Protein AF-0000000086114058 (afdb_homodimer)

InterPro domains:
  IPR001375 Peptidase S9, prolyl oligopeptidase, catalytic domain [PF00326] (434-637)
  IPR002469 Dipeptidylpeptidase IV, N-terminal domain [PF00930] (2-351)
  IPR029058 Alpha/Beta hydrolase fold [G3DSA:3.40.50.1820] (382-638)
  IPR029058 Alpha/Beta hydrolase fold [SSF53474] (393-636)
  IPR050278 Serine protease S9B/DPPIV [PTHR11731] (2-636)

Secondary structure (DSSP, 8-state):
--SS---B--EEE-TTT--EEE---TT-SSPPBSEEEE-SSTT-EEEEETTEEEEESSTTSPPEES----BTTTEEESB--HHIIIIISSSSB-EEE-TTSSEEEEEEEE-TTSPEEEEEE-SSSSS-EEEEEE--BTTSPPPEEEEEEEE-SSS--EEEPPPP--GGGSSEEEEEEEESSSSEEEEEEEETTSSEEEEEEEETTT--EEEEEEEE-SS----TTPPPEEPTTSSEEEEEEEEE-GGG-EEEEEEEEEEETTEEEEEEEES--SSS-EEEEEEEETTTTEEEEEE-SS-TT-BEEEEEESSTT--EEESSTTTSTTEEEEEEEE-TTSSEEEEEEEEESSPEEEEEETTT--EEEEEE--HHHHHHHHTS-PPEEEEEEEEETTEEEEEEEEE-TT--TTS-EEEEEEE---TT----------SHHHHHHHHH--EEEEE--TT-SSSHHHHHGGGTT-TTHHHHHHHHHHHHHHHTSTTEEEEEEEEEEETHHHHHHHHHHTTTTTS---SEEEEES----GGGSBHHHHHHHH--TTT--HHHHHT-GGGTGGG--S-EEEEEEETT-SSS-THHHHHHHHHHHHTT---EEEEETT--TT---HHHHHHHHHHHHHHHHHHTS-----------------/--SS---B--EEE-TTT--EEE---TT-SSPPBSEEEE-SSTT-EEEEETTEEEEESSTTSPPEES----BTTTEEESB--HHIIIIISSSSB-EEE-TTSSEEEEEEEE-TTSPEEEEEE-SSSSS-EEEEEE--BTTSPPPEEEEEEEE-SSS--EEEPPPP--GGGSSEEEEEEEESSSSEEEEEEEETTS-EEEEEEEETTT--EEEEEEEE-SS----TTPPPEEPTTSSEEEEEEEEE-GGG-EEEEEEEEEEETTEEEEEEEES--SSS-EEEEEEEETTTTEEEEEE-SS-TT-BEEEEEESSTT--EEESSTTTSTTEEEEEEEE-TTSSEEEEEEEEESSPEEEEEETTT--EEEEEE--HHHHHHHHTS-PPEEEEEEEEETTEEEEEEEEE-TT--TTS-EEEEEEE---TT----------SHHHHHHHHH--EEEEE--TT-SSSHHHHHGGGTT-TTHHHHHHHHHHHHHHHTSTTEEEEEEEEEEETHHHHHHHHHHTTTTTS---SEEEEES----GGGSBHHHHHHHH--TTT--HHHHHT-GGGTGGG--S-EEEEEEETT-SSS-THHHHHHHHHHHHTT---EEEEETT--TT---HHHHHHHHHHHHHHHHHHTS-----------------

Radius of gyration: 38.3 Å; Cα contacts (8 Å, |Δi|>4): 3075; chains: 2; bounding box: 91×117×97 Å

Nearest PDB structures (foldseek):
  6y0f-assembly1_B  TM=9.351E-01  e=1.567E-66  Homo sapiens
  8ze6-assembly1_B  TM=9.420E-01  e=8.605E-66  Manis javanica
  2gbc-assembly1_A  TM=9.319E-01  e=1.567E-66  Rattus norvegicus
  1u8e-assembly1_B  TM=9.361E-01  e=1.575E-65  Homo sapiens
  1pfq-assembly1_B  TM=9.411E-01  e=4.494E-64  Homo sapiens

Foldseek 3Di:
DADAWDWAWDWDADPPVRDIDTDDAPVDPPDTWRDKDAALDDAWIWTHDLQWIWIDPHPPGHIDTQDDPHHHQFKHKQFDAPCCCVPFQVHRGFKDAFNVRFKIKGKIWGLPQADKDWFWFCDDDPHIDTDIHRFHFFQGDGTDMWMWMWGPPDDTDIDTADDDPDPQAPDWDWREWDHLHNFKIWIWIAHLLQFKIWIWIAGNPHNYTHTDDIGGDPAHDRCRNADWAADPVSQKIKDWDWDQDPPLATEIFIKMWGDDPVDPHIDIDTLDDDQWYFPFWAHADPVQQKTWTWIQVVHLQFIFIKIFHNDDPGDMDTLGPPLDPQQGHWDKHADPNRQKMWIWRQDPDPIWIFIAGRPPRDTDDGPGDPVVVNVVVVVAFFWDKDWDWDDDPPDTWIKIKTWTSPDDLPAEAFEEEEFEDDQAADDRHRGHDDDLVRVLRHPVGHMYMYIDAQRYHTRHVVSNLPCAQPQLPRVLVRSVSVVVVVVPRPRYDQQQYEYEYEACSLLNQLVNQLPQQVHGRHQEYEYELYQQFSSRAGNSRSCSRNNRCVVDVPSRVVSGSLVRLLSRDNHEYEYEYESREPHRHCVRVVVNVVSNVVSVHDYHYHYHRPAYSVRPDPVSRVVVSVVVSVVSSVSRDDDPPDPPPPPPPPPPPD/DADAWDWAWDWDADPVVRDIDTDDAPVDPPDTWRDKDAALDDAWIWTHDLQWIWIDPHPPGHIDTLDDPHHHQFKHKQFDAPCCCVPFQVHRGFKDAANVRFKIKIKIWGLPQADKDWFWFCDDDPHIDTDIHRFHFFQGDGTDMWMWMWGPPDDTDIATADDDPDPQAPDWDFREWDHLHNFKIWTWIAHLLQFKIWIWIAGNVHNYTHTDDIGGDPAHDRCRNADWAADPVSQKIKDWDWDQDPPLATEIFIKMWGDDPVDPHIDIDTLDDDQWYFPFWAHADPPQQKTWTWIQVVHLQFIFIKIFHNDDPGDMDTLGPPLDPQQGHWDKHADPNRQKMWIWRQDPDPIWIFMAGRPPRDTDDGPGDPVVVNVVVVVAFFWDKDWDWDDDPPDTWIKIKTWTSPDDLPAEAFEEEEFEDDQAADDRHRGHDDDLVRVLCHPVGHMYMYIDAQRYHTRHVVSNLPCAQPQLPRVLVRSVSVVVVVVPRNRYDQQQYEYEYEACSLLNQLVNQLPQQVHGRHQEYEYELYQQFSSRAGNSRSCSRNNRCVVDVPSRVVSGSLVRLLSRDNHEYEYEYESREPHRHCVRVVVNVVSNVVSVHDYHYHYHRPAYSVRPDPVSSVVVSVVVSVVSSVSRDDDPPDPPPPPPPPPPPD

Sequence (1308 aa):
VYRHSFTAYYVLCNLFTWEHRNLNPPEVRNAQLQYAGWGPKGQQLLFIFENNIYYQMNVESRAIRLVSTGREGVIFNGLSDWLYEEEILKTHIAHWWSPDGARLAYMTINDTRVPSMEIPLYTGSLYPTVKTLHYPKAGSENPVITLQVVNLNGPLHLVEMTPPDDQRMREYYITMVKWATSTKVAVNWLNREQNISILTLCDATTGICTKKHEDESEAWLHRQNEEPIFSKDGRKFFFVRAIPQGGRGKFHHIAMSSSLANNSNDNLQSITSGDWDVTKILAYDERNQKVYFLSTEDSPRRRHLYSANTNGTFNRRCISCDLIENCTYVSASFSHNLDFFVLKCEGPRVPIVTVHNTTDRRAIIELERNSHVKSAMNDRQMPLVEYKDVRIEDYKLQMQIIKPATFSEKAHYPLLFVVDGSPGSQSVSEKFEVNWVTTLVSSFSVIAMKFDGRGSGFQGTKLLHEVRRKLGFLEEKDHMQALSEMLMEKFIDNQRVGVFGQEYGGYLSTLMLTAGEENPLFACGGALSPITDFKLYASAFSERYLGLYTSDNRAYELTKLARRVRMLNKEKFMIIHATADEKVHFQHTADLITHLVSAERNYSLLVYPDENHYMRNDAVQQHLHKSIVSFFEECFRIQDKPPIIIIEEEEEEDVYRHSFTAYYVLCNLFTWEHRNLNPPEVRNAQLQYAGWGPKGQQLLFIFENNIYYQMNVESRAIRLVSTGREGVIFNGLSDWLYEEEILKTHIAHWWSPDGARLAYMTINDTRVPSMEIPLYTGSLYPTVKTLHYPKAGSENPVITLQVVNLNGPLHLVEMTPPDDQRMREYYITMVKWATSTKVAVNWLNREQNISILTLCDATTGICTKKHEDESEAWLHRQNEEPIFSKDGRKFFFVRAIPQGGRGKFHHIAMSSSLANNSNDNLQSITSGDWDVTKILAYDERNQKVYFLSTEDSPRRRHLYSANTNGTFNRRCISCDLIENCTYVSASFSHNLDFFVLKCEGPRVPIVTVHNTTDRRAIIELERNSHVKSAMNDRQMPLVEYKDVRIEDYKLQMQIIKPATFSEKAHYPLLFVVDGSPGSQSVSEKFEVNWVTTLVSSFSVIAMKFDGRGSGFQGTKLLHEVRRKLGFLEEKDHMQALSEMLMEKFIDNQRVGVFGQEYGGYLSTLMLTAGEENPLFACGGALSPITDFKLYASAFSERYLGLYTSDNRAYELTKLARRVRMLNKEKFMIIHATADEKVHFQHTADLITHLVSAERNYSLLVYPDENHYMRNDAVQQHLHKSIVSFFEECFRIQDKPPIIIIEEEEEED

Structure (mmCIF, N/CA/C/O backbone):
data_AF-0000000086114058-model_v1
#
loop_
_entity.id
_entity.type
_entity.pdbx_description
1 polymer 'A-type potassium channel modulatory protein DPP6'
#
loop_
_atom_site.group_PDB
_atom_site.id
_atom_site.type_symbol
_atom_site.label_atom_id
_atom_site.label_alt_id
_atom_site.label_comp_id
_atom_site.label_asym_id
_atom_site.label_entity_id
_atom_site.label_seq_id
_atom_site.pdbx_PDB_ins_code
_atom_site.Cartn_x
_atom_site.Cartn_y
_atom_site.Cartn_z
_atom_site.occupancy
_atom_site.B_iso_or_equiv
_atom_site.auth_seq_id
_atom_site.auth_comp_id
_atom_site.auth_asym_id
_atom_site.auth_atom_id
_atom_site.pdbx_PDB_model_num
ATOM 1 N N . VAL A 1 1 ? -12.656 -10.695 -14.141 1 75.62 1 VAL A N 1
ATOM 2 C CA . VAL A 1 1 ? -11.492 -11.094 -14.922 1 75.62 1 VAL A CA 1
ATOM 3 C C . VAL A 1 1 ? -10.305 -11.352 -13.992 1 75.62 1 VAL A C 1
ATOM 5 O O . VAL A 1 1 ? -9.984 -10.516 -13.141 1 75.62 1 VAL A O 1
ATOM 8 N N . TYR A 1 2 ? -9.734 -12.492 -14.203 1 77.75 2 TYR A N 1
ATOM 9 C CA . TYR A 1 2 ? -8.633 -12.961 -13.359 1 77.75 2 TYR A CA 1
ATOM 10 C C . TYR A 1 2 ? -7.398 -13.266 -14.203 1 77.75 2 TYR A C 1
ATOM 12 O O . TYR A 1 2 ? -6.977 -12.445 -15.016 1 77.75 2 TYR A O 1
ATOM 20 N N . ARG A 1 3 ? -6.719 -14.383 -13.977 1 80.94 3 ARG A N 1
ATOM 21 C CA . ARG A 1 3 ? -5.477 -14.758 -14.641 1 80.94 3 ARG A CA 1
ATOM 22 C C . ARG A 1 3 ? -5.727 -15.086 -16.109 1 80.94 3 ARG A C 1
ATOM 24 O O . ARG A 1 3 ? -5.023 -14.586 -17 1 80.94 3 ARG A O 1
ATOM 31 N N . HIS A 1 4 ? -6.777 -15.875 -16.359 1 76.69 4 HIS A N 1
ATOM 32 C CA . HIS A 1 4 ? -7.02 -16.422 -17.703 1 76.69 4 HIS A CA 1
ATOM 33 C C . HIS A 1 4 ? -8.258 -15.797 -18.328 1 76.69 4 HIS A C 1
ATOM 35 O O . HIS A 1 4 ? -8.438 -15.859 -19.547 1 76.69 4 HIS A O 1
ATOM 41 N N . SER A 1 5 ? -9.07 -15.25 -17.547 1 81.62 5 SER A N 1
ATOM 42 C CA . SER A 1 5 ? -10.359 -14.758 -18.016 1 81.62 5 SER A CA 1
ATOM 43 C C . SER A 1 5 ? -10.242 -13.352 -18.594 1 81.62 5 SER A C 1
ATOM 45 O O . SER A 1 5 ? -9.359 -12.586 -18.203 1 81.62 5 SER A O 1
ATOM 47 N N . PHE A 1 6 ? -11.078 -13.109 -19.625 1 82.94 6 PHE A N 1
ATOM 48 C CA . PHE A 1 6 ? -11.18 -11.797 -20.25 1 82.94 6 PHE A CA 1
ATOM 49 C C . PHE A 1 6 ? -12.562 -11.586 -20.859 1 82.94 6 PHE A C 1
ATOM 51 O O . PHE A 1 6 ? -13.352 -12.531 -20.938 1 82.94 6 PHE A O 1
ATOM 58 N N . THR A 1 7 ? -12.82 -10.406 -21.156 1 88.44 7 THR A N 1
ATOM 59 C CA . THR A 1 7 ? -13.977 -10.086 -21.969 1 88.44 7 THR A CA 1
ATOM 60 C C . THR A 1 7 ? -13.555 -9.516 -23.328 1 88.44 7 THR A C 1
ATOM 62 O O . THR A 1 7 ? -12.445 -8.984 -23.453 1 88.44 7 THR A O 1
ATOM 65 N N . ALA A 1 8 ? -14.367 -9.773 -24.297 1 93.5 8 ALA A N 1
ATOM 66 C CA . ALA A 1 8 ? -14.031 -9.281 -25.625 1 93.5 8 ALA A CA 1
ATOM 67 C C . ALA A 1 8 ? -15.281 -9.102 -26.484 1 93.5 8 ALA A C 1
ATOM 69 O O . ALA A 1 8 ? -16.344 -9.641 -26.172 1 93.5 8 ALA A O 1
ATOM 70 N N . TYR A 1 9 ? -15.078 -8.242 -27.484 1 94.88 9 TYR A N 1
ATOM 71 C CA . TYR A 1 9 ? -16.047 -8.203 -28.578 1 94.88 9 TYR A CA 1
ATOM 72 C C . TYR A 1 9 ? -15.719 -9.266 -29.625 1 94.88 9 TYR A C 1
ATOM 74 O O . TYR A 1 9 ? -14.562 -9.438 -30.016 1 94.88 9 TYR A O 1
ATOM 82 N N . TYR A 1 10 ? -16.719 -10.016 -29.969 1 95.31 10 TYR A N 1
ATOM 83 C CA . TYR A 1 10 ? -16.5 -11.078 -30.938 1 95.31 10 TYR A CA 1
ATOM 84 C C . TYR A 1 10 ? -17.234 -10.789 -32.25 1 95.31 10 TYR A C 1
ATOM 86 O O . TYR A 1 10 ? -18.406 -10.391 -32.219 1 95.31 10 TYR A O 1
ATOM 94 N N . VAL A 1 11 ? -16.484 -10.977 -33.344 1 94.69 11 VAL A N 1
ATOM 95 C CA . VAL A 1 11 ? -17.031 -10.773 -34.688 1 94.69 11 VAL A CA 1
ATOM 96 C C . VAL A 1 11 ? -16.906 -12.062 -35.5 1 94.69 11 VAL A C 1
ATOM 98 O O . VAL A 1 11 ? -15.852 -12.688 -35.531 1 94.69 11 VAL A O 1
ATOM 101 N N . LEU A 1 12 ? -18.047 -12.484 -36.062 1 93.88 12 LEU A N 1
ATOM 102 C CA . LEU A 1 12 ? -18.062 -13.641 -36.969 1 93.88 12 LEU A CA 1
ATOM 103 C C . LEU A 1 12 ? -17.797 -13.211 -38.406 1 93.88 12 LEU A C 1
ATOM 105 O O . LEU A 1 12 ? -18.359 -12.211 -38.875 1 93.88 12 LEU A O 1
ATOM 109 N N . CYS A 1 13 ? -16.984 -13.891 -39.062 1 94.56 13 CYS A N 1
ATOM 110 C CA . CYS A 1 13 ? -16.641 -13.578 -40.438 1 94.56 13 CYS A CA 1
ATOM 111 C C . CYS A 1 13 ? -16.906 -14.766 -41.344 1 94.56 13 CYS A C 1
ATOM 113 O O . CYS A 1 13 ? -16.422 -15.867 -41.094 1 94.56 13 CYS A O 1
ATOM 115 N N . ASN A 1 14 ? -17.703 -14.523 -42.344 1 92.62 14 ASN A N 1
ATOM 116 C CA . ASN A 1 14 ? -17.859 -15.5 -43.406 1 92.62 14 ASN A CA 1
ATOM 117 C C . ASN A 1 14 ? -16.656 -15.492 -44.344 1 92.62 14 ASN A C 1
ATOM 119 O O . ASN A 1 14 ? -16.422 -14.508 -45.062 1 92.62 14 ASN A O 1
ATOM 123 N N . LEU A 1 15 ? -16.078 -16.594 -44.469 1 91.94 15 LEU A N 1
ATOM 124 C CA . LEU A 1 15 ? -14.805 -16.641 -45.188 1 91.94 15 LEU A CA 1
ATOM 125 C C . LEU A 1 15 ? -15.039 -16.609 -46.688 1 91.94 15 LEU A C 1
ATOM 127 O O . LEU A 1 15 ? -14.125 -16.297 -47.438 1 91.94 15 LEU A O 1
ATOM 131 N N . PHE A 1 16 ? -16.25 -16.891 -47.125 1 91.69 16 PHE A N 1
ATOM 132 C CA . PHE A 1 16 ? -16.562 -16.875 -48.531 1 91.69 16 PHE A CA 1
ATOM 133 C C . PHE A 1 16 ? -17.031 -15.5 -49 1 91.69 16 PHE A C 1
ATOM 135 O O . PHE A 1 16 ? -16.578 -14.992 -50 1 91.69 16 PHE A O 1
ATOM 142 N N . THR A 1 17 ? -17.891 -14.969 -48.281 1 92.81 17 THR A N 1
ATOM 143 C CA . THR A 1 17 ? -18.484 -13.695 -48.656 1 92.81 17 THR A CA 1
ATOM 144 C C . THR A 1 17 ? -17.766 -12.539 -47.969 1 92.81 17 THR A C 1
ATOM 146 O O . THR A 1 17 ? -17.938 -11.383 -48.344 1 92.81 17 THR A O 1
ATOM 149 N N . TRP A 1 18 ? -17.094 -12.805 -46.875 1 92.75 18 TRP A N 1
ATOM 150 C CA . TRP A 1 18 ? -16.344 -11.836 -46.094 1 92.75 18 TRP A CA 1
ATOM 151 C C . TRP A 1 18 ? -17.297 -10.922 -45.312 1 92.75 18 TRP A C 1
ATOM 153 O O . TRP A 1 18 ? -16.922 -9.828 -44.906 1 92.75 18 TRP A O 1
ATOM 163 N N . GLU A 1 19 ? -18.453 -11.336 -45.219 1 92.75 19 GLU A N 1
ATOM 164 C CA . GLU A 1 19 ? -19.422 -10.617 -44.375 1 92.75 19 GLU A CA 1
ATOM 165 C C . GLU A 1 19 ? -19.109 -10.812 -42.906 1 92.75 19 GLU A C 1
ATOM 167 O O . GLU A 1 19 ? -18.719 -11.898 -42.469 1 92.75 19 GLU A O 1
ATOM 172 N N . HIS A 1 20 ? -19.172 -9.648 -42.156 1 93.19 20 HIS A N 1
ATOM 173 C CA . HIS A 1 20 ? -18.922 -9.664 -40.719 1 93.19 20 HIS A CA 1
ATOM 174 C C . HIS A 1 20 ? -20.203 -9.445 -39.938 1 93.19 20 HIS A C 1
ATOM 176 O O . HIS A 1 20 ? -21.062 -8.664 -40.344 1 93.19 20 HIS A O 1
ATOM 182 N N . ARG A 1 21 ? -20.297 -10.195 -38.875 1 90.31 21 ARG A N 1
ATOM 183 C CA . ARG A 1 21 ? -21.422 -10.039 -37.969 1 90.31 21 ARG A CA 1
ATOM 184 C C . ARG A 1 21 ? -20.953 -10.07 -36.5 1 90.31 21 ARG A C 1
ATOM 186 O O . ARG A 1 21 ? -20.188 -10.961 -36.125 1 90.31 21 ARG A O 1
ATOM 193 N N . ASN A 1 22 ? -21.5 -9.094 -35.75 1 92.88 22 ASN A N 1
ATOM 194 C CA . ASN A 1 22 ? -21.172 -9.094 -34.312 1 92.88 22 ASN A CA 1
ATOM 195 C C . ASN A 1 22 ? -21.938 -10.18 -33.562 1 92.88 22 ASN A C 1
ATOM 197 O O . ASN A 1 22 ? -23.109 -10.422 -33.844 1 92.88 22 ASN A O 1
ATOM 201 N N . LEU A 1 23 ? -21.234 -10.906 -32.781 1 94.12 23 LEU A N 1
ATOM 202 C CA . LEU A 1 23 ? -21.875 -11.898 -31.922 1 94.12 23 LEU A CA 1
ATOM 203 C C . LEU A 1 23 ? -22.406 -11.266 -30.641 1 94.12 23 LEU A C 1
ATOM 205 O O . LEU A 1 23 ? -21.625 -10.734 -29.844 1 94.12 23 LEU A O 1
ATOM 209 N N . ASN A 1 24 ? -23.719 -11.281 -30.484 1 93 24 ASN A N 1
ATOM 210 C CA . ASN A 1 24 ? -24.375 -10.688 -29.328 1 93 24 ASN A CA 1
ATOM 211 C C . ASN A 1 24 ? -25.5 -11.586 -28.797 1 93 24 ASN A C 1
ATOM 213 O O . ASN A 1 24 ? -26.094 -12.352 -29.547 1 93 24 ASN A O 1
ATOM 217 N N . PRO A 1 25 ? -25.656 -11.445 -27.484 1 92.81 25 PRO A N 1
ATOM 218 C CA . PRO A 1 25 ? -26.906 -12.031 -27 1 92.81 25 PRO A CA 1
ATOM 219 C C . PRO A 1 25 ? -28.141 -11.359 -27.594 1 92.81 25 PRO A C 1
ATOM 221 O O . PRO A 1 25 ? -28.062 -10.203 -28.016 1 92.81 25 PRO A O 1
ATOM 224 N N . PRO A 1 26 ? -29.188 -12.094 -27.609 1 90.94 26 PRO A N 1
ATOM 225 C CA . PRO A 1 26 ? -30.391 -11.539 -28.234 1 90.94 26 PRO A CA 1
ATOM 226 C C . PRO A 1 26 ? -30.875 -10.258 -27.547 1 90.94 26 PRO A C 1
ATOM 228 O O . PRO A 1 26 ? -31.453 -9.391 -28.203 1 90.94 26 PRO A O 1
ATOM 231 N N . GLU A 1 27 ? -30.562 -10.07 -26.344 1 89.62 27 GLU A N 1
ATOM 232 C CA . GLU A 1 27 ? -31.141 -8.992 -25.531 1 89.62 27 GLU A CA 1
ATOM 233 C C . GLU A 1 27 ? -30.266 -7.746 -25.578 1 89.62 27 GLU A C 1
ATOM 235 O O . GLU A 1 27 ? -30.703 -6.66 -25.203 1 89.62 27 GLU A O 1
ATOM 240 N N . VAL A 1 28 ? -29.062 -7.855 -25.922 1 91.38 28 VAL A N 1
ATOM 241 C CA . VAL A 1 28 ? -28.141 -6.742 -25.781 1 91.38 28 VAL A CA 1
ATOM 242 C C . VAL A 1 28 ? -27.312 -6.59 -27.062 1 91.38 28 VAL A C 1
ATOM 244 O O . VAL A 1 28 ? -26.828 -7.574 -27.625 1 91.38 28 VAL A O 1
ATOM 247 N N . ARG A 1 29 ? -27.125 -5.316 -27.484 1 89.62 29 ARG A N 1
ATOM 248 C CA . ARG A 1 29 ? -26.266 -5.023 -28.625 1 89.62 29 ARG A CA 1
ATOM 249 C C . ARG A 1 29 ? -24.891 -4.586 -28.188 1 89.62 29 ARG A C 1
ATOM 251 O O . ARG A 1 29 ? -24.734 -3.992 -27.109 1 89.62 29 ARG A O 1
ATOM 258 N N . ASN A 1 30 ? -23.953 -4.953 -29 1 90.88 30 ASN A N 1
ATOM 259 C CA . ASN A 1 30 ? -22.562 -4.566 -28.766 1 90.88 30 ASN A CA 1
ATOM 260 C C . ASN A 1 30 ? -22.094 -4.984 -27.391 1 90.88 30 ASN A C 1
ATOM 262 O O . ASN A 1 30 ? -21.562 -4.164 -26.625 1 90.88 30 ASN A O 1
ATOM 266 N N . ALA A 1 31 ? -22.375 -6.207 -27.078 1 93.06 31 ALA A N 1
ATOM 267 C CA . ALA A 1 31 ? -22.016 -6.742 -25.766 1 93.06 31 ALA A CA 1
ATOM 268 C C . ALA A 1 31 ? -20.609 -7.324 -25.766 1 93.06 31 ALA A C 1
ATOM 270 O O . ALA A 1 31 ? -20.188 -7.945 -26.75 1 93.06 31 ALA A O 1
ATOM 271 N N . GLN A 1 32 ? -19.859 -7.043 -24.719 1 94.44 32 GLN A N 1
ATOM 272 C CA . GLN A 1 32 ? -18.625 -7.777 -24.469 1 94.44 32 GLN A CA 1
ATOM 273 C C . GLN A 1 32 ? -18.906 -9.133 -23.828 1 94.44 32 GLN A C 1
ATOM 275 O O . GLN A 1 32 ? -19.531 -9.203 -22.766 1 94.44 32 GLN A O 1
ATOM 280 N N . LEU A 1 33 ? -18.422 -10.141 -24.484 1 96.56 33 LEU A N 1
ATOM 281 C CA . LEU A 1 33 ? -18.688 -11.5 -24.016 1 96.56 33 LEU A CA 1
ATOM 282 C C . LEU A 1 33 ? -17.547 -12.016 -23.156 1 96.56 33 LEU A C 1
ATOM 284 O O . LEU A 1 33 ? -16.406 -11.578 -23.312 1 96.56 33 LEU A O 1
ATOM 288 N N . GLN A 1 34 ? -17.922 -12.852 -22.219 1 97.19 34 GLN A N 1
ATOM 289 C CA . GLN A 1 34 ? -16.922 -13.469 -21.344 1 97.19 34 GLN A CA 1
ATOM 290 C C . GLN A 1 34 ? -16.266 -14.664 -22.031 1 97.19 34 GLN A C 1
ATOM 292 O O . GLN A 1 34 ? -15.18 -15.102 -21.609 1 97.19 34 GLN A O 1
ATOM 297 N N . TYR A 1 35 ? -16.906 -15.234 -23.047 1 97.25 35 TYR A N 1
ATOM 298 C CA . TYR A 1 35 ? -16.391 -16.375 -23.797 1 97.25 35 TYR A CA 1
ATOM 299 C C . TYR A 1 35 ? -17.156 -16.547 -25.109 1 97.25 35 TYR A C 1
ATOM 301 O O . TYR A 1 35 ? -18.359 -16.297 -25.172 1 97.25 35 TYR A O 1
ATOM 309 N N . ALA A 1 36 ? -16.5 -16.953 -26.094 1 97.25 36 ALA A N 1
ATOM 310 C CA . ALA A 1 36 ? -17.094 -17.453 -27.328 1 97.25 36 ALA A CA 1
ATOM 311 C C . ALA A 1 36 ? -16.234 -18.531 -27.969 1 97.25 36 ALA A C 1
ATOM 313 O O . ALA A 1 36 ? -15.008 -18.391 -28.031 1 97.25 36 ALA A O 1
ATOM 314 N N . GLY A 1 37 ? -16.891 -19.688 -28.359 1 96.12 37 GLY A N 1
ATOM 315 C CA . GLY A 1 37 ? -16.141 -20.766 -28.984 1 96.12 37 GLY A CA 1
ATOM 316 C C . GLY A 1 37 ? -17 -21.656 -29.875 1 96.12 37 GLY A C 1
ATOM 317 O O . GLY A 1 37 ? -18.203 -21.797 -29.641 1 96.12 37 GLY A O 1
ATOM 318 N N . TRP A 1 38 ? -16.406 -22.234 -30.906 1 96.25 38 TRP A N 1
ATOM 319 C CA . TRP A 1 38 ? -17.078 -23.141 -31.828 1 96.25 38 TRP A CA 1
ATOM 320 C C . TRP A 1 38 ? -17.297 -24.5 -31.172 1 96.25 38 TRP A C 1
ATOM 322 O O . TRP A 1 38 ? -16.5 -24.938 -30.328 1 96.25 38 TRP A O 1
ATOM 332 N N . GLY A 1 39 ? -18.391 -25.172 -31.531 1 95.06 39 GLY A N 1
ATOM 333 C CA . GLY A 1 39 ? -18.594 -26.562 -31.156 1 95.06 39 GLY A CA 1
ATOM 334 C C . GLY A 1 39 ? -17.875 -27.547 -32.062 1 95.06 39 GLY A C 1
ATOM 335 O O . GLY A 1 39 ? -17.172 -27.141 -33 1 95.06 39 GLY A O 1
ATOM 336 N N . PRO A 1 40 ? -18 -28.797 -31.734 1 94.5 40 PRO A N 1
ATOM 337 C CA . PRO A 1 40 ? -17.25 -29.797 -32.469 1 94.5 40 PRO A CA 1
ATOM 338 C C . PRO A 1 40 ? -17.875 -30.141 -33.812 1 94.5 40 PRO A C 1
ATOM 340 O O . PRO A 1 40 ? -17.219 -30.734 -34.688 1 94.5 40 PRO A O 1
ATOM 343 N N . LYS A 1 41 ? -19.125 -29.703 -34.031 1 92.94 41 LYS A N 1
ATOM 344 C CA . LYS A 1 41 ? -19.812 -30.078 -35.25 1 92.94 41 LYS A CA 1
ATOM 345 C C . LYS A 1 41 ? -20.359 -28.844 -35.969 1 92.94 41 LYS A C 1
ATOM 347 O O . LYS A 1 41 ? -21.016 -28.016 -35.344 1 92.94 41 LYS A O 1
ATOM 352 N N . GLY A 1 42 ? -20.031 -28.828 -37.219 1 91.94 42 GLY A N 1
ATOM 353 C CA . GLY A 1 42 ? -20.578 -27.75 -38.031 1 91.94 42 GLY A CA 1
ATOM 354 C C . GLY A 1 42 ? -20.203 -26.375 -37.531 1 91.94 42 GLY A C 1
ATOM 355 O O . GLY A 1 42 ? -19.031 -26.078 -37.281 1 91.94 42 GLY A O 1
ATOM 356 N N . GLN A 1 43 ? -21.344 -25.578 -37.438 1 93.62 43 GLN A N 1
ATOM 357 C CA . GLN A 1 43 ? -21.156 -24.188 -37.031 1 93.62 43 GLN A CA 1
ATOM 358 C C . GLN A 1 43 ? -21.734 -23.953 -35.656 1 93.62 43 GLN A C 1
ATOM 360 O O . GLN A 1 43 ? -22.234 -22.859 -35.375 1 93.62 43 GLN A O 1
ATOM 365 N N . GLN A 1 44 ? -21.75 -25.031 -34.906 1 94.5 44 GLN A N 1
ATOM 366 C CA . GLN A 1 44 ? -22.219 -24.859 -33.531 1 94.5 44 GLN A CA 1
ATOM 367 C C . GLN A 1 44 ? -21.391 -23.812 -32.781 1 94.5 44 GLN A C 1
ATOM 369 O O . GLN A 1 44 ? -20.172 -23.75 -32.938 1 94.5 44 GLN A O 1
ATOM 374 N N . LEU A 1 45 ? -22.125 -22.969 -32.125 1 95.5 45 LEU A N 1
ATOM 375 C CA . LEU A 1 45 ? -21.453 -21.875 -31.406 1 95.5 45 LEU A CA 1
ATOM 376 C C . LEU A 1 45 ? -21.984 -21.734 -29.984 1 95.5 45 LEU A C 1
ATOM 378 O O . LEU A 1 45 ? -23.188 -21.828 -29.766 1 95.5 45 LEU A O 1
ATOM 382 N N . LEU A 1 46 ? -21.062 -21.578 -29.078 1 96.5 46 LEU A N 1
ATOM 383 C CA . LEU A 1 46 ? -21.375 -21.297 -27.688 1 96.5 46 LEU A CA 1
ATOM 384 C C . LEU A 1 46 ? -20.766 -19.984 -27.234 1 96.5 46 LEU A C 1
ATOM 386 O O . LEU A 1 46 ? -19.625 -19.672 -27.578 1 96.5 46 LEU A O 1
ATOM 390 N N . PHE A 1 47 ? -21.516 -19.141 -26.609 1 97.12 47 PHE A N 1
ATOM 391 C CA . PHE A 1 47 ? -20.922 -17.984 -25.984 1 97.12 47 PHE A CA 1
ATOM 392 C C . PHE A 1 47 ? -21.547 -17.703 -24.609 1 97.12 47 PHE A C 1
ATOM 394 O O . PHE A 1 47 ? -22.609 -18.219 -24.312 1 97.12 47 PHE A O 1
ATOM 401 N N . ILE A 1 48 ? -20.844 -17.016 -23.766 1 97.69 48 ILE A N 1
ATOM 402 C CA . ILE A 1 48 ? -21.266 -16.766 -22.391 1 97.69 48 ILE A CA 1
ATOM 403 C C . ILE A 1 48 ? -21.297 -15.258 -22.125 1 97.69 48 ILE A C 1
ATOM 405 O O . ILE A 1 48 ? -20.344 -14.539 -22.438 1 97.69 48 ILE A O 1
ATOM 409 N N . PHE A 1 49 ? -22.406 -14.797 -21.609 1 96.88 49 PHE A N 1
ATOM 410 C CA . PHE A 1 49 ? -22.656 -13.398 -21.281 1 96.88 49 PHE A CA 1
ATOM 411 C C . PHE A 1 49 ? -23.328 -13.273 -19.906 1 96.88 49 PHE A C 1
ATOM 413 O O . PHE A 1 49 ? -24.328 -13.93 -19.641 1 96.88 49 PHE A O 1
ATOM 420 N N . GLU A 1 50 ? -22.703 -12.492 -19.047 1 96.44 50 GLU A N 1
ATOM 421 C CA . GLU A 1 50 ? -23.188 -12.289 -17.688 1 96.44 50 GLU A CA 1
ATOM 422 C C . GLU A 1 50 ? -23.375 -13.625 -16.969 1 96.44 50 GLU A C 1
ATOM 424 O O . GLU A 1 50 ? -24.375 -13.828 -16.281 1 96.44 50 GLU A O 1
ATOM 429 N N . ASN A 1 51 ? -22.547 -14.562 -17.25 1 97.25 51 ASN A N 1
ATOM 430 C CA . ASN A 1 51 ? -22.453 -15.883 -16.641 1 97.25 51 ASN A CA 1
ATOM 431 C C . ASN A 1 51 ? -23.609 -16.781 -17.078 1 97.25 51 ASN A C 1
ATOM 433 O O . ASN A 1 51 ? -23.938 -17.75 -16.391 1 97.25 51 ASN A O 1
ATOM 437 N N . ASN A 1 52 ? -24.203 -16.406 -18.172 1 97.81 52 ASN A N 1
ATOM 438 C CA . ASN A 1 52 ? -25.203 -17.25 -18.797 1 97.81 52 ASN A CA 1
ATOM 439 C C . ASN A 1 52 ? -24.688 -17.859 -20.094 1 97.81 52 ASN A C 1
ATOM 441 O O . ASN A 1 52 ? -23.953 -17.219 -20.844 1 97.81 52 ASN A O 1
ATOM 445 N N . ILE A 1 53 ? -25.141 -19.078 -20.359 1 97.88 53 ILE A N 1
ATOM 446 C CA . ILE A 1 53 ? -24.656 -19.797 -21.531 1 97.88 53 ILE A CA 1
ATOM 447 C C . ILE A 1 53 ? -25.672 -19.672 -22.672 1 97.88 53 ILE A C 1
ATOM 449 O O . ILE A 1 53 ? -26.859 -19.953 -22.484 1 97.88 53 ILE A O 1
ATOM 453 N N . TYR A 1 54 ? -25.188 -19.266 -23.797 1 96.81 54 TYR A N 1
ATOM 454 C CA . TYR A 1 54 ? -25.984 -19.188 -25.031 1 96.81 54 TYR A CA 1
ATOM 455 C C . TYR A 1 54 ? -25.453 -20.156 -26.078 1 96.81 54 TYR A C 1
ATOM 457 O O . TYR A 1 54 ? -24.25 -20.391 -26.156 1 96.81 54 TYR A O 1
ATOM 465 N N . TYR A 1 55 ? -26.422 -20.672 -26.859 1 96.5 55 TYR A N 1
ATOM 466 C CA . TYR A 1 55 ? -26.078 -21.656 -27.891 1 96.5 55 TYR A CA 1
ATOM 467 C C . TYR A 1 55 ? -26.719 -21.297 -29.219 1 96.5 55 TYR A C 1
ATOM 469 O O . TYR A 1 55 ? -27.875 -20.844 -29.266 1 96.5 55 TYR A O 1
ATOM 477 N N . GLN A 1 56 ? -25.922 -21.469 -30.219 1 95 56 GLN A N 1
ATOM 478 C CA . GLN A 1 56 ? -26.406 -21.344 -31.594 1 95 56 GLN A CA 1
ATOM 479 C C . GLN A 1 56 ? -26.047 -22.594 -32.406 1 95 56 GLN A C 1
ATOM 481 O O . GLN A 1 56 ? -24.875 -22.984 -32.469 1 95 56 GLN A O 1
ATOM 486 N N . MET A 1 57 ? -27.047 -23.109 -33.062 1 93.19 57 MET A N 1
ATOM 487 C CA . MET A 1 57 ? -26.812 -24.281 -33.906 1 93.19 57 MET A CA 1
ATOM 488 C C . MET A 1 57 ? -25.922 -23.938 -35.094 1 93.19 57 MET A C 1
ATOM 490 O O . MET A 1 57 ? -25.062 -24.734 -35.469 1 93.19 57 MET A O 1
ATOM 494 N N . ASN A 1 58 ? -26.203 -22.844 -35.688 1 91.75 58 ASN A N 1
ATOM 495 C CA . ASN A 1 58 ? -25.359 -22.281 -36.719 1 91.75 58 ASN A CA 1
ATOM 496 C C . ASN A 1 58 ? -25.344 -20.75 -36.656 1 91.75 58 ASN A C 1
ATOM 498 O O . ASN A 1 58 ? -26.078 -20.156 -35.875 1 91.75 58 ASN A O 1
ATOM 502 N N . VAL A 1 59 ? -24.562 -20.219 -37.469 1 88.81 59 VAL A N 1
ATOM 503 C CA . VAL A 1 59 ? -24.312 -18.781 -37.406 1 88.81 59 VAL A CA 1
ATOM 504 C C . VAL A 1 59 ? -25.609 -18.016 -37.688 1 88.81 59 VAL A C 1
ATOM 506 O O . VAL A 1 59 ? -25.812 -16.922 -37.156 1 88.81 59 VAL A O 1
ATOM 509 N N . GLU A 1 60 ? -26.453 -18.656 -38.375 1 87.25 60 GLU A N 1
ATOM 510 C CA . GLU A 1 60 ? -27.672 -17.969 -38.812 1 87.25 60 GLU A CA 1
ATOM 511 C C . GLU A 1 60 ? -28.812 -18.234 -37.812 1 87.25 60 GLU A C 1
ATOM 513 O O . GLU A 1 60 ? -29.828 -17.531 -37.844 1 87.25 60 GLU A O 1
ATOM 518 N N . SER A 1 61 ? -28.609 -19.172 -37 1 89.88 61 SER A N 1
ATOM 519 C CA . SER A 1 61 ? -29.656 -19.531 -36.031 1 89.88 61 SER A CA 1
ATOM 520 C C . SER A 1 61 ? -29.734 -18.531 -34.906 1 89.88 61 SER A C 1
ATOM 522 O O . SER A 1 61 ? -28.75 -17.875 -34.562 1 89.88 61 SER A O 1
ATOM 524 N N . ARG A 1 62 ? -30.906 -18.469 -34.406 1 90.94 62 ARG A N 1
ATOM 525 C CA . ARG A 1 62 ? -31.094 -17.641 -33.219 1 90.94 62 ARG A CA 1
ATOM 526 C C . ARG A 1 62 ? -30.391 -18.266 -32 1 90.94 62 ARG A C 1
ATOM 528 O O . ARG A 1 62 ? -30.406 -19.484 -31.844 1 90.94 62 ARG A O 1
ATOM 535 N N . ALA A 1 63 ? -29.875 -17.375 -31.188 1 93.31 63 ALA A N 1
ATOM 536 C CA . ALA A 1 63 ? -29.219 -17.844 -29.969 1 93.31 63 ALA A CA 1
ATOM 537 C C . ALA A 1 63 ? -30.234 -18.266 -28.906 1 93.31 63 ALA A C 1
ATOM 539 O O . ALA A 1 63 ? -31.203 -17.531 -28.641 1 93.31 63 ALA A O 1
ATOM 540 N N . ILE A 1 64 ? -30.047 -19.375 -28.391 1 92.94 64 ILE A N 1
ATOM 541 C CA . ILE A 1 64 ? -30.906 -19.891 -27.328 1 92.94 64 ILE A CA 1
ATOM 542 C C . ILE A 1 64 ? -30.156 -19.844 -26 1 92.94 64 ILE A C 1
ATOM 544 O O . ILE A 1 64 ? -29 -20.281 -25.906 1 92.94 64 ILE A O 1
ATOM 548 N N . ARG A 1 65 ? -30.828 -19.297 -24.984 1 94.69 65 ARG A N 1
ATOM 549 C CA . ARG A 1 65 ? -30.25 -19.297 -23.641 1 94.69 65 ARG A CA 1
ATOM 550 C C . ARG A 1 65 ? -30.422 -20.656 -22.969 1 94.69 65 ARG A C 1
ATOM 552 O O . ARG A 1 65 ? -31.547 -21.062 -22.656 1 94.69 65 ARG A O 1
ATOM 559 N N . LEU A 1 66 ? -29.328 -21.312 -22.703 1 95.31 66 LEU A N 1
ATOM 560 C CA . LEU A 1 66 ? -29.375 -22.641 -22.094 1 95.31 66 LEU A CA 1
ATOM 561 C C . LEU A 1 66 ? -29.547 -22.547 -20.594 1 95.31 66 LEU A C 1
ATOM 563 O O . LEU A 1 66 ? -30.172 -23.422 -19.969 1 95.31 66 LEU A O 1
ATOM 567 N N . VAL A 1 67 ? -28.922 -21.625 -20 1 94.94 67 VAL A N 1
ATOM 568 C CA . VAL A 1 67 ? -28.984 -21.406 -18.547 1 94.94 67 VAL A CA 1
ATOM 569 C C . VAL A 1 67 ? -29.109 -19.906 -18.25 1 94.94 67 VAL A C 1
ATOM 571 O O . VAL A 1 67 ? -28.484 -19.094 -18.922 1 94.94 67 VAL A O 1
ATOM 574 N N . SER A 1 68 ? -29.891 -19.5 -17.203 1 93.69 68 SER A N 1
ATOM 575 C CA . SER A 1 68 ? -30.156 -18.094 -16.938 1 93.69 68 SER A CA 1
ATOM 576 C C . SER A 1 68 ? -29.938 -17.766 -15.461 1 93.69 68 SER A C 1
ATOM 578 O O . SER A 1 68 ? -30.391 -16.734 -14.969 1 93.69 68 SER A O 1
ATOM 580 N N . THR A 1 69 ? -29.312 -18.625 -14.742 1 96.56 69 THR A N 1
ATOM 581 C CA . THR A 1 69 ? -29.141 -18.438 -13.305 1 96.56 69 THR A CA 1
ATOM 582 C C . THR A 1 69 ? -27.875 -17.641 -13.016 1 96.56 69 THR A C 1
ATOM 584 O O . THR A 1 69 ? -27.516 -17.438 -11.859 1 96.56 69 THR A O 1
ATOM 587 N N . GLY A 1 70 ? -27.172 -17.234 -14.023 1 97.62 70 GLY A N 1
ATOM 588 C CA . GLY A 1 70 ? -25.906 -16.531 -13.859 1 97.62 70 GLY A CA 1
ATOM 589 C C . GLY A 1 70 ? -26.047 -15.219 -13.125 1 97.62 70 GLY A C 1
ATOM 590 O O . GLY A 1 70 ? -27.031 -14.5 -13.312 1 97.62 70 GLY A O 1
ATOM 591 N N . ARG A 1 71 ? -25.172 -14.977 -12.219 1 96.75 71 ARG A N 1
ATOM 592 C CA . ARG A 1 71 ? -24.984 -13.688 -11.555 1 96.75 71 ARG A CA 1
ATOM 593 C C . ARG A 1 71 ? -23.516 -13.258 -11.609 1 96.75 71 ARG A C 1
ATOM 595 O O . ARG A 1 71 ? -22.641 -13.938 -11.086 1 96.75 71 ARG A O 1
ATOM 602 N N . GLU A 1 72 ? -23.281 -12.109 -12.211 1 92.38 72 GLU A N 1
ATOM 603 C CA . GLU A 1 72 ? -21.906 -11.664 -12.406 1 92.38 72 GLU A CA 1
ATOM 604 C C . GLU A 1 72 ? -21.141 -11.586 -11.086 1 92.38 72 GLU A C 1
ATOM 606 O O . GLU A 1 72 ? -21.641 -11.016 -10.109 1 92.38 72 GLU A O 1
ATOM 611 N N . GLY A 1 73 ? -20.047 -12.289 -11.078 1 93.38 73 GLY A N 1
ATOM 612 C CA . GLY A 1 73 ? -19.141 -12.25 -9.945 1 93.38 73 GLY A CA 1
ATOM 613 C C . GLY A 1 73 ? -19.562 -13.18 -8.812 1 93.38 73 GLY A C 1
ATOM 614 O O . GLY A 1 73 ? -18.859 -13.305 -7.812 1 93.38 73 GLY A O 1
ATOM 615 N N . VAL A 1 74 ? -20.688 -13.906 -8.961 1 96.88 74 VAL A N 1
ATOM 616 C CA . VAL A 1 74 ? -21.188 -14.672 -7.828 1 96.88 74 VAL A CA 1
ATOM 617 C C . VAL A 1 74 ? -21.516 -16.094 -8.266 1 96.88 74 VAL A C 1
ATOM 619 O O . VAL A 1 74 ? -21.047 -17.062 -7.66 1 96.88 74 VAL A O 1
ATOM 622 N N . ILE A 1 75 ? -22.328 -16.203 -9.312 1 98.44 75 ILE A N 1
ATOM 623 C CA . ILE A 1 75 ? -22.703 -17.516 -9.82 1 98.44 75 ILE A CA 1
ATOM 624 C C . ILE A 1 75 ? -22.188 -17.672 -11.25 1 98.44 75 ILE A C 1
ATOM 626 O O . ILE A 1 75 ? -22.641 -16.969 -12.164 1 98.44 75 ILE A O 1
ATOM 630 N N . PHE A 1 76 ? -21.375 -18.578 -11.453 1 98.19 76 PHE A N 1
ATOM 631 C CA . PHE A 1 76 ? -20.734 -18.812 -12.742 1 98.19 76 PHE A CA 1
ATOM 632 C C . PHE A 1 76 ? -21.266 -20.078 -13.398 1 98.19 76 PHE A C 1
ATOM 634 O O . PHE A 1 76 ? -21.297 -21.141 -12.773 1 98.19 76 PHE A O 1
ATOM 641 N N . ASN A 1 77 ? -21.672 -19.984 -14.625 1 98.44 77 ASN A N 1
ATOM 642 C CA . ASN A 1 77 ? -22.047 -21.141 -15.422 1 98.44 77 ASN A CA 1
ATOM 643 C C . ASN A 1 77 ? -21.109 -21.344 -16.609 1 98.44 77 ASN A C 1
ATOM 645 O O . ASN A 1 77 ? -21.078 -20.5 -17.516 1 98.44 77 ASN A O 1
ATOM 649 N N . GLY A 1 78 ? -20.422 -22.406 -16.562 1 98.31 78 GLY A N 1
ATOM 650 C CA . GLY A 1 78 ? -19.578 -22.75 -17.688 1 98.31 78 GLY A CA 1
ATOM 651 C C . GLY A 1 78 ? -18.234 -22.047 -17.656 1 98.31 78 GLY A C 1
ATOM 652 O O . GLY A 1 78 ? -17.391 -22.266 -18.531 1 98.31 78 GLY A O 1
ATOM 653 N N . LEU A 1 79 ? -18.047 -21.203 -16.719 1 98 79 LEU A N 1
ATOM 654 C CA . LEU A 1 79 ? -16.766 -20.547 -16.484 1 98 79 LEU A CA 1
ATOM 655 C C . LEU A 1 79 ? -16.328 -20.719 -15.031 1 98 79 LEU A C 1
ATOM 657 O O . LEU A 1 79 ? -17.172 -20.938 -14.148 1 98 79 LEU A O 1
ATOM 661 N N . SER A 1 80 ? -15.07 -20.562 -14.82 1 97.75 80 SER A N 1
ATOM 662 C CA . SER A 1 80 ? -14.516 -20.719 -13.477 1 97.75 80 SER A CA 1
ATOM 663 C C . SER A 1 80 ? -14.609 -19.422 -12.68 1 97.75 80 SER A C 1
ATOM 665 O O . SER A 1 80 ? -14.578 -18.328 -13.25 1 97.75 80 SER A O 1
ATOM 667 N N . ASP A 1 81 ? -14.859 -19.562 -11.383 1 97.25 81 ASP A N 1
ATOM 668 C CA . ASP A 1 81 ? -14.57 -18.453 -10.469 1 97.25 81 ASP A CA 1
ATOM 669 C C . ASP A 1 81 ? -13.07 -18.344 -10.211 1 97.25 81 ASP A C 1
ATOM 671 O O . ASP A 1 81 ? -12.258 -18.922 -10.93 1 97.25 81 ASP A O 1
ATOM 675 N N . TRP A 1 82 ? -12.719 -17.5 -9.273 1 96.69 82 TRP A N 1
ATOM 676 C CA . TRP A 1 82 ? -11.297 -17.297 -9.016 1 96.69 82 TRP A CA 1
ATOM 677 C C . TRP A 1 82 ? -10.641 -18.594 -8.531 1 96.69 82 TRP A C 1
ATOM 679 O O . TRP A 1 82 ? -9.586 -18.984 -9.031 1 96.69 82 TRP A O 1
ATOM 689 N N . LEU A 1 83 ? -11.211 -19.25 -7.508 1 97.81 83 LEU A N 1
ATOM 690 C CA . LEU A 1 83 ? -10.602 -20.422 -6.898 1 97.81 83 LEU A CA 1
ATOM 691 C C . LEU A 1 83 ? -10.367 -21.516 -7.938 1 97.81 83 LEU A C 1
ATOM 693 O O . LEU A 1 83 ? -9.273 -22.094 -8.008 1 97.81 83 LEU A O 1
ATOM 697 N N . TYR A 1 84 ? -11.367 -21.812 -8.719 1 97.69 84 TYR A N 1
ATOM 698 C CA . TYR A 1 84 ? -11.258 -22.891 -9.703 1 97.69 84 TYR A CA 1
ATOM 699 C C . TYR A 1 84 ? -10.273 -22.531 -10.805 1 97.69 84 TYR A C 1
ATOM 701 O O . TYR A 1 84 ? 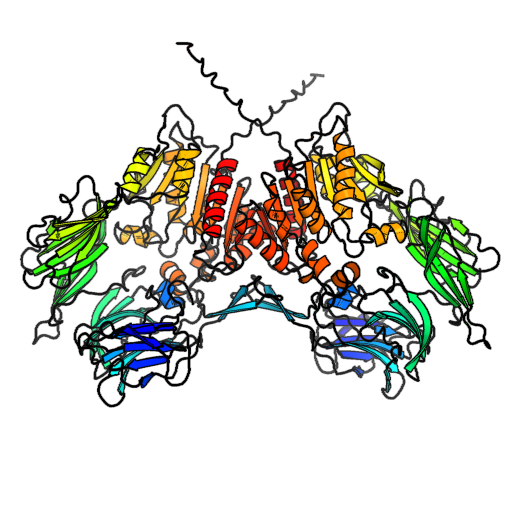-9.531 -23.375 -11.289 1 97.69 84 TYR A O 1
ATOM 709 N N . GLU A 1 85 ? -10.32 -21.312 -11.195 1 96.94 85 GLU A N 1
ATOM 710 C CA . GLU A 1 85 ? -9.406 -20.891 -12.242 1 96.94 85 GLU A CA 1
ATOM 711 C C . GLU A 1 85 ? -7.953 -20.969 -11.781 1 96.94 85 GLU A C 1
ATOM 713 O O . GLU A 1 85 ? -7.074 -21.391 -12.531 1 96.94 85 GLU A O 1
ATOM 718 N N . GLU A 1 86 ? -7.715 -20.594 -10.586 1 95.38 86 GLU A N 1
ATOM 719 C CA . GLU A 1 86 ? -6.344 -20.469 -10.102 1 95.38 86 GLU A CA 1
ATOM 720 C C . GLU A 1 86 ? -5.844 -21.766 -9.484 1 95.38 86 GLU A C 1
ATOM 722 O O . GLU A 1 86 ? -4.672 -22.125 -9.633 1 95.38 86 GLU A O 1
ATOM 727 N N . GLU A 1 87 ? -6.746 -22.547 -8.836 1 95.5 87 GLU A N 1
ATOM 728 C CA . GLU A 1 87 ? -6.242 -23.594 -7.961 1 95.5 87 GLU A CA 1
ATOM 729 C C . GLU A 1 87 ? -6.723 -24.969 -8.414 1 95.5 87 GLU A C 1
ATOM 731 O O . GLU A 1 87 ? -6.078 -25.984 -8.133 1 95.5 87 GLU A O 1
ATOM 736 N N . ILE A 1 88 ? -7.828 -25.016 -9.102 1 97.12 88 ILE A N 1
ATOM 737 C CA . ILE A 1 88 ? -8.43 -26.344 -9.273 1 97.12 88 ILE A CA 1
ATOM 738 C C . ILE A 1 88 ? -8.359 -26.766 -10.734 1 97.12 88 ILE A C 1
ATOM 740 O O . ILE A 1 88 ? -7.555 -27.625 -11.102 1 97.12 88 ILE A O 1
ATOM 744 N N . LEU A 1 89 ? -9.062 -25.953 -11.586 1 96.56 89 LEU A N 1
ATOM 745 C CA . LEU A 1 89 ? -9.102 -26.312 -12.992 1 96.56 89 LEU A CA 1
ATOM 746 C C . LEU A 1 89 ? -7.934 -25.688 -13.75 1 96.56 89 LEU A C 1
ATOM 748 O O . LEU A 1 89 ? -7.566 -26.156 -14.836 1 96.56 89 LEU A O 1
ATOM 752 N N . LYS A 1 90 ? -7.438 -24.578 -13.242 1 94.44 90 LYS A N 1
ATOM 753 C CA . LYS A 1 90 ? -6.32 -23.844 -13.836 1 94.44 90 LYS A CA 1
ATOM 754 C C . LYS A 1 90 ? -6.672 -23.344 -15.227 1 94.44 90 LYS A C 1
ATOM 756 O O . LYS A 1 90 ? -5.809 -23.281 -16.109 1 94.44 90 LYS A O 1
ATOM 761 N N . THR A 1 91 ? -7.898 -23.141 -15.5 1 95.56 91 THR A N 1
ATOM 762 C CA . THR A 1 91 ? -8.461 -22.531 -16.703 1 95.56 91 THR A CA 1
ATOM 763 C C . THR A 1 91 ? -9.773 -21.812 -16.391 1 95.56 91 THR A C 1
ATOM 765 O O . THR A 1 91 ? -10.406 -22.094 -15.367 1 95.56 91 THR A O 1
ATOM 768 N N . HIS A 1 92 ? -10.102 -20.875 -17.188 1 96.44 92 HIS A N 1
ATOM 769 C CA . HIS A 1 92 ? -11.359 -20.156 -16.969 1 96.44 92 HIS A CA 1
ATOM 770 C C . HIS A 1 92 ? -12.539 -20.938 -17.531 1 96.44 92 HIS A C 1
ATOM 772 O O . HIS A 1 92 ? -13.695 -20.609 -17.25 1 96.44 92 HIS A O 1
ATOM 778 N N . ILE A 1 93 ? -12.227 -21.922 -18.297 1 97.56 93 ILE A N 1
ATOM 779 C CA . ILE A 1 93 ? -13.266 -22.688 -18.969 1 97.56 93 ILE A CA 1
ATOM 780 C C . ILE A 1 93 ? -13.773 -23.797 -18.047 1 97.56 93 ILE A C 1
ATOM 782 O O . ILE A 1 93 ? -12.984 -24.594 -17.547 1 97.56 93 ILE A O 1
ATOM 786 N N . ALA A 1 94 ? -15.055 -23.844 -17.906 1 98.44 94 ALA A N 1
ATOM 787 C CA . ALA A 1 94 ? -15.68 -24.875 -17.094 1 98.44 94 ALA A CA 1
ATOM 788 C C . ALA A 1 94 ? -16.906 -25.469 -17.781 1 98.44 94 ALA A C 1
ATOM 790 O O . ALA A 1 94 ? -17.953 -25.609 -17.172 1 98.44 94 ALA A O 1
ATOM 791 N N . HIS A 1 95 ? -16.797 -25.641 -19.062 1 98.62 95 HIS A N 1
ATOM 792 C CA . HIS A 1 95 ? -17.766 -26.359 -19.891 1 98.62 95 HIS A CA 1
ATOM 793 C C . HIS A 1 95 ? -17.078 -27.297 -20.875 1 98.62 95 HIS A C 1
ATOM 795 O O . HIS A 1 95 ? -15.922 -27.062 -21.25 1 98.62 95 HIS A O 1
ATOM 801 N N . TRP A 1 96 ? -17.781 -28.391 -21.297 1 98.31 96 TRP A N 1
ATOM 802 C CA . TRP A 1 96 ? -17.172 -29.438 -22.125 1 98.31 96 TRP A CA 1
ATOM 803 C C . TRP A 1 96 ? -18.188 -29.984 -23.125 1 98.31 96 TRP A C 1
ATOM 805 O O . TRP A 1 96 ? -19.219 -30.516 -22.734 1 98.31 96 TRP A O 1
ATOM 815 N N . TRP A 1 97 ? -17.812 -29.938 -24.406 1 97.56 97 TRP A N 1
ATOM 816 C CA . TRP A 1 97 ? -18.656 -30.453 -25.484 1 97.56 97 TRP A CA 1
ATOM 817 C C . TRP A 1 97 ? -18.562 -31.984 -25.547 1 97.56 97 TRP A C 1
ATOM 819 O O . TRP A 1 97 ? -17.484 -32.562 -25.391 1 97.56 97 TRP A O 1
ATOM 829 N N . SER A 1 98 ? -19.75 -32.625 -25.703 1 96.56 98 SER A N 1
ATOM 830 C CA . SER A 1 98 ? -19.688 -34.031 -26.078 1 96.56 98 SER A CA 1
ATOM 831 C C . SER A 1 98 ? -19.062 -34.188 -27.453 1 96.56 98 SER A C 1
ATOM 833 O O . SER A 1 98 ? -19.156 -33.281 -28.297 1 96.56 98 SER A O 1
ATOM 835 N N . PRO A 1 99 ? -18.438 -35.344 -27.703 1 93.94 99 PRO A N 1
ATOM 836 C CA . PRO A 1 99 ? -17.719 -35.5 -28.969 1 93.94 99 PRO A CA 1
ATOM 837 C C . PRO A 1 99 ? -18.625 -35.312 -30.188 1 93.94 99 PRO A C 1
ATOM 839 O O . PRO A 1 99 ? -18.172 -34.875 -31.234 1 93.94 99 PRO A O 1
ATOM 842 N N . ASP A 1 100 ? -19.906 -35.594 -30.109 1 94 100 ASP A N 1
ATOM 843 C CA . ASP A 1 100 ? -20.812 -35.5 -31.25 1 94 100 ASP A CA 1
ATOM 844 C C . ASP A 1 100 ? -21.516 -34.156 -31.281 1 94 100 ASP A C 1
ATOM 846 O O . ASP A 1 100 ? -22.359 -33.906 -32.156 1 94 100 ASP A O 1
ATOM 850 N N . GLY A 1 101 ? -21.328 -33.344 -30.281 1 95.31 101 GLY A N 1
ATOM 851 C CA . GLY A 1 101 ? -21.891 -32 -30.25 1 95.31 101 GLY A CA 1
ATOM 852 C C . GLY A 1 101 ? -23.344 -31.984 -29.812 1 95.31 101 GLY A C 1
ATOM 853 O O . GLY A 1 101 ? -23.984 -30.922 -29.797 1 95.31 101 GLY A O 1
ATOM 854 N N . ALA A 1 102 ? -23.828 -33.062 -29.375 1 94.88 102 ALA A N 1
ATOM 855 C CA . ALA A 1 102 ? -25.25 -33.156 -29.047 1 94.88 102 ALA A CA 1
ATOM 856 C C . ALA A 1 102 ? -25.516 -32.688 -27.609 1 94.88 102 ALA A C 1
ATOM 858 O O . ALA A 1 102 ? -26.656 -32.375 -27.266 1 94.88 102 ALA A O 1
ATOM 859 N N . ARG A 1 103 ? -24.484 -32.75 -26.797 1 96.56 103 ARG A N 1
ATOM 860 C CA . ARG A 1 103 ? -24.641 -32.406 -25.391 1 96.56 103 ARG A CA 1
ATOM 861 C C . ARG A 1 103 ? -23.516 -31.5 -24.922 1 96.56 103 ARG A C 1
ATOM 863 O O . ARG A 1 103 ? -22.438 -31.453 -25.531 1 96.56 103 ARG A O 1
ATOM 870 N N . LEU A 1 104 ? -23.797 -30.75 -23.922 1 97.56 104 LEU A N 1
ATOM 871 C CA . LEU A 1 104 ? -22.828 -29.891 -23.25 1 97.56 104 LEU A CA 1
ATOM 872 C C . LEU A 1 104 ? -22.844 -30.125 -21.75 1 97.56 104 LEU A C 1
ATOM 874 O O . LEU A 1 104 ? -23.891 -30.031 -21.109 1 97.56 104 LEU A O 1
ATOM 878 N N . ALA A 1 105 ? -21.688 -30.531 -21.219 1 98.56 105 ALA A N 1
ATOM 879 C CA . ALA A 1 105 ? -21.516 -30.531 -19.781 1 98.56 105 ALA A CA 1
ATOM 880 C C . ALA A 1 105 ? -20.984 -29.188 -19.297 1 98.56 105 ALA A C 1
ATOM 882 O O . ALA A 1 105 ? -20.125 -28.578 -19.938 1 98.56 105 ALA A O 1
ATOM 883 N N . TYR A 1 106 ? -21.531 -28.656 -18.25 1 98.5 106 TYR A N 1
ATOM 884 C CA . TYR A 1 106 ? -20.984 -27.422 -17.688 1 98.5 106 TYR A CA 1
ATOM 885 C C . TYR A 1 106 ? -21.094 -27.422 -16.172 1 98.5 106 TYR A C 1
ATOM 887 O O . TYR A 1 106 ? -21.984 -28.062 -15.602 1 98.5 106 TYR A O 1
ATOM 895 N N . MET A 1 107 ? -20.203 -26.766 -15.562 1 98.5 107 MET A N 1
ATOM 896 C CA . MET A 1 107 ? -20.172 -26.625 -14.109 1 98.5 107 MET A CA 1
ATOM 897 C C . MET A 1 107 ? -20.828 -25.328 -13.672 1 98.5 107 MET A C 1
ATOM 899 O O . MET A 1 107 ? -20.656 -24.297 -14.312 1 98.5 107 MET A O 1
ATOM 903 N N . THR A 1 108 ? -21.609 -25.359 -12.68 1 98.56 108 THR A N 1
ATOM 904 C CA . THR A 1 108 ? -22.078 -24.172 -11.969 1 98.56 108 THR A CA 1
ATOM 905 C C . THR A 1 108 ? -21.312 -23.969 -10.672 1 98.56 108 THR A C 1
ATOM 907 O O . THR A 1 108 ? -21.281 -24.859 -9.82 1 98.56 108 THR A O 1
ATOM 910 N N . ILE A 1 109 ? -20.688 -22.859 -10.57 1 98.56 109 ILE A N 1
ATOM 911 C CA . ILE A 1 109 ? -19.922 -22.5 -9.383 1 98.56 109 ILE A CA 1
ATOM 912 C C . ILE A 1 109 ? -20.609 -21.359 -8.656 1 98.56 109 ILE A C 1
ATOM 914 O O . ILE A 1 109 ? -20.719 -20.25 -9.188 1 98.56 109 ILE A O 1
ATOM 918 N N . ASN A 1 110 ? -21.078 -21.594 -7.484 1 98.69 110 ASN A N 1
ATOM 919 C CA . ASN A 1 110 ? -21.859 -20.656 -6.691 1 98.69 110 ASN A CA 1
ATOM 920 C C . ASN A 1 110 ? -21.062 -20.094 -5.523 1 98.69 110 ASN A C 1
ATOM 922 O O . ASN A 1 110 ? -20.844 -20.781 -4.523 1 98.69 110 ASN A O 1
ATOM 926 N N . ASP A 1 111 ? -20.719 -18.812 -5.582 1 98.5 111 ASP A N 1
ATOM 927 C CA . ASP A 1 111 ? -19.875 -18.172 -4.582 1 98.5 111 ASP A CA 1
ATOM 928 C C . ASP A 1 111 ? -20.734 -17.406 -3.561 1 98.5 111 ASP A C 1
ATOM 930 O O . ASP A 1 111 ? -20.203 -16.609 -2.781 1 98.5 111 ASP A O 1
ATOM 934 N N . THR A 1 112 ? -21.984 -17.578 -3.51 1 98.06 112 THR A N 1
ATOM 935 C CA . THR A 1 112 ? -22.891 -16.812 -2.662 1 98.06 112 THR A CA 1
ATOM 936 C C . THR A 1 112 ? -22.422 -16.844 -1.21 1 98.06 112 THR A C 1
ATOM 938 O O . THR A 1 112 ? -22.531 -15.836 -0.504 1 98.06 112 THR A O 1
ATOM 941 N N . ARG A 1 113 ? -21.922 -17.984 -0.796 1 98.06 113 ARG A N 1
ATOM 942 C CA . ARG A 1 113 ? -21.547 -18.125 0.606 1 98.06 113 ARG A CA 1
ATOM 943 C C . ARG A 1 113 ? -20.047 -17.875 0.798 1 98.06 113 ARG A C 1
ATOM 945 O O . ARG A 1 113 ? -19.547 -17.906 1.924 1 98.06 113 ARG A O 1
ATOM 952 N N . VAL A 1 114 ? -19.266 -17.672 -0.226 1 98.5 114 VAL A N 1
ATOM 953 C CA . VAL A 1 114 ? -17.844 -17.391 -0.142 1 98.5 114 VAL A CA 1
ATOM 954 C C . VAL A 1 114 ? -17.625 -15.938 0.283 1 98.5 114 VAL A C 1
ATOM 956 O O . VAL A 1 114 ? -18.234 -15.023 -0.288 1 98.5 114 VAL A O 1
ATOM 959 N N . PRO A 1 115 ? -16.781 -15.695 1.305 1 98.06 115 PRO A N 1
ATOM 960 C CA . PRO A 1 115 ? -16.531 -14.312 1.725 1 98.06 115 PRO A CA 1
ATOM 961 C C . PRO A 1 115 ? -15.953 -13.453 0.606 1 98.06 115 PRO A C 1
ATOM 963 O O . PRO A 1 115 ? -15.25 -13.969 -0.268 1 98.06 115 PRO A O 1
ATOM 966 N N . SER A 1 116 ? -16.281 -12.188 0.694 1 96.06 116 SER A N 1
ATOM 967 C CA . SER A 1 116 ? -15.789 -11.242 -0.303 1 96.06 116 SER A CA 1
ATOM 968 C C . SER A 1 116 ? -14.516 -10.547 0.166 1 96.06 116 SER A C 1
ATOM 970 O O . SER A 1 116 ? -14.344 -10.305 1.361 1 96.06 116 SER A O 1
ATOM 972 N N . MET A 1 117 ? -13.641 -10.344 -0.731 1 95.69 117 MET A N 1
ATOM 973 C CA . MET A 1 117 ? -12.414 -9.578 -0.536 1 95.69 117 MET A CA 1
ATOM 974 C C . MET A 1 117 ? -12.453 -8.281 -1.333 1 95.69 117 MET A C 1
ATOM 976 O O . MET A 1 117 ? -12.797 -8.281 -2.518 1 95.69 117 MET A O 1
ATOM 980 N N . GLU A 1 118 ? -12.164 -7.168 -0.695 1 94.19 118 GLU A N 1
ATOM 981 C CA . GLU A 1 118 ? -12.109 -5.863 -1.354 1 94.19 118 GLU A CA 1
ATOM 982 C C . GLU A 1 118 ? -10.68 -5.465 -1.682 1 94.19 118 GLU A C 1
ATOM 984 O O . GLU A 1 118 ? -9.828 -5.41 -0.792 1 94.19 118 GLU A O 1
ATOM 989 N N . ILE A 1 119 ? -10.383 -5.207 -2.9 1 95.94 119 ILE A N 1
ATOM 990 C CA . ILE A 1 119 ? -9.055 -4.816 -3.377 1 95.94 119 ILE A CA 1
ATOM 991 C C . ILE A 1 119 ? -9.086 -3.359 -3.838 1 95.94 119 ILE A C 1
ATOM 993 O O . ILE A 1 119 ? -9.805 -3.012 -4.773 1 95.94 119 ILE A O 1
ATOM 997 N N . PRO A 1 120 ? -8.312 -2.527 -3.197 1 96 120 PRO A N 1
ATOM 998 C CA . PRO A 1 120 ? -8.328 -1.113 -3.58 1 96 120 PRO A CA 1
ATOM 999 C C . PRO A 1 120 ? -7.668 -0.857 -4.934 1 96 120 PRO A C 1
ATOM 1001 O O . PRO A 1 120 ? -6.66 -1.489 -5.258 1 96 120 PRO A O 1
ATOM 1004 N N . LEU A 1 121 ? -8.227 0.046 -5.711 1 96.94 121 LEU A N 1
ATOM 1005 C CA . LEU A 1 121 ? -7.656 0.636 -6.918 1 96.94 121 LEU A CA 1
ATOM 1006 C C . LEU A 1 121 ? -7.473 2.141 -6.754 1 96.94 121 LEU A C 1
ATOM 1008 O O . LEU A 1 121 ? -8.453 2.879 -6.625 1 96.94 121 LEU A O 1
ATOM 1012 N N . TYR A 1 122 ? -6.277 2.574 -6.836 1 97.5 122 TYR A N 1
ATOM 1013 C CA . TYR A 1 122 ? -5.957 3.912 -6.355 1 97.5 122 TYR A CA 1
ATOM 1014 C C . TYR A 1 122 ? -6.012 4.926 -7.492 1 97.5 122 TYR A C 1
ATOM 1016 O O . TYR A 1 122 ? -6.328 6.098 -7.27 1 97.5 122 TYR A O 1
ATOM 1024 N N . THR A 1 123 ? -5.668 4.426 -8.641 1 94.88 123 THR A N 1
ATOM 1025 C CA . THR A 1 123 ? -5.488 5.387 -9.727 1 94.88 123 THR A CA 1
ATOM 1026 C C . THR A 1 123 ? -6.59 5.23 -10.773 1 94.88 123 THR A C 1
ATOM 1028 O O . THR A 1 123 ? -7.438 4.344 -10.664 1 94.88 123 THR A O 1
ATOM 1031 N N . GLY A 1 124 ? -6.73 6.082 -11.695 1 91.19 124 GLY A N 1
ATOM 1032 C CA . GLY A 1 124 ? -7.676 5.988 -12.797 1 91.19 124 GLY A CA 1
ATOM 1033 C C . GLY A 1 124 ? -8.922 6.824 -12.586 1 91.19 124 GLY A C 1
ATOM 1034 O O . GLY A 1 124 ? -9.695 7.051 -13.523 1 91.19 124 GLY A O 1
ATOM 1035 N N . SER A 1 125 ? -9.25 7.102 -11.367 1 95.19 125 SER A N 1
ATOM 1036 C CA . SER A 1 125 ? -10.375 7.977 -11.047 1 95.19 125 SER A CA 1
ATOM 1037 C C . SER A 1 125 ? -9.984 9.008 -9.992 1 95.19 125 SER A C 1
ATOM 1039 O O . SER A 1 125 ? -8.93 8.891 -9.367 1 95.19 125 SER A O 1
ATOM 1041 N N . LEU A 1 126 ? -10.82 10.047 -9.883 1 97.25 126 LEU A N 1
ATOM 1042 C CA . LEU A 1 126 ? -10.562 11.094 -8.898 1 97.25 126 LEU A CA 1
ATOM 1043 C C . LEU A 1 126 ? -10.523 10.523 -7.488 1 97.25 126 LEU A C 1
ATOM 1045 O O . LEU A 1 126 ? -9.672 10.906 -6.68 1 97.25 126 LEU A O 1
ATOM 1049 N N . TYR A 1 127 ? -11.484 9.617 -7.215 1 97.69 127 TYR A N 1
ATOM 1050 C CA . TYR A 1 127 ? -11.508 8.898 -5.949 1 97.69 127 TYR A CA 1
ATOM 1051 C C . TYR A 1 127 ? -11.172 7.426 -6.152 1 97.69 127 TYR A C 1
ATOM 1053 O O . TYR A 1 127 ? -11.609 6.812 -7.133 1 97.69 127 TYR A O 1
ATOM 1061 N N . PRO A 1 128 ? -10.32 6.852 -5.266 1 96.38 128 PRO A N 1
ATOM 1062 C CA . PRO A 1 128 ? -10.047 5.418 -5.367 1 96.38 128 PRO A CA 1
ATOM 1063 C C . PRO A 1 128 ? -11.32 4.57 -5.402 1 96.38 128 PRO A C 1
ATOM 1065 O O . PRO A 1 128 ? -12.336 4.961 -4.832 1 96.38 128 PRO A O 1
ATOM 1068 N N . THR A 1 129 ? -11.273 3.547 -6.098 1 95.56 129 THR A N 1
ATOM 1069 C CA . THR A 1 129 ? -12.375 2.6 -6.18 1 95.56 129 THR A CA 1
ATOM 1070 C C . THR A 1 129 ? -11.984 1.252 -5.586 1 95.56 129 THR A C 1
ATOM 1072 O O . THR A 1 129 ? -10.867 1.097 -5.07 1 95.56 129 THR A O 1
ATOM 1075 N N . VAL A 1 130 ? -12.969 0.3 -5.523 1 93.88 130 VAL A N 1
ATOM 1076 C CA . VAL A 1 130 ? -12.727 -1.005 -4.918 1 93.88 130 VAL A CA 1
ATOM 1077 C C . VAL A 1 130 ? -13.18 -2.109 -5.871 1 93.88 130 VAL A C 1
ATOM 1079 O O . VAL A 1 130 ? -14.266 -2.025 -6.449 1 93.88 130 VAL A O 1
ATOM 1082 N N . LYS A 1 131 ? -12.273 -3.039 -6.102 1 92.75 131 LYS A N 1
ATOM 1083 C CA . LYS A 1 131 ? -12.641 -4.273 -6.797 1 92.75 131 LYS A CA 1
ATOM 1084 C C . LYS A 1 131 ? -13 -5.375 -5.805 1 92.75 131 LYS A C 1
ATOM 1086 O O . LYS A 1 131 ? -12.219 -5.684 -4.902 1 92.75 131 LYS A O 1
ATOM 1091 N N . THR A 1 132 ? -14.195 -5.938 -6 1 92.94 132 THR A N 1
ATOM 1092 C CA . THR A 1 132 ? -14.648 -6.977 -5.082 1 92.94 132 THR A CA 1
ATOM 1093 C C . THR A 1 132 ? -14.531 -8.352 -5.73 1 92.94 132 THR A C 1
ATOM 1095 O O . THR A 1 132 ? -14.906 -8.539 -6.891 1 92.94 132 THR A O 1
ATOM 1098 N N . LEU A 1 133 ? -13.992 -9.281 -5.078 1 93.25 133 LEU A N 1
ATOM 1099 C CA . LEU A 1 133 ? -13.898 -10.664 -5.531 1 93.25 133 LEU A CA 1
ATOM 1100 C C . LEU A 1 133 ? -14.18 -11.625 -4.387 1 93.25 133 LEU A C 1
ATOM 1102 O O . LEU A 1 133 ? -13.852 -11.344 -3.232 1 93.25 133 LEU A O 1
ATOM 1106 N N . HIS A 1 134 ? -14.875 -12.719 -4.719 1 97 134 HIS A N 1
ATOM 1107 C CA . HIS A 1 134 ? -15.031 -13.781 -3.73 1 97 134 HIS A CA 1
ATOM 1108 C C . HIS A 1 134 ? -13.766 -14.617 -3.615 1 97 134 HIS A C 1
ATOM 1110 O O . HIS A 1 134 ? -13.266 -15.133 -4.617 1 97 134 HIS A O 1
ATOM 1116 N N . TYR A 1 135 ? -13.25 -14.719 -2.463 1 97.81 135 TYR A N 1
ATOM 1117 C CA . TYR A 1 135 ? -11.969 -15.367 -2.221 1 97.81 135 TYR A CA 1
ATOM 1118 C C . TYR A 1 135 ? -12.016 -16.203 -0.947 1 97.81 135 TYR A C 1
ATOM 1120 O O . TYR A 1 135 ? -11.977 -15.664 0.16 1 97.81 135 TYR A O 1
ATOM 1128 N N . PRO A 1 136 ? -12.102 -17.484 -1.034 1 98.44 136 PRO A N 1
ATOM 1129 C CA . PRO A 1 136 ? -12.109 -18.328 0.17 1 98.44 136 PRO A CA 1
ATOM 1130 C C . PRO A 1 136 ? -10.719 -18.5 0.776 1 98.44 136 PRO A C 1
ATOM 1132 O O . PRO A 1 136 ? -9.875 -19.203 0.206 1 98.44 136 PRO A O 1
ATOM 1135 N N . LYS A 1 137 ? -10.5 -17.922 1.942 1 98.38 137 LYS A N 1
ATOM 1136 C CA . LYS A 1 137 ? -9.281 -18.156 2.717 1 98.38 137 LYS A CA 1
ATOM 1137 C C . LYS A 1 137 ? -9.367 -19.484 3.484 1 98.38 137 LYS A C 1
ATOM 1139 O O . LYS A 1 137 ? -10.43 -20.109 3.545 1 98.38 137 LYS A O 1
ATOM 1144 N N . ALA A 1 138 ? -8.227 -19.938 4.02 1 98.19 138 ALA A N 1
ATOM 1145 C CA . ALA A 1 138 ? -8.211 -21.188 4.77 1 98.19 138 ALA A CA 1
ATOM 1146 C C . ALA A 1 138 ? -9.266 -21.188 5.871 1 98.19 138 ALA A C 1
ATOM 1148 O O . ALA A 1 138 ? -9.359 -20.234 6.645 1 98.19 138 ALA A O 1
ATOM 1149 N N . GLY A 1 139 ? -10.07 -22.188 5.871 1 97.56 139 GLY A N 1
ATOM 1150 C CA . GLY A 1 139 ? -11.086 -22.328 6.902 1 97.56 139 GLY A CA 1
ATOM 1151 C C . GLY A 1 139 ? -12.414 -21.719 6.52 1 97.56 139 GLY A C 1
ATOM 1152 O O . GLY A 1 139 ? -13.438 -21.984 7.16 1 97.56 139 GLY A O 1
ATOM 1153 N N . SER A 1 140 ? -12.477 -20.938 5.453 1 97.88 140 SER A N 1
ATOM 1154 C CA . SER A 1 140 ? -13.703 -20.281 5.02 1 97.88 140 SER A CA 1
ATOM 1155 C C . SER A 1 140 ? -14.5 -21.172 4.07 1 97.88 140 SER A C 1
ATOM 1157 O O . SER A 1 140 ? -14.008 -22.219 3.635 1 97.88 140 SER A O 1
ATOM 1159 N N . GLU A 1 141 ? -15.719 -20.766 3.736 1 97.81 141 GLU A N 1
ATOM 1160 C CA . GLU A 1 141 ? -16.578 -21.516 2.842 1 97.81 141 GLU A CA 1
ATOM 1161 C C . GLU A 1 141 ? -16.062 -21.484 1.407 1 97.81 141 GLU A C 1
ATOM 1163 O O . GLU A 1 141 ? -15.688 -20.422 0.908 1 97.81 141 GLU A O 1
ATOM 1168 N N . ASN A 1 142 ? -15.969 -22.656 0.824 1 98.31 142 ASN A N 1
ATOM 1169 C CA . ASN A 1 142 ? -15.664 -22.766 -0.6 1 98.31 142 ASN A CA 1
ATOM 1170 C C . ASN A 1 142 ? -16.922 -22.656 -1.45 1 98.31 142 ASN A C 1
ATOM 1172 O O . ASN A 1 142 ? -18.047 -22.75 -0.931 1 98.31 142 ASN A O 1
ATOM 1176 N N . PRO A 1 143 ? -16.766 -22.406 -2.744 1 98.25 143 PRO A N 1
ATOM 1177 C CA . PRO A 1 143 ? -17.953 -22.375 -3.613 1 98.25 143 PRO A CA 1
ATOM 1178 C C . PRO A 1 143 ? -18.688 -23.719 -3.65 1 98.25 143 PRO A C 1
ATOM 1180 O O . PRO A 1 143 ? -18.062 -24.766 -3.506 1 98.25 143 PRO A O 1
ATOM 1183 N N . VAL A 1 144 ? -19.984 -23.641 -3.854 1 98.06 144 VAL A N 1
ATOM 1184 C CA . VAL A 1 144 ? -20.781 -24.844 -4.105 1 98.06 144 VAL A CA 1
ATOM 1185 C C . VAL A 1 144 ? -20.781 -25.156 -5.598 1 98.06 144 VAL A C 1
ATOM 1187 O O . VAL A 1 144 ? -21.094 -24.281 -6.422 1 98.06 144 VAL A O 1
ATOM 1190 N N . ILE A 1 145 ? -20.469 -26.422 -5.938 1 97.94 145 ILE A N 1
ATOM 1191 C CA . ILE A 1 145 ? -20.297 -26.75 -7.348 1 97.94 145 ILE A CA 1
ATOM 1192 C C . ILE A 1 145 ? -21.281 -27.859 -7.746 1 97.94 145 ILE A C 1
ATOM 1194 O O . ILE A 1 145 ? -21.547 -28.766 -6.957 1 97.94 145 ILE A O 1
ATOM 1198 N N . THR A 1 146 ? -21.797 -27.719 -8.867 1 97.88 146 THR A N 1
ATOM 1199 C CA . THR A 1 146 ? -22.609 -28.766 -9.484 1 97.88 146 THR A CA 1
ATOM 1200 C C . THR A 1 146 ? -22.219 -28.953 -10.953 1 97.88 146 THR A C 1
ATOM 1202 O O . THR A 1 146 ? -21.703 -28.031 -11.586 1 97.88 146 THR A O 1
ATOM 1205 N N . LEU A 1 147 ? -22.359 -30.125 -11.383 1 98.69 147 LEU A N 1
ATOM 1206 C CA . LEU A 1 147 ? -22.109 -30.453 -12.789 1 98.69 147 LEU A CA 1
ATOM 1207 C C . LEU A 1 147 ? -23.406 -30.875 -13.477 1 98.69 147 LEU A C 1
ATOM 1209 O O . LEU A 1 147 ? -24.094 -31.797 -13.016 1 98.69 147 LEU A O 1
ATOM 1213 N N . GLN A 1 148 ? -23.703 -30.188 -14.594 1 97.81 148 GLN A N 1
ATOM 1214 C CA . GLN A 1 148 ? -24.922 -30.469 -15.359 1 97.81 148 GLN A CA 1
ATOM 1215 C C . GLN A 1 148 ? -24.594 -30.812 -16.812 1 97.81 148 GLN A C 1
ATOM 1217 O O . GLN A 1 148 ? -23.562 -30.391 -17.328 1 97.81 148 GLN A O 1
ATOM 1222 N N . VAL A 1 149 ? -25.484 -31.578 -17.359 1 97.94 149 VAL A N 1
ATOM 1223 C CA . VAL A 1 149 ? -25.422 -31.844 -18.797 1 97.94 149 VAL A CA 1
ATOM 1224 C C . VAL A 1 149 ? -26.719 -31.391 -19.453 1 97.94 149 VAL A C 1
ATOM 1226 O O . VAL A 1 149 ? -27.812 -31.656 -18.953 1 97.94 149 VAL A O 1
ATOM 1229 N N . VAL A 1 150 ? -26.594 -30.641 -20.5 1 96.75 150 VAL A N 1
ATOM 1230 C CA . VAL A 1 150 ? -27.75 -30.188 -21.25 1 96.75 150 VAL A CA 1
ATOM 1231 C C . VAL A 1 150 ? -27.734 -30.812 -22.656 1 96.75 150 VAL A C 1
ATOM 1233 O O . VAL A 1 150 ? -26.672 -30.938 -23.266 1 96.75 150 VAL A O 1
ATOM 1236 N N . ASN A 1 151 ? -28.875 -31.203 -23.016 1 94.12 151 ASN A N 1
ATOM 1237 C CA . ASN A 1 151 ? -29.062 -31.656 -24.375 1 94.12 151 ASN A CA 1
ATOM 1238 C C . ASN A 1 151 ? -29.344 -30.5 -25.328 1 94.12 151 ASN A C 1
ATOM 1240 O O . ASN A 1 151 ? -30.188 -29.656 -25.047 1 94.12 151 ASN A O 1
ATOM 1244 N N . LEU A 1 152 ? -28.672 -30.469 -26.406 1 92.56 152 LEU A N 1
ATOM 1245 C CA . LEU A 1 152 ? -28.766 -29.312 -27.297 1 92.56 152 LEU A CA 1
ATOM 1246 C C . LEU A 1 152 ? -29.75 -29.578 -28.438 1 92.56 152 LEU A C 1
ATOM 1248 O O . LEU A 1 152 ? -30.094 -28.656 -29.188 1 92.56 152 LEU A O 1
ATOM 1252 N N . ASN A 1 153 ? -30.094 -30.859 -28.469 1 85.31 153 ASN A N 1
ATOM 1253 C CA . ASN A 1 153 ? -31.109 -31.203 -29.469 1 85.31 153 ASN A CA 1
ATOM 1254 C C . ASN A 1 153 ? -32.5 -31.312 -28.844 1 85.31 153 ASN A C 1
ATOM 1256 O O . ASN A 1 153 ? -32.688 -32.062 -27.891 1 85.31 153 ASN A O 1
ATOM 1260 N N . GLY A 1 154 ? -33.438 -30.469 -29.281 1 79.38 154 GLY A N 1
ATOM 1261 C CA . GLY A 1 154 ? -34.781 -30.578 -28.766 1 79.38 154 GLY A CA 1
ATOM 1262 C C . GLY A 1 154 ? -35.031 -29.672 -27.578 1 79.38 154 GLY A C 1
ATOM 1263 O O . GLY A 1 154 ? -34.406 -28.625 -27.438 1 79.38 154 GLY A O 1
ATOM 1264 N N . PRO A 1 155 ? -36.062 -30.109 -26.781 1 83.56 155 PRO A N 1
ATOM 1265 C CA . PRO A 1 155 ? -36.375 -29.297 -25.594 1 83.56 155 PRO A CA 1
ATOM 1266 C C . PRO A 1 155 ? -35.25 -29.297 -24.562 1 83.56 155 PRO A C 1
ATOM 1268 O O . PRO A 1 155 ? -34.562 -30.312 -24.375 1 83.56 155 PRO A O 1
ATOM 1271 N N . LEU A 1 156 ? -35.062 -28.156 -24.031 1 84.12 156 LEU A N 1
ATOM 1272 C CA . LEU A 1 156 ? -34.031 -28 -23.031 1 84.12 156 LEU A CA 1
ATOM 1273 C C . LEU A 1 156 ? -34.25 -28.922 -21.844 1 84.12 156 LEU A C 1
ATOM 1275 O O . LEU A 1 156 ? -35.344 -28.938 -21.25 1 84.12 156 LEU A O 1
ATOM 1279 N N . HIS A 1 157 ? -33.375 -29.844 -21.625 1 89.31 157 HIS A N 1
ATOM 1280 C CA . HIS A 1 157 ? -33.406 -30.781 -20.5 1 89.31 157 HIS A CA 1
ATOM 1281 C C . HIS A 1 157 ? -32.031 -30.812 -19.797 1 89.31 157 HIS A C 1
ATOM 1283 O O . HIS A 1 157 ? -31.016 -31.078 -20.438 1 89.31 157 HIS A O 1
ATOM 1289 N N . LEU A 1 158 ? -32.094 -30.484 -18.516 1 93.81 158 LEU A N 1
ATOM 1290 C CA . LEU A 1 158 ? -30.859 -30.484 -17.719 1 93.81 158 LEU A CA 1
ATOM 1291 C C . LEU A 1 158 ? -30.797 -31.703 -16.797 1 93.81 158 LEU A C 1
ATOM 1293 O O . LEU A 1 158 ? -31.797 -32.062 -16.188 1 93.81 158 LEU A O 1
ATOM 1297 N N . VAL A 1 159 ? -29.688 -32.344 -16.797 1 96.81 159 VAL A N 1
ATOM 1298 C CA . VAL A 1 159 ? -29.453 -33.469 -15.906 1 96.81 159 VAL A CA 1
ATOM 1299 C C . VAL A 1 159 ? -28.219 -33.219 -15.047 1 96.81 159 VAL A C 1
ATOM 1301 O O . VAL A 1 159 ? -27.141 -32.938 -15.57 1 96.81 159 VAL A O 1
ATOM 1304 N N . GLU A 1 160 ? -28.375 -33.344 -13.742 1 97.44 160 GLU A N 1
ATOM 1305 C CA . GLU A 1 160 ? -27.25 -33.156 -12.828 1 97.44 160 GLU A CA 1
ATOM 1306 C C . GLU A 1 160 ? -26.484 -34.438 -12.617 1 97.44 160 GLU A C 1
ATOM 1308 O O . GLU A 1 160 ? -27.094 -35.5 -12.484 1 97.44 160 GLU A O 1
ATOM 1313 N N . MET A 1 161 ? -25.172 -34.406 -12.711 1 98.19 161 MET A N 1
ATOM 1314 C CA . MET A 1 161 ? -24.344 -35.531 -12.359 1 98.19 161 MET A CA 1
ATOM 1315 C C . MET A 1 161 ? -24.266 -35.719 -10.852 1 98.19 161 MET A C 1
ATOM 1317 O O . MET A 1 161 ? -23.891 -34.781 -10.133 1 98.19 161 MET A O 1
ATOM 1321 N N . THR A 1 162 ? -24.547 -36.906 -10.367 1 97.19 162 THR A N 1
ATOM 1322 C CA . THR A 1 162 ? -24.672 -37.125 -8.93 1 97.19 162 THR A CA 1
ATOM 1323 C C . THR A 1 162 ? -23.297 -37.344 -8.297 1 97.19 162 THR A C 1
ATOM 1325 O O . THR A 1 162 ? -22.531 -38.188 -8.719 1 97.19 162 THR A O 1
ATOM 1328 N N . PRO A 1 163 ? -22.984 -36.625 -7.281 1 96.56 163 PRO A N 1
ATOM 1329 C CA . PRO A 1 163 ? -21.719 -36.844 -6.566 1 96.56 163 PRO A CA 1
ATOM 1330 C C . PRO A 1 163 ? -21.688 -38.219 -5.875 1 96.56 163 PRO A C 1
ATOM 1332 O O . PRO A 1 163 ? -22.734 -38.812 -5.633 1 96.56 163 PRO A O 1
ATOM 1335 N N . PRO A 1 164 ? -20.469 -38.656 -5.59 1 95.75 164 PRO A N 1
ATOM 1336 C CA . PRO A 1 164 ? -20.375 -39.938 -4.871 1 95.75 164 PRO A CA 1
ATOM 1337 C C . PRO A 1 164 ? -21.016 -39.875 -3.48 1 95.75 164 PRO A C 1
ATOM 1339 O O . PRO A 1 164 ? -20.891 -38.844 -2.783 1 95.75 164 PRO A O 1
ATOM 1342 N N . ASP A 1 165 ? -21.703 -40.969 -3.08 1 93.69 165 ASP A N 1
ATOM 1343 C CA . ASP A 1 165 ? -22.25 -41.094 -1.728 1 93.69 165 ASP A CA 1
ATOM 1344 C C . ASP A 1 165 ? -21.188 -41.625 -0.757 1 93.69 165 ASP A C 1
ATOM 1346 O O . ASP A 1 165 ? -21.156 -42.812 -0.433 1 93.69 165 ASP A O 1
ATOM 1350 N N . ASP A 1 166 ? -20.312 -40.906 -0.395 1 94.25 166 ASP A N 1
ATOM 1351 C CA . ASP A 1 166 ? -19.188 -41.156 0.489 1 94.25 166 ASP A CA 1
ATOM 1352 C C . ASP A 1 166 ? -19.047 -40.062 1.547 1 94.25 166 ASP A C 1
ATOM 1354 O O . ASP A 1 166 ? -18.984 -38.875 1.219 1 94.25 166 ASP A O 1
ATOM 1358 N N . GLN A 1 167 ? -19 -40.469 2.824 1 93.44 167 GLN A N 1
ATOM 1359 C CA . GLN A 1 167 ? -18.922 -39.5 3.934 1 93.44 167 GLN A CA 1
ATOM 1360 C C . GLN A 1 167 ? -17.656 -38.688 3.857 1 93.44 167 GLN A C 1
ATOM 1362 O O . GLN A 1 167 ? -17.625 -37.531 4.312 1 93.44 167 GLN A O 1
ATOM 1367 N N . ARG A 1 168 ? -16.703 -39.25 3.379 1 93.06 168 ARG A N 1
ATOM 1368 C CA . ARG A 1 168 ? -15.414 -38.562 3.254 1 93.06 168 ARG A CA 1
ATOM 1369 C C . ARG A 1 168 ? -15.484 -37.438 2.207 1 93.06 168 ARG A C 1
ATOM 1371 O O . ARG A 1 168 ? -14.594 -36.594 2.137 1 93.06 168 ARG A O 1
ATOM 1378 N N . MET A 1 169 ? -16.594 -37.375 1.391 1 92 169 MET A N 1
ATOM 1379 C CA . MET A 1 169 ? -16.797 -36.406 0.309 1 92 169 MET A CA 1
ATOM 1380 C C . MET A 1 169 ? -17.922 -35.438 0.646 1 92 169 MET A C 1
ATOM 1382 O O . MET A 1 169 ? -18.703 -35.062 -0.225 1 92 169 MET A O 1
ATOM 1386 N N . ARG A 1 170 ? -18.031 -35.062 1.859 1 91.44 170 ARG A N 1
ATOM 1387 C CA . ARG A 1 170 ? -19.047 -34.094 2.252 1 91.44 170 ARG A CA 1
ATOM 1388 C C . ARG A 1 170 ? -18.781 -32.75 1.587 1 91.44 170 ARG A C 1
ATOM 1390 O O . ARG A 1 170 ? -19.719 -32.094 1.096 1 91.44 170 ARG A O 1
ATOM 1397 N N . GLU A 1 171 ? -17.578 -32.344 1.641 1 94.94 171 GLU A N 1
ATOM 1398 C CA . GLU A 1 171 ? -17.094 -31.219 0.847 1 94.94 171 GLU A CA 1
ATOM 1399 C C . GLU A 1 171 ? -16.109 -31.672 -0.22 1 94.94 171 GLU A C 1
ATOM 1401 O O . GLU A 1 171 ? -15.203 -32.469 0.063 1 94.94 171 GLU A O 1
ATOM 1406 N N . TYR A 1 172 ? -16.406 -31.25 -1.441 1 97.44 172 TYR A N 1
ATOM 1407 C CA . TYR A 1 172 ? -15.562 -31.781 -2.51 1 97.44 172 TYR A CA 1
ATOM 1408 C C . TYR A 1 172 ? -15.312 -30.719 -3.58 1 97.44 172 TYR A C 1
ATOM 1410 O O . TYR A 1 172 ? -15.977 -29.688 -3.6 1 97.44 172 TYR A O 1
ATOM 1418 N N . TYR A 1 173 ? -14.32 -30.938 -4.348 1 98.25 173 TYR A N 1
ATOM 1419 C CA . TYR A 1 173 ? -14.055 -30.266 -5.613 1 98.25 173 TYR A CA 1
ATOM 1420 C C . TYR A 1 173 ? -14.328 -31.203 -6.793 1 98.25 173 TYR A C 1
ATOM 1422 O O . TYR A 1 173 ? -14.172 -32.406 -6.68 1 98.25 173 TYR A O 1
ATOM 1430 N N . ILE A 1 174 ? -14.758 -30.641 -7.875 1 98.5 174 ILE A N 1
ATOM 1431 C CA . ILE A 1 174 ? -14.656 -31.312 -9.164 1 98.5 174 ILE A CA 1
ATOM 1432 C C . ILE A 1 174 ? -13.398 -30.844 -9.891 1 98.5 174 ILE A C 1
ATOM 1434 O O . ILE A 1 174 ? -13.289 -29.688 -10.289 1 98.5 174 ILE A O 1
ATOM 1438 N N . THR A 1 175 ? -12.492 -31.766 -10.07 1 98.12 175 THR A N 1
ATOM 1439 C CA . THR A 1 175 ? -11.172 -31.344 -10.539 1 98.12 175 THR A CA 1
ATOM 1440 C C . THR A 1 175 ? -10.984 -31.688 -12.008 1 98.12 175 THR A C 1
ATOM 1442 O O . THR A 1 175 ? -10.062 -31.188 -12.656 1 98.12 175 THR A O 1
ATOM 1445 N N . MET A 1 176 ? -11.828 -32.531 -12.508 1 98 176 MET A N 1
ATOM 1446 C CA . MET A 1 176 ? -11.641 -32.969 -13.883 1 98 176 MET A CA 1
ATOM 1447 C C . MET A 1 176 ? -12.961 -33.469 -14.477 1 98 176 MET A C 1
ATOM 1449 O O . MET A 1 176 ? -13.727 -34.156 -13.82 1 98 176 MET A O 1
ATOM 1453 N N . VAL A 1 177 ? -13.273 -33.031 -15.633 1 98.38 177 VAL A N 1
ATOM 1454 C CA . VAL A 1 177 ? -14.414 -33.469 -16.438 1 98.38 177 VAL A CA 1
ATOM 1455 C C . VAL A 1 177 ? -13.945 -33.781 -17.844 1 98.38 177 VAL A C 1
ATOM 1457 O O . VAL A 1 177 ? -13.266 -33 -18.484 1 98.38 177 VAL A O 1
ATOM 1460 N N . LYS A 1 178 ? -14.258 -35 -18.297 1 97.25 178 LYS A N 1
ATOM 1461 C CA . LYS A 1 178 ? -13.891 -35.406 -19.641 1 97.25 178 LYS A CA 1
ATOM 1462 C C . LYS A 1 178 ? -14.914 -36.375 -20.219 1 97.25 178 LYS A C 1
ATOM 1464 O O . LYS A 1 178 ? -15.297 -37.344 -19.547 1 97.25 178 LYS A O 1
ATOM 1469 N N . TRP A 1 179 ? -15.375 -36.156 -21.422 1 96.88 179 TRP A N 1
ATOM 1470 C CA . TRP A 1 179 ? -16.297 -37.062 -22.078 1 96.88 179 TRP A CA 1
ATOM 1471 C C . TRP A 1 179 ? -15.578 -38.344 -22.516 1 96.88 179 TRP A C 1
ATOM 1473 O O . TRP A 1 179 ? -14.586 -38.281 -23.25 1 96.88 179 TRP A O 1
ATOM 1483 N N . ALA A 1 180 ? -16.062 -39.469 -22 1 94.5 180 ALA A N 1
ATOM 1484 C CA . ALA A 1 180 ? -15.555 -40.75 -22.469 1 94.5 180 ALA A CA 1
ATOM 1485 C C . ALA A 1 180 ? -16.188 -41.156 -23.797 1 94.5 180 ALA A C 1
ATOM 1487 O O . ALA A 1 180 ? -15.5 -41.688 -24.672 1 94.5 180 ALA A O 1
ATOM 1488 N N . THR A 1 181 ? -17.422 -40.938 -23.891 1 94.38 181 THR A N 1
ATOM 1489 C CA . THR A 1 181 ? -18.219 -41.062 -25.094 1 94.38 181 THR A CA 1
ATOM 1490 C C . THR A 1 181 ? -19.219 -39.938 -25.203 1 94.38 181 THR A C 1
ATOM 1492 O O . THR A 1 181 ? -19.172 -38.969 -24.438 1 94.38 181 THR A O 1
ATOM 1495 N N . SER A 1 182 ? -20.125 -40.062 -26.172 1 94.75 182 SER A N 1
ATOM 1496 C CA . SER A 1 182 ? -21.109 -39.031 -26.359 1 94.75 182 SER A CA 1
ATOM 1497 C C . SER A 1 182 ? -22.188 -39.062 -25.281 1 94.75 182 SER A C 1
ATOM 1499 O O . SER A 1 182 ? -22.969 -38.125 -25.125 1 94.75 182 SER A O 1
ATOM 1501 N N . THR A 1 183 ? -22.188 -40.125 -24.484 1 94.88 183 THR A N 1
ATOM 1502 C CA . THR A 1 183 ? -23.25 -40.219 -23.5 1 94.88 183 THR A CA 1
ATOM 1503 C C . THR A 1 183 ? -22.672 -40.5 -22.109 1 94.88 183 THR A C 1
ATOM 1505 O O . THR A 1 183 ? -23.406 -40.594 -21.125 1 94.88 183 THR A O 1
ATOM 1508 N N . LYS A 1 184 ? -21.391 -40.688 -22.047 1 94.94 184 LYS A N 1
ATOM 1509 C CA . LYS A 1 184 ? -20.734 -40.938 -20.766 1 94.94 184 LYS A CA 1
ATOM 1510 C C . LYS A 1 184 ? -19.688 -39.875 -20.469 1 94.94 184 LYS A C 1
ATOM 1512 O O . LYS A 1 184 ? -18.859 -39.531 -21.328 1 94.94 184 LYS A O 1
ATOM 1517 N N . VAL A 1 185 ? -19.688 -39.406 -19.234 1 97.06 185 VAL A N 1
ATOM 1518 C CA . VAL A 1 185 ? -18.781 -38.344 -18.812 1 97.06 185 VAL A CA 1
ATOM 1519 C C . VAL A 1 185 ? -17.984 -38.781 -17.594 1 97.06 185 VAL A C 1
ATOM 1521 O O . VAL A 1 185 ? -18.562 -39.219 -16.594 1 97.06 185 VAL A O 1
ATOM 1524 N N . ALA A 1 186 ? -16.688 -38.719 -17.734 1 97.06 186 ALA A N 1
ATOM 1525 C CA . ALA A 1 186 ? -15.82 -39 -16.578 1 97.06 186 ALA A CA 1
ATOM 1526 C C . ALA A 1 186 ? -15.68 -37.781 -15.695 1 97.06 186 ALA A C 1
ATOM 1528 O O . ALA A 1 186 ? -15.445 -36.656 -16.188 1 97.06 186 ALA A O 1
ATOM 1529 N N . VAL A 1 187 ? -15.906 -37.969 -14.406 1 98.19 187 VAL A N 1
ATOM 1530 C CA . VAL A 1 187 ? -15.812 -36.906 -13.422 1 98.19 187 VAL A CA 1
ATOM 1531 C C . VAL A 1 187 ? -14.922 -37.312 -12.266 1 98.19 187 VAL A C 1
ATOM 1533 O O . VAL A 1 187 ? -15.094 -38.406 -11.719 1 98.19 187 VAL A O 1
ATOM 1536 N N . ASN A 1 188 ? -13.977 -36.5 -11.938 1 98 188 ASN A N 1
ATOM 1537 C CA . ASN A 1 188 ? -13.133 -36.75 -10.773 1 98 188 ASN A CA 1
ATOM 1538 C C . ASN A 1 188 ? -13.5 -35.844 -9.602 1 98 188 ASN A C 1
ATOM 1540 O O . ASN A 1 188 ? -13.508 -34.625 -9.742 1 98 188 ASN A O 1
ATOM 1544 N N . TRP A 1 189 ? -13.82 -36.438 -8.516 1 98.19 189 TRP A N 1
ATOM 1545 C CA . TRP A 1 189 ? -14.18 -35.781 -7.277 1 98.19 189 TRP A CA 1
ATOM 1546 C C . TRP A 1 189 ? -13.039 -35.844 -6.262 1 98.19 189 TRP A C 1
ATOM 1548 O O . TRP A 1 189 ? -12.469 -36.906 -6.039 1 98.19 189 TRP A O 1
ATOM 1558 N N . LEU A 1 190 ? -12.695 -34.719 -5.715 1 98.31 190 LEU A N 1
ATOM 1559 C CA . LEU A 1 190 ? -11.633 -34.594 -4.723 1 98.31 190 LEU A CA 1
ATOM 1560 C C . LEU A 1 190 ? -12.164 -33.969 -3.436 1 98.31 190 LEU A C 1
ATOM 1562 O O . LEU A 1 190 ? -12.844 -32.938 -3.473 1 98.31 190 LEU A O 1
ATOM 1566 N N . ASN A 1 191 ? -11.906 -34.625 -2.309 1 97.38 191 ASN A N 1
ATOM 1567 C CA . ASN A 1 191 ? -12.391 -34.031 -1.062 1 97.38 191 ASN A CA 1
ATOM 1568 C C . ASN A 1 191 ? -11.688 -32.719 -0.742 1 97.38 191 ASN A C 1
ATOM 1570 O O . ASN A 1 191 ? -10.664 -32.406 -1.35 1 97.38 191 ASN A O 1
ATOM 1574 N N . ARG A 1 192 ? -12.141 -32 0.136 1 96.75 192 ARG A N 1
ATOM 1575 C CA . ARG A 1 192 ? -11.609 -30.688 0.449 1 96.75 192 ARG A CA 1
ATOM 1576 C C . ARG A 1 192 ? -10.156 -30.781 0.892 1 96.75 192 ARG A C 1
ATOM 1578 O O . ARG A 1 192 ? -9.328 -29.953 0.49 1 96.75 192 ARG A O 1
ATOM 1585 N N . GLU A 1 193 ? -9.766 -31.797 1.722 1 95.88 193 GLU A N 1
ATOM 1586 C CA . GLU A 1 193 ? -8.406 -31.984 2.211 1 95.88 193 GLU A CA 1
ATOM 1587 C C . GLU A 1 193 ? -7.465 -32.406 1.079 1 95.88 193 GLU A C 1
ATOM 1589 O O . GLU A 1 193 ? -6.242 -32.312 1.227 1 95.88 193 GLU A O 1
ATOM 1594 N N . GLN A 1 194 ? -8.062 -32.875 -0.011 1 97.44 194 GLN A N 1
ATOM 1595 C CA . GLN A 1 194 ? -7.363 -33.25 -1.236 1 97.44 194 GLN A CA 1
ATOM 1596 C C . GLN A 1 194 ? -6.492 -34.5 -1.019 1 97.44 194 GLN A C 1
ATOM 1598 O O . GLN A 1 194 ? -5.367 -34.562 -1.519 1 97.44 194 GLN A O 1
ATOM 1603 N N . ASN A 1 195 ? -6.969 -35.375 -0.201 1 97.12 195 ASN A N 1
ATOM 1604 C CA . ASN A 1 195 ? -6.23 -36.625 0.025 1 97.12 195 ASN A CA 1
ATOM 1605 C C . ASN A 1 195 ? -7.059 -37.844 -0.364 1 97.12 195 ASN A C 1
ATOM 1607 O O . ASN A 1 195 ? -6.59 -38.969 -0.246 1 97.12 195 ASN A O 1
ATOM 1611 N N . ILE A 1 196 ? -8.281 -37.656 -0.83 1 97.31 196 ILE A N 1
ATOM 1612 C CA . ILE A 1 196 ? -9.141 -38.688 -1.352 1 97.31 196 ILE A CA 1
ATOM 1613 C C . ILE A 1 196 ? -9.758 -38.25 -2.678 1 97.31 196 ILE A C 1
ATOM 1615 O O . ILE A 1 196 ? -10.359 -37.188 -2.766 1 97.31 196 ILE A O 1
ATOM 1619 N N . SER A 1 197 ? -9.617 -39.125 -3.674 1 97.25 197 SER A N 1
ATOM 1620 C CA . SER A 1 197 ? -10.156 -38.844 -5 1 97.25 197 SER A CA 1
ATOM 1621 C C . SER A 1 197 ? -10.969 -40 -5.531 1 97.25 197 SER A C 1
ATOM 1623 O O . SER A 1 197 ? -10.602 -41.156 -5.336 1 97.25 197 SER A O 1
ATOM 1625 N N . ILE A 1 198 ? -12.109 -39.688 -6.094 1 97 198 ILE A N 1
ATOM 1626 C CA . ILE A 1 198 ? -12.969 -40.719 -6.691 1 97 198 ILE A CA 1
ATOM 1627 C C . ILE A 1 198 ? -13.227 -40.375 -8.156 1 97 198 ILE A C 1
ATOM 1629 O O . ILE A 1 198 ? -13.836 -39.344 -8.461 1 97 198 ILE A O 1
ATOM 1633 N N . LEU A 1 199 ? -12.766 -41.219 -9.016 1 95.81 199 LEU A N 1
ATOM 1634 C CA . LEU A 1 199 ? -13.07 -41.094 -10.438 1 95.81 199 LEU A CA 1
ATOM 1635 C C . LEU A 1 199 ? -14.352 -41.844 -10.781 1 95.81 199 LEU A C 1
ATOM 1637 O O . LEU A 1 199 ? -14.469 -43.031 -10.5 1 95.81 199 LEU A O 1
ATOM 1641 N N . THR A 1 200 ? -15.305 -41.156 -11.398 1 96.25 200 THR A N 1
ATOM 1642 C CA . THR A 1 200 ? -16.578 -41.781 -11.766 1 96.25 200 THR A CA 1
ATOM 1643 C C . THR A 1 200 ? -16.812 -41.656 -13.266 1 96.25 200 THR A C 1
ATOM 1645 O O . THR A 1 200 ? -16.234 -40.812 -13.938 1 96.25 200 THR A O 1
ATOM 1648 N N . LEU A 1 201 ? -17.531 -42.562 -13.734 1 94.69 201 LEU A N 1
ATOM 1649 C CA . LEU A 1 201 ? -18.109 -42.5 -15.062 1 94.69 201 LEU A CA 1
ATOM 1650 C C . LEU A 1 201 ? -19.625 -42.281 -14.992 1 94.69 201 LEU A C 1
ATOM 1652 O O . LEU A 1 201 ? -20.344 -43.156 -14.508 1 94.69 201 LEU A O 1
ATOM 1656 N N . CYS A 1 202 ? -20.062 -41.188 -15.492 1 97.44 202 CYS A N 1
ATOM 1657 C CA . CYS A 1 202 ? -21.453 -40.781 -15.328 1 97.44 202 CYS A CA 1
ATOM 1658 C C . CYS A 1 202 ? -22.234 -40.969 -16.625 1 97.44 202 CYS A C 1
ATOM 1660 O O . CYS A 1 202 ? -21.719 -40.688 -17.703 1 97.44 202 CYS A O 1
ATOM 1662 N N . ASP A 1 203 ? -23.469 -41.406 -16.453 1 96.88 203 ASP A N 1
ATOM 1663 C CA . ASP A 1 203 ? -24.391 -41.438 -17.578 1 96.88 203 ASP A CA 1
ATOM 1664 C C . ASP A 1 203 ? -25.047 -40.094 -17.797 1 96.88 203 ASP A C 1
ATOM 1666 O O . ASP A 1 203 ? -25.734 -39.562 -16.922 1 96.88 203 ASP A O 1
ATOM 1670 N N . ALA A 1 204 ? -24.906 -39.531 -18.953 1 96.5 204 ALA A N 1
ATOM 1671 C CA . ALA A 1 204 ? -25.344 -38.188 -19.25 1 96.5 204 ALA A CA 1
ATOM 1672 C C . ALA A 1 204 ? -26.859 -38.062 -19.25 1 96.5 204 ALA A C 1
ATOM 1674 O O . ALA A 1 204 ? -27.422 -37 -19.062 1 96.5 204 ALA A O 1
ATOM 1675 N N . THR A 1 205 ? -27.562 -39.125 -19.453 1 94.12 205 THR A N 1
ATOM 1676 C CA . THR A 1 205 ? -29.016 -39.094 -19.562 1 94.12 205 THR A CA 1
ATOM 1677 C C . THR A 1 205 ? -29.656 -39.219 -18.188 1 94.12 205 THR A C 1
ATOM 1679 O O . THR A 1 205 ? -30.672 -38.594 -17.906 1 94.12 205 THR A O 1
ATOM 1682 N N . THR A 1 206 ? -29.078 -40.031 -17.344 1 96 206 THR A N 1
ATOM 1683 C CA . THR A 1 206 ? -29.719 -40.312 -16.047 1 96 206 THR A CA 1
ATOM 1684 C C . THR A 1 206 ? -29.047 -39.5 -14.945 1 96 206 THR A C 1
ATOM 1686 O O . THR A 1 206 ? -29.641 -39.281 -13.891 1 96 206 THR A O 1
ATOM 1689 N N . GLY A 1 207 ? -27.797 -39.219 -15.164 1 97.31 207 GLY A N 1
ATOM 1690 C CA . GLY A 1 207 ? -27.047 -38.5 -14.148 1 97.31 207 GLY A CA 1
ATOM 1691 C C . GLY A 1 207 ? -26.375 -39.406 -13.133 1 97.31 207 GLY A C 1
ATOM 1692 O O . GLY A 1 207 ? -25.641 -38.938 -12.266 1 97.31 207 GLY A O 1
ATOM 1693 N N . ILE A 1 208 ? -26.547 -40.719 -13.266 1 97.19 208 ILE A N 1
ATOM 1694 C CA . ILE A 1 208 ? -25.969 -41.656 -12.336 1 97.19 208 ILE A CA 1
ATOM 1695 C C . ILE A 1 208 ? -24.484 -41.812 -12.609 1 97.19 208 ILE A C 1
ATOM 1697 O O . ILE A 1 208 ? -24.078 -42.031 -13.758 1 97.19 208 ILE A O 1
ATOM 1701 N N . CYS A 1 209 ? -23.688 -41.688 -11.609 1 97 209 CYS A N 1
ATOM 1702 C CA . CYS A 1 209 ? -22.234 -41.812 -11.711 1 97 209 CYS A CA 1
ATOM 1703 C C . CYS A 1 209 ? -21.734 -43.062 -10.984 1 97 209 CYS A C 1
ATOM 1705 O O . CYS A 1 209 ? -22 -43.219 -9.797 1 97 209 CYS A O 1
ATOM 1707 N N . THR A 1 210 ? -21 -43.844 -11.656 1 93.06 210 THR A N 1
ATOM 1708 C CA . THR A 1 210 ? -20.438 -45.062 -11.094 1 93.06 210 THR A CA 1
ATOM 1709 C C . THR A 1 210 ? -18.953 -44.906 -10.812 1 93.06 210 THR A C 1
ATOM 1711 O O . THR A 1 210 ? -18.203 -44.438 -11.672 1 93.06 210 THR A O 1
ATOM 1714 N N . LYS A 1 211 ? -18.516 -45.344 -9.656 1 94 211 LYS A N 1
ATOM 1715 C CA . LYS A 1 211 ? -17.109 -45.25 -9.281 1 94 211 LYS A CA 1
ATOM 1716 C C . LYS A 1 211 ? -16.266 -46.188 -10.141 1 94 211 LYS A C 1
ATOM 1718 O O . LYS A 1 211 ? -16.578 -47.375 -10.273 1 94 211 LYS A O 1
ATOM 1723 N N . LYS A 1 212 ? -15.219 -45.656 -10.672 1 91 212 LYS A N 1
ATOM 1724 C CA . LYS A 1 212 ? -14.297 -46.438 -11.477 1 91 212 LYS A CA 1
ATOM 1725 C C . LYS A 1 212 ? -12.961 -46.625 -10.766 1 91 212 LYS A C 1
ATOM 1727 O O . LYS A 1 212 ? -12.32 -47.688 -10.906 1 91 212 LYS A O 1
ATOM 1732 N N . HIS A 1 213 ? -12.57 -45.625 -10.094 1 91.5 213 HIS A N 1
ATOM 1733 C CA . HIS A 1 213 ? -11.297 -45.688 -9.391 1 91.5 213 HIS A CA 1
ATOM 1734 C C . HIS A 1 213 ? -11.312 -44.781 -8.164 1 91.5 213 HIS A C 1
ATOM 1736 O O . HIS A 1 213 ? -12.039 -43.781 -8.125 1 91.5 213 HIS A O 1
ATOM 1742 N N . GLU A 1 214 ? -10.523 -45.188 -7.191 1 94 214 GLU A N 1
ATOM 1743 C CA . GLU A 1 214 ? -10.344 -44.406 -5.973 1 94 214 GLU A CA 1
ATOM 1744 C C . GLU A 1 214 ? -8.875 -44.312 -5.594 1 94 214 GLU A C 1
ATOM 1746 O O . GLU A 1 214 ? -8.125 -45.281 -5.695 1 94 214 GLU A O 1
ATOM 1751 N N . ASP A 1 215 ? -8.445 -43.094 -5.32 1 93.62 215 ASP A N 1
ATOM 1752 C CA . ASP A 1 215 ? -7.094 -42.844 -4.832 1 93.62 215 ASP A CA 1
ATOM 1753 C C . ASP A 1 215 ? -7.117 -42.219 -3.449 1 93.62 215 ASP A C 1
ATOM 1755 O O . ASP A 1 215 ? -7.926 -41.312 -3.188 1 93.62 215 ASP A O 1
ATOM 1759 N N . GLU A 1 216 ? -6.273 -42.688 -2.611 1 94.25 216 GLU A N 1
ATOM 1760 C CA . GLU A 1 216 ? -6.102 -42.125 -1.27 1 94.25 216 GLU A CA 1
ATOM 1761 C C . GLU A 1 216 ? -4.625 -41.906 -0.955 1 94.25 216 GLU A C 1
ATOM 1763 O O . GLU A 1 216 ? -3.762 -42.656 -1.416 1 94.25 216 GLU A O 1
ATOM 1768 N N . SER A 1 217 ? -4.371 -40.844 -0.264 1 93.75 217 SER A N 1
ATOM 1769 C CA . SER A 1 217 ? -3.014 -40.531 0.157 1 93.75 217 SER A CA 1
ATOM 1770 C C . SER A 1 217 ? -2.98 -40.062 1.614 1 93.75 217 SER A C 1
ATOM 1772 O O . SER A 1 217 ? -3.951 -39.5 2.115 1 93.75 217 SER A O 1
ATOM 1774 N N . GLU A 1 218 ? -1.875 -40.438 2.289 1 89.75 218 GLU A N 1
ATOM 1775 C CA . GLU A 1 218 ? -1.683 -39.938 3.643 1 89.75 218 GLU A CA 1
ATOM 1776 C C . GLU A 1 218 ? -1.355 -38.438 3.629 1 89.75 218 GLU A C 1
ATOM 1778 O O . GLU A 1 218 ? -1.533 -37.75 4.633 1 89.75 218 GLU A O 1
ATOM 1783 N N . ALA A 1 219 ? -0.895 -38 2.547 1 95.5 219 ALA A N 1
ATOM 1784 C CA . ALA A 1 219 ? -0.613 -36.562 2.371 1 95.5 219 ALA A CA 1
ATOM 1785 C C . ALA A 1 219 ? -1.651 -35.906 1.467 1 95.5 219 ALA A C 1
ATOM 1787 O O . ALA A 1 219 ? -2.84 -35.875 1.797 1 95.5 219 ALA A O 1
ATOM 1788 N N . TRP A 1 220 ? -1.237 -35.438 0.276 1 96.69 220 TRP A N 1
ATOM 1789 C CA . TRP A 1 220 ? -2.18 -34.844 -0.673 1 96.69 220 TRP A CA 1
ATOM 1790 C C . TRP A 1 220 ? -2.053 -35.5 -2.041 1 96.69 220 TRP A C 1
ATOM 1792 O O . TRP A 1 220 ? -1.066 -36.188 -2.318 1 96.69 220 TRP A O 1
ATOM 1802 N N . LEU A 1 221 ? -3.143 -35.344 -2.787 1 95.06 221 LEU A N 1
ATOM 1803 C CA . LEU A 1 221 ? -3.148 -35.781 -4.188 1 95.06 221 LEU A CA 1
ATOM 1804 C C . LEU A 1 221 ? -2.971 -34.562 -5.109 1 95.06 221 LEU A C 1
ATOM 1806 O O . LEU A 1 221 ? -3.664 -33.562 -4.965 1 95.06 221 LEU A O 1
ATOM 1810 N N . HIS A 1 222 ? -2.002 -34.562 -5.961 1 85.56 222 HIS A N 1
ATOM 1811 C CA . HIS A 1 222 ? -1.707 -33.312 -6.645 1 85.56 222 HIS A CA 1
ATOM 1812 C C . HIS A 1 222 ? -1.971 -33.406 -8.141 1 85.56 222 HIS A C 1
ATOM 1814 O O . HIS A 1 222 ? -1.813 -32.438 -8.875 1 85.56 222 HIS A O 1
ATOM 1820 N N . ARG A 1 223 ? -2.369 -34.406 -8.773 1 92.5 223 ARG A N 1
ATOM 1821 C CA . ARG A 1 223 ? -2.518 -34.562 -10.219 1 92.5 223 ARG A CA 1
ATOM 1822 C C . ARG A 1 223 ? -3.945 -34.938 -10.586 1 92.5 223 ARG A C 1
ATOM 1824 O O . ARG A 1 223 ? -4.172 -35.562 -11.625 1 92.5 223 ARG A O 1
ATOM 1831 N N . GLN A 1 224 ? -4.789 -34.531 -9.758 1 93.75 224 GLN A N 1
ATOM 1832 C CA . GLN A 1 224 ? -6.164 -35 -9.891 1 93.75 224 GLN A CA 1
ATOM 1833 C C . GLN A 1 224 ? -6.91 -34.219 -10.977 1 93.75 224 GLN A C 1
ATOM 1835 O O . GLN A 1 224 ? -8.016 -34.594 -11.359 1 93.75 224 GLN A O 1
ATOM 1840 N N . ASN A 1 225 ? -6.328 -33.188 -11.492 1 94.31 225 ASN A N 1
ATOM 1841 C CA . ASN A 1 225 ? -6.973 -32.406 -12.555 1 94.31 225 ASN A CA 1
ATOM 1842 C C . ASN A 1 225 ? -6.547 -32.906 -13.938 1 94.31 225 ASN A C 1
ATOM 1844 O O . ASN A 1 225 ? -6.965 -32.344 -14.953 1 94.31 225 ASN A O 1
ATOM 1848 N N . GLU A 1 226 ? -5.734 -33.906 -14.031 1 94.88 226 GLU A N 1
ATOM 1849 C CA . GLU A 1 226 ? -5.27 -34.438 -15.312 1 94.88 226 GLU A CA 1
ATOM 1850 C C . GLU A 1 226 ? -6.328 -35.312 -15.969 1 94.88 226 GLU A C 1
ATOM 1852 O O . GLU A 1 226 ? -6.93 -36.156 -15.305 1 94.88 226 GLU A O 1
ATOM 1857 N N . GLU A 1 227 ? -6.5 -35.125 -17.234 1 95.44 227 GLU A N 1
ATOM 1858 C CA . GLU A 1 227 ? -7.512 -35.875 -17.984 1 95.44 227 GLU A CA 1
ATOM 1859 C C . GLU A 1 227 ? -6.996 -37.25 -18.406 1 95.44 227 GLU A C 1
ATOM 1861 O O . GLU A 1 227 ? -5.875 -37.344 -18.906 1 95.44 227 GLU A O 1
ATOM 1866 N N . PRO A 1 228 ? -7.762 -38.25 -18.203 1 95.69 228 PRO A N 1
ATOM 1867 C CA . PRO A 1 228 ? -7.398 -39.562 -18.781 1 95.69 228 PRO A CA 1
ATOM 1868 C C . PRO A 1 228 ? -7.512 -39.594 -20.297 1 95.69 228 PRO A C 1
ATOM 1870 O O . PRO A 1 228 ? -8.172 -38.719 -20.891 1 95.69 228 PRO A O 1
ATOM 1873 N N . ILE A 1 229 ? -6.785 -40.531 -20.859 1 95.5 229 ILE A N 1
ATOM 1874 C CA . ILE A 1 229 ? -6.922 -40.781 -22.281 1 95.5 229 ILE A CA 1
ATOM 1875 C C . ILE A 1 229 ? -7.754 -42.031 -22.5 1 95.5 229 ILE A C 1
ATOM 1877 O O . ILE A 1 229 ? -7.426 -43.094 -21.984 1 95.5 229 ILE A O 1
ATOM 1881 N N . PHE A 1 230 ? -8.875 -41.938 -23.297 1 93.56 230 PHE A N 1
ATOM 1882 C CA . PHE A 1 230 ? -9.789 -43.062 -23.516 1 93.56 230 PHE A CA 1
ATOM 1883 C C . PHE A 1 230 ? -9.562 -43.688 -24.875 1 93.56 230 PHE A C 1
ATOM 1885 O O . PHE A 1 230 ? -9.133 -43 -25.828 1 93.56 230 PHE A O 1
ATOM 1892 N N . SER A 1 231 ? -9.852 -44.969 -24.922 1 92.56 231 SER A N 1
ATOM 1893 C CA . SER A 1 231 ? -10.023 -45.594 -26.234 1 92.56 231 SER A CA 1
ATOM 1894 C C . SER A 1 231 ? -11.273 -45.094 -26.938 1 92.56 231 SER A C 1
ATOM 1896 O O . SER A 1 231 ? -12.117 -44.438 -26.312 1 92.56 231 SER A O 1
ATOM 1898 N N . LYS A 1 232 ? -11.359 -45.344 -28.203 1 88.06 232 LYS A N 1
ATOM 1899 C CA . LYS A 1 232 ? -12.477 -44.844 -29 1 88.06 232 LYS A CA 1
ATOM 1900 C C . LYS A 1 232 ? -13.812 -45.312 -28.438 1 88.06 232 LYS A C 1
ATOM 1902 O O . LYS A 1 232 ? -14.797 -44.594 -28.438 1 88.06 232 LYS A O 1
ATOM 1907 N N . ASP A 1 233 ? -13.812 -46.562 -27.891 1 87.69 233 ASP A N 1
ATOM 1908 C CA . ASP A 1 233 ? -15.07 -47.156 -27.406 1 87.69 233 ASP A CA 1
ATOM 1909 C C . ASP A 1 233 ? -15.289 -46.812 -25.938 1 87.69 233 ASP A C 1
ATOM 1911 O O . ASP A 1 233 ? -16.297 -47.188 -25.344 1 87.69 233 ASP A O 1
ATOM 1915 N N . GLY A 1 234 ? -14.32 -46.156 -25.312 1 87.19 234 GLY A N 1
ATOM 1916 C CA . GLY A 1 234 ? -14.453 -45.719 -23.938 1 87.19 234 GLY A CA 1
ATOM 1917 C C . GLY A 1 234 ? -14.258 -46.844 -22.922 1 87.19 234 GLY A C 1
ATOM 1918 O O . GLY A 1 234 ? -14.367 -46.594 -21.719 1 87.19 234 GLY A O 1
ATOM 1919 N N . ARG A 1 235 ? -13.891 -47.969 -23.312 1 88.69 235 ARG A N 1
ATOM 1920 C CA . ARG A 1 235 ? -13.797 -49.125 -22.422 1 88.69 235 ARG A CA 1
ATOM 1921 C C . ARG A 1 235 ? -12.422 -49.219 -21.781 1 88.69 235 ARG A C 1
ATOM 1923 O O . ARG A 1 235 ? -12.242 -49.875 -20.75 1 88.69 235 ARG A O 1
ATOM 1930 N N . LYS A 1 236 ? -11.5 -48.594 -22.469 1 91.38 236 LYS A N 1
ATOM 1931 C CA . LYS A 1 236 ? -10.133 -48.5 -21.953 1 91.38 236 LYS A CA 1
ATOM 1932 C C . LYS A 1 236 ? -9.727 -47.062 -21.703 1 91.38 236 LYS A C 1
ATOM 1934 O O . LYS A 1 236 ? -10.039 -46.156 -22.5 1 91.38 236 LYS A O 1
ATOM 1939 N N . PHE A 1 237 ? -9.109 -46.844 -20.578 1 94.12 237 PHE A N 1
ATOM 1940 C CA . PHE A 1 237 ? -8.578 -45.5 -20.406 1 94.12 237 PHE A CA 1
ATOM 1941 C C . PHE A 1 237 ? -7.27 -45.531 -19.625 1 94.12 237 PHE A C 1
ATOM 1943 O O . PHE A 1 237 ? -7 -46.469 -18.891 1 94.12 237 PHE A O 1
ATOM 1950 N N . PHE A 1 238 ? -6.445 -44.562 -19.844 1 96.31 238 PHE A N 1
ATOM 1951 C CA . PHE A 1 238 ? -5.109 -44.438 -19.281 1 96.31 238 PHE A CA 1
ATOM 1952 C C . PHE A 1 238 ? -5.02 -43.188 -18.406 1 96.31 238 PHE A C 1
ATOM 1954 O O . PHE A 1 238 ? -5.484 -42.094 -18.781 1 96.31 238 PHE A O 1
ATOM 1961 N N . PHE A 1 239 ? -4.484 -43.312 -17.234 1 95.62 239 PHE A N 1
ATOM 1962 C CA . PHE A 1 239 ? -4.305 -42.188 -16.312 1 95.62 239 PHE A CA 1
ATOM 1963 C C . PHE A 1 239 ? -3.074 -42.406 -15.438 1 95.62 239 PHE A C 1
ATOM 1965 O O . PHE A 1 239 ? -2.467 -43.469 -15.461 1 95.62 239 PHE A O 1
ATOM 1972 N N . VAL A 1 240 ? -2.658 -41.375 -14.773 1 95.69 240 VAL A N 1
ATOM 1973 C CA . VAL A 1 240 ? -1.43 -41.406 -13.984 1 95.69 240 VAL A CA 1
ATOM 1974 C C . VAL A 1 240 ? -1.761 -41.719 -12.531 1 95.69 240 VAL A C 1
ATOM 1976 O O . VAL A 1 240 ? -2.695 -41.156 -11.961 1 95.69 240 VAL A O 1
ATOM 1979 N N . ARG A 1 241 ? -1.017 -42.625 -11.945 1 93.62 241 ARG A N 1
ATOM 1980 C CA . ARG A 1 241 ? -1.155 -43 -10.547 1 93.62 241 ARG A CA 1
ATOM 1981 C C . ARG A 1 241 ? 0.208 -43.188 -9.891 1 93.62 241 ARG A C 1
ATOM 1983 O O . ARG A 1 241 ? 1.185 -43.5 -10.562 1 93.62 241 ARG A O 1
ATOM 1990 N N . ALA A 1 242 ? 0.218 -43 -8.602 1 95.12 242 ALA A N 1
ATOM 1991 C CA . ALA A 1 242 ? 1.431 -43.281 -7.836 1 95.12 242 ALA A CA 1
ATOM 1992 C C . ALA A 1 242 ? 1.533 -44.75 -7.496 1 95.12 242 ALA A C 1
ATOM 1994 O O . ALA A 1 242 ? 0.657 -45.312 -6.828 1 95.12 242 ALA A O 1
ATOM 1995 N N . ILE A 1 243 ? 2.588 -45.344 -7.945 1 94.44 243 ILE A N 1
ATOM 1996 C CA . ILE A 1 243 ? 2.766 -46.781 -7.762 1 94.44 243 ILE A CA 1
ATOM 1997 C C . ILE A 1 243 ? 4 -47.031 -6.902 1 94.44 243 ILE A C 1
ATOM 1999 O O . ILE A 1 243 ? 5.051 -46.438 -7.109 1 94.44 243 ILE A O 1
ATOM 2003 N N . PRO A 1 244 ? 3.908 -47.969 -5.957 1 94.75 244 PRO A N 1
ATOM 2004 C CA . PRO A 1 244 ? 5.055 -48.25 -5.098 1 94.75 244 PRO A CA 1
ATOM 2005 C C . PRO A 1 244 ? 6.207 -48.906 -5.855 1 94.75 244 PRO A C 1
ATOM 2007 O O . PRO A 1 244 ? 5.98 -49.781 -6.707 1 94.75 244 PRO A O 1
ATOM 2010 N N . GLN A 1 245 ? 7.312 -48.438 -5.645 1 94.06 245 GLN A N 1
ATOM 2011 C CA . GLN A 1 245 ? 8.539 -49 -6.215 1 94.06 245 GLN A CA 1
ATOM 2012 C C . GLN A 1 245 ? 9.492 -49.469 -5.117 1 94.06 245 GLN A C 1
ATOM 2014 O O . GLN A 1 245 ? 10.656 -49.031 -5.09 1 94.06 245 GLN A O 1
ATOM 2019 N N . GLY A 1 246 ? 9.062 -50.219 -4.137 1 89.81 246 GLY A N 1
ATOM 2020 C CA . GLY A 1 246 ? 9.883 -50.75 -3.053 1 89.81 246 GLY A CA 1
ATOM 2021 C C . GLY A 1 246 ? 10.242 -49.688 -2.023 1 89.81 246 GLY A C 1
ATOM 2022 O O . GLY A 1 246 ? 9.391 -48.906 -1.607 1 89.81 246 GLY A O 1
ATOM 2023 N N . GLY A 1 247 ? 11.469 -49.688 -1.553 1 86.44 247 GLY A N 1
ATOM 2024 C CA . GLY A 1 247 ? 11.938 -48.812 -0.497 1 86.44 247 GLY A CA 1
ATOM 2025 C C . GLY A 1 247 ? 12.078 -47.375 -0.947 1 86.44 247 GLY A C 1
ATOM 2026 O O . GLY A 1 247 ? 12.172 -46.469 -0.118 1 86.44 247 GLY A O 1
ATOM 2027 N N . ARG A 1 248 ? 11.914 -47.125 -2.197 1 89.38 248 ARG A N 1
ATOM 2028 C CA . ARG A 1 248 ? 12.133 -45.781 -2.734 1 89.38 248 ARG A CA 1
ATOM 2029 C C . ARG A 1 248 ? 10.844 -44.969 -2.717 1 89.38 248 ARG A C 1
ATOM 2031 O O . ARG A 1 248 ? 10.859 -43.781 -2.996 1 89.38 248 ARG A O 1
ATOM 2038 N N . GLY A 1 249 ? 9.766 -45.656 -2.383 1 93.12 249 GLY A N 1
ATOM 2039 C CA . GLY A 1 249 ? 8.484 -44.969 -2.326 1 93.12 249 GLY A CA 1
ATOM 2040 C C . GLY A 1 249 ? 7.656 -45.156 -3.584 1 93.12 249 GLY A C 1
ATOM 2041 O O . GLY A 1 249 ? 7.801 -46.156 -4.293 1 93.12 249 GLY A O 1
ATOM 2042 N N . LYS A 1 250 ? 6.758 -44.219 -3.785 1 96.25 250 LYS A N 1
ATOM 2043 C CA . LYS A 1 250 ? 5.898 -44.312 -4.961 1 96.25 250 LYS A CA 1
ATOM 2044 C C . LYS A 1 250 ? 6.328 -43.312 -6.039 1 96.25 250 LYS A C 1
ATOM 2046 O O . LYS A 1 250 ? 6.871 -42.25 -5.73 1 96.25 250 LYS A O 1
ATOM 2051 N N . PHE A 1 251 ? 6.137 -43.688 -7.215 1 97.06 251 PHE A N 1
ATOM 2052 C CA . PHE A 1 251 ? 6.375 -42.812 -8.375 1 97.06 251 PHE A CA 1
ATOM 2053 C C . PHE A 1 251 ? 5.156 -42.812 -9.297 1 97.06 251 PHE A C 1
ATOM 2055 O O . PHE A 1 251 ? 4.336 -43.719 -9.258 1 97.06 251 PHE A O 1
ATOM 2062 N N . HIS A 1 252 ? 5.008 -41.781 -10.062 1 96.81 252 HIS A N 1
ATOM 2063 C CA . HIS A 1 252 ? 3.846 -41.656 -10.938 1 96.81 252 HIS A CA 1
ATOM 2064 C C . HIS A 1 252 ? 4.031 -42.406 -12.234 1 96.81 252 HIS A C 1
ATOM 2066 O O . HIS A 1 252 ? 4.965 -42.156 -12.992 1 96.81 252 HIS A O 1
ATOM 2072 N N . HIS A 1 253 ? 3.1 -43.281 -12.477 1 97.06 253 HIS A N 1
ATOM 2073 C CA . HIS A 1 253 ? 3.18 -44.125 -13.641 1 97.06 253 HIS A CA 1
ATOM 2074 C C . HIS A 1 253 ? 1.818 -44.281 -14.32 1 97.06 253 HIS A C 1
ATOM 2076 O O . HIS A 1 253 ? 0.8 -43.844 -13.766 1 97.06 253 HIS A O 1
ATOM 2082 N N . ILE A 1 254 ? 1.808 -44.812 -15.523 1 97.5 254 ILE A N 1
ATOM 2083 C CA . ILE A 1 254 ? 0.59 -44.969 -16.312 1 97.5 254 ILE A CA 1
ATOM 2084 C C . ILE A 1 254 ? -0.148 -46.25 -15.891 1 97.5 254 ILE A C 1
ATOM 2086 O O . ILE A 1 254 ? 0.42 -47.344 -15.914 1 97.5 254 ILE A O 1
ATOM 2090 N N . ALA A 1 255 ? -1.298 -46.031 -15.5 1 95.75 255 ALA A N 1
ATOM 2091 C CA . ALA A 1 255 ? -2.223 -47.156 -15.258 1 95.75 255 ALA A CA 1
ATOM 2092 C C . ALA A 1 255 ? -3.244 -47.25 -16.391 1 95.75 255 ALA A C 1
ATOM 2094 O O . ALA A 1 255 ? -3.697 -46.25 -16.938 1 95.75 255 ALA A O 1
ATOM 2095 N N . MET A 1 256 ? -3.592 -48.438 -16.703 1 95.38 256 MET A N 1
ATOM 2096 C CA . MET A 1 256 ? -4.613 -48.75 -17.719 1 95.38 256 MET A CA 1
ATOM 2097 C C . MET A 1 256 ? -5.785 -49.5 -17.094 1 95.38 256 MET A C 1
ATOM 2099 O O . MET A 1 256 ? -5.59 -50.531 -16.438 1 95.38 256 MET A O 1
ATOM 2103 N N . SER A 1 257 ? -6.91 -48.906 -17.188 1 93.56 257 SER A N 1
ATOM 2104 C CA . SER A 1 257 ? -8.141 -49.594 -16.781 1 93.56 257 SER A CA 1
ATOM 2105 C C . SER A 1 257 ? -8.922 -50.094 -17.984 1 93.56 257 SER A C 1
ATOM 2107 O O . SER A 1 257 ? -9.086 -49.375 -18.969 1 93.56 257 SER A O 1
ATOM 2109 N N . SER A 1 258 ? -9.359 -51.375 -17.875 1 89.88 258 SER A N 1
ATOM 2110 C CA . SER A 1 258 ? -10.125 -51.969 -18.969 1 89.88 258 SER A CA 1
ATOM 2111 C C . SER A 1 258 ? -11.375 -52.656 -18.453 1 89.88 258 SER A C 1
ATOM 2113 O O . SER A 1 258 ? -11.352 -53.281 -17.391 1 89.88 258 SER A O 1
ATOM 2115 N N . SER A 1 259 ? -12.492 -52.312 -19.031 1 83.12 259 SER A N 1
ATOM 2116 C CA . SER A 1 259 ? -13.75 -52.969 -18.688 1 83.12 259 SER A CA 1
ATOM 2117 C C . SER A 1 259 ? -14.141 -54.031 -19.734 1 83.12 259 SER A C 1
ATOM 2119 O O . SER A 1 259 ? -13.898 -53.812 -20.922 1 83.12 259 SER A O 1
ATOM 2121 N N . LEU A 1 260 ? -14.492 -55.281 -19.188 1 71 260 LEU A N 1
ATOM 2122 C CA . LEU A 1 260 ? -15.023 -56.281 -20.109 1 71 260 LEU A CA 1
ATOM 2123 C C . LEU A 1 260 ? -16.531 -56.125 -20.266 1 71 260 LEU A C 1
ATOM 2125 O O . LEU A 1 260 ? -17.203 -55.625 -19.344 1 71 260 LEU A O 1
ATOM 2129 N N . ALA A 1 261 ? -17.188 -56.219 -21.453 1 58.62 261 ALA A N 1
ATOM 2130 C CA . ALA A 1 261 ? -18.609 -56.062 -21.781 1 58.62 261 ALA A CA 1
ATOM 2131 C C . ALA A 1 261 ? -19.5 -56.688 -20.719 1 58.62 261 ALA A C 1
ATOM 2133 O O . ALA A 1 261 ? -20.547 -56.156 -20.359 1 58.62 261 ALA A O 1
ATOM 2134 N N . ASN A 1 262 ? -19.172 -57.844 -20.234 1 53.62 262 ASN A N 1
ATOM 2135 C CA . ASN A 1 262 ? -20.094 -58.594 -19.375 1 53.62 262 ASN A CA 1
ATOM 2136 C C . ASN A 1 262 ? -19.625 -58.594 -17.922 1 53.62 262 ASN A C 1
ATOM 2138 O O . ASN A 1 262 ? -20.109 -59.375 -17.109 1 53.62 262 ASN A O 1
ATOM 2142 N N . ASN A 1 263 ? -18.547 -57.844 -17.578 1 53.22 263 ASN A N 1
ATOM 2143 C CA . ASN A 1 263 ? -18.047 -57.875 -16.203 1 53.22 263 ASN A CA 1
ATOM 2144 C C . ASN A 1 263 ? -17.875 -56.469 -15.633 1 53.22 263 ASN A C 1
ATOM 2146 O O . ASN A 1 263 ? -17.328 -55.594 -16.297 1 53.22 263 ASN A O 1
ATOM 2150 N N . SER A 1 264 ? -18.656 -56.156 -14.578 1 56.31 264 SER A N 1
ATOM 2151 C CA . SER A 1 264 ? -18.688 -54.875 -13.867 1 56.31 264 SER A CA 1
ATOM 2152 C C . SER A 1 264 ? -17.328 -54.562 -13.242 1 56.31 264 SER A C 1
ATOM 2154 O O . SER A 1 264 ? -17.078 -53.406 -12.82 1 56.31 264 SER A O 1
ATOM 2156 N N . ASN A 1 265 ? -16.422 -55.562 -13.32 1 62.75 265 ASN A N 1
ATOM 2157 C CA . ASN A 1 265 ? -15.172 -55.312 -12.609 1 62.75 265 ASN A CA 1
ATOM 2158 C C . ASN A 1 265 ? -14.102 -54.781 -13.547 1 62.75 265 ASN A C 1
ATOM 2160 O 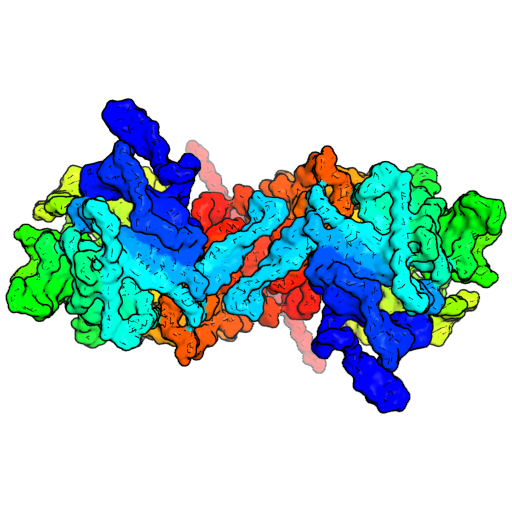O . ASN A 1 265 ? -13.867 -55.312 -14.625 1 62.75 265 ASN A O 1
ATOM 2164 N N . ASP A 1 266 ? -13.562 -53.625 -13.297 1 76.06 266 ASP A N 1
ATOM 2165 C CA . ASP A 1 266 ? -12.484 -53.031 -14.078 1 76.06 266 ASP A CA 1
ATOM 2166 C C . ASP A 1 266 ? -11.133 -53.656 -13.734 1 76.06 266 ASP A C 1
ATOM 2168 O O . ASP A 1 266 ? -10.852 -53.938 -12.562 1 76.06 266 ASP A O 1
ATOM 2172 N N . ASN A 1 267 ? -10.453 -54.094 -14.805 1 86.38 267 ASN A N 1
ATOM 2173 C CA . ASN A 1 267 ? -9.086 -54.562 -14.641 1 86.38 267 ASN A CA 1
ATOM 2174 C C . ASN A 1 267 ? -8.086 -53.406 -14.719 1 86.38 267 ASN A C 1
ATOM 2176 O O . ASN A 1 267 ? -8.086 -52.656 -15.688 1 86.38 267 ASN A O 1
ATOM 2180 N N . LEU A 1 268 ? -7.324 -53.312 -13.609 1 91.19 268 LEU A N 1
ATOM 2181 C CA . LEU A 1 268 ? -6.34 -52.219 -13.539 1 91.19 268 LEU A CA 1
ATOM 2182 C C . LEU A 1 268 ? -4.926 -52.781 -13.68 1 91.19 268 LEU A C 1
ATOM 2184 O O . LEU A 1 268 ? -4.52 -53.688 -12.93 1 91.19 268 LEU A O 1
ATOM 2188 N N . GLN A 1 269 ? -4.18 -52.281 -14.734 1 93.31 269 GLN A N 1
ATOM 2189 C CA . GLN A 1 269 ? -2.801 -52.688 -14.969 1 93.31 269 GLN A CA 1
ATOM 2190 C C . GLN A 1 269 ? -1.869 -51.5 -15.031 1 93.31 269 GLN A C 1
ATOM 2192 O O . GLN A 1 269 ? -2.256 -50.438 -15.523 1 93.31 269 GLN A O 1
ATOM 2197 N N . SER A 1 270 ? -0.625 -51.719 -14.555 1 94.44 270 SER A N 1
ATOM 2198 C CA . SER A 1 270 ? 0.399 -50.688 -14.695 1 94.44 270 SER A CA 1
ATOM 2199 C C . SER A 1 270 ? 1.191 -50.875 -15.992 1 94.44 270 SER A C 1
ATOM 2201 O O . SER A 1 270 ? 1.817 -51.906 -16.203 1 94.44 270 SER A O 1
ATOM 2203 N N . ILE A 1 271 ? 1.191 -49.906 -16.781 1 96.62 271 ILE A N 1
ATOM 2204 C CA . ILE A 1 271 ? 1.862 -49.969 -18.078 1 96.62 271 ILE A CA 1
ATOM 2205 C C . ILE A 1 271 ? 3.35 -49.656 -17.891 1 96.62 271 ILE A C 1
ATOM 2207 O O . ILE A 1 271 ? 4.188 -50.219 -18.625 1 96.62 271 ILE A O 1
ATOM 2211 N N . THR A 1 272 ? 3.646 -48.75 -16.969 1 96.88 272 THR A N 1
ATOM 2212 C CA . THR A 1 272 ? 5.031 -48.375 -16.703 1 96.88 272 THR A CA 1
ATOM 2213 C C . THR A 1 272 ? 5.371 -48.562 -15.234 1 96.88 272 THR A C 1
ATOM 2215 O O . THR A 1 272 ? 4.477 -48.688 -14.398 1 96.88 272 THR A O 1
ATOM 2218 N N . SER A 1 273 ? 6.66 -48.594 -14.922 1 95 273 SER A N 1
ATOM 2219 C CA . SER A 1 273 ? 7.184 -48.719 -13.57 1 95 273 SER A CA 1
ATOM 2220 C C . SER A 1 273 ? 8.656 -48.312 -13.508 1 95 273 SER A C 1
ATOM 2222 O O . SER A 1 273 ? 9.336 -48.281 -14.531 1 95 273 SER A O 1
ATOM 2224 N N . GLY A 1 274 ? 9.078 -48 -12.328 1 95.56 274 GLY A N 1
ATOM 2225 C CA . GLY A 1 274 ? 10.453 -47.594 -12.117 1 95.56 274 GLY A CA 1
ATOM 2226 C C . GLY A 1 274 ? 10.578 -46.406 -11.18 1 95.56 274 GLY A C 1
ATOM 2227 O O . GLY A 1 274 ? 9.578 -45.875 -10.695 1 95.56 274 GLY A O 1
ATOM 2228 N N . ASP A 1 275 ? 11.836 -46.031 -10.922 1 95.12 275 ASP A N 1
ATOM 2229 C CA . ASP A 1 275 ? 12.109 -44.938 -10.023 1 95.12 275 ASP A CA 1
ATOM 2230 C C . ASP A 1 275 ? 12.18 -43.594 -10.789 1 95.12 275 ASP A C 1
ATOM 2232 O O . ASP A 1 275 ? 13.148 -42.844 -10.648 1 95.12 275 ASP A O 1
ATOM 2236 N N . TRP A 1 276 ? 11.25 -43.438 -11.578 1 96.81 276 TRP A N 1
ATOM 2237 C CA . TRP A 1 276 ? 11.062 -42.219 -12.375 1 96.81 276 TRP A CA 1
ATOM 2238 C C . TRP A 1 276 ? 9.578 -41.906 -12.547 1 96.81 276 TRP A C 1
ATOM 2240 O O . TRP A 1 276 ? 8.719 -42.719 -12.227 1 96.81 276 TRP A O 1
ATOM 2250 N N . ASP A 1 277 ? 9.25 -40.688 -12.992 1 97.75 277 ASP A N 1
ATOM 2251 C CA . ASP A 1 277 ? 7.859 -40.25 -13.07 1 97.75 277 ASP A CA 1
ATOM 2252 C C . ASP A 1 277 ? 7.434 -40.031 -14.516 1 97.75 277 ASP A C 1
ATOM 2254 O O . ASP A 1 277 ? 8.203 -39.531 -15.336 1 97.75 277 ASP A O 1
ATOM 2258 N N . VAL A 1 278 ? 6.176 -40.438 -14.805 1 98.12 278 VAL A N 1
ATOM 2259 C CA . VAL A 1 278 ? 5.469 -39.969 -15.977 1 98.12 278 VAL A CA 1
ATOM 2260 C C . VAL A 1 278 ? 4.965 -38.531 -15.719 1 98.12 278 VAL A C 1
ATOM 2262 O O . VAL A 1 278 ? 4.301 -38.281 -14.711 1 98.12 278 VAL A O 1
ATOM 2265 N N . THR A 1 279 ? 5.34 -37.625 -16.625 1 97.31 279 THR A N 1
ATOM 2266 C CA . THR A 1 279 ? 4.973 -36.25 -16.359 1 97.31 279 THR A CA 1
ATOM 2267 C C . THR A 1 279 ? 3.709 -35.875 -17.125 1 97.31 279 THR A C 1
ATOM 2269 O O . THR A 1 279 ? 2.975 -34.969 -16.719 1 97.31 279 THR A O 1
ATOM 2272 N N . LYS A 1 280 ? 3.434 -36.562 -18.234 1 97.38 280 LYS A N 1
ATOM 2273 C CA . LYS A 1 280 ? 2.236 -36.281 -19.016 1 97.38 280 LYS A CA 1
ATOM 2274 C C . LYS A 1 280 ? 1.934 -37.438 -19.984 1 97.38 280 LYS A C 1
ATOM 2276 O O . LYS A 1 280 ? 2.84 -37.969 -20.625 1 97.38 280 LYS A O 1
ATOM 2281 N N . ILE A 1 281 ? 0.681 -37.875 -20.031 1 97.69 281 ILE A N 1
ATOM 2282 C CA . ILE A 1 281 ? 0.242 -38.781 -21.094 1 97.69 281 ILE A CA 1
ATOM 2283 C C . ILE A 1 281 ? -0.23 -37.969 -22.297 1 97.69 281 ILE A C 1
ATOM 2285 O O . ILE A 1 281 ? -1.046 -37.062 -22.156 1 97.69 281 ILE A O 1
ATOM 2289 N N . LEU A 1 282 ? 0.227 -38.312 -23.469 1 97.88 282 LEU A N 1
ATOM 2290 C CA . LEU A 1 282 ? -0.009 -37.438 -24.609 1 97.88 282 LEU A CA 1
ATOM 2291 C C . LEU A 1 282 ? -1.048 -38.031 -25.547 1 97.88 282 LEU A C 1
ATOM 2293 O O . LEU A 1 282 ? -1.89 -37.312 -26.094 1 97.88 282 LEU A O 1
ATOM 2297 N N . ALA A 1 283 ? -0.911 -39.406 -25.734 1 97.19 283 ALA A N 1
ATOM 2298 C CA . ALA A 1 283 ? -1.794 -40 -26.734 1 97.19 283 ALA A CA 1
ATOM 2299 C C . ALA A 1 283 ? -1.819 -41.531 -26.594 1 97.19 283 ALA A C 1
ATOM 2301 O O . ALA A 1 283 ? -0.914 -42.094 -25.984 1 97.19 283 ALA A O 1
ATOM 2302 N N . TYR A 1 284 ? -2.904 -42.125 -27.094 1 96.94 284 TYR A N 1
ATOM 2303 C CA . TYR A 1 284 ? -3.041 -43.562 -27.188 1 96.94 284 TYR A CA 1
ATOM 2304 C C . TYR A 1 284 ? -3.326 -44 -28.625 1 96.94 284 TYR A C 1
ATOM 2306 O O . TYR A 1 284 ? -4.336 -43.594 -29.219 1 96.94 284 TYR A O 1
ATOM 2314 N N . ASP A 1 285 ? -2.375 -44.75 -29.156 1 95.75 285 ASP A N 1
ATOM 2315 C CA . ASP A 1 285 ? -2.516 -45.312 -30.484 1 95.75 285 ASP A CA 1
ATOM 2316 C C . ASP A 1 285 ? -3.178 -46.688 -30.406 1 95.75 285 ASP A C 1
ATOM 2318 O O . ASP A 1 285 ? -2.494 -47.719 -30.266 1 95.75 285 ASP A O 1
ATOM 2322 N N . GLU A 1 286 ? -4.422 -46.719 -30.594 1 92.94 286 GLU A N 1
ATOM 2323 C CA . GLU A 1 286 ? -5.188 -47.938 -30.469 1 92.94 286 GLU A CA 1
ATOM 2324 C C . GLU A 1 286 ? -4.793 -48.969 -31.531 1 92.94 286 GLU A C 1
ATOM 2326 O O . GLU A 1 286 ? -4.793 -50.188 -31.281 1 92.94 286 GLU A O 1
ATOM 2331 N N . ARG A 1 287 ? -4.461 -48.531 -32.688 1 91.81 287 ARG A N 1
ATOM 2332 C CA . ARG A 1 287 ? -4.105 -49.406 -33.781 1 91.81 287 ARG A CA 1
ATOM 2333 C C . ARG A 1 287 ? -2.828 -50.188 -33.5 1 91.81 287 ARG A C 1
ATOM 2335 O O . ARG A 1 287 ? -2.758 -51.375 -33.75 1 91.81 287 ARG A O 1
ATOM 2342 N N . ASN A 1 288 ? -1.932 -49.438 -33 1 92.5 288 ASN A N 1
ATOM 2343 C CA . ASN A 1 288 ? -0.639 -50.062 -32.75 1 92.5 288 ASN A CA 1
ATOM 2344 C C . ASN A 1 288 ? -0.473 -50.438 -31.266 1 92.5 288 ASN A C 1
ATOM 2346 O O . ASN A 1 288 ? 0.582 -50.906 -30.859 1 92.5 288 ASN A O 1
ATOM 2350 N N . GLN A 1 289 ? -1.474 -50.156 -30.469 1 94.31 289 GLN A N 1
ATOM 2351 C CA . GLN A 1 289 ? -1.513 -50.469 -29.031 1 94.31 289 GLN A CA 1
ATOM 2352 C C . GLN A 1 289 ? -0.317 -49.875 -28.312 1 94.31 289 GLN A C 1
ATOM 2354 O O . GLN A 1 289 ? 0.404 -50.562 -27.594 1 94.31 289 GLN A O 1
ATOM 2359 N N . LYS A 1 290 ? -0.196 -48.562 -28.516 1 96.06 290 LYS A N 1
ATOM 2360 C CA . LYS A 1 290 ? 0.891 -47.812 -27.891 1 96.06 290 LYS A CA 1
ATOM 2361 C C . LYS A 1 290 ? 0.368 -46.562 -27.188 1 96.06 290 LYS A C 1
ATOM 2363 O O . LYS A 1 290 ? -0.546 -45.906 -27.688 1 96.06 290 LYS A O 1
ATOM 2368 N N . VAL A 1 291 ? 0.937 -46.312 -26.062 1 97.44 291 VAL A N 1
ATOM 2369 C CA . VAL A 1 291 ? 0.673 -45.031 -25.375 1 97.44 291 VAL A CA 1
ATOM 2370 C C . VAL A 1 291 ? 1.922 -44.156 -25.406 1 97.44 291 VAL A C 1
ATOM 2372 O O . VAL A 1 291 ? 3.041 -44.656 -25.266 1 97.44 291 VAL A O 1
ATOM 2375 N N . TYR A 1 292 ? 1.786 -42.875 -25.719 1 98 292 TYR A N 1
ATOM 2376 C CA . TYR A 1 292 ? 2.871 -41.906 -25.781 1 98 292 TYR A CA 1
ATOM 2377 C C . TYR A 1 292 ? 2.84 -41 -24.562 1 98 292 TYR A C 1
ATOM 2379 O O . TYR A 1 292 ? 1.772 -40.531 -24.172 1 98 292 TYR A O 1
ATOM 2387 N N . PHE A 1 293 ? 3.984 -40.781 -23.969 1 98.31 293 PHE A N 1
ATOM 2388 C CA . PHE A 1 293 ? 4.016 -40 -22.734 1 98.31 293 PHE A CA 1
ATOM 2389 C C . PHE A 1 293 ? 5.379 -39.344 -22.547 1 98.31 293 PHE A C 1
ATOM 2391 O O . PHE A 1 293 ? 6.348 -39.688 -23.219 1 98.31 293 PHE A O 1
ATOM 2398 N N . LEU A 1 294 ? 5.434 -38.375 -21.734 1 98.38 294 LEU A N 1
ATOM 2399 C CA . LEU A 1 294 ? 6.672 -37.75 -21.297 1 98.38 294 LEU A CA 1
ATOM 2400 C C . LEU A 1 294 ? 7.098 -38.281 -19.938 1 98.38 294 LEU A C 1
ATOM 2402 O O . LEU A 1 294 ? 6.25 -38.625 -19.094 1 98.38 294 LEU A O 1
ATOM 2406 N N . SER A 1 295 ? 8.406 -38.375 -19.703 1 97.69 295 SER A N 1
ATOM 2407 C CA . SER A 1 295 ? 8.844 -38.938 -18.438 1 97.69 295 SER A CA 1
ATOM 2408 C C . SER A 1 295 ? 10.219 -38.406 -18.031 1 97.69 295 SER A C 1
ATOM 2410 O O . SER A 1 295 ? 10.906 -37.781 -18.844 1 97.69 295 SER A O 1
ATOM 2412 N N . THR A 1 296 ? 10.594 -38.656 -16.766 1 97.69 296 THR A N 1
ATOM 2413 C CA . THR A 1 296 ? 11.883 -38.312 -16.203 1 97.69 296 THR A CA 1
ATOM 2414 C C . THR A 1 296 ? 12.797 -39.531 -16.125 1 97.69 296 THR A C 1
ATOM 2416 O O . THR A 1 296 ? 13.719 -39.562 -15.305 1 97.69 296 THR A O 1
ATOM 2419 N N . GLU A 1 297 ? 12.562 -40.469 -16.891 1 96.38 297 GLU A N 1
ATOM 2420 C CA . GLU A 1 297 ? 13.273 -41.75 -16.797 1 96.38 297 GLU A CA 1
ATOM 2421 C C . GLU A 1 297 ? 14.781 -41.531 -16.906 1 96.38 297 GLU A C 1
ATOM 2423 O O . GLU A 1 297 ? 15.555 -42.188 -16.188 1 96.38 297 GLU A O 1
ATOM 2428 N N . ASP A 1 298 ? 15.195 -40.656 -17.734 1 94.75 298 ASP A N 1
ATOM 2429 C CA . ASP A 1 298 ? 16.609 -40.375 -17.938 1 94.75 298 ASP A CA 1
ATOM 2430 C C . ASP A 1 298 ? 17.203 -39.656 -16.734 1 94.75 298 ASP A C 1
ATOM 2432 O O . ASP A 1 298 ? 18.344 -39.906 -16.344 1 94.75 298 ASP A O 1
ATOM 2436 N N . SER A 1 299 ? 16.531 -38.625 -16.312 1 95.19 299 SER A N 1
ATOM 2437 C CA . SER A 1 299 ? 16.922 -37.781 -15.172 1 95.19 299 SER A CA 1
ATOM 2438 C C . SER A 1 299 ? 15.758 -36.906 -14.711 1 95.19 299 SER A C 1
ATOM 2440 O O . SER A 1 299 ? 14.945 -36.469 -15.523 1 95.19 299 SER A O 1
ATOM 2442 N N . PRO A 1 300 ? 15.742 -36.656 -13.367 1 95.94 300 PRO A N 1
ATOM 2443 C CA . PRO A 1 300 ? 14.688 -35.75 -12.922 1 95.94 300 PRO A CA 1
ATOM 2444 C C . PRO A 1 300 ? 14.773 -34.375 -13.57 1 95.94 300 PRO A C 1
ATOM 2446 O O . PRO A 1 300 ? 13.781 -33.625 -13.633 1 95.94 300 PRO A O 1
ATOM 2449 N N . ARG A 1 301 ? 15.922 -33.969 -14.086 1 97.19 301 ARG A N 1
ATOM 2450 C CA . ARG A 1 301 ? 16.125 -32.656 -14.672 1 97.19 301 ARG A CA 1
ATOM 2451 C C . ARG A 1 301 ? 15.727 -32.625 -16.141 1 97.19 301 ARG A C 1
ATOM 2453 O O . ARG A 1 301 ? 15.578 -31.562 -16.75 1 97.19 301 ARG A O 1
ATOM 2460 N N . ARG A 1 302 ? 15.484 -33.75 -16.703 1 97.81 302 ARG A N 1
ATOM 2461 C CA . ARG A 1 302 ? 15.266 -33.906 -18.141 1 97.81 302 ARG A CA 1
ATOM 2462 C C . ARG A 1 302 ? 13.859 -34.406 -18.422 1 97.81 302 ARG A C 1
ATOM 2464 O O . ARG A 1 302 ? 13.141 -34.844 -17.516 1 97.81 302 ARG A O 1
ATOM 2471 N N . ARG A 1 303 ? 13.383 -34.25 -19.688 1 98.56 303 ARG A N 1
ATOM 2472 C CA . ARG A 1 303 ? 12.094 -34.719 -20.188 1 98.56 303 ARG A CA 1
ATOM 2473 C C . ARG A 1 303 ? 12.242 -35.25 -21.609 1 98.56 303 ARG A C 1
ATOM 2475 O O . ARG A 1 303 ? 12.742 -34.562 -22.5 1 98.56 303 ARG A O 1
ATOM 2482 N N . HIS A 1 304 ? 11.82 -36.5 -21.781 1 98.31 304 HIS A N 1
ATOM 2483 C CA . HIS A 1 304 ? 11.836 -37.094 -23.109 1 98.31 304 HIS A CA 1
ATOM 2484 C C . HIS A 1 304 ? 10.484 -37.719 -23.453 1 98.31 304 HIS A C 1
ATOM 2486 O O . HIS A 1 304 ? 9.672 -37.969 -22.547 1 98.31 304 HIS A O 1
ATOM 2492 N N . LEU A 1 305 ? 10.305 -37.812 -24.703 1 98.5 305 LEU A N 1
ATOM 2493 C CA . LEU A 1 305 ? 9.109 -38.469 -25.219 1 98.5 305 LEU A CA 1
ATOM 2494 C C . LEU A 1 305 ? 9.312 -40 -25.328 1 98.5 305 LEU A C 1
ATOM 2496 O O . LEU A 1 305 ? 10.289 -40.438 -25.938 1 98.5 305 LEU A O 1
ATOM 2500 N N . TYR A 1 306 ? 8.406 -40.781 -24.75 1 98.19 306 TYR A N 1
ATOM 2501 C CA . TYR A 1 306 ? 8.469 -42.25 -24.766 1 98.19 306 TYR A CA 1
ATOM 2502 C C . TYR A 1 306 ? 7.188 -42.844 -25.328 1 98.19 306 TYR A C 1
ATOM 2504 O O . TYR A 1 306 ? 6.16 -42.156 -25.406 1 98.19 306 TYR A O 1
ATOM 2512 N N . SER A 1 307 ? 7.25 -44.062 -25.797 1 97.19 307 SER A N 1
ATOM 2513 C CA . SER A 1 307 ? 6.098 -44.906 -26.094 1 97.19 307 SER A CA 1
ATOM 2514 C C . SER A 1 307 ? 6.176 -46.219 -25.344 1 97.19 307 SER A C 1
ATOM 2516 O O . SER A 1 307 ? 7.266 -46.688 -24.984 1 97.19 307 SER A O 1
ATOM 2518 N N . ALA A 1 308 ? 5.082 -46.75 -24.984 1 97.81 308 ALA A N 1
ATOM 2519 C CA . ALA A 1 308 ? 4.984 -48.094 -24.359 1 97.81 308 ALA A CA 1
ATOM 2520 C C . ALA A 1 308 ? 3.861 -48.906 -24.984 1 97.81 308 ALA A C 1
ATOM 2522 O O . ALA A 1 308 ? 2.797 -48.375 -25.297 1 97.81 308 ALA A O 1
ATOM 2523 N N . ASN A 1 309 ? 4.16 -50.156 -25.141 1 96.81 309 ASN A N 1
ATOM 2524 C CA . ASN A 1 309 ? 3.105 -51.062 -25.594 1 96.81 309 ASN A CA 1
ATOM 2525 C C . ASN A 1 309 ? 2.035 -51.25 -24.516 1 96.81 309 ASN A C 1
ATOM 2527 O O . ASN A 1 309 ? 2.34 -51.25 -23.328 1 96.81 309 ASN A O 1
ATOM 2531 N N . THR A 1 310 ? 0.808 -51.406 -24.938 1 95.12 310 THR A N 1
ATOM 2532 C CA . THR A 1 310 ? -0.278 -51.562 -23.969 1 95.12 310 THR A CA 1
ATOM 2533 C C . THR A 1 310 ? -0.792 -53 -23.953 1 95.12 310 THR A C 1
ATOM 2535 O O . THR A 1 310 ? -1.809 -53.281 -23.328 1 95.12 310 THR A O 1
ATOM 2538 N N . ASN A 1 311 ? -0.13 -53.844 -24.641 1 90.69 311 ASN A N 1
ATOM 2539 C CA . ASN A 1 311 ? -0.413 -55.25 -24.625 1 90.69 311 ASN A CA 1
ATOM 2540 C C . ASN A 1 311 ? 0.869 -56.094 -24.547 1 90.69 311 ASN A C 1
ATOM 2542 O O . ASN A 1 311 ? 1.942 -55.625 -24.922 1 90.69 311 ASN A O 1
ATOM 2546 N N . GLY A 1 312 ? 0.825 -57.219 -23.953 1 88.62 312 GLY A N 1
ATOM 2547 C CA . GLY A 1 312 ? 1.986 -58.062 -23.828 1 88.62 312 GLY A CA 1
ATOM 2548 C C . GLY A 1 312 ? 2.975 -57.594 -22.781 1 88.62 312 GLY A C 1
ATOM 2549 O O . GLY A 1 312 ? 2.605 -57.375 -21.625 1 88.62 312 GLY A O 1
ATOM 2550 N N . THR A 1 313 ? 4.27 -57.406 -23.125 1 86.25 313 THR A N 1
ATOM 2551 C CA . THR A 1 313 ? 5.336 -57.094 -22.172 1 86.25 313 THR A CA 1
ATOM 2552 C C . THR A 1 313 ? 5.48 -55.594 -22 1 86.25 313 THR A C 1
ATOM 2554 O O . THR A 1 313 ? 6.391 -55.125 -21.312 1 86.25 313 THR A O 1
ATOM 2557 N N . PHE A 1 314 ? 4.688 -54.844 -22.25 1 90.12 314 PHE A N 1
ATOM 2558 C CA . PHE A 1 314 ? 4.637 -53.375 -22.125 1 90.12 314 PHE A CA 1
ATOM 2559 C C . PHE A 1 314 ? 6.008 -52.781 -22.375 1 90.12 314 PHE A C 1
ATOM 2561 O O . PHE A 1 314 ? 6.488 -51.969 -21.578 1 90.12 314 PHE A O 1
ATOM 2568 N N . ASN A 1 315 ? 6.641 -53.094 -23.516 1 91.19 315 ASN A N 1
ATOM 2569 C CA . ASN A 1 315 ? 7.957 -52.562 -23.875 1 91.19 315 ASN A CA 1
ATOM 2570 C C . ASN A 1 315 ? 7.934 -51.062 -24.094 1 91.19 315 ASN A C 1
ATOM 2572 O O . ASN A 1 315 ? 7.004 -50.531 -24.703 1 91.19 315 ASN A O 1
ATOM 2576 N N . ARG A 1 316 ? 8.906 -50.438 -23.516 1 95.19 316 ARG A N 1
ATOM 2577 C CA . ARG A 1 316 ? 9.008 -48.969 -23.625 1 95.19 316 ARG A CA 1
ATOM 2578 C C . ARG A 1 316 ? 10.164 -48.562 -24.531 1 95.19 316 ARG A C 1
ATOM 2580 O O . ARG A 1 316 ? 11.211 -49.219 -24.531 1 95.19 316 ARG A O 1
ATOM 2587 N N . ARG A 1 317 ? 10 -47.469 -25.266 1 95.19 317 ARG A N 1
ATOM 2588 C CA . ARG A 1 317 ? 11.023 -46.938 -26.156 1 95.19 317 ARG A CA 1
ATOM 2589 C C . ARG A 1 317 ? 11.094 -45.438 -26.062 1 95.19 317 ARG A C 1
ATOM 2591 O O . ARG A 1 317 ? 10.062 -44.75 -26.047 1 95.19 317 ARG A O 1
ATOM 2598 N N . CYS A 1 318 ? 12.305 -44.969 -25.953 1 97 318 CYS A N 1
ATOM 2599 C CA . CYS A 1 318 ? 12.484 -43.5 -26.016 1 97 318 CYS A CA 1
ATOM 2600 C C . CYS A 1 318 ? 12.398 -43.031 -27.453 1 97 318 CYS A C 1
ATOM 2602 O O . CYS A 1 318 ? 13.211 -43.406 -28.297 1 97 318 CYS A O 1
ATOM 2604 N N . ILE A 1 319 ? 11.508 -42.156 -27.719 1 96.62 319 ILE A N 1
ATOM 2605 C CA . ILE A 1 319 ? 11.258 -41.688 -29.078 1 96.62 319 ILE A CA 1
ATOM 2606 C C . ILE A 1 319 ? 12.148 -40.469 -29.391 1 96.62 319 ILE A C 1
ATOM 2608 O O . ILE A 1 319 ? 12.734 -40.406 -30.469 1 96.62 319 ILE A O 1
ATOM 2612 N N . SER A 1 320 ? 12.297 -39.562 -28.453 1 96.62 320 SER A N 1
ATOM 2613 C CA . SER A 1 320 ? 12.922 -38.281 -28.719 1 96.62 320 SER A CA 1
ATOM 2614 C C . SER A 1 320 ? 14.422 -38.312 -28.422 1 96.62 320 SER A C 1
ATOM 2616 O O . SER A 1 320 ? 15.148 -37.406 -28.766 1 96.62 320 SER A O 1
ATOM 2618 N N . CYS A 1 321 ? 14.992 -39.375 -27.844 1 94.81 321 CYS A N 1
ATOM 2619 C CA . CYS A 1 321 ? 16.344 -39.406 -27.281 1 94.81 321 CYS A CA 1
ATOM 2620 C C . CYS A 1 321 ? 17.375 -39.219 -28.391 1 94.81 321 CYS A C 1
ATOM 2622 O O . CYS A 1 321 ? 18.484 -38.75 -28.125 1 94.81 321 CYS A O 1
ATOM 2624 N N . ASP A 1 322 ? 17.047 -39.531 -29.656 1 91.56 322 ASP A N 1
ATOM 2625 C CA . ASP A 1 322 ? 18.047 -39.469 -30.703 1 91.56 322 ASP A CA 1
ATOM 2626 C C . ASP A 1 322 ? 17.547 -38.625 -31.891 1 91.56 322 ASP A C 1
ATOM 2628 O O . ASP A 1 322 ? 18.078 -38.75 -33 1 91.56 322 ASP A O 1
ATOM 2632 N N . LEU A 1 323 ? 16.594 -37.875 -31.641 1 94.81 323 LEU A N 1
ATOM 2633 C CA . LEU A 1 323 ? 16 -37.156 -32.781 1 94.81 323 LEU A CA 1
ATOM 2634 C C . LEU A 1 323 ? 16.672 -35.812 -33 1 94.81 323 LEU A C 1
ATOM 2636 O O . LEU A 1 323 ? 16.844 -35.375 -34.125 1 94.81 323 LEU A O 1
ATOM 2640 N N . ILE A 1 324 ? 16.891 -35.062 -31.922 1 93.56 324 ILE A N 1
ATOM 2641 C CA . ILE A 1 324 ? 17.531 -33.781 -31.984 1 93.56 324 ILE A CA 1
ATOM 2642 C C . ILE A 1 324 ? 18.797 -33.781 -31.141 1 93.56 324 ILE A C 1
ATOM 2644 O O . ILE A 1 324 ? 18.766 -34.094 -29.953 1 93.56 324 ILE A O 1
ATOM 2648 N N . GLU A 1 325 ? 19.906 -33.312 -31.766 1 91.44 325 GLU A N 1
ATOM 2649 C CA . GLU A 1 325 ? 21.188 -33.312 -31.062 1 91.44 325 GLU A CA 1
ATOM 2650 C C . GLU A 1 325 ? 21.172 -32.312 -29.891 1 91.44 325 GLU A C 1
ATOM 2652 O O . GLU A 1 325 ? 20.656 -31.203 -30.016 1 91.44 325 GLU A O 1
ATOM 2657 N N . ASN A 1 326 ? 21.719 -32.812 -28.797 1 92.44 326 ASN A N 1
ATOM 2658 C CA . ASN A 1 326 ? 21.875 -32 -27.594 1 92.44 326 ASN A CA 1
ATOM 2659 C C . ASN A 1 326 ? 20.547 -31.469 -27.094 1 92.44 326 ASN A C 1
ATOM 2661 O O . ASN A 1 326 ? 20.422 -30.281 -26.781 1 92.44 326 ASN A O 1
ATOM 2665 N N . CYS A 1 327 ? 19.438 -32.219 -27.203 1 96.62 327 CYS A N 1
ATOM 2666 C CA . CYS A 1 327 ? 18.125 -31.875 -26.672 1 96.62 327 CYS A CA 1
ATOM 2667 C C . CYS A 1 327 ? 17.719 -32.812 -25.547 1 96.62 327 CYS A C 1
ATOM 2669 O O . CYS A 1 327 ? 17.516 -34.031 -25.781 1 96.62 327 CYS A O 1
ATOM 2671 N N . THR A 1 328 ? 17.688 -32.312 -24.344 1 97.88 328 THR A N 1
ATOM 2672 C CA . THR A 1 328 ? 17.438 -33.188 -23.203 1 97.88 328 THR A CA 1
ATOM 2673 C C . THR A 1 328 ? 16.141 -32.812 -22.5 1 97.88 328 THR A C 1
ATOM 2675 O O . THR A 1 328 ? 15.758 -33.438 -21.5 1 97.88 328 THR A O 1
ATOM 2678 N N . TYR A 1 329 ? 15.453 -31.828 -22.891 1 98.38 329 TYR A N 1
ATOM 2679 C CA . TYR A 1 329 ? 14.156 -31.422 -22.375 1 98.38 329 TYR A CA 1
ATOM 2680 C C . TYR A 1 329 ? 13.172 -31.156 -23.516 1 98.38 329 TYR A C 1
ATOM 2682 O O . TYR A 1 329 ? 13.344 -30.203 -24.266 1 98.38 329 TYR A O 1
ATOM 2690 N N . VAL A 1 330 ? 12.039 -31.938 -23.562 1 98.38 330 VAL A N 1
ATOM 2691 C CA . VAL A 1 330 ? 11.172 -31.797 -24.719 1 98.38 330 VAL A CA 1
ATOM 2692 C C . VAL A 1 330 ? 9.711 -31.734 -24.281 1 98.38 330 VAL A C 1
ATOM 2694 O O . VAL A 1 330 ? 9.391 -32.125 -23.156 1 98.38 330 VAL A O 1
ATOM 2697 N N . SER A 1 331 ? 8.883 -31.188 -25.047 1 98.19 331 SER A N 1
ATOM 2698 C CA . SER A 1 331 ? 7.438 -31.359 -25.062 1 98.19 331 SER A CA 1
ATOM 2699 C C . SER A 1 331 ? 6.957 -31.828 -26.422 1 98.19 331 SER A C 1
ATOM 2701 O O . SER A 1 331 ? 7.695 -31.75 -27.406 1 98.19 331 SER A O 1
ATOM 2703 N N . ALA A 1 332 ? 5.75 -32.375 -26.422 1 98.31 332 ALA A N 1
ATOM 2704 C CA . ALA A 1 332 ? 5.27 -32.906 -27.703 1 98.31 332 ALA A CA 1
ATOM 2705 C C . ALA A 1 332 ? 3.744 -32.875 -27.766 1 98.31 332 ALA A C 1
ATOM 2707 O O . ALA A 1 332 ? 3.072 -32.781 -26.734 1 98.31 332 ALA A O 1
ATOM 2708 N N . SER A 1 333 ? 3.275 -32.844 -28.969 1 97.88 333 SER A N 1
ATOM 2709 C CA . SER A 1 333 ? 1.853 -32.969 -29.266 1 97.88 333 SER A CA 1
ATOM 2710 C C . SER A 1 333 ? 1.621 -33.781 -30.547 1 97.88 333 SER A C 1
ATOM 2712 O O . SER A 1 333 ? 2.406 -33.688 -31.484 1 97.88 333 SER A O 1
ATOM 2714 N N . PHE A 1 334 ? 0.575 -34.531 -30.609 1 97.5 334 PHE A N 1
ATOM 2715 C CA . PHE A 1 334 ? 0.311 -35.406 -31.734 1 97.5 334 PHE A CA 1
ATOM 2716 C C . PHE A 1 334 ? -0.849 -34.906 -32.562 1 97.5 334 PHE A C 1
ATOM 2718 O O . PHE A 1 334 ? -1.747 -34.219 -32.062 1 97.5 334 PHE A O 1
ATOM 2725 N N . SER A 1 335 ? -0.701 -35.219 -33.812 1 96.19 335 SER A N 1
ATOM 2726 C CA . SER A 1 335 ? -1.833 -34.938 -34.688 1 96.19 335 SER A CA 1
ATOM 2727 C C . SER A 1 335 ? -3.033 -35.812 -34.344 1 96.19 335 SER A C 1
ATOM 2729 O O . SER A 1 335 ? -2.889 -36.844 -33.656 1 96.19 335 SER A O 1
ATOM 2731 N N . HIS A 1 336 ? -4.188 -35.5 -34.812 1 90 336 HIS A N 1
ATOM 2732 C CA . HIS A 1 336 ? -5.434 -36.188 -34.469 1 90 336 HIS A CA 1
ATOM 2733 C C . HIS A 1 336 ? -5.375 -37.656 -34.844 1 90 336 HIS A C 1
ATOM 2735 O O . HIS A 1 336 ? -5.918 -38.5 -34.156 1 90 336 HIS A O 1
ATOM 2741 N N . ASN A 1 337 ? -4.766 -37.938 -35.969 1 91.94 337 ASN A N 1
ATOM 2742 C CA . ASN A 1 337 ? -4.688 -39.344 -36.438 1 91.94 337 ASN A CA 1
ATOM 2743 C C . ASN A 1 337 ? -3.398 -40 -35.969 1 91.94 337 ASN A C 1
ATOM 2745 O O . ASN A 1 337 ? -3.137 -41.156 -36.312 1 91.94 337 ASN A O 1
ATOM 2749 N N . LEU A 1 338 ? -2.561 -39.281 -35.25 1 96 338 LEU A N 1
ATOM 2750 C CA . LEU A 1 338 ? -1.319 -39.75 -34.656 1 96 338 LEU A CA 1
ATOM 2751 C C . LEU A 1 338 ? -0.299 -40.094 -35.75 1 96 338 LEU A C 1
ATOM 2753 O O . LEU A 1 338 ? 0.642 -40.844 -35.5 1 96 338 LEU A O 1
ATOM 2757 N N . ASP A 1 339 ? -0.487 -39.5 -36.906 1 95.5 339 ASP A N 1
ATOM 2758 C CA . ASP A 1 339 ? 0.471 -39.75 -37.969 1 95.5 339 ASP A CA 1
ATOM 2759 C C . ASP A 1 339 ? 1.742 -38.938 -37.781 1 95.5 339 ASP A C 1
ATOM 2761 O O . ASP A 1 339 ? 2.816 -39.344 -38.25 1 95.5 339 ASP A O 1
ATOM 2765 N N . PHE A 1 340 ? 1.479 -37.844 -37.156 1 96.81 340 PHE A N 1
ATOM 2766 C CA . PHE A 1 340 ? 2.592 -36.938 -36.969 1 96.81 340 PHE A CA 1
ATOM 2767 C C . PHE A 1 340 ? 2.605 -36.406 -35.531 1 96.81 340 PHE A C 1
ATOM 2769 O O . PHE A 1 340 ? 1.586 -36.469 -34.844 1 96.81 340 PHE A O 1
ATOM 2776 N N . PHE A 1 341 ? 3.732 -36 -35.125 1 97.69 341 PHE A N 1
ATOM 2777 C CA . PHE A 1 341 ? 3.814 -35.281 -33.844 1 97.69 341 PHE A CA 1
ATOM 2778 C C . PHE A 1 341 ? 4.781 -34.125 -33.938 1 97.69 341 PHE A C 1
ATOM 2780 O O . PHE A 1 341 ? 5.738 -34.156 -34.719 1 97.69 341 PHE A O 1
ATOM 2787 N N . VAL A 1 342 ? 4.465 -33.062 -33.25 1 98.06 342 VAL A N 1
ATOM 2788 C CA . VAL A 1 342 ? 5.332 -31.891 -33.094 1 98.06 342 VAL A CA 1
ATOM 2789 C C . VAL A 1 342 ? 6.234 -32.094 -31.875 1 98.06 342 VAL A C 1
ATOM 2791 O O . VAL A 1 342 ? 5.766 -32.5 -30.797 1 98.06 342 VAL A O 1
ATOM 2794 N N . LEU A 1 343 ? 7.488 -31.969 -32.062 1 98.12 343 LEU A N 1
ATOM 2795 C CA . LEU A 1 343 ? 8.469 -32.062 -30.984 1 98.12 343 LEU A CA 1
ATOM 2796 C C . LEU A 1 343 ? 9.133 -30.719 -30.719 1 98.12 343 LEU A C 1
ATOM 2798 O O . LEU A 1 343 ? 9.719 -30.125 -31.625 1 98.12 343 LEU A O 1
ATOM 2802 N N . LYS A 1 344 ? 8.992 -30.25 -29.562 1 98.19 344 LYS A N 1
ATOM 2803 C CA . LYS A 1 344 ? 9.648 -29.031 -29.141 1 98.19 344 LYS A CA 1
ATOM 2804 C C . LYS A 1 344 ? 10.836 -29.312 -28.234 1 98.19 344 LYS A C 1
ATOM 2806 O O . LYS A 1 344 ? 10.672 -29.812 -27.125 1 98.19 344 LYS A O 1
ATOM 2811 N N . CYS A 1 345 ? 11.984 -29.062 -28.703 1 97.75 345 CYS A N 1
ATOM 2812 C CA . CYS A 1 345 ? 13.156 -29.078 -27.828 1 97.75 345 CYS A CA 1
ATOM 2813 C C . CYS A 1 345 ? 13.258 -27.797 -27.016 1 97.75 345 CYS A C 1
ATOM 2815 O O . CYS A 1 345 ? 13.492 -26.719 -27.578 1 97.75 345 CYS A O 1
ATOM 2817 N N . GLU A 1 346 ? 13.156 -27.922 -25.781 1 97.94 346 GLU A N 1
ATOM 2818 C CA . GLU A 1 346 ? 13.055 -26.734 -24.922 1 97.94 346 GLU A CA 1
ATOM 2819 C C . GLU A 1 346 ? 14.352 -26.516 -24.141 1 97.94 346 GLU A C 1
ATOM 2821 O O . GLU A 1 346 ? 14.414 -25.641 -23.281 1 97.94 346 GLU A O 1
ATOM 2826 N N . GLY A 1 347 ? 15.445 -27.328 -24.422 1 96.12 347 GLY A N 1
ATOM 2827 C CA . GLY A 1 347 ? 16.75 -27.094 -23.797 1 96.12 347 GLY A CA 1
ATOM 2828 C C . GLY A 1 347 ? 17.641 -28.312 -23.828 1 96.12 347 GLY A C 1
ATOM 2829 O O . GLY A 1 347 ? 17.219 -29.406 -24.219 1 96.12 347 GLY A O 1
ATOM 2830 N N . PRO A 1 348 ? 18.812 -28.109 -23.469 1 95.31 348 PRO A N 1
ATOM 2831 C CA . PRO A 1 348 ? 19.422 -26.875 -22.938 1 95.31 348 PRO A CA 1
ATOM 2832 C C . PRO A 1 348 ? 19.75 -25.859 -24.031 1 95.31 348 PRO A C 1
ATOM 2834 O O . PRO A 1 348 ? 20.016 -24.703 -23.734 1 95.31 348 PRO A O 1
ATOM 2837 N N . ARG A 1 349 ? 19.766 -26.234 -25.266 1 90.56 349 ARG A N 1
ATOM 2838 C CA . ARG A 1 349 ? 20.016 -25.344 -26.406 1 90.56 349 ARG A CA 1
ATOM 2839 C C . ARG A 1 349 ? 18.828 -24.391 -26.609 1 90.56 349 ARG A C 1
ATOM 2841 O O . ARG A 1 349 ? 17.781 -24.547 -25.984 1 90.56 349 ARG A O 1
ATOM 2848 N N . VAL A 1 350 ? 19.062 -23.406 -27.531 1 95.06 350 VAL A N 1
ATOM 2849 C CA . VAL A 1 350 ? 17.953 -22.562 -27.953 1 95.06 350 VAL A CA 1
ATOM 2850 C C . VAL A 1 350 ? 16.812 -23.438 -28.469 1 95.06 350 VAL A C 1
ATOM 2852 O O . VAL A 1 350 ? 17.047 -24.375 -29.25 1 95.06 350 VAL A O 1
ATOM 2855 N N . PRO A 1 351 ? 15.57 -23.219 -28.062 1 96.75 351 PRO A N 1
ATOM 2856 C CA . PRO A 1 351 ? 14.438 -24.078 -28.422 1 96.75 351 PRO A CA 1
ATOM 2857 C C . PRO A 1 351 ? 14.219 -24.156 -29.922 1 96.75 351 PRO A C 1
ATOM 2859 O O . PRO A 1 351 ? 14.367 -23.156 -30.625 1 96.75 351 PRO A O 1
ATOM 2862 N N . ILE A 1 352 ? 13.867 -25.297 -30.391 1 96.06 352 ILE A N 1
ATOM 2863 C CA . ILE A 1 352 ? 13.484 -25.516 -31.766 1 96.06 352 ILE A CA 1
ATOM 2864 C C . ILE A 1 352 ? 12.227 -26.375 -31.828 1 96.06 352 ILE A C 1
ATOM 2866 O O . ILE A 1 352 ? 11.93 -27.125 -30.891 1 96.06 352 ILE A O 1
ATOM 2870 N N . VAL A 1 353 ? 11.445 -26.25 -32.812 1 97.62 353 VAL A N 1
ATOM 2871 C CA . VAL A 1 353 ? 10.211 -27.016 -33 1 97.62 353 VAL A CA 1
ATOM 2872 C C . VAL A 1 353 ? 10.281 -27.781 -34.312 1 97.62 353 VAL A C 1
ATOM 2874 O O . VAL A 1 353 ? 10.523 -27.188 -35.375 1 97.62 353 VAL A O 1
ATOM 2877 N N . THR A 1 354 ? 10.109 -29.094 -34.25 1 97.12 354 THR A N 1
ATOM 2878 C CA . THR A 1 354 ? 10.133 -29.953 -35.438 1 97.12 354 THR A CA 1
ATOM 2879 C C . THR A 1 354 ? 8.867 -30.812 -35.5 1 97.12 354 THR A C 1
ATOM 2881 O O . THR A 1 354 ? 8.203 -31.016 -34.5 1 97.12 354 THR A O 1
ATOM 2884 N N . VAL A 1 355 ? 8.516 -31.188 -36.688 1 97.81 355 VAL A N 1
ATOM 2885 C CA . VAL A 1 355 ? 7.414 -32.125 -36.938 1 97.81 355 VAL A CA 1
ATOM 2886 C C . VAL A 1 355 ? 7.965 -33.469 -37.406 1 97.81 355 VAL A C 1
ATOM 2888 O O . VAL A 1 355 ? 8.797 -33.5 -38.312 1 97.81 355 VAL A O 1
ATOM 2891 N N . HIS A 1 356 ? 7.586 -34.531 -36.812 1 97.62 356 HIS A N 1
ATOM 2892 C CA . HIS A 1 356 ? 8.086 -35.875 -37.125 1 97.62 356 HIS A CA 1
ATOM 2893 C C . HIS A 1 356 ? 6.949 -36.812 -37.531 1 97.62 356 HIS A C 1
ATOM 2895 O O . HIS A 1 356 ? 5.801 -36.594 -37.125 1 97.62 356 HIS A O 1
ATOM 2901 N N . ASN A 1 357 ? 7.332 -37.719 -38.344 1 96.38 357 ASN A N 1
ATOM 2902 C CA . ASN A 1 357 ? 6.434 -38.844 -38.562 1 96.38 357 ASN A CA 1
ATOM 2903 C C . ASN A 1 357 ? 6.414 -39.812 -37.406 1 96.38 357 ASN A C 1
ATOM 2905 O O . ASN A 1 357 ? 7.465 -40.156 -36.844 1 96.38 357 ASN A O 1
ATOM 2909 N N . THR A 1 358 ? 5.203 -40.312 -37 1 95 358 THR A N 1
ATOM 2910 C CA . THR A 1 358 ? 5.086 -41.125 -35.812 1 95 358 THR A CA 1
ATOM 2911 C C . THR A 1 358 ? 5.629 -42.531 -36.062 1 95 358 THR A C 1
ATOM 2913 O O . THR A 1 358 ? 6.176 -43.188 -35.156 1 95 358 THR A O 1
ATOM 2916 N N . THR A 1 359 ? 5.555 -43.031 -37.219 1 91.12 359 THR A N 1
ATOM 2917 C CA . THR A 1 359 ? 5.906 -44.406 -37.562 1 91.12 359 THR A CA 1
ATOM 2918 C C . THR A 1 359 ? 7.422 -44.562 -37.656 1 91.12 359 THR A C 1
ATOM 2920 O O . THR A 1 359 ? 8 -45.469 -37.031 1 91.12 359 THR A O 1
ATOM 2923 N N . ASP A 1 360 ? 8.125 -43.688 -38.438 1 91.44 360 ASP A N 1
ATOM 2924 C CA . ASP A 1 360 ? 9.555 -43.875 -38.656 1 91.44 360 ASP A CA 1
ATOM 2925 C C . ASP A 1 360 ? 10.359 -42.781 -37.969 1 91.44 360 ASP A C 1
ATOM 2927 O O . ASP A 1 360 ? 11.594 -42.781 -38.031 1 91.44 360 ASP A O 1
ATOM 2931 N N . ARG A 1 361 ? 9.695 -41.812 -37.344 1 91.75 361 ARG A N 1
ATOM 2932 C CA . ARG A 1 361 ? 10.289 -40.781 -36.5 1 91.75 361 ARG A CA 1
ATOM 2933 C C . ARG A 1 361 ? 11.102 -39.812 -37.344 1 91.75 361 ARG A C 1
ATOM 2935 O O . ARG A 1 361 ? 11.797 -38.938 -36.812 1 91.75 361 ARG A O 1
ATOM 2942 N N . ARG A 1 362 ? 10.93 -39.938 -38.625 1 92 362 ARG A N 1
ATOM 2943 C CA . ARG A 1 362 ? 11.68 -39.031 -39.5 1 92 362 ARG A CA 1
ATOM 2944 C C . ARG A 1 362 ? 11.156 -37.594 -39.406 1 92 362 ARG A C 1
ATOM 2946 O O . ARG A 1 362 ? 9.945 -37.375 -39.344 1 92 362 ARG A O 1
ATOM 2953 N N . ALA A 1 363 ? 12.141 -36.688 -39.438 1 90.31 363 ALA A N 1
ATOM 2954 C CA . ALA A 1 363 ? 11.766 -35.281 -39.438 1 90.31 363 ALA A CA 1
ATOM 2955 C C . ALA A 1 363 ? 11.203 -34.844 -40.781 1 90.31 363 ALA A C 1
ATOM 2957 O O . ALA A 1 363 ? 11.805 -35.125 -41.844 1 90.31 363 ALA A O 1
ATOM 2958 N N . ILE A 1 364 ? 10.133 -34.219 -40.688 1 90.5 364 ILE A N 1
ATOM 2959 C CA . ILE A 1 364 ? 9.477 -33.812 -41.938 1 90.5 364 ILE A CA 1
ATOM 2960 C C . ILE A 1 364 ? 9.695 -32.312 -42.156 1 90.5 364 ILE A C 1
ATOM 2962 O O . ILE A 1 364 ? 9.938 -31.891 -43.281 1 90.5 364 ILE A O 1
ATOM 2966 N N . ILE A 1 365 ? 9.523 -31.531 -41.094 1 93.25 365 ILE A N 1
ATOM 2967 C CA . ILE A 1 365 ? 9.602 -30.078 -41.188 1 93.25 365 ILE A CA 1
ATOM 2968 C C . ILE A 1 365 ? 10.219 -29.5 -39.906 1 93.25 365 ILE A C 1
ATOM 2970 O O . ILE A 1 365 ? 9.953 -30 -38.812 1 93.25 365 ILE A O 1
ATOM 2974 N N . GLU A 1 366 ? 11.094 -28.578 -40.094 1 92.06 366 GLU A N 1
ATOM 2975 C CA . GLU A 1 366 ? 11.516 -27.719 -39 1 92.06 366 GLU A CA 1
ATOM 2976 C C . GLU A 1 366 ? 10.641 -26.469 -38.906 1 92.06 366 GLU A C 1
ATOM 2978 O O . GLU A 1 366 ? 10.852 -25.5 -39.656 1 92.06 366 GLU A O 1
ATOM 2983 N N . LEU A 1 367 ? 9.758 -26.453 -38.031 1 94.06 367 LEU A N 1
ATOM 2984 C CA . LEU A 1 367 ? 8.742 -25.406 -37.906 1 94.06 367 LEU A CA 1
ATOM 2985 C C . LEU A 1 367 ? 9.352 -24.109 -37.406 1 94.06 367 LEU A C 1
ATOM 2987 O O . LEU A 1 367 ? 8.969 -23.031 -37.875 1 94.06 367 LEU A O 1
ATOM 2991 N N . GLU A 1 368 ? 10.172 -24.078 -36.406 1 94.25 368 GLU A N 1
ATOM 2992 C CA . GLU A 1 368 ? 10.805 -22.906 -35.812 1 94.25 368 GLU A CA 1
ATOM 2993 C C . GLU A 1 368 ? 12.242 -23.188 -35.406 1 94.25 368 GLU A C 1
ATOM 2995 O O . GLU A 1 368 ? 12.492 -24.062 -34.594 1 94.25 368 GLU A O 1
ATOM 3000 N N . ARG A 1 369 ? 13.234 -22.406 -35.906 1 91 369 ARG A N 1
ATOM 3001 C CA . ARG A 1 369 ? 14.656 -22.625 -35.625 1 91 369 ARG A CA 1
ATOM 3002 C C . ARG A 1 369 ? 15.188 -21.594 -34.656 1 91 369 ARG A C 1
ATOM 3004 O O . ARG A 1 369 ? 16.234 -21.797 -34.031 1 91 369 ARG A O 1
ATOM 3011 N N . ASN A 1 370 ? 14.445 -20.641 -34.469 1 95.19 370 ASN A N 1
ATOM 3012 C CA . ASN A 1 370 ? 14.891 -19.531 -33.625 1 95.19 370 ASN A CA 1
ATOM 3013 C C . ASN A 1 370 ? 16.312 -19.094 -34 1 95.19 370 ASN A C 1
ATOM 3015 O O . ASN A 1 370 ? 17.156 -18.906 -33.094 1 95.19 370 ASN A O 1
ATOM 3019 N N . SER A 1 371 ? 16.578 -18.938 -35.219 1 93.44 371 SER A N 1
ATOM 3020 C CA . SER A 1 371 ? 17.922 -18.625 -35.719 1 93.44 371 SER A CA 1
ATOM 3021 C C . SER A 1 371 ? 18.406 -17.266 -35.219 1 93.44 371 SER A C 1
ATOM 3023 O O . SER A 1 371 ? 19.594 -17.078 -34.938 1 93.44 371 SER A O 1
ATOM 3025 N N . HIS A 1 372 ? 17.5 -16.359 -35.125 1 94.31 372 HIS A N 1
ATOM 3026 C CA . HIS A 1 372 ? 17.859 -15.039 -34.625 1 94.31 372 HIS A CA 1
ATOM 3027 C C . HIS A 1 372 ? 18.328 -15.086 -33.188 1 94.31 372 HIS A C 1
ATOM 3029 O O . HIS A 1 372 ? 19.281 -14.414 -32.812 1 94.31 372 HIS A O 1
ATOM 3035 N N . VAL A 1 373 ? 17.594 -15.852 -32.438 1 93.88 373 VAL A N 1
ATOM 3036 C CA . VAL A 1 373 ? 17.969 -16 -31.031 1 93.88 373 VAL A CA 1
ATOM 3037 C C . VAL A 1 373 ? 19.312 -16.703 -30.922 1 93.88 373 VAL A C 1
ATOM 3039 O O . VAL A 1 373 ? 20.172 -16.312 -30.109 1 93.88 373 VAL A O 1
ATOM 3042 N N . LYS A 1 374 ? 19.516 -17.703 -31.703 1 92.31 374 LYS A N 1
ATOM 3043 C CA . LYS A 1 374 ? 20.766 -18.453 -31.703 1 92.31 374 LYS A CA 1
ATOM 3044 C C . LYS A 1 374 ? 21.938 -17.547 -32.062 1 92.31 374 LYS A C 1
ATOM 3046 O O . LYS A 1 374 ? 22.984 -17.609 -31.406 1 92.31 374 LYS A O 1
ATOM 3051 N N . SER A 1 375 ? 21.781 -16.75 -33.031 1 94.06 375 SER A N 1
ATOM 3052 C CA . SER A 1 375 ? 22.844 -15.82 -33.469 1 94.06 375 SER A CA 1
ATOM 3053 C C . SER A 1 375 ? 23.141 -14.797 -32.375 1 94.06 375 SER A C 1
ATOM 3055 O O . SER A 1 375 ? 24.297 -14.484 -32.125 1 94.06 375 SER A O 1
ATOM 3057 N N . ALA A 1 376 ? 22.078 -14.32 -31.797 1 93.5 376 ALA A N 1
ATOM 3058 C CA . ALA A 1 376 ? 22.25 -13.344 -30.719 1 93.5 376 ALA A CA 1
ATOM 3059 C C . ALA A 1 376 ? 23.016 -13.938 -29.547 1 93.5 376 ALA A C 1
ATOM 3061 O O . ALA A 1 376 ? 23.844 -13.266 -28.922 1 93.5 376 ALA A O 1
ATOM 3062 N N . MET A 1 377 ? 22.703 -15.102 -29.25 1 91.38 377 MET A N 1
ATOM 3063 C CA . MET A 1 377 ? 23.344 -15.781 -28.125 1 91.38 377 MET A CA 1
ATOM 3064 C C . MET A 1 377 ? 24.812 -16.047 -28.422 1 91.38 377 MET A C 1
ATOM 3066 O O . MET A 1 377 ? 25.656 -15.961 -27.516 1 91.38 377 MET A O 1
ATOM 3070 N N . ASN A 1 378 ? 25.109 -16.312 -29.625 1 90.06 378 ASN A N 1
ATOM 3071 C CA . ASN A 1 378 ? 26.484 -16.594 -30.016 1 90.06 378 ASN A CA 1
ATOM 3072 C C . ASN A 1 378 ? 27.359 -15.359 -29.906 1 90.06 378 ASN A C 1
ATOM 3074 O O . ASN A 1 378 ? 28.578 -15.469 -29.719 1 90.06 378 ASN A O 1
ATOM 3078 N N . ASP A 1 379 ? 26.734 -14.305 -29.953 1 91.5 379 ASP A N 1
ATOM 3079 C CA . ASP A 1 379 ? 27.469 -13.047 -29.938 1 91.5 379 ASP A CA 1
ATOM 3080 C C . ASP A 1 379 ? 27.594 -12.508 -28.516 1 91.5 379 ASP A C 1
ATOM 3082 O O . ASP A 1 379 ? 28.141 -11.43 -28.297 1 91.5 379 ASP A O 1
ATOM 3086 N N . ARG A 1 380 ? 27.062 -13.234 -27.578 1 90.56 380 ARG A N 1
ATOM 3087 C CA . ARG A 1 380 ? 27.047 -12.758 -26.203 1 90.56 380 ARG A CA 1
ATOM 3088 C C . ARG A 1 380 ? 27.766 -13.727 -25.266 1 90.56 380 ARG A C 1
ATOM 3090 O O . ARG A 1 380 ? 27.891 -14.914 -25.578 1 90.56 380 ARG A O 1
ATOM 3097 N N . GLN A 1 381 ? 28.25 -13.172 -24.219 1 90.62 381 GLN A N 1
ATOM 3098 C CA . GLN A 1 381 ? 28.844 -14.016 -23.188 1 90.62 381 GLN A CA 1
ATOM 3099 C C . GLN A 1 381 ? 27.766 -14.633 -22.297 1 90.62 381 GLN A C 1
ATOM 3101 O O . GLN A 1 381 ? 27.438 -14.086 -21.234 1 90.62 381 GLN A O 1
ATOM 3106 N N . MET A 1 382 ? 27.328 -15.812 -22.75 1 94.31 382 MET A N 1
ATOM 3107 C CA . MET A 1 382 ? 26.297 -16.484 -21.984 1 94.31 382 MET A CA 1
ATOM 3108 C C . MET A 1 382 ? 26.875 -17.188 -20.766 1 94.31 382 MET A C 1
ATOM 3110 O O . MET A 1 382 ? 28.016 -17.672 -20.812 1 94.31 382 MET A O 1
ATOM 3114 N N . PRO A 1 383 ? 26.125 -17.312 -19.688 1 96.56 383 PRO A N 1
ATOM 3115 C CA . PRO A 1 383 ? 26.609 -17.984 -18.484 1 96.56 383 PRO A CA 1
ATOM 3116 C C . PRO A 1 383 ? 26.906 -19.453 -18.703 1 96.56 383 PRO A C 1
ATOM 3118 O O . PRO A 1 383 ? 26.391 -20.062 -19.656 1 96.56 383 PRO A O 1
ATOM 3121 N N . LEU A 1 384 ? 27.766 -19.969 -17.812 1 96.62 384 LEU A N 1
ATOM 3122 C CA . LEU A 1 384 ? 28.016 -21.391 -17.75 1 96.62 384 LEU A CA 1
ATOM 3123 C C . LEU A 1 384 ? 27.094 -22.062 -16.719 1 96.62 384 LEU A C 1
ATOM 3125 O O . LEU A 1 384 ? 26.984 -21.594 -15.594 1 96.62 384 LEU A O 1
ATOM 3129 N N . VAL A 1 385 ? 26.406 -23.156 -17.172 1 97.31 385 VAL A N 1
ATOM 3130 C CA . VAL A 1 385 ? 25.484 -23.828 -16.281 1 97.31 385 VAL A CA 1
ATOM 3131 C C . VAL A 1 385 ? 26.062 -25.188 -15.875 1 97.31 385 VAL A C 1
ATOM 3133 O O . VAL A 1 385 ? 26.469 -25.969 -16.734 1 97.31 385 VAL A O 1
ATOM 3136 N N . GLU A 1 386 ? 26.125 -25.375 -14.57 1 97.31 386 GLU A N 1
ATOM 3137 C CA . GLU A 1 386 ? 26.594 -26.625 -14 1 97.31 386 GLU A CA 1
ATOM 3138 C C . GLU A 1 386 ? 25.547 -27.234 -13.062 1 97.31 386 GLU A C 1
ATOM 3140 O O . GLU A 1 386 ? 24.703 -26.516 -12.516 1 97.31 386 GLU A O 1
ATOM 3145 N N . TYR A 1 387 ? 25.594 -28.547 -12.984 1 97.56 387 TYR A N 1
ATOM 3146 C CA . TYR A 1 387 ? 24.703 -29.266 -12.078 1 97.56 387 TYR A CA 1
ATOM 3147 C C . TYR A 1 387 ? 25.484 -30.078 -11.062 1 97.56 387 TYR A C 1
ATOM 3149 O O . TYR A 1 387 ? 26.531 -30.641 -11.383 1 97.56 387 TYR A O 1
ATOM 3157 N N . LYS A 1 388 ? 24.984 -30.047 -9.875 1 96.5 388 LYS A N 1
ATOM 3158 C CA . LYS A 1 388 ? 25.609 -30.781 -8.781 1 96.5 388 LYS A CA 1
ATOM 3159 C C . LYS A 1 388 ? 24.562 -31.516 -7.941 1 96.5 388 LYS A C 1
ATOM 3161 O O . LYS A 1 388 ? 23.453 -31.031 -7.762 1 96.5 388 LYS A O 1
ATOM 3166 N N . ASP A 1 389 ? 24.906 -32.688 -7.465 1 95.44 389 ASP A N 1
ATOM 3167 C CA . ASP A 1 389 ? 24.047 -33.438 -6.543 1 95.44 389 ASP A CA 1
ATOM 3168 C C . ASP A 1 389 ? 24.391 -33.094 -5.09 1 95.44 389 ASP A C 1
ATOM 3170 O O . ASP A 1 389 ? 25.578 -33.031 -4.73 1 95.44 389 ASP A O 1
ATOM 3174 N N . VAL A 1 390 ? 23.391 -32.812 -4.375 1 96.69 390 VAL A N 1
ATOM 3175 C CA . VAL A 1 390 ? 23.531 -32.594 -2.939 1 96.69 390 VAL A CA 1
ATOM 3176 C C . VAL A 1 390 ? 22.875 -33.75 -2.178 1 96.69 390 VAL A C 1
ATOM 3178 O O . VAL A 1 390 ? 21.688 -34.031 -2.381 1 96.69 390 VAL A O 1
ATOM 3181 N N . ARG A 1 391 ? 23.656 -34.344 -1.26 1 95.56 391 ARG A N 1
ATOM 3182 C CA . ARG A 1 391 ? 23.109 -35.438 -0.487 1 95.56 391 ARG A CA 1
ATOM 3183 C C . ARG A 1 391 ? 22.484 -34.938 0.813 1 95.56 391 ARG A C 1
ATOM 3185 O O . ARG A 1 391 ? 23.156 -34.312 1.63 1 95.56 391 ARG A O 1
ATOM 3192 N N . ILE A 1 392 ? 21.266 -35.188 0.908 1 94.62 392 ILE A N 1
ATOM 3193 C CA . ILE A 1 392 ? 20.531 -34.906 2.133 1 94.62 392 ILE A CA 1
ATOM 3194 C C . ILE A 1 392 ? 19.797 -36.188 2.598 1 94.62 392 ILE A C 1
ATOM 3196 O O . ILE A 1 392 ? 18.875 -36.656 1.939 1 94.62 392 ILE A O 1
ATOM 3200 N N . GLU A 1 393 ? 20.188 -36.688 3.746 1 90.81 393 GLU A N 1
ATOM 3201 C CA . GLU A 1 393 ? 19.672 -37.969 4.207 1 90.81 393 GLU A CA 1
ATOM 3202 C C . GLU A 1 393 ? 19.828 -39.062 3.133 1 90.81 393 GLU A C 1
ATOM 3204 O O . GLU A 1 393 ? 20.922 -39.25 2.604 1 90.81 393 GLU A O 1
ATOM 3209 N N . ASP A 1 394 ? 18.672 -39.594 2.664 1 88.38 394 ASP A N 1
ATOM 3210 C CA . ASP A 1 394 ? 18.734 -40.688 1.696 1 88.38 394 ASP A CA 1
ATOM 3211 C C . ASP A 1 394 ? 18.453 -40.156 0.283 1 88.38 394 ASP A C 1
ATOM 3213 O O . ASP A 1 394 ? 18.297 -40.969 -0.646 1 88.38 394 ASP A O 1
ATOM 3217 N N . TYR A 1 395 ? 18.5 -38.812 0.129 1 94.38 395 TYR A N 1
ATOM 3218 C CA . TYR A 1 395 ? 18.125 -38.281 -1.171 1 94.38 395 TYR A CA 1
ATOM 3219 C C . TYR A 1 395 ? 19.328 -37.688 -1.88 1 94.38 395 TYR A C 1
ATOM 3221 O O . TYR A 1 395 ? 20.219 -37.125 -1.234 1 94.38 395 TYR A O 1
ATOM 3229 N N . LYS A 1 396 ? 19.312 -37.875 -3.172 1 94 396 LYS A N 1
ATOM 3230 C CA . LYS A 1 396 ? 20.203 -37.094 -4.055 1 94 396 LYS A CA 1
ATOM 3231 C C . LYS A 1 396 ? 19.453 -35.969 -4.727 1 94 396 LYS A C 1
ATOM 3233 O O . LYS A 1 396 ? 18.719 -36.156 -5.699 1 94 396 LYS A O 1
ATOM 3238 N N . LEU A 1 397 ? 19.734 -34.781 -4.285 1 96.25 397 LEU A N 1
ATOM 3239 C CA . LEU A 1 397 ? 18.953 -33.625 -4.707 1 96.25 397 LEU A CA 1
ATOM 3240 C C . LEU A 1 397 ? 19.766 -32.75 -5.656 1 96.25 397 LEU A C 1
ATOM 3242 O O . LEU A 1 397 ? 21 -32.719 -5.57 1 96.25 397 LEU A O 1
ATOM 3246 N N . GLN A 1 398 ? 19.109 -32.125 -6.504 1 95.88 398 GLN A N 1
ATOM 3247 C CA . GLN A 1 398 ? 19.734 -31.453 -7.648 1 95.88 398 GLN A CA 1
ATOM 3248 C C . GLN A 1 398 ? 19.969 -29.969 -7.379 1 95.88 398 GLN A C 1
ATOM 3250 O O . GLN A 1 398 ? 19.078 -29.281 -6.887 1 95.88 398 GLN A O 1
ATOM 3255 N N . MET A 1 399 ? 21.094 -29.484 -7.691 1 98 399 MET A N 1
ATOM 3256 C CA . MET A 1 399 ? 21.469 -28.078 -7.617 1 98 399 MET A CA 1
ATOM 3257 C C . MET A 1 399 ? 21.969 -27.562 -8.969 1 98 399 MET A C 1
ATOM 3259 O O . MET A 1 399 ? 22.688 -28.281 -9.672 1 98 399 MET A O 1
ATOM 3263 N N . GLN A 1 400 ? 21.516 -26.453 -9.328 1 98.06 400 GLN A N 1
ATOM 3264 C CA . GLN A 1 400 ? 22 -25.766 -10.523 1 98.06 400 GLN A CA 1
ATOM 3265 C C . GLN A 1 400 ? 22.844 -24.562 -10.164 1 98.06 400 GLN A C 1
ATOM 3267 O O . GLN A 1 400 ? 22.453 -23.766 -9.305 1 98.06 400 GLN A O 1
ATOM 3272 N N . ILE A 1 401 ? 24 -24.438 -10.734 1 98.5 401 ILE A N 1
ATOM 3273 C CA . ILE A 1 401 ? 24.906 -23.312 -10.523 1 98.5 401 ILE A CA 1
ATOM 3274 C C . ILE A 1 401 ? 25.141 -22.578 -11.836 1 98.5 401 ILE A C 1
ATOM 3276 O O . ILE A 1 401 ? 25.516 -23.203 -12.836 1 98.5 401 ILE A O 1
ATOM 3280 N N . ILE A 1 402 ? 24.906 -21.328 -11.844 1 98.5 402 ILE A N 1
ATOM 3281 C CA . ILE A 1 402 ? 25.094 -20.484 -13.016 1 98.5 402 ILE A CA 1
ATOM 3282 C C . ILE A 1 402 ? 26.266 -19.531 -12.789 1 98.5 402 ILE A C 1
ATOM 3284 O O . ILE A 1 402 ? 26.203 -18.672 -11.914 1 98.5 402 ILE A O 1
ATOM 3288 N N . LYS A 1 403 ? 27.266 -19.688 -13.633 1 98.5 403 LYS A N 1
ATOM 3289 C CA . LYS A 1 403 ? 28.516 -18.938 -13.461 1 98.5 403 LYS A CA 1
ATOM 3290 C C . LYS A 1 403 ? 28.75 -17.984 -14.617 1 98.5 403 LYS A C 1
ATOM 3292 O O . LYS A 1 403 ? 28.234 -18.188 -15.719 1 98.5 403 LYS A O 1
ATOM 3297 N N . PRO A 1 404 ? 29.484 -16.906 -14.328 1 97.75 404 PRO A N 1
ATOM 3298 C CA . PRO A 1 404 ? 29.844 -16.016 -15.438 1 97.75 404 PRO A CA 1
ATOM 3299 C C . PRO A 1 404 ? 30.672 -16.719 -16.516 1 97.75 404 PRO A C 1
ATOM 3301 O O . PRO A 1 404 ? 31.406 -17.672 -16.203 1 97.75 404 PRO A O 1
ATOM 3304 N N . ALA A 1 405 ? 30.547 -16.219 -17.734 1 96.12 405 ALA A N 1
ATOM 3305 C CA . ALA A 1 405 ? 31.297 -16.781 -18.844 1 96.12 405 ALA A CA 1
ATOM 3306 C C . ALA A 1 405 ? 32.781 -16.688 -18.609 1 96.12 405 ALA A C 1
ATOM 3308 O O . ALA A 1 405 ? 33.562 -17.547 -19.062 1 96.12 405 ALA A O 1
ATOM 3309 N N . THR A 1 406 ? 33.25 -15.727 -17.812 1 95.44 406 THR A N 1
ATOM 3310 C CA . THR A 1 406 ? 34.656 -15.484 -17.547 1 95.44 406 THR A CA 1
ATOM 3311 C C . THR A 1 406 ? 35.062 -16.062 -16.188 1 95.44 406 THR A C 1
ATOM 3313 O O . THR A 1 406 ? 36 -15.586 -15.57 1 95.44 406 THR A O 1
ATOM 3316 N N . PHE A 1 407 ? 34.438 -17.031 -15.758 1 97.44 407 PHE A N 1
ATOM 3317 C CA . PHE A 1 407 ? 34.656 -17.609 -14.438 1 97.44 407 PHE A CA 1
ATOM 3318 C C . PHE A 1 407 ? 36.094 -18.031 -14.258 1 97.44 407 PHE A C 1
ATOM 3320 O O . PHE A 1 407 ? 36.719 -18.562 -15.18 1 97.44 407 PHE A O 1
ATOM 3327 N N . SER A 1 408 ? 36.594 -17.703 -13.031 1 97.19 408 SER A N 1
ATOM 3328 C CA . SER A 1 408 ? 37.906 -18.125 -12.586 1 97.19 408 SER A CA 1
ATOM 3329 C C . SER A 1 408 ? 37.875 -18.625 -11.141 1 97.19 408 SER A C 1
ATOM 3331 O O . SER A 1 408 ? 37.281 -18 -10.273 1 97.19 408 SER A O 1
ATOM 3333 N N . GLU A 1 409 ? 38.594 -19.734 -10.914 1 95.81 409 GLU A N 1
ATOM 3334 C CA . GLU A 1 409 ? 38.625 -20.312 -9.578 1 95.81 409 GLU A CA 1
ATOM 3335 C C . GLU A 1 409 ? 39.406 -19.406 -8.617 1 95.81 409 GLU A C 1
ATOM 3337 O O . GLU A 1 409 ? 39.312 -19.562 -7.398 1 95.81 409 GLU A O 1
ATOM 3342 N N . LYS A 1 410 ? 40.094 -18.484 -9.133 1 95.5 410 LYS A N 1
ATOM 3343 C CA . LYS A 1 410 ? 40.969 -17.625 -8.32 1 95.5 410 LYS A CA 1
ATOM 3344 C C . LYS A 1 410 ? 40.219 -16.359 -7.898 1 95.5 410 LYS A C 1
ATOM 3346 O O . LYS A 1 410 ? 40.656 -15.664 -6.977 1 95.5 410 LYS A O 1
ATOM 3351 N N . ALA A 1 411 ? 39.156 -16.156 -8.531 1 95.56 411 ALA A N 1
ATOM 3352 C CA . ALA A 1 411 ? 38.375 -14.961 -8.211 1 95.56 411 ALA A CA 1
ATOM 3353 C C . ALA A 1 411 ? 37.406 -15.234 -7.074 1 95.56 411 ALA A C 1
ATOM 3355 O O . ALA A 1 411 ? 37.25 -16.375 -6.621 1 95.56 411 ALA A O 1
ATOM 3356 N N . HIS A 1 412 ? 36.844 -14.133 -6.539 1 96.44 412 HIS A N 1
ATOM 3357 C CA . HIS A 1 412 ? 35.812 -14.203 -5.52 1 96.44 412 HIS A CA 1
ATOM 3358 C C . HIS A 1 412 ? 34.5 -13.586 -6.012 1 96.44 412 HIS A C 1
ATOM 3360 O O . HIS A 1 412 ? 34.469 -12.391 -6.32 1 96.44 412 HIS A O 1
ATOM 3366 N N . TYR A 1 413 ? 33.5 -14.398 -6.039 1 98 413 TYR A N 1
ATOM 3367 C CA . TYR A 1 413 ? 32.219 -13.953 -6.617 1 98 413 TYR A CA 1
ATOM 3368 C C . TYR A 1 413 ? 31.141 -13.844 -5.547 1 98 413 TYR A C 1
ATOM 3370 O O . TYR A 1 413 ? 31.109 -14.633 -4.602 1 98 413 TYR A O 1
ATOM 3378 N N . PRO A 1 414 ? 30.25 -12.797 -5.645 1 98.19 414 PRO A N 1
ATOM 3379 C CA . PRO A 1 414 ? 29.016 -12.867 -4.863 1 98.19 414 PRO A CA 1
ATOM 3380 C C . PRO A 1 414 ? 28.125 -14.039 -5.277 1 98.19 414 PRO A C 1
ATOM 3382 O O . PRO A 1 414 ? 28.281 -14.578 -6.375 1 98.19 414 PRO A O 1
ATOM 3385 N N . LEU A 1 415 ? 27.25 -14.445 -4.391 1 98.69 415 LEU A N 1
ATOM 3386 C CA . LEU A 1 415 ? 26.375 -15.578 -4.637 1 98.69 415 LEU A CA 1
ATOM 3387 C C . LEU A 1 415 ? 24.906 -15.18 -4.43 1 98.69 415 LEU A C 1
ATOM 3389 O O . LEU A 1 415 ? 24.562 -14.594 -3.402 1 98.69 415 LEU A O 1
ATOM 3393 N N . LEU A 1 416 ? 24.109 -15.398 -5.41 1 98.75 416 LEU A N 1
ATOM 3394 C CA . LEU A 1 416 ? 22.672 -15.219 -5.277 1 98.75 416 LEU A CA 1
ATOM 3395 C C . LEU A 1 416 ? 21.953 -16.562 -5.266 1 98.75 416 LEU A C 1
ATOM 3397 O O . LEU A 1 416 ? 22.094 -17.359 -6.195 1 98.75 416 LEU A O 1
ATOM 3401 N N . PHE A 1 417 ? 21.203 -16.859 -4.234 1 98.62 417 PHE A N 1
ATOM 3402 C CA . PHE A 1 417 ? 20.359 -18.047 -4.145 1 98.62 417 PHE A CA 1
ATOM 3403 C C . PHE A 1 417 ? 18.938 -17.719 -4.602 1 98.62 417 PHE A C 1
ATOM 3405 O O . PHE A 1 417 ? 18.219 -16.984 -3.926 1 98.62 417 PHE A O 1
ATOM 3412 N N . VAL A 1 418 ? 18.547 -18.25 -5.723 1 98.5 418 VAL A N 1
ATOM 3413 C CA . VAL A 1 418 ? 17.188 -18.078 -6.238 1 98.5 418 VAL A CA 1
ATOM 3414 C C . VAL A 1 418 ? 16.312 -19.25 -5.801 1 98.5 418 VAL A C 1
ATOM 3416 O O . VAL A 1 418 ? 16.562 -20.391 -6.176 1 98.5 418 VAL A O 1
ATOM 3419 N N . VAL A 1 419 ? 15.297 -18.875 -5.004 1 96.44 419 VAL A N 1
ATOM 3420 C CA . VAL A 1 419 ? 14.445 -19.922 -4.426 1 96.44 419 VAL A CA 1
ATOM 3421 C C . VAL A 1 419 ? 13.055 -19.859 -5.059 1 96.44 419 VAL A C 1
ATOM 3423 O O . VAL A 1 419 ? 12.406 -18.812 -5.035 1 96.44 419 VAL A O 1
ATOM 3426 N N . ASP A 1 420 ? 12.789 -20.812 -5.73 1 80.5 420 ASP A N 1
ATOM 3427 C CA . ASP A 1 420 ? 11.477 -20.906 -6.367 1 80.5 420 ASP A CA 1
ATOM 3428 C C . ASP A 1 420 ? 10.812 -22.25 -6.078 1 80.5 420 ASP A C 1
ATOM 3430 O O . ASP A 1 420 ? 11.492 -23.219 -5.75 1 80.5 420 ASP A O 1
ATOM 3434 N N . GLY A 1 421 ? 9.445 -22.156 -5.852 1 78.5 421 GLY A N 1
ATOM 3435 C CA . GLY A 1 421 ? 8.773 -23.438 -6.043 1 78.5 421 GLY A CA 1
ATOM 3436 C C . GLY A 1 421 ? 7.891 -23.828 -4.875 1 78.5 421 GLY A C 1
ATOM 3437 O O . GLY A 1 421 ? 8.367 -23.953 -3.748 1 78.5 421 GLY A O 1
ATOM 3438 N N . SER A 1 422 ? 6.73 -23.859 -5.129 1 92 422 SER A N 1
ATOM 3439 C CA . SER A 1 422 ? 5.762 -24.484 -4.234 1 92 422 SER A CA 1
ATOM 3440 C C . SER A 1 422 ? 5.906 -26 -4.238 1 92 422 SER A C 1
ATOM 3442 O O . SER A 1 422 ? 6.582 -26.562 -5.098 1 92 422 SER A O 1
ATOM 3444 N N . PRO A 1 423 ? 5.441 -26.656 -3.246 1 95.69 423 PRO A N 1
ATOM 3445 C CA . PRO A 1 423 ? 5.547 -28.125 -3.246 1 95.69 423 PRO A CA 1
ATOM 3446 C C . PRO A 1 423 ? 5.102 -28.75 -4.566 1 95.69 423 PRO A C 1
ATOM 3448 O O . PRO A 1 423 ? 4.059 -28.375 -5.109 1 95.69 423 PRO A O 1
ATOM 3451 N N . GLY A 1 424 ? 5.949 -29.594 -5.062 1 94.94 424 GLY A N 1
ATOM 3452 C CA . GLY A 1 424 ? 5.629 -30.266 -6.312 1 94.94 424 GLY A CA 1
ATOM 3453 C C . GLY A 1 424 ? 6.211 -29.562 -7.527 1 94.94 424 GLY A C 1
ATOM 3454 O O . GLY A 1 424 ? 6.203 -30.109 -8.633 1 94.94 424 GLY A O 1
ATOM 3455 N N . SER A 1 425 ? 6.781 -28.406 -7.316 1 94.44 425 SER A N 1
ATOM 3456 C CA . SER A 1 425 ? 7.402 -27.672 -8.414 1 94.44 425 SER A CA 1
ATOM 3457 C C . SER A 1 425 ? 8.867 -28.062 -8.586 1 94.44 425 SER A C 1
ATOM 3459 O O . SER A 1 425 ? 9.414 -28.797 -7.77 1 94.44 425 SER A O 1
ATOM 3461 N N . GLN A 1 426 ? 9.445 -27.609 -9.656 1 95.75 426 GLN A N 1
ATOM 3462 C CA . GLN A 1 426 ? 10.844 -27.859 -9.977 1 95.75 426 GLN A CA 1
ATOM 3463 C C . GLN A 1 426 ? 11.539 -26.594 -10.453 1 95.75 426 GLN A C 1
ATOM 3465 O O . GLN A 1 426 ? 11.016 -25.875 -11.312 1 95.75 426 GLN A O 1
ATOM 3470 N N . SER A 1 427 ? 12.688 -26.344 -9.82 1 96.06 427 SER A N 1
ATOM 3471 C CA . SER A 1 427 ? 13.453 -25.156 -10.203 1 96.06 427 SER A CA 1
ATOM 3472 C C . SER A 1 427 ? 14.703 -25.531 -10.984 1 96.06 427 SER A C 1
ATOM 3474 O O . SER A 1 427 ? 15.25 -24.719 -11.727 1 96.06 427 SER A O 1
ATOM 3476 N N . VAL A 1 428 ? 15.109 -26.766 -10.852 1 97.25 428 VAL A N 1
ATOM 3477 C CA . VAL A 1 428 ? 16.328 -27.219 -11.492 1 97.25 428 VAL A CA 1
ATOM 3478 C C . VAL A 1 428 ? 15.992 -28.141 -12.664 1 97.25 428 VAL A C 1
ATOM 3480 O O . VAL A 1 428 ? 15.539 -29.266 -12.461 1 97.25 428 VAL A O 1
ATOM 3483 N N . SER A 1 429 ? 16.094 -27.688 -13.828 1 96.69 429 SER A N 1
ATOM 3484 C CA . SER A 1 429 ? 15.906 -28.469 -15.047 1 96.69 429 SER A CA 1
ATOM 3485 C C . SER A 1 429 ? 16.875 -28.016 -16.141 1 96.69 429 SER A C 1
ATOM 3487 O O . SER A 1 429 ? 17.609 -27.031 -15.969 1 96.69 429 SER A O 1
ATOM 3489 N N . GLU A 1 430 ? 16.906 -28.734 -17.172 1 97.5 430 GLU A N 1
ATOM 3490 C CA . GLU A 1 430 ? 17.812 -28.406 -18.266 1 97.5 430 GLU A CA 1
ATOM 3491 C C . GLU A 1 430 ? 17.109 -27.547 -19.328 1 97.5 430 GLU A C 1
ATOM 3493 O O . GLU A 1 430 ? 17.625 -27.391 -20.438 1 97.5 430 GLU A O 1
ATOM 3498 N N . LYS A 1 431 ? 15.961 -27 -19 1 96.94 431 LYS A N 1
ATOM 3499 C CA . LYS A 1 431 ? 15.242 -26.125 -19.906 1 96.94 431 LYS A CA 1
ATOM 3500 C C . LYS A 1 431 ? 16.047 -24.859 -20.188 1 96.94 431 LYS A C 1
ATOM 3502 O O . LYS A 1 431 ? 16.703 -24.328 -19.297 1 96.94 431 LYS A O 1
ATOM 3507 N N . PHE A 1 432 ? 15.914 -24.359 -21.406 1 96.19 432 PHE A N 1
ATOM 3508 C CA . PHE A 1 432 ? 16.547 -23.109 -21.828 1 96.19 432 PHE A CA 1
ATOM 3509 C C . PHE A 1 432 ? 15.859 -21.922 -21.156 1 96.19 432 PHE A C 1
ATOM 3511 O O . PHE A 1 432 ? 14.633 -21.797 -21.188 1 96.19 432 PHE A O 1
ATOM 3518 N N . GLU A 1 433 ? 16.641 -21.094 -20.5 1 93.62 433 GLU A N 1
ATOM 3519 C CA . GLU A 1 433 ? 16.062 -19.938 -19.812 1 93.62 433 GLU A CA 1
ATOM 3520 C C . GLU A 1 433 ? 17 -18.734 -19.891 1 93.62 433 GLU A C 1
ATOM 3522 O O . GLU A 1 433 ? 18.203 -18.859 -19.672 1 93.62 433 GLU A O 1
ATOM 3527 N N . VAL A 1 434 ? 16.516 -17.531 -20.266 1 94.06 434 VAL A N 1
ATOM 3528 C CA . VAL A 1 434 ? 17.172 -16.234 -20.172 1 94.06 434 VAL A CA 1
ATOM 3529 C C . VAL A 1 434 ? 16.281 -15.25 -19.422 1 94.06 434 VAL A C 1
ATOM 3531 O O . VAL A 1 434 ? 15.148 -14.992 -19.828 1 94.06 434 VAL A O 1
ATOM 3534 N N . ASN A 1 435 ? 16.703 -14.75 -18.359 1 94.44 435 ASN A N 1
ATOM 3535 C CA . ASN A 1 435 ? 15.93 -13.828 -17.531 1 94.44 435 ASN A CA 1
ATOM 3536 C C . ASN A 1 435 ? 16.828 -12.875 -16.766 1 94.44 435 ASN A C 1
ATOM 3538 O O . ASN A 1 435 ? 18 -12.695 -17.109 1 94.44 435 ASN A O 1
ATOM 3542 N N . TRP A 1 436 ? 16.266 -12.227 -15.75 1 95.94 436 TRP A N 1
ATOM 3543 C CA . TRP A 1 436 ? 17 -11.195 -15.023 1 95.94 436 TRP A CA 1
ATOM 3544 C C . TRP A 1 436 ? 18.203 -11.789 -14.305 1 95.94 436 TRP A C 1
ATOM 3546 O O . TRP A 1 436 ? 19.203 -11.102 -14.109 1 95.94 436 TRP A O 1
ATOM 3556 N N . VAL A 1 437 ? 18.156 -13.055 -13.875 1 97.06 437 VAL A N 1
ATOM 3557 C CA . VAL A 1 437 ? 19.281 -13.727 -13.242 1 97.06 437 VAL A CA 1
ATOM 3558 C C . VAL A 1 437 ? 20.469 -13.781 -14.219 1 97.06 437 VAL A C 1
ATOM 3560 O O . VAL A 1 437 ? 21.609 -13.555 -13.82 1 97.06 437 VAL A O 1
ATOM 3563 N N . THR A 1 438 ? 20.141 -14.047 -15.5 1 96.31 438 THR A N 1
ATOM 3564 C CA . THR A 1 438 ? 21.156 -14.078 -16.547 1 96.31 438 THR A CA 1
ATOM 3565 C C . THR A 1 438 ? 21.875 -12.734 -16.625 1 96.31 438 THR A C 1
ATOM 3567 O O . THR A 1 438 ? 23.109 -12.695 -16.781 1 96.31 438 THR A O 1
ATOM 3570 N N . THR A 1 439 ? 21.094 -11.703 -16.5 1 95.31 439 THR A N 1
ATOM 3571 C CA . THR A 1 439 ? 21.672 -10.359 -16.547 1 95.31 439 THR A CA 1
ATOM 3572 C C . THR A 1 439 ? 22.609 -10.125 -15.375 1 95.31 439 THR A C 1
ATOM 3574 O O . THR A 1 439 ? 23.703 -9.578 -15.539 1 95.31 439 THR A O 1
ATOM 3577 N N . LEU A 1 440 ? 22.219 -10.516 -14.25 1 96.38 440 LEU A N 1
ATOM 3578 C CA . LEU A 1 440 ? 23.016 -10.336 -13.047 1 96.38 440 LEU A CA 1
ATOM 3579 C C . LEU A 1 440 ? 24.328 -11.109 -13.148 1 96.38 440 LEU A C 1
ATOM 3581 O O . LEU A 1 440 ? 25.391 -10.602 -12.773 1 96.38 440 LEU A O 1
ATOM 3585 N N . VAL A 1 441 ? 24.25 -12.32 -13.68 1 97.62 441 VAL A N 1
ATOM 3586 C CA . VAL A 1 441 ? 25.422 -13.188 -13.812 1 97.62 441 VAL A CA 1
ATOM 3587 C C . VAL A 1 441 ? 26.359 -12.625 -14.883 1 97.62 441 VAL A C 1
ATOM 3589 O O . VAL A 1 441 ? 27.578 -12.531 -14.664 1 97.62 441 VAL A O 1
ATOM 3592 N N . SER A 1 442 ? 25.844 -12.219 -15.969 1 95.94 442 SER A N 1
ATOM 3593 C CA . SER A 1 442 ? 26.641 -11.82 -17.125 1 95.94 442 SER A CA 1
ATOM 3594 C C . SER A 1 442 ? 27.188 -10.406 -16.953 1 95.94 442 SER A C 1
ATOM 3596 O O . SER A 1 442 ? 28.328 -10.133 -17.344 1 95.94 442 SER A O 1
ATOM 3598 N N . SER A 1 443 ? 26.422 -9.562 -16.344 1 94.88 443 SER A N 1
ATOM 3599 C CA . SER A 1 443 ? 26.797 -8.148 -16.297 1 94.88 443 SER A CA 1
ATOM 3600 C C . SER A 1 443 ? 27.531 -7.805 -15.016 1 94.88 443 SER A C 1
ATOM 3602 O O . SER A 1 443 ? 28.344 -6.867 -14.984 1 94.88 443 SER A O 1
ATOM 3604 N N . PHE A 1 444 ? 27.328 -8.578 -13.969 1 95.75 444 PHE A N 1
ATOM 3605 C CA . PHE A 1 444 ? 27.875 -8.141 -12.688 1 95.75 444 PHE A CA 1
ATOM 3606 C C . PHE A 1 444 ? 28.703 -9.242 -12.039 1 95.75 444 PHE A C 1
ATOM 3608 O O . PHE A 1 444 ? 29.062 -9.148 -10.859 1 95.75 444 PHE A O 1
ATOM 3615 N N . SER A 1 445 ? 28.953 -10.344 -12.734 1 96.38 445 SER A N 1
ATOM 3616 C CA . SER A 1 445 ? 29.812 -11.438 -12.305 1 96.38 445 SER A CA 1
ATOM 3617 C C . SER A 1 445 ? 29.344 -12.023 -10.977 1 96.38 445 SER A C 1
ATOM 3619 O O . SER A 1 445 ? 30.141 -12.195 -10.055 1 96.38 445 SER A O 1
ATOM 3621 N N . VAL A 1 446 ? 28.078 -12.203 -10.898 1 98.19 446 VAL A N 1
ATOM 3622 C CA . VAL A 1 446 ? 27.453 -12.883 -9.773 1 98.19 446 VAL A CA 1
ATOM 3623 C C . VAL A 1 446 ? 27.281 -14.367 -10.094 1 98.19 446 VAL A C 1
ATOM 3625 O O . VAL A 1 446 ? 26.969 -14.719 -11.234 1 98.19 446 VAL A O 1
ATOM 3628 N N . ILE A 1 447 ? 27.547 -15.219 -9.18 1 98.69 447 ILE A N 1
ATOM 3629 C CA . ILE A 1 447 ? 27.156 -16.625 -9.328 1 98.69 447 ILE A CA 1
ATOM 3630 C C . ILE A 1 447 ? 25.75 -16.828 -8.773 1 98.69 447 ILE A C 1
ATOM 3632 O O . ILE A 1 447 ? 25.406 -16.312 -7.699 1 98.69 447 ILE A O 1
ATOM 3636 N N . ALA A 1 448 ? 24.953 -17.484 -9.523 1 98.5 448 ALA A N 1
ATOM 3637 C CA . ALA A 1 448 ? 23.609 -17.797 -9.055 1 98.5 448 ALA A CA 1
ATOM 3638 C C . ALA A 1 448 ? 23.438 -19.312 -8.852 1 98.5 448 ALA A C 1
ATOM 3640 O O . ALA A 1 448 ? 24.109 -20.109 -9.508 1 98.5 448 ALA A O 1
ATOM 3641 N N . MET A 1 449 ? 22.578 -19.672 -7.949 1 98.44 449 MET A N 1
ATOM 3642 C CA . MET A 1 449 ? 22.297 -21.094 -7.75 1 98.44 449 MET A CA 1
ATOM 3643 C C . MET A 1 449 ? 20.812 -21.328 -7.496 1 98.44 449 MET A C 1
ATOM 3645 O O . MET A 1 449 ? 20.109 -20.438 -7.004 1 98.44 449 MET A O 1
ATOM 3649 N N . LYS A 1 450 ? 20.328 -22.422 -7.859 1 98.06 450 LYS A N 1
ATOM 3650 C CA . LYS A 1 450 ? 19 -22.984 -7.59 1 98.06 450 LYS A CA 1
ATOM 3651 C C . LYS A 1 450 ? 19.109 -24.375 -6.996 1 98.06 450 LYS A C 1
ATOM 3653 O O . LYS A 1 450 ? 20.094 -25.078 -7.207 1 98.06 450 LYS A O 1
ATOM 3658 N N . PHE A 1 451 ? 18.047 -24.734 -6.258 1 97.94 451 PHE A N 1
ATOM 3659 C CA . PHE A 1 451 ? 18.109 -26.031 -5.574 1 97.94 451 PHE A CA 1
ATOM 3660 C C . PHE A 1 451 ? 16.719 -26.609 -5.367 1 97.94 451 PHE A C 1
ATOM 3662 O O . PHE A 1 451 ? 15.781 -25.875 -5.027 1 97.94 451 PHE A O 1
ATOM 3669 N N . ASP A 1 452 ? 16.547 -27.875 -5.676 1 97.31 452 ASP A N 1
ATOM 3670 C CA . ASP A 1 452 ? 15.312 -28.594 -5.387 1 97.31 452 ASP A CA 1
ATOM 3671 C C . ASP A 1 452 ? 15.484 -29.516 -4.176 1 97.31 452 ASP A C 1
ATOM 3673 O O . ASP A 1 452 ? 16.078 -30.578 -4.281 1 97.31 452 ASP A O 1
ATOM 3677 N N . GLY A 1 453 ? 14.953 -29.078 -3.045 1 96.31 453 GLY A N 1
ATOM 3678 C CA . GLY A 1 453 ? 15 -29.844 -1.818 1 96.31 453 GLY A CA 1
ATOM 3679 C C . GLY A 1 453 ? 13.789 -30.75 -1.633 1 96.31 453 GLY A C 1
ATOM 3680 O O . GLY A 1 453 ? 13.07 -31.031 -2.592 1 96.31 453 GLY A O 1
ATOM 3681 N N . ARG A 1 454 ? 13.688 -31.391 -0.423 1 95.56 454 ARG A N 1
ATOM 3682 C CA . ARG A 1 454 ? 12.484 -32.156 -0.092 1 95.56 454 ARG A CA 1
ATOM 3683 C C . ARG A 1 454 ? 11.227 -31.328 -0.311 1 95.56 454 ARG A C 1
ATOM 3685 O O . ARG A 1 454 ? 11.195 -30.141 0.012 1 95.56 454 ARG A O 1
ATOM 3692 N N . GLY A 1 455 ? 10.211 -31.906 -0.917 1 96.31 455 GLY A N 1
ATOM 3693 C CA . GLY A 1 455 ? 8.984 -31.234 -1.302 1 96.31 455 GLY A CA 1
ATOM 3694 C C . GLY A 1 455 ? 8.922 -30.906 -2.783 1 96.31 455 GLY A C 1
ATOM 3695 O O . GLY A 1 455 ? 7.855 -30.578 -3.305 1 96.31 455 GLY A O 1
ATOM 3696 N N . SER A 1 456 ? 10.016 -31 -3.477 1 96 456 SER A N 1
ATOM 3697 C CA . SER A 1 456 ? 10.039 -30.719 -4.91 1 96 456 SER A CA 1
ATOM 3698 C C . SER A 1 456 ? 9.398 -31.859 -5.707 1 96 456 SER A C 1
ATOM 3700 O O . SER A 1 456 ? 9.102 -32.906 -5.156 1 96 456 SER A O 1
ATOM 3702 N N . GLY A 1 457 ? 9.203 -31.594 -6.996 1 94.88 457 GLY A N 1
ATOM 3703 C CA . GLY A 1 457 ? 8.492 -32.562 -7.832 1 94.88 457 GLY A CA 1
ATOM 3704 C C . GLY A 1 457 ? 9.414 -33.375 -8.703 1 94.88 457 GLY A C 1
ATOM 3705 O O . GLY A 1 457 ? 10.633 -33.188 -8.695 1 94.88 457 GLY A O 1
ATOM 3706 N N . PHE A 1 458 ? 8.844 -34.438 -9.242 1 95.88 458 PHE A N 1
ATOM 3707 C CA . PHE A 1 458 ? 9.414 -35.281 -10.305 1 95.88 458 PHE A CA 1
ATOM 3708 C C . PHE A 1 458 ? 10.461 -36.219 -9.75 1 95.88 458 PHE A C 1
ATOM 3710 O O . PHE A 1 458 ? 11.391 -36.625 -10.461 1 95.88 458 PHE A O 1
ATOM 3717 N N . GLN A 1 459 ? 10.398 -36.5 -8.461 1 94.62 459 GLN A N 1
ATOM 3718 C CA . GLN A 1 459 ? 11.289 -37.469 -7.836 1 94.62 459 GLN A CA 1
ATOM 3719 C C . GLN A 1 459 ? 10.516 -38.406 -6.883 1 94.62 459 GLN A C 1
ATOM 3721 O O . GLN A 1 459 ? 11.023 -38.75 -5.824 1 94.62 459 GLN A O 1
ATOM 3726 N N . GLY A 1 460 ? 9.242 -38.625 -7.246 1 94.88 460 GLY A N 1
ATOM 3727 C CA . GLY A 1 460 ? 8.43 -39.531 -6.457 1 94.88 460 GLY A CA 1
ATOM 3728 C C . GLY A 1 460 ? 7.656 -38.812 -5.352 1 94.88 460 GLY A C 1
ATOM 3729 O O . GLY A 1 460 ? 7.918 -37.656 -5.043 1 94.88 460 GLY A O 1
ATOM 3730 N N . THR A 1 461 ? 6.754 -39.562 -4.691 1 95.69 461 THR A N 1
ATOM 3731 C CA . THR A 1 461 ? 5.855 -38.969 -3.711 1 95.69 461 THR A CA 1
ATOM 3732 C C . THR A 1 461 ? 6.496 -38.938 -2.326 1 95.69 461 THR A C 1
ATOM 3734 O O . THR A 1 461 ? 6.137 -38.125 -1.477 1 95.69 461 THR A O 1
ATOM 3737 N N . LYS A 1 462 ? 7.418 -39.906 -2.111 1 95.69 462 LYS A N 1
ATOM 3738 C CA . LYS A 1 462 ? 8.078 -39.938 -0.812 1 95.69 462 LYS A CA 1
ATOM 3739 C C . LYS A 1 462 ? 8.789 -38.594 -0.539 1 95.69 462 LYS A C 1
ATOM 3741 O O . LYS A 1 462 ? 8.586 -38 0.509 1 95.69 462 LYS A O 1
ATOM 3746 N N . LEU A 1 463 ? 9.633 -38.156 -1.483 1 95.5 463 LEU A N 1
ATOM 3747 C CA . LEU A 1 463 ? 10.32 -36.875 -1.372 1 95.5 463 LEU A CA 1
ATOM 3748 C C . LEU A 1 463 ? 9.32 -35.719 -1.289 1 95.5 463 LEU A C 1
ATOM 3750 O O . LEU A 1 463 ? 9.477 -34.812 -0.47 1 95.5 463 LEU A O 1
ATOM 3754 N N . LEU A 1 464 ? 8.281 -35.812 -2.072 1 96.25 464 LEU A N 1
ATOM 3755 C CA . LEU A 1 464 ? 7.277 -34.75 -2.182 1 96.25 464 LEU A CA 1
ATOM 3756 C C . LEU A 1 464 ? 6.547 -34.562 -0.857 1 96.25 464 LEU A C 1
ATOM 3758 O O . LEU A 1 464 ? 6.363 -33.438 -0.404 1 96.25 464 LEU A O 1
ATOM 3762 N N . HIS A 1 465 ? 6.184 -35.594 -0.171 1 96.81 465 HIS A N 1
ATOM 3763 C CA . HIS A 1 465 ? 5.27 -35.562 0.966 1 96.81 465 HIS A CA 1
ATOM 3764 C C . HIS A 1 465 ? 6.027 -35.344 2.273 1 96.81 465 HIS A C 1
ATOM 3766 O O . HIS A 1 465 ? 5.422 -35.25 3.342 1 96.81 465 HIS A O 1
ATOM 3772 N N . GLU A 1 466 ? 7.371 -35.219 2.137 1 96.06 466 GLU A N 1
ATOM 3773 C CA . GLU A 1 466 ? 8.156 -34.969 3.338 1 96.06 466 GLU A CA 1
ATOM 3774 C C . GLU A 1 466 ? 7.703 -33.688 4.023 1 96.06 466 GLU A C 1
ATOM 3776 O O . GLU A 1 466 ? 7.812 -33.531 5.242 1 96.06 466 GLU A O 1
ATOM 3781 N N . VAL A 1 467 ? 7.164 -32.781 3.264 1 96.56 467 VAL A N 1
ATOM 3782 C CA . VAL A 1 467 ? 6.914 -31.438 3.793 1 96.56 467 VAL A CA 1
ATOM 3783 C C . VAL A 1 467 ? 5.465 -31.328 4.254 1 96.56 467 VAL A C 1
ATOM 3785 O O . VAL A 1 467 ? 4.992 -30.234 4.59 1 96.56 467 VAL A O 1
ATOM 3788 N N . ARG A 1 468 ? 4.738 -32.406 4.309 1 96.31 468 ARG A N 1
ATOM 3789 C CA . ARG A 1 468 ? 3.35 -32.438 4.754 1 96.31 468 ARG A CA 1
ATOM 3790 C C . ARG A 1 468 ? 3.213 -31.844 6.148 1 96.31 468 ARG A C 1
ATOM 3792 O O . ARG A 1 468 ? 3.906 -32.25 7.078 1 96.31 468 ARG A O 1
ATOM 3799 N N . ARG A 1 469 ? 2.385 -30.859 6.332 1 96.25 469 ARG A N 1
ATOM 3800 C CA . ARG A 1 469 ? 2.035 -30.203 7.59 1 96.25 469 ARG A CA 1
ATOM 3801 C C . ARG A 1 469 ? 3.236 -29.469 8.18 1 96.25 469 ARG A C 1
ATOM 3803 O O . ARG A 1 469 ? 3.248 -29.141 9.367 1 96.25 469 ARG A O 1
ATOM 3810 N N . LYS A 1 470 ? 4.254 -29.266 7.348 1 96 470 LYS A N 1
ATOM 3811 C CA . LYS A 1 470 ? 5.457 -28.609 7.844 1 96 470 LYS A CA 1
ATOM 3812 C C . LYS A 1 470 ? 6.078 -27.719 6.766 1 96 470 LYS A C 1
ATOM 3814 O O . LYS A 1 470 ? 7.289 -27.781 6.535 1 96 470 LYS A O 1
ATOM 3819 N N . LEU A 1 471 ? 5.227 -27.031 6.125 1 96.69 471 LEU A N 1
ATOM 3820 C CA . LEU A 1 471 ? 5.727 -26.172 5.059 1 96.69 471 LEU A CA 1
ATOM 3821 C C . LEU A 1 471 ? 6.812 -25.234 5.582 1 96.69 471 LEU A C 1
ATOM 3823 O O . LEU A 1 471 ? 6.676 -24.672 6.664 1 96.69 471 LEU A O 1
ATOM 3827 N N . GLY A 1 472 ? 7.926 -25.141 4.879 1 96 472 GLY A N 1
ATOM 3828 C CA . GLY A 1 472 ? 8.992 -24.188 5.176 1 96 472 GLY A CA 1
ATOM 3829 C C . GLY A 1 472 ? 10.078 -24.781 6.051 1 96 472 GLY A C 1
ATOM 3830 O O . GLY A 1 472 ? 11.227 -24.328 5.996 1 96 472 GLY A O 1
ATOM 3831 N N . PHE A 1 473 ? 9.758 -25.75 6.855 1 96.19 473 PHE A N 1
ATOM 3832 C CA . PHE A 1 473 ? 10.703 -26.25 7.848 1 96.19 473 PHE A CA 1
ATOM 3833 C C . PHE A 1 473 ? 11.82 -27.047 7.18 1 96.19 473 PHE A C 1
ATOM 3835 O O . PHE A 1 473 ? 12.992 -26.688 7.277 1 96.19 473 PHE A O 1
ATOM 3842 N N . LEU A 1 474 ? 11.43 -28.094 6.508 1 96.25 474 LEU A N 1
ATOM 3843 C CA . LEU A 1 474 ? 12.438 -28.938 5.883 1 96.25 474 LEU A CA 1
ATOM 3844 C C . LEU A 1 474 ? 13.055 -28.25 4.672 1 96.25 474 LEU A C 1
ATOM 3846 O O . LEU A 1 474 ? 14.242 -28.453 4.383 1 96.25 474 LEU A O 1
ATOM 3850 N N . GLU A 1 475 ? 12.258 -27.484 3.967 1 96.38 475 GLU A N 1
ATOM 3851 C CA . GLU A 1 475 ? 12.781 -26.75 2.82 1 96.38 475 GLU A CA 1
ATOM 3852 C C . GLU A 1 475 ? 13.875 -25.766 3.244 1 96.38 475 GLU A C 1
ATOM 3854 O O . GLU A 1 475 ? 14.922 -25.688 2.596 1 96.38 475 GLU A O 1
ATOM 3859 N N . GLU A 1 476 ? 13.625 -25.031 4.301 1 95.56 476 GLU A N 1
ATOM 3860 C CA . GLU A 1 476 ? 14.648 -24.141 4.828 1 95.56 476 GLU A CA 1
ATOM 3861 C C . GLU A 1 476 ? 15.922 -24.891 5.176 1 95.56 476 GLU A C 1
ATOM 3863 O O . GLU A 1 476 ? 17.016 -24.469 4.812 1 95.56 476 GLU A O 1
ATOM 3868 N N . LYS A 1 477 ? 15.773 -25.984 5.871 1 95.56 477 LYS A N 1
ATOM 3869 C CA . LYS A 1 477 ? 16.906 -26.797 6.281 1 95.56 477 LYS A CA 1
ATOM 3870 C C . LYS A 1 477 ? 17.703 -27.266 5.07 1 95.56 477 LYS A C 1
ATOM 3872 O O . LYS A 1 477 ? 18.938 -27.188 5.059 1 95.56 477 LYS A O 1
ATOM 3877 N N . ASP A 1 478 ? 17 -27.781 4.078 1 96.62 478 ASP A N 1
ATOM 3878 C CA . ASP A 1 478 ? 17.656 -28.312 2.887 1 96.62 478 ASP A CA 1
ATOM 3879 C C . ASP A 1 478 ? 18.375 -27.203 2.119 1 96.62 478 ASP A C 1
ATOM 3881 O O . ASP A 1 478 ? 19.516 -27.391 1.668 1 96.62 478 ASP A O 1
ATOM 3885 N N . HIS A 1 479 ? 17.703 -26.094 1.935 1 96.75 479 HIS A N 1
ATOM 3886 C CA . HIS A 1 479 ? 18.297 -24.969 1.212 1 96.75 479 HIS A CA 1
ATOM 3887 C C . HIS A 1 479 ? 19.531 -24.453 1.937 1 96.75 479 HIS A C 1
ATOM 3889 O O . HIS A 1 479 ? 20.531 -24.094 1.299 1 96.75 479 HIS A O 1
ATOM 3895 N N . MET A 1 480 ? 19.516 -24.375 3.234 1 95.81 480 MET A N 1
ATOM 3896 C CA . MET A 1 480 ? 20.656 -23.906 4.004 1 95.81 480 MET A CA 1
ATOM 3897 C C . MET A 1 480 ? 21.828 -24.891 3.893 1 95.81 480 MET A C 1
ATOM 3899 O O . MET A 1 480 ? 22.984 -24.469 3.863 1 95.81 480 MET A O 1
ATOM 3903 N N . GLN A 1 481 ? 21.5 -26.125 3.854 1 95.62 481 GLN A N 1
ATOM 3904 C CA . GLN A 1 481 ? 22.562 -27.125 3.672 1 95.62 481 GLN A CA 1
ATOM 3905 C C . GLN A 1 481 ? 23.203 -26.984 2.297 1 95.62 481 GLN A C 1
ATOM 3907 O O . GLN A 1 481 ? 24.438 -27.047 2.172 1 95.62 481 GLN A O 1
ATOM 3912 N N . ALA A 1 482 ? 22.375 -26.875 1.326 1 96.94 482 ALA A N 1
ATOM 3913 C CA . ALA A 1 482 ? 22.906 -26.656 -0.018 1 96.94 482 ALA A CA 1
ATOM 3914 C C . ALA A 1 482 ? 23.766 -25.391 -0.073 1 96.94 482 ALA A C 1
ATOM 3916 O O . ALA A 1 482 ? 24.828 -25.391 -0.705 1 96.94 482 ALA A O 1
ATOM 3917 N N . LEU A 1 483 ? 23.312 -24.359 0.535 1 96.94 483 LEU A N 1
ATOM 3918 C CA . LEU A 1 483 ? 24.062 -23.109 0.592 1 96.94 483 LEU A CA 1
ATOM 3919 C C . LEU A 1 483 ? 25.422 -23.328 1.265 1 96.94 483 LEU A C 1
ATOM 3921 O O . LEU A 1 483 ? 26.438 -22.828 0.791 1 96.94 483 LEU A O 1
ATOM 3925 N N . SER A 1 484 ? 25.422 -24.031 2.348 1 95.5 484 SER A N 1
ATOM 3926 C CA . SER A 1 484 ? 26.656 -24.297 3.09 1 95.5 484 SER A CA 1
ATOM 3927 C C . SER A 1 484 ? 27.688 -24.984 2.215 1 95.5 484 SER A C 1
ATOM 3929 O O . SER A 1 484 ? 28.891 -24.703 2.322 1 95.5 484 SER A O 1
ATOM 3931 N N . GLU A 1 485 ? 27.25 -25.859 1.38 1 96.06 485 GLU A N 1
ATOM 3932 C CA . GLU A 1 485 ? 28.172 -26.531 0.463 1 96.06 485 GLU A CA 1
ATOM 3933 C C . GLU A 1 485 ? 28.781 -25.547 -0.519 1 96.06 485 GLU A C 1
ATOM 3935 O O . GLU A 1 485 ? 29.984 -25.625 -0.814 1 96.06 485 GLU A O 1
ATOM 3940 N N . MET A 1 486 ? 28.031 -24.672 -0.987 1 97.12 486 MET A N 1
ATOM 3941 C CA . MET A 1 486 ? 28.531 -23.672 -1.931 1 97.12 486 MET A CA 1
ATOM 3942 C C . MET A 1 486 ? 29.484 -22.703 -1.243 1 97.12 486 MET A C 1
ATOM 3944 O O . MET A 1 486 ? 30.469 -22.25 -1.849 1 97.12 486 MET A O 1
ATOM 3948 N N . LEU A 1 487 ? 29.203 -22.375 0.009 1 96.88 487 LEU A N 1
ATOM 3949 C CA . LEU A 1 487 ? 30 -21.406 0.746 1 96.88 487 LEU A CA 1
ATOM 3950 C C . LEU A 1 487 ? 31.391 -21.953 1.05 1 96.88 487 LEU A C 1
ATOM 3952 O O . LEU A 1 487 ? 32.312 -21.203 1.396 1 96.88 487 LEU A O 1
ATOM 3956 N N . MET A 1 488 ? 31.594 -23.266 0.877 1 96.38 488 MET A N 1
ATOM 3957 C CA . MET A 1 488 ? 32.906 -23.891 1.084 1 96.38 488 MET A CA 1
ATOM 3958 C C . MET A 1 488 ? 33.812 -23.672 -0.126 1 96.38 488 MET A C 1
ATOM 3960 O O . MET A 1 488 ? 35.031 -23.844 -0.032 1 96.38 488 MET A O 1
ATOM 3964 N N . GLU A 1 489 ? 33.156 -23.328 -1.212 1 97 489 GLU A N 1
ATOM 3965 C CA . GLU A 1 489 ? 33.969 -23.062 -2.404 1 97 489 GLU A CA 1
ATOM 3966 C C . GLU A 1 489 ? 34.812 -21.797 -2.246 1 97 489 GLU A C 1
ATOM 3968 O O . GLU A 1 489 ? 34.281 -20.75 -1.843 1 97 489 GLU A O 1
ATOM 3973 N N . LYS A 1 490 ? 36.031 -21.828 -2.676 1 96.75 490 LYS A N 1
ATOM 3974 C CA . LYS A 1 490 ? 36.969 -20.734 -2.461 1 96.75 490 LYS A CA 1
ATOM 3975 C C . LYS A 1 490 ? 36.625 -19.516 -3.318 1 96.75 490 LYS A C 1
ATOM 3977 O O . LYS A 1 490 ? 36.906 -18.391 -2.953 1 96.75 490 LYS A O 1
ATOM 3982 N N . PHE A 1 491 ? 35.969 -19.719 -4.344 1 97.5 491 PHE A N 1
ATOM 3983 C CA . PHE A 1 491 ? 35.688 -18.625 -5.266 1 97.5 491 PHE A CA 1
ATOM 3984 C C . PHE A 1 491 ? 34.406 -17.875 -4.848 1 97.5 491 PHE A C 1
ATOM 3986 O O . PHE A 1 491 ? 34.031 -16.906 -5.488 1 97.5 491 PHE A O 1
ATOM 3993 N N . ILE A 1 492 ? 33.812 -18.266 -3.75 1 98.19 492 ILE A N 1
ATOM 3994 C CA . ILE A 1 492 ? 32.594 -17.578 -3.262 1 98.19 492 ILE A CA 1
ATOM 3995 C C . ILE A 1 492 ? 33 -16.625 -2.141 1 98.19 492 ILE A C 1
ATOM 3997 O O . ILE A 1 492 ? 33.719 -16.984 -1.222 1 98.19 492 ILE A O 1
ATOM 4001 N N . ASP A 1 493 ? 32.562 -15.406 -2.242 1 96.94 493 ASP A N 1
ATOM 4002 C CA . ASP A 1 493 ? 32.688 -14.43 -1.164 1 96.94 493 ASP A CA 1
ATOM 4003 C C . ASP A 1 493 ? 31.547 -14.555 -0.163 1 96.94 493 ASP A C 1
ATOM 4005 O O . ASP A 1 493 ? 30.438 -14.117 -0.437 1 96.94 493 ASP A O 1
ATOM 4009 N N . ASN A 1 494 ? 31.812 -14.992 0.972 1 95.75 494 ASN A N 1
ATOM 4010 C CA . ASN A 1 494 ? 30.797 -15.32 1.968 1 95.75 494 ASN A CA 1
ATOM 4011 C C . ASN A 1 494 ? 30.156 -14.07 2.543 1 95.75 494 ASN A C 1
ATOM 4013 O O . ASN A 1 494 ? 29.125 -14.148 3.215 1 95.75 494 ASN A O 1
ATOM 4017 N N . GLN A 1 495 ? 30.719 -12.898 2.24 1 94.12 495 GLN A N 1
ATOM 4018 C CA . GLN A 1 495 ? 30.156 -11.648 2.748 1 94.12 495 GLN A CA 1
ATOM 4019 C C . GLN A 1 495 ? 29.156 -11.062 1.764 1 94.12 495 GLN A C 1
ATOM 4021 O O . GLN A 1 495 ? 28.438 -10.109 2.094 1 94.12 495 GLN A O 1
ATOM 4026 N N . ARG A 1 496 ? 29.141 -11.609 0.594 1 96.81 496 ARG A N 1
ATOM 4027 C CA . ARG A 1 496 ? 28.25 -11.117 -0.452 1 96.81 496 ARG A CA 1
ATOM 4028 C C . ARG A 1 496 ? 27.312 -12.211 -0.931 1 96.81 496 ARG A C 1
ATOM 4030 O O . ARG A 1 496 ? 27.344 -12.609 -2.096 1 96.81 496 ARG A O 1
ATOM 4037 N N . VAL A 1 497 ? 26.422 -12.617 -0.071 1 97.75 497 VAL A N 1
ATOM 4038 C CA . VAL A 1 497 ? 25.453 -13.672 -0.349 1 97.75 497 VAL A CA 1
ATOM 4039 C C . VAL A 1 497 ? 24.031 -13.117 -0.25 1 97.75 497 VAL A C 1
ATOM 4041 O O . VAL A 1 497 ? 23.703 -12.391 0.695 1 97.75 497 VAL A O 1
ATOM 4044 N N . GLY A 1 498 ? 23.25 -13.367 -1.229 1 98.31 498 GLY A N 1
ATOM 4045 C CA . GLY A 1 498 ? 21.875 -12.922 -1.249 1 98.31 498 GLY A CA 1
ATOM 4046 C C . GLY A 1 498 ? 20.891 -14.039 -1.553 1 98.31 498 GLY A C 1
ATOM 4047 O O . GLY A 1 498 ? 21.281 -15.117 -2.004 1 98.31 498 GLY A O 1
ATOM 4048 N N . VAL A 1 499 ? 19.641 -13.812 -1.29 1 98.44 499 VAL A N 1
ATOM 4049 C CA . VAL A 1 499 ? 18.578 -14.773 -1.567 1 98.44 499 VAL A CA 1
ATOM 4050 C C . VAL A 1 499 ? 17.359 -14.047 -2.133 1 98.44 499 VAL A C 1
ATOM 4052 O O . VAL A 1 499 ? 17.062 -12.914 -1.744 1 98.44 499 VAL A O 1
ATOM 4055 N N . PHE A 1 500 ? 16.672 -14.641 -3.107 1 98.62 500 PHE A N 1
ATOM 4056 C CA . PHE A 1 500 ? 15.477 -14.047 -3.715 1 98.62 500 PHE A CA 1
ATOM 4057 C C . PHE A 1 500 ? 14.445 -15.117 -4.031 1 98.62 500 PHE A C 1
ATOM 4059 O O . PHE A 1 500 ? 14.789 -16.219 -4.484 1 98.62 500 PHE A O 1
ATOM 4066 N N . GLY A 1 501 ? 13.188 -14.828 -3.781 1 98.19 501 GLY A N 1
ATOM 4067 C CA . GLY A 1 501 ? 12.102 -15.719 -4.156 1 98.19 501 GLY A CA 1
ATOM 4068 C C . GLY A 1 501 ? 10.789 -15 -4.41 1 98.19 501 GLY A C 1
ATOM 4069 O O . GLY A 1 501 ? 10.641 -13.828 -4.051 1 98.19 501 GLY A O 1
ATOM 4070 N N . GLN A 1 502 ? 9.844 -15.68 -5.043 1 97.38 502 GLN A N 1
ATOM 4071 C CA . GLN A 1 502 ? 8.531 -15.141 -5.379 1 97.38 502 GLN A CA 1
ATOM 4072 C C . GLN A 1 502 ? 7.414 -16.047 -4.863 1 97.38 502 GLN A C 1
ATOM 4074 O O . GLN A 1 502 ? 7.535 -17.281 -4.91 1 97.38 502 GLN A O 1
ATOM 4079 N N . GLU A 1 503 ? 6.277 -15.438 -4.406 1 97.12 503 GLU A N 1
ATOM 4080 C CA . GLU A 1 503 ? 5.125 -16.172 -3.898 1 97.12 503 GLU A CA 1
ATOM 4081 C C . GLU A 1 503 ? 5.527 -17.141 -2.787 1 97.12 503 GLU A C 1
ATOM 4083 O O . GLU A 1 503 ? 6.078 -16.719 -1.764 1 97.12 503 GLU A O 1
ATOM 4088 N N . TYR A 1 504 ? 5.387 -18.438 -2.992 1 97.81 504 TYR A N 1
ATOM 4089 C CA . TYR A 1 504 ? 5.895 -19.406 -2.027 1 97.81 504 TYR A CA 1
ATOM 4090 C C . TYR A 1 504 ? 7.41 -19.297 -1.897 1 97.81 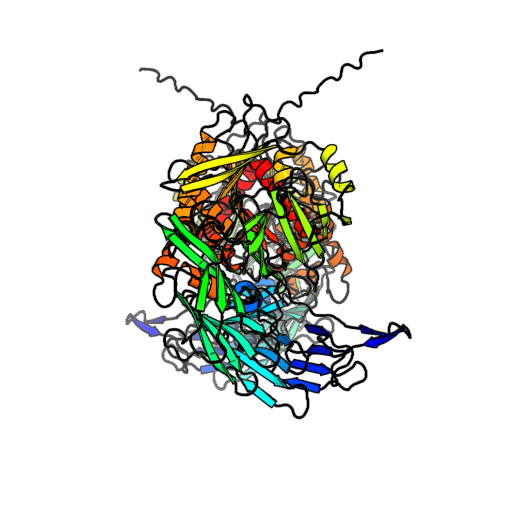504 TYR A C 1
ATOM 4092 O O . TYR A 1 504 ? 7.957 -19.453 -0.803 1 97.81 504 TYR A O 1
ATOM 4100 N N . GLY A 1 505 ? 8.117 -19.078 -2.986 1 97.81 505 GLY A N 1
ATOM 4101 C CA . GLY A 1 505 ? 9.547 -18.781 -2.922 1 97.81 505 GLY A CA 1
ATOM 4102 C C . GLY A 1 505 ? 9.867 -17.562 -2.084 1 97.81 505 GLY A C 1
ATOM 4103 O O . GLY A 1 505 ? 10.906 -17.516 -1.427 1 97.81 505 GLY A O 1
ATOM 4104 N N . GLY A 1 506 ? 8.961 -16.531 -2.189 1 97.94 506 GLY A N 1
ATOM 4105 C CA . GLY A 1 506 ? 9.109 -15.375 -1.327 1 97.94 506 GLY A CA 1
ATOM 4106 C C . GLY A 1 506 ? 8.977 -15.703 0.148 1 97.94 506 GLY A C 1
ATOM 4107 O O . GLY A 1 506 ? 9.672 -15.117 0.984 1 97.94 506 GLY A O 1
ATOM 4108 N N . TYR A 1 507 ? 8.07 -16.609 0.5 1 98.12 507 TYR A N 1
ATOM 4109 C CA . TYR A 1 507 ? 7.961 -17.141 1.85 1 98.12 507 TYR A CA 1
ATOM 4110 C C . TYR A 1 507 ? 9.266 -17.797 2.281 1 98.12 507 TYR A C 1
ATOM 4112 O O . TYR A 1 507 ? 9.805 -17.5 3.35 1 98.12 507 TYR A O 1
ATOM 4120 N N . LEU A 1 508 ? 9.875 -18.578 1.4 1 97.69 508 LEU A N 1
ATOM 4121 C CA . LEU A 1 508 ? 11.086 -19.328 1.711 1 97.69 508 LEU A CA 1
ATOM 4122 C C . LEU A 1 508 ? 12.289 -18.391 1.807 1 97.69 508 LEU A C 1
ATOM 4124 O O . LEU A 1 508 ? 13.125 -18.547 2.699 1 97.69 508 LEU A O 1
ATOM 4128 N N . SER A 1 509 ? 12.414 -17.469 0.836 1 97.81 509 SER A N 1
ATOM 4129 C CA . SER A 1 509 ? 13.539 -16.547 0.886 1 97.81 509 SER A CA 1
ATOM 4130 C C . SER A 1 509 ? 13.531 -15.734 2.172 1 97.81 509 SER A C 1
ATOM 4132 O O . SER A 1 509 ? 14.586 -15.445 2.74 1 97.81 509 SER A O 1
ATOM 4134 N N . THR A 1 510 ? 12.32 -15.344 2.615 1 97 510 THR A N 1
ATOM 4135 C CA . THR A 1 510 ? 12.203 -14.602 3.865 1 97 510 THR A CA 1
ATOM 4136 C C . THR A 1 510 ? 12.602 -15.469 5.051 1 97 510 THR A C 1
ATOM 4138 O O . THR A 1 510 ? 13.297 -15.016 5.961 1 97 510 THR A O 1
ATOM 4141 N N . LEU A 1 511 ? 12.211 -16.766 5.051 1 95.88 511 LEU A N 1
ATOM 4142 C CA . LEU A 1 511 ? 12.617 -17.703 6.086 1 95.88 511 LEU A CA 1
ATOM 4143 C C . LEU A 1 511 ? 14.133 -17.828 6.137 1 95.88 511 LEU A C 1
ATOM 4145 O O . LEU A 1 511 ? 14.734 -17.766 7.215 1 95.88 511 LEU A O 1
ATOM 4149 N N . MET A 1 512 ? 14.688 -17.984 4.996 1 96.06 512 MET A N 1
ATOM 4150 C CA . MET A 1 512 ? 16.125 -18.188 4.898 1 96.06 512 MET A CA 1
ATOM 4151 C C . MET A 1 512 ? 16.891 -16.938 5.371 1 96.06 512 MET A C 1
ATOM 4153 O O . MET A 1 512 ? 17.891 -17.047 6.066 1 96.06 512 MET A O 1
ATOM 4157 N N . LEU A 1 513 ? 16.406 -15.789 4.945 1 95.5 513 LEU A N 1
ATOM 4158 C CA . LEU A 1 513 ? 17.031 -14.523 5.316 1 95.5 513 LEU A CA 1
ATOM 4159 C C . LEU A 1 513 ? 17.125 -14.383 6.832 1 95.5 513 LEU A C 1
ATOM 4161 O O . LEU A 1 513 ? 18.047 -13.766 7.352 1 95.5 513 LEU A O 1
ATOM 4165 N N . THR A 1 514 ? 16.219 -15.039 7.574 1 92 514 THR A N 1
ATOM 4166 C CA . THR A 1 514 ? 16.125 -14.898 9.023 1 92 514 THR A CA 1
ATOM 4167 C C . THR A 1 514 ? 16.766 -16.109 9.719 1 92 514 THR A C 1
ATOM 4169 O O . THR A 1 514 ? 16.734 -16.203 10.945 1 92 514 THR A O 1
ATOM 4172 N N . ALA A 1 515 ? 17.266 -17.094 9.094 1 86.56 515 ALA A N 1
ATOM 4173 C CA . ALA A 1 515 ? 17.75 -18.359 9.641 1 86.56 515 ALA A CA 1
ATOM 4174 C C . ALA A 1 515 ? 19.062 -18.172 10.406 1 86.56 515 ALA A C 1
ATOM 4176 O O . ALA A 1 515 ? 19.359 -18.938 11.328 1 86.56 515 ALA A O 1
ATOM 4177 N N . GLY A 1 516 ? 20.016 -17.281 10.211 1 71.75 516 GLY A N 1
ATOM 4178 C CA . GLY A 1 516 ? 21.359 -17.25 10.75 1 71.75 516 GLY A CA 1
ATOM 4179 C C . GLY A 1 516 ? 21.422 -16.75 12.18 1 71.75 516 GLY A C 1
ATOM 4180 O O . GLY A 1 516 ? 22.5 -16.578 12.742 1 71.75 516 GLY A O 1
ATOM 4181 N N . GLU A 1 517 ? 20.328 -16.984 13.086 1 63.28 517 GLU A N 1
ATOM 4182 C CA . GLU A 1 517 ? 20.25 -16.5 14.461 1 63.28 517 GLU A CA 1
ATOM 4183 C C . GLU A 1 517 ? 21.344 -15.477 14.758 1 63.28 517 GLU A C 1
ATOM 4185 O O . GLU A 1 517 ? 21.359 -14.391 14.188 1 63.28 517 GLU A O 1
ATOM 4190 N N . GLU A 1 518 ? 22.547 -16.016 15.359 1 63.66 518 GLU A N 1
ATOM 4191 C CA . GLU A 1 518 ? 23.641 -15.18 15.859 1 63.66 518 GLU A CA 1
ATOM 4192 C C . GLU A 1 518 ? 24.641 -14.852 14.75 1 63.66 518 GLU A C 1
ATOM 4194 O O . GLU A 1 518 ? 25.359 -13.859 14.828 1 63.66 518 GLU A O 1
ATOM 4199 N N . ASN A 1 519 ? 24.625 -15.617 13.547 1 73.38 519 ASN A N 1
ATOM 4200 C CA . ASN A 1 519 ? 25.562 -15.367 12.461 1 73.38 519 ASN A CA 1
ATOM 4201 C C . ASN A 1 519 ? 24.859 -15.297 11.109 1 73.38 519 ASN A C 1
ATOM 4203 O O . ASN A 1 519 ? 24.703 -16.312 10.43 1 73.38 519 ASN A O 1
ATOM 4207 N N . PRO A 1 520 ? 24.547 -14.102 10.688 1 81.44 520 PRO A N 1
ATOM 4208 C CA . PRO A 1 520 ? 23.828 -13.984 9.422 1 81.44 520 PRO A CA 1
ATOM 4209 C C . PRO A 1 520 ? 24.641 -14.445 8.219 1 81.44 520 PRO A C 1
ATOM 4211 O O . PRO A 1 520 ? 25.812 -14.078 8.094 1 81.44 520 PRO A O 1
ATOM 4214 N N . LEU A 1 521 ? 24.047 -15.312 7.441 1 89.88 521 LEU A N 1
ATOM 4215 C CA . LEU A 1 521 ? 24.719 -15.844 6.262 1 89.88 521 LEU A CA 1
ATOM 4216 C C . LEU A 1 521 ? 24.453 -14.961 5.043 1 89.88 521 LEU A C 1
ATOM 4218 O O . LEU A 1 521 ? 25.219 -14.977 4.082 1 89.88 521 LEU A O 1
ATOM 4222 N N . PHE A 1 522 ? 23.359 -14.227 5.148 1 96 522 PHE A N 1
ATOM 4223 C CA . PHE A 1 522 ? 22.984 -13.414 3.998 1 96 522 PHE A CA 1
ATOM 4224 C C . PHE A 1 522 ? 23.25 -11.938 4.27 1 96 522 PHE A C 1
ATOM 4226 O O . PHE A 1 522 ? 23.016 -11.453 5.383 1 96 522 PHE A O 1
ATOM 4233 N N . ALA A 1 523 ? 23.734 -11.273 3.242 1 95.38 523 ALA A N 1
ATOM 4234 C CA . ALA A 1 523 ? 23.875 -9.82 3.309 1 95.38 523 ALA A CA 1
ATOM 4235 C C . ALA A 1 523 ? 22.547 -9.125 2.967 1 95.38 523 ALA A C 1
ATOM 4237 O O . ALA A 1 523 ? 22.25 -8.047 3.488 1 95.38 523 ALA A O 1
ATOM 4238 N N . CYS A 1 524 ? 21.828 -9.734 2.061 1 96.88 524 CYS A N 1
ATOM 4239 C CA . CYS A 1 524 ? 20.578 -9.133 1.614 1 96.88 524 CYS A CA 1
ATOM 4240 C C . CYS A 1 524 ? 19.625 -10.195 1.098 1 96.88 524 CYS A C 1
ATOM 4242 O O . CYS A 1 524 ? 20.031 -11.328 0.833 1 96.88 524 CYS A O 1
ATOM 4244 N N . GLY A 1 525 ? 18.359 -9.875 1.005 1 97.81 525 GLY A N 1
ATOM 4245 C CA . GLY A 1 525 ? 17.328 -10.766 0.501 1 97.81 525 GLY A CA 1
ATOM 4246 C C . GLY A 1 525 ? 16.141 -10.023 -0.098 1 97.81 525 GLY A C 1
ATOM 4247 O O . GLY A 1 525 ? 15.938 -8.836 0.188 1 97.81 525 GLY A O 1
ATOM 4248 N N . GLY A 1 526 ? 15.438 -10.664 -0.958 1 98.12 526 GLY A N 1
ATOM 4249 C CA . GLY A 1 526 ? 14.25 -10.117 -1.601 1 98.12 526 GLY A CA 1
ATOM 4250 C C . GLY A 1 526 ? 13.102 -11.109 -1.683 1 98.12 526 GLY A C 1
ATOM 4251 O O . GLY A 1 526 ? 13.328 -12.32 -1.77 1 98.12 526 GLY A O 1
ATOM 4252 N N . ALA A 1 527 ? 11.914 -10.633 -1.628 1 98.44 527 ALA A N 1
ATOM 4253 C CA . ALA A 1 527 ? 10.703 -11.43 -1.768 1 98.44 527 ALA A CA 1
ATOM 4254 C C . ALA A 1 527 ? 9.656 -10.695 -2.604 1 98.44 527 ALA A C 1
ATOM 4256 O O . ALA A 1 527 ? 9.266 -9.578 -2.275 1 98.44 527 ALA A O 1
ATOM 4257 N N . LEU A 1 528 ? 9.258 -11.273 -3.68 1 98.38 528 LEU A N 1
ATOM 4258 C CA . LEU A 1 528 ? 8.195 -10.75 -4.531 1 98.38 528 LEU A CA 1
ATOM 4259 C C . LEU A 1 528 ? 6.863 -11.406 -4.203 1 98.38 528 LEU A C 1
ATOM 4261 O O . LEU A 1 528 ? 6.711 -12.625 -4.359 1 98.38 528 LEU A O 1
ATOM 4265 N N . SER A 1 529 ? 5.812 -10.656 -3.752 1 98.06 529 SER A N 1
ATOM 4266 C CA . SER A 1 529 ? 4.48 -11.125 -3.389 1 98.06 529 SER A CA 1
ATOM 4267 C C . SER A 1 529 ? 4.555 -12.312 -2.43 1 98.06 529 SER A C 1
ATOM 4269 O O . SER A 1 529 ? 3.943 -13.359 -2.676 1 98.06 529 SER A O 1
ATOM 4271 N N . PRO A 1 530 ? 5.254 -12.148 -1.317 1 98.31 530 PRO A N 1
ATOM 4272 C CA . PRO A 1 530 ? 5.445 -13.297 -0.42 1 98.31 530 PRO A CA 1
ATOM 4273 C C . PRO A 1 530 ? 4.156 -13.703 0.292 1 98.31 530 PRO A C 1
ATOM 4275 O O . PRO A 1 530 ? 3.367 -12.844 0.689 1 98.31 530 PRO A O 1
ATOM 4278 N N . ILE A 1 531 ? 3.943 -14.992 0.418 1 98.31 531 ILE A N 1
ATOM 4279 C CA . ILE A 1 531 ? 2.963 -15.508 1.367 1 98.31 531 ILE A CA 1
ATOM 4280 C C . ILE A 1 531 ? 3.516 -15.406 2.787 1 98.31 531 ILE A C 1
ATOM 4282 O O . ILE A 1 531 ? 4.605 -15.906 3.07 1 98.31 531 ILE A O 1
ATOM 4286 N N . THR A 1 532 ? 2.857 -14.758 3.674 1 98.5 532 THR A N 1
ATOM 4287 C CA . THR A 1 532 ? 3.42 -14.523 5 1 98.5 532 THR A CA 1
ATOM 4288 C C . THR A 1 532 ? 2.645 -15.305 6.059 1 98.5 532 THR A C 1
ATOM 4290 O O . THR A 1 532 ? 3.15 -15.539 7.16 1 98.5 532 THR A O 1
ATOM 4293 N N . ASP A 1 533 ? 1.427 -15.633 5.793 1 98.38 533 ASP A N 1
ATOM 4294 C CA . ASP A 1 533 ? 0.498 -16.375 6.641 1 98.38 533 ASP A CA 1
ATOM 4295 C C . ASP A 1 533 ? -0.473 -17.203 5.797 1 98.38 533 ASP A C 1
ATOM 4297 O O . ASP A 1 533 ? -1.331 -16.641 5.105 1 98.38 533 ASP A O 1
ATOM 4301 N N . PHE A 1 534 ? -0.376 -18.5 5.953 1 98.38 534 PHE A N 1
ATOM 4302 C CA . PHE A 1 534 ? -1.159 -19.375 5.09 1 98.38 534 PHE A CA 1
ATOM 4303 C C . PHE A 1 534 ? -2.635 -19.328 5.465 1 98.38 534 PHE A C 1
ATOM 4305 O O . PHE A 1 534 ? -3.492 -19.75 4.691 1 98.38 534 PHE A O 1
ATOM 4312 N N . LYS A 1 535 ? -2.973 -18.828 6.633 1 98.12 535 LYS A N 1
ATOM 4313 C CA . LYS A 1 535 ? -4.359 -18.578 7.008 1 98.12 535 LYS A CA 1
ATOM 4314 C C . LYS A 1 535 ? -5.004 -17.547 6.082 1 98.12 535 LYS A C 1
ATOM 4316 O O . LYS A 1 535 ? -6.207 -17.609 5.828 1 98.12 535 LYS A O 1
ATOM 4321 N N . LEU A 1 536 ? -4.168 -16.625 5.559 1 98.31 536 LEU A N 1
ATOM 4322 C CA . LEU A 1 536 ? -4.645 -15.539 4.719 1 98.31 536 LEU A CA 1
ATOM 4323 C C . LEU A 1 536 ? -4.688 -15.953 3.254 1 98.31 536 LEU A C 1
ATOM 4325 O O . LEU A 1 536 ? -5.141 -15.188 2.4 1 98.31 536 LEU A O 1
ATOM 4329 N N . TYR A 1 537 ? -4.219 -17.141 2.893 1 98.19 537 TYR A N 1
ATOM 4330 C CA . TYR A 1 537 ? -4.102 -17.578 1.51 1 98.19 537 TYR A CA 1
ATOM 4331 C C . TYR A 1 537 ? -5.266 -18.484 1.127 1 98.19 537 TYR A C 1
ATOM 4333 O O . TYR A 1 537 ? -6.125 -18.781 1.959 1 98.19 537 TYR A O 1
ATOM 4341 N N . ALA A 1 538 ? -5.363 -18.875 -0.096 1 97.88 538 ALA A N 1
ATOM 4342 C CA . ALA A 1 538 ? -6.488 -19.625 -0.653 1 97.88 538 ALA A CA 1
ATOM 4343 C C . ALA A 1 538 ? -6.715 -20.922 0.118 1 97.88 538 ALA A C 1
ATOM 4345 O O . ALA A 1 538 ? -5.762 -21.625 0.466 1 97.88 538 ALA A O 1
ATOM 4346 N N . SER A 1 539 ? -7.945 -21.25 0.398 1 98.25 539 SER A N 1
ATOM 4347 C CA . SER A 1 539 ? -8.312 -22.453 1.129 1 98.25 539 SER A CA 1
ATOM 4348 C C . SER A 1 539 ? -7.754 -23.703 0.457 1 98.25 539 SER A C 1
ATOM 4350 O O . SER A 1 539 ? -7.113 -24.531 1.108 1 98.25 539 SER A O 1
ATOM 4352 N N . ALA A 1 540 ? -7.926 -23.812 -0.881 1 97.75 540 ALA A N 1
ATOM 4353 C CA . ALA A 1 540 ? -7.523 -25.016 -1.6 1 97.75 540 ALA A CA 1
ATOM 4354 C C . ALA A 1 540 ? -6.023 -25.25 -1.465 1 97.75 540 ALA A C 1
ATOM 4356 O O . ALA A 1 540 ? -5.586 -26.391 -1.295 1 97.75 540 ALA A O 1
ATOM 4357 N N . PHE A 1 541 ? -5.25 -24.234 -1.488 1 97.38 541 PHE A N 1
ATOM 4358 C CA . PHE A 1 541 ? -3.801 -24.375 -1.393 1 97.38 541 PHE A CA 1
ATOM 4359 C C . PHE A 1 541 ? -3.379 -24.688 0.038 1 97.38 541 PHE A C 1
ATOM 4361 O O . PHE A 1 541 ? -2.693 -25.688 0.286 1 97.38 541 PHE A O 1
ATOM 4368 N N . SER A 1 542 ? -3.758 -23.859 0.968 1 98.12 542 SER A N 1
ATOM 4369 C CA . SER A 1 542 ? -3.297 -23.969 2.348 1 98.12 542 SER A CA 1
ATOM 4370 C C . SER A 1 542 ? -3.738 -25.281 2.979 1 98.12 542 SER A C 1
ATOM 4372 O O . SER A 1 542 ? -2.947 -25.953 3.646 1 98.12 542 SER A O 1
ATOM 4374 N N . GLU A 1 543 ? -4.969 -25.672 2.711 1 97.69 543 GLU A N 1
ATOM 4375 C CA . GLU A 1 543 ? -5.512 -26.859 3.352 1 97.69 543 GLU A CA 1
ATOM 4376 C C . GLU A 1 543 ? -4.945 -28.141 2.727 1 97.69 543 GLU A C 1
ATOM 4378 O O . GLU A 1 543 ? -4.895 -29.188 3.377 1 97.69 543 GLU A O 1
ATOM 4383 N N . ARG A 1 544 ? -4.504 -28 1.483 1 97 544 ARG A N 1
ATOM 4384 C CA . ARG A 1 544 ? -3.84 -29.125 0.819 1 97 544 ARG A CA 1
ATOM 4385 C C . ARG A 1 544 ? -2.592 -29.547 1.582 1 97 544 ARG A C 1
ATOM 4387 O O . ARG A 1 544 ? -2.357 -30.75 1.779 1 97 544 ARG A O 1
ATOM 4394 N N . TYR A 1 545 ? -1.866 -28.578 2.084 1 97.38 545 TYR A N 1
ATOM 4395 C CA . TYR A 1 545 ? -0.544 -28.891 2.613 1 97.38 545 TYR A CA 1
ATOM 4396 C C . TYR A 1 545 ? -0.556 -28.906 4.137 1 97.38 545 TYR A C 1
ATOM 4398 O O . TYR A 1 545 ? 0.222 -29.625 4.77 1 97.38 545 TYR A O 1
ATOM 4406 N N . LEU A 1 546 ? -1.441 -28.094 4.73 1 97.56 546 LEU A N 1
ATOM 4407 C CA . LEU A 1 546 ? -1.365 -27.891 6.176 1 97.56 546 LEU A CA 1
ATOM 4408 C C . LEU A 1 546 ? -2.562 -28.531 6.871 1 97.56 546 LEU A C 1
ATOM 4410 O O . LEU A 1 546 ? -2.607 -28.594 8.102 1 97.56 546 LEU A O 1
ATOM 4414 N N . GLY A 1 547 ? -3.479 -29.062 6.102 1 96.38 547 GLY A N 1
ATOM 4415 C CA . GLY A 1 547 ? -4.699 -29.594 6.672 1 96.38 547 GLY A CA 1
ATOM 4416 C C . GLY A 1 547 ? -5.781 -28.562 6.879 1 96.38 547 GLY A C 1
ATOM 4417 O O . GLY A 1 547 ? -5.539 -27.359 6.684 1 96.38 547 GLY A O 1
ATOM 4418 N N . LEU A 1 548 ? -6.961 -29.031 7.234 1 96.31 548 LEU A N 1
ATOM 4419 C CA . LEU A 1 548 ? -8.086 -28.109 7.449 1 96.31 548 LEU A CA 1
ATOM 4420 C C . LEU A 1 548 ? -7.797 -27.172 8.609 1 96.31 548 LEU A C 1
ATOM 4422 O O . LEU A 1 548 ? -7.496 -27.609 9.719 1 96.31 548 LEU A O 1
ATOM 4426 N N . TYR A 1 549 ? -7.902 -25.891 8.328 1 96.06 549 TYR A N 1
ATOM 4427 C CA . TYR A 1 549 ? -7.625 -24.859 9.336 1 96.06 549 TYR A CA 1
ATOM 4428 C C . TYR A 1 549 ? -8.555 -25.016 10.539 1 96.06 549 TYR A C 1
ATOM 4430 O O . TYR A 1 549 ? -8.141 -24.781 11.68 1 96.06 549 TYR A O 1
ATOM 4438 N N . THR A 1 550 ? -9.82 -25.344 10.352 1 93.06 550 THR A N 1
ATOM 4439 C CA . THR A 1 550 ? -10.844 -25.438 11.383 1 93.06 550 THR A CA 1
ATOM 4440 C C . THR A 1 550 ? -10.57 -26.625 12.305 1 93.06 550 THR A C 1
ATOM 4442 O O . THR A 1 550 ? -11.008 -26.625 13.461 1 93.06 550 THR A O 1
ATOM 4445 N N . SER A 1 551 ? -9.844 -27.562 11.844 1 90.88 551 SER A N 1
ATOM 4446 C CA . SER A 1 551 ? -9.562 -28.766 12.617 1 90.88 551 SER A CA 1
ATOM 4447 C C . SER A 1 551 ? -8.312 -28.609 13.469 1 90.88 551 SER A C 1
ATOM 4449 O O . SER A 1 551 ? -8.32 -28.953 14.656 1 90.88 551 SER A O 1
ATOM 4451 N N . ASP A 1 552 ? -7.227 -28.156 12.906 1 89 552 ASP A N 1
ATOM 4452 C CA . ASP A 1 552 ? -5.934 -27.969 13.562 1 89 552 ASP A CA 1
ATOM 4453 C C . ASP A 1 552 ? -5.164 -26.812 12.945 1 89 552 ASP A C 1
ATOM 4455 O O . ASP A 1 552 ? -4.645 -26.906 11.836 1 89 552 ASP A O 1
ATOM 4459 N N . ASN A 1 553 ? -5.062 -25.828 13.734 1 92.44 553 ASN A N 1
ATOM 4460 C CA . ASN A 1 553 ? -4.41 -24.641 13.156 1 92.44 553 ASN A CA 1
ATOM 4461 C C . ASN A 1 553 ? -2.971 -24.516 13.633 1 92.44 553 ASN A C 1
ATOM 4463 O O . ASN A 1 553 ? -2.338 -23.469 13.43 1 92.44 553 ASN A O 1
ATOM 4467 N N . ARG A 1 554 ? -2.445 -25.562 14.367 1 94.69 554 ARG A N 1
ATOM 4468 C CA . ARG A 1 554 ? -1.086 -25.516 14.898 1 94.69 554 ARG A CA 1
ATOM 4469 C C . ARG A 1 554 ? -0.064 -25.359 13.781 1 94.69 554 ARG A C 1
ATOM 4471 O O . ARG A 1 554 ? 0.862 -24.562 13.883 1 94.69 554 ARG A O 1
ATOM 4478 N N . ALA A 1 555 ? -0.218 -26.125 12.672 1 96.56 555 ALA A N 1
ATOM 4479 C CA . ALA A 1 555 ? 0.699 -26.047 11.539 1 96.56 555 ALA A CA 1
ATOM 4480 C C . ALA A 1 555 ? 0.714 -24.656 10.945 1 96.56 555 ALA A C 1
ATOM 4482 O O . ALA A 1 555 ? 1.767 -24.156 10.531 1 96.56 555 ALA A O 1
ATOM 4483 N N . TYR A 1 556 ? -0.473 -24.047 10.898 1 97.75 556 TYR A N 1
ATOM 4484 C CA . TYR A 1 556 ? -0.588 -22.703 10.367 1 97.75 556 TYR A CA 1
ATOM 4485 C C . TYR A 1 556 ? 0.196 -21.703 11.219 1 97.75 556 TYR A C 1
ATOM 4487 O O . TYR A 1 556 ? 0.907 -20.844 10.688 1 97.75 556 TYR A O 1
ATOM 4495 N N . GLU A 1 557 ? 0.177 -21.812 12.539 1 96.94 557 GLU A N 1
ATOM 4496 C CA . GLU A 1 557 ? 0.878 -20.922 13.461 1 96.94 557 GLU A CA 1
ATOM 4497 C C . GLU A 1 557 ? 2.391 -21.062 13.32 1 96.94 557 GLU A C 1
ATOM 4499 O O . GLU A 1 557 ? 3.119 -20.078 13.359 1 96.94 557 GLU A O 1
ATOM 4504 N N . LEU A 1 558 ? 2.791 -22.266 13.102 1 96.06 558 LEU A N 1
ATOM 4505 C CA . LEU A 1 558 ? 4.223 -22.547 13.047 1 96.06 558 LEU A CA 1
ATOM 4506 C C . LEU A 1 558 ? 4.82 -22.016 11.742 1 96.06 558 LEU A C 1
ATOM 4508 O O . LEU A 1 558 ? 6.031 -21.797 11.664 1 96.06 558 LEU A O 1
ATOM 4512 N N . THR A 1 559 ? 4.008 -21.812 10.75 1 97.19 559 THR A N 1
ATOM 4513 C CA . THR A 1 559 ? 4.508 -21.422 9.438 1 97.19 559 THR A CA 1
ATOM 4514 C C . THR A 1 559 ? 4.473 -19.906 9.266 1 97.19 559 THR A C 1
ATOM 4516 O O . THR A 1 559 ? 4.941 -19.375 8.258 1 97.19 559 THR A O 1
ATOM 4519 N N . LYS A 1 560 ? 3.984 -19.156 10.227 1 97.06 560 LYS A N 1
ATOM 4520 C CA . LYS A 1 560 ? 3.85 -17.703 10.125 1 97.06 560 LYS A CA 1
ATOM 4521 C C . LYS A 1 560 ? 5.215 -17.031 10.102 1 97.06 560 LYS A C 1
ATOM 4523 O O . LYS A 1 560 ? 6.07 -17.312 10.938 1 97.06 560 LYS A O 1
ATOM 4528 N N . LEU A 1 561 ? 5.391 -16.109 9.18 1 97.38 561 LEU A N 1
ATOM 4529 C CA . LEU A 1 561 ? 6.648 -15.383 9.086 1 97.38 561 LEU A CA 1
ATOM 4530 C C . LEU A 1 561 ? 6.781 -14.383 10.227 1 97.38 561 LEU A C 1
ATOM 4532 O O . LEU A 1 561 ? 7.891 -13.969 10.57 1 97.38 561 LEU A O 1
ATOM 4536 N N . ALA A 1 562 ? 5.66 -13.922 10.805 1 95.81 562 ALA A N 1
ATOM 4537 C CA . ALA A 1 562 ? 5.641 -12.93 11.883 1 95.81 562 ALA A CA 1
ATOM 4538 C C . ALA A 1 562 ? 6.574 -13.344 13.016 1 95.81 562 ALA A C 1
ATOM 4540 O O . ALA A 1 562 ? 7.191 -12.492 13.664 1 95.81 562 ALA A O 1
ATOM 4541 N N . ARG A 1 563 ? 6.777 -14.586 13.203 1 92.25 563 ARG A N 1
ATOM 4542 C CA . ARG A 1 563 ? 7.574 -15.109 14.305 1 92.25 563 ARG A CA 1
ATOM 4543 C C . ARG A 1 563 ? 9.062 -14.945 14.031 1 92.25 563 ARG A C 1
ATOM 4545 O O . ARG A 1 563 ? 9.883 -14.969 14.953 1 92.25 563 ARG A O 1
ATOM 4552 N N . ARG A 1 564 ? 9.383 -14.781 12.812 1 94.06 564 ARG A N 1
ATOM 4553 C CA . ARG A 1 564 ? 10.781 -14.844 12.398 1 94.06 564 ARG A CA 1
ATOM 4554 C C . ARG A 1 564 ? 11.375 -13.445 12.242 1 94.06 564 ARG A C 1
ATOM 4556 O O . ARG A 1 564 ? 12.594 -13.281 12.211 1 94.06 564 ARG A O 1
ATOM 4563 N N . VAL A 1 565 ? 10.578 -12.414 12.219 1 93.31 565 VAL A N 1
ATOM 4564 C CA . VAL A 1 565 ? 11.023 -11.086 11.805 1 93.31 565 VAL A CA 1
ATOM 4565 C C . VAL A 1 565 ? 12.055 -10.555 12.805 1 93.31 565 VAL A C 1
ATOM 4567 O O . VAL A 1 565 ? 12.938 -9.781 12.445 1 93.31 565 VAL A O 1
ATOM 4570 N N . ARG A 1 566 ? 12.008 -10.922 14.07 1 91.94 566 ARG A N 1
ATOM 4571 C CA . ARG A 1 566 ? 12.922 -10.438 15.102 1 91.94 566 ARG A CA 1
ATOM 4572 C C . ARG A 1 566 ? 14.336 -10.93 14.852 1 91.94 566 ARG A C 1
ATOM 4574 O O . ARG A 1 566 ? 15.297 -10.375 15.391 1 91.94 566 ARG A O 1
ATOM 4581 N N . MET A 1 567 ? 14.445 -11.938 14.031 1 92.19 567 MET A N 1
ATOM 4582 C CA . MET A 1 567 ? 15.758 -12.523 13.773 1 92.19 567 MET A CA 1
ATOM 4583 C C . MET A 1 567 ? 16.5 -11.727 12.703 1 92.19 567 MET A C 1
ATOM 4585 O O . MET A 1 567 ? 17.703 -11.93 12.5 1 92.19 567 MET A O 1
ATOM 4589 N N . LEU A 1 568 ? 15.727 -10.836 12.078 1 91.88 568 LEU A N 1
ATOM 4590 C CA . LEU A 1 568 ? 16.391 -9.969 11.109 1 91.88 568 LEU A CA 1
ATOM 4591 C C . LEU A 1 568 ? 17.266 -8.938 11.812 1 91.88 568 LEU A C 1
ATOM 4593 O O . LEU A 1 568 ? 16.844 -8.328 12.797 1 91.88 568 LEU A O 1
ATOM 4597 N N . ASN A 1 569 ? 18.438 -8.805 11.422 1 84.81 569 ASN A N 1
ATOM 4598 C CA . ASN A 1 569 ? 19.359 -7.875 12.055 1 84.81 569 ASN A CA 1
ATOM 4599 C C . ASN A 1 569 ? 19.875 -6.828 11.07 1 84.81 569 ASN A C 1
ATOM 4601 O O . ASN A 1 569 ? 19.156 -5.871 10.75 1 84.81 569 ASN A O 1
ATOM 4605 N N . LYS A 1 570 ? 21.016 -7.074 10.375 1 83.56 570 LYS A N 1
ATOM 4606 C CA . LYS A 1 570 ? 21.641 -6.07 9.523 1 83.56 570 LYS A CA 1
ATOM 4607 C C . LYS A 1 570 ? 21.344 -6.34 8.047 1 83.56 570 LYS A C 1
ATOM 4609 O O . LYS A 1 570 ? 21.703 -5.539 7.184 1 83.56 570 LYS A O 1
ATOM 4614 N N . GLU A 1 571 ? 20.641 -7.391 7.797 1 91.75 571 GLU A N 1
ATOM 4615 C CA . GLU A 1 571 ? 20.375 -7.762 6.41 1 91.75 571 GLU A CA 1
ATOM 4616 C C . GLU A 1 571 ? 19.469 -6.746 5.734 1 91.75 571 GLU A C 1
ATOM 4618 O O . GLU A 1 571 ? 18.516 -6.258 6.344 1 91.75 571 GLU A O 1
ATOM 4623 N N . LYS A 1 572 ? 19.844 -6.402 4.531 1 94.5 572 LYS A N 1
ATOM 4624 C CA . LYS A 1 572 ? 18.922 -5.598 3.729 1 94.5 572 LYS A CA 1
ATOM 4625 C C . LYS A 1 572 ? 17.781 -6.445 3.191 1 94.5 572 LYS A C 1
ATOM 4627 O O . LYS A 1 572 ? 18 -7.5 2.598 1 94.5 572 LYS A O 1
ATOM 4632 N N . PHE A 1 573 ? 16.609 -6.043 3.416 1 97.44 573 PHE A N 1
ATOM 4633 C CA . PHE A 1 573 ? 15.438 -6.816 3.033 1 97.44 573 PHE A CA 1
ATOM 4634 C C . PHE A 1 573 ? 14.531 -6.008 2.111 1 97.44 573 PHE A C 1
ATOM 4636 O O . PHE A 1 573 ? 14.008 -4.965 2.506 1 97.44 573 PHE A O 1
ATOM 4643 N N . MET A 1 574 ? 14.297 -6.426 0.892 1 98.25 574 MET A N 1
ATOM 4644 C CA . MET A 1 574 ? 13.422 -5.773 -0.078 1 98.25 574 MET A CA 1
ATOM 4645 C C . MET A 1 574 ? 12.156 -6.59 -0.302 1 98.25 574 MET A C 1
ATOM 4647 O O . MET A 1 574 ? 12.227 -7.773 -0.637 1 98.25 574 MET A O 1
ATOM 4651 N N . ILE A 1 575 ? 11.062 -6.027 -0.105 1 98.69 575 ILE A N 1
ATOM 4652 C CA . ILE A 1 575 ? 9.766 -6.633 -0.398 1 98.69 575 ILE A CA 1
ATOM 4653 C C . ILE A 1 575 ? 9.156 -5.973 -1.633 1 98.69 575 ILE A C 1
ATOM 4655 O O . ILE A 1 575 ? 9.211 -4.75 -1.779 1 98.69 575 ILE A O 1
ATOM 4659 N N . ILE A 1 576 ? 8.672 -6.707 -2.553 1 98.75 576 ILE A N 1
ATOM 4660 C CA . ILE A 1 576 ? 8.016 -6.199 -3.754 1 98.75 576 ILE A CA 1
ATOM 4661 C C . ILE A 1 576 ? 6.582 -6.723 -3.82 1 98.75 576 ILE A C 1
ATOM 4663 O O . ILE A 1 576 ? 6.344 -7.918 -3.621 1 98.75 576 ILE A O 1
ATOM 4667 N N . HIS A 1 577 ? 5.629 -5.895 -4.121 1 98.75 577 HIS A N 1
ATOM 4668 C CA . HIS A 1 577 ? 4.25 -6.371 -4.145 1 98.75 577 HIS A CA 1
ATOM 4669 C C . HIS A 1 577 ? 3.373 -5.473 -5.012 1 98.75 577 HIS A C 1
ATOM 4671 O O . HIS A 1 577 ? 3.496 -4.246 -4.961 1 98.75 577 HIS A O 1
ATOM 4677 N N . ALA A 1 578 ? 2.5 -6.023 -5.785 1 98.25 578 ALA A N 1
ATOM 4678 C CA . ALA A 1 578 ? 1.46 -5.281 -6.492 1 98.25 578 ALA A CA 1
ATOM 4679 C C . ALA A 1 578 ? 0.253 -5.035 -5.594 1 98.25 578 ALA A C 1
ATOM 4681 O O . ALA A 1 578 ? -0.146 -5.91 -4.824 1 98.25 578 ALA A O 1
ATOM 4682 N N . THR A 1 579 ? -0.383 -3.873 -5.688 1 97.75 579 THR A N 1
ATOM 4683 C CA . THR A 1 579 ? -1.423 -3.533 -4.723 1 97.75 579 THR A CA 1
ATOM 4684 C C . THR A 1 579 ? -2.738 -4.219 -5.078 1 97.75 579 THR A C 1
ATOM 4686 O O . THR A 1 579 ? -3.598 -4.41 -4.219 1 97.75 579 THR A O 1
ATOM 4689 N N . ALA A 1 580 ? -2.955 -4.551 -6.348 1 97.19 580 ALA A N 1
ATOM 4690 C CA . ALA A 1 580 ? -4.199 -5.199 -6.754 1 97.19 580 ALA A CA 1
ATOM 4691 C C . ALA A 1 580 ? -3.977 -6.684 -7.035 1 97.19 580 ALA A C 1
ATOM 4693 O O . ALA A 1 580 ? -4.609 -7.25 -7.934 1 97.19 580 ALA A O 1
ATOM 4694 N N . ASP A 1 581 ? -3.014 -7.262 -6.352 1 97.19 581 ASP A N 1
ATOM 4695 C CA . ASP A 1 581 ? -2.721 -8.688 -6.441 1 97.19 581 ASP A CA 1
ATOM 4696 C C . ASP A 1 581 ? -3.908 -9.523 -5.973 1 97.19 581 ASP A C 1
ATOM 4698 O O . ASP A 1 581 ? -4.293 -9.469 -4.801 1 97.19 581 ASP A O 1
ATOM 4702 N N . GLU A 1 582 ? -4.469 -10.375 -6.859 1 96.06 582 GLU A N 1
ATOM 4703 C CA . GLU A 1 582 ? -5.656 -11.156 -6.535 1 96.06 582 GLU A CA 1
ATOM 4704 C C . GLU A 1 582 ? -5.285 -12.562 -6.059 1 96.06 582 GLU A C 1
ATOM 4706 O O . GLU A 1 582 ? -6.148 -13.32 -5.617 1 96.06 582 GLU A O 1
ATOM 4711 N N . LYS A 1 583 ? -4.027 -12.906 -6.219 1 96.31 583 LYS A N 1
ATOM 4712 C CA . LYS A 1 583 ? -3.574 -14.242 -5.828 1 96.31 583 LYS A CA 1
ATOM 4713 C C . LYS A 1 583 ? -2.961 -14.227 -4.43 1 96.31 583 LYS A C 1
ATOM 4715 O O . LYS A 1 583 ? -3.412 -14.953 -3.541 1 96.31 583 LYS A O 1
ATOM 4720 N N . VAL A 1 584 ? -1.909 -13.523 -4.238 1 97.62 584 VAL A N 1
ATOM 4721 C CA . VAL A 1 584 ? -1.342 -13.195 -2.936 1 97.62 584 VAL A CA 1
ATOM 4722 C C . VAL A 1 584 ? -1.652 -11.742 -2.588 1 97.62 584 VAL A C 1
ATOM 4724 O O . VAL A 1 584 ? -0.93 -10.828 -3 1 97.62 584 VAL A O 1
ATOM 4727 N N . HIS A 1 585 ? -2.66 -11.562 -1.822 1 98 585 HIS A N 1
ATOM 4728 C CA . HIS A 1 585 ? -3.164 -10.219 -1.576 1 98 585 HIS A CA 1
ATOM 4729 C C . HIS A 1 585 ? -2.139 -9.375 -0.827 1 98 585 HIS A C 1
ATOM 4731 O O . HIS A 1 585 ? -1.36 -9.898 -0.027 1 98 585 HIS A O 1
ATOM 4737 N N . PHE A 1 586 ? -2.17 -8.078 -1.038 1 98.31 586 PHE A N 1
ATOM 4738 C CA . PHE A 1 586 ? -1.257 -7.133 -0.406 1 98.31 586 PHE A CA 1
ATOM 4739 C C . PHE A 1 586 ? -1.342 -7.23 1.112 1 98.31 586 PHE A C 1
ATOM 4741 O O . PHE A 1 586 ? -0.433 -6.793 1.82 1 98.31 586 PHE A O 1
ATOM 4748 N N . GLN A 1 587 ? -2.416 -7.742 1.661 1 98.5 587 GLN A N 1
ATOM 4749 C CA . GLN A 1 587 ? -2.594 -7.973 3.092 1 98.5 587 GLN A CA 1
ATOM 4750 C C . GLN A 1 587 ? -1.412 -8.742 3.676 1 98.5 587 GLN A C 1
ATOM 4752 O O . GLN A 1 587 ? -1.021 -8.508 4.824 1 98.5 587 GLN A O 1
ATOM 4757 N N . HIS A 1 588 ? -0.842 -9.68 2.906 1 98.69 588 HIS A N 1
ATOM 4758 C CA . HIS A 1 588 ? 0.323 -10.438 3.354 1 98.69 588 HIS A CA 1
ATOM 4759 C C . HIS A 1 588 ? 1.496 -9.508 3.658 1 98.69 588 HIS A C 1
ATOM 4761 O O . HIS A 1 588 ? 2.076 -9.57 4.746 1 98.69 588 HIS A O 1
ATOM 4767 N N . THR A 1 589 ? 1.829 -8.648 2.738 1 98.69 589 THR A N 1
ATOM 4768 C CA . THR A 1 589 ? 2.922 -7.699 2.906 1 98.69 589 THR A CA 1
ATOM 4769 C C . THR A 1 589 ? 2.609 -6.711 4.027 1 98.69 589 THR A C 1
ATOM 4771 O O . THR A 1 589 ? 3.48 -6.387 4.836 1 98.69 589 THR A O 1
ATOM 4774 N N . ALA A 1 590 ? 1.355 -6.215 4.047 1 98.56 590 ALA A N 1
ATOM 4775 C CA . ALA A 1 590 ? 0.955 -5.297 5.113 1 98.56 590 ALA A CA 1
ATOM 4776 C C . ALA A 1 590 ? 1.162 -5.926 6.488 1 98.56 590 ALA A C 1
ATOM 4778 O O . ALA A 1 590 ? 1.671 -5.277 7.402 1 98.56 590 ALA A O 1
ATOM 4779 N N . ASP A 1 591 ? 0.747 -7.164 6.605 1 98.12 591 ASP A N 1
ATOM 4780 C CA . ASP A 1 591 ? 0.913 -7.891 7.859 1 98.12 591 ASP A CA 1
ATOM 4781 C C . ASP A 1 591 ? 2.391 -8.055 8.211 1 98.12 591 ASP A C 1
ATOM 4783 O O . ASP A 1 591 ? 2.793 -7.812 9.352 1 98.12 591 ASP A O 1
ATOM 4787 N N . LEU A 1 592 ? 3.176 -8.477 7.262 1 98.38 592 LEU A N 1
ATOM 4788 C CA . LEU A 1 592 ? 4.609 -8.656 7.469 1 98.38 592 LEU A CA 1
ATOM 4789 C C . LEU A 1 592 ? 5.258 -7.355 7.926 1 98.38 592 LEU A C 1
ATOM 4791 O O . LEU A 1 592 ? 6.02 -7.344 8.898 1 98.38 592 LEU A O 1
ATOM 4795 N N . ILE A 1 593 ? 5.008 -6.25 7.293 1 98.25 593 ILE A N 1
ATOM 4796 C CA . ILE A 1 593 ? 5.602 -4.953 7.594 1 98.25 593 ILE A CA 1
ATOM 4797 C C . ILE A 1 593 ? 5.195 -4.508 8.992 1 98.25 593 ILE A C 1
ATOM 4799 O O . ILE A 1 593 ? 6 -3.941 9.734 1 98.25 593 ILE A O 1
ATOM 4803 N N . THR A 1 594 ? 3.896 -4.703 9.344 1 97.81 594 THR A N 1
ATOM 4804 C CA . THR A 1 594 ? 3.438 -4.363 10.688 1 97.81 594 THR A CA 1
ATOM 4805 C C . THR A 1 594 ? 4.32 -5.027 11.742 1 97.81 594 THR A C 1
ATOM 4807 O O . THR A 1 594 ? 4.715 -4.387 12.719 1 97.81 594 THR A O 1
ATOM 4810 N N . HIS A 1 595 ? 4.668 -6.285 11.547 1 97.38 595 HIS A N 1
ATOM 4811 C CA . HIS A 1 595 ? 5.516 -7.008 12.492 1 97.38 595 HIS A CA 1
ATOM 4812 C C . HIS A 1 595 ? 6.957 -6.52 12.422 1 97.38 595 HIS A C 1
ATOM 4814 O O . HIS A 1 595 ? 7.641 -6.438 13.445 1 97.38 595 HIS A O 1
ATOM 4820 N N . LEU A 1 596 ? 7.473 -6.234 11.211 1 97.38 596 LEU A N 1
ATOM 4821 C CA . LEU A 1 596 ? 8.82 -5.691 11.062 1 97.38 596 LEU A CA 1
ATOM 4822 C C . LEU A 1 596 ? 8.961 -4.371 11.812 1 97.38 596 LEU A C 1
ATOM 4824 O O . LEU A 1 596 ? 9.953 -4.156 12.516 1 97.38 596 LEU A O 1
ATOM 4828 N N . VAL A 1 597 ? 7.957 -3.475 11.688 1 97 597 VAL A N 1
ATOM 4829 C CA . VAL A 1 597 ? 7.965 -2.164 12.328 1 97 597 VAL A CA 1
ATOM 4830 C C . VAL A 1 597 ? 7.93 -2.33 13.852 1 97 597 VAL A C 1
ATOM 4832 O O . VAL A 1 597 ? 8.695 -1.684 14.57 1 97 597 VAL A O 1
ATOM 4835 N N . SER A 1 598 ? 7.062 -3.232 14.312 1 95.81 598 SER A N 1
ATOM 4836 C CA . SER A 1 598 ? 6.949 -3.48 15.75 1 95.81 598 SER A CA 1
ATOM 4837 C C . SER A 1 598 ? 8.266 -4 16.328 1 95.81 598 SER A C 1
ATOM 4839 O O . SER A 1 598 ? 8.594 -3.723 17.484 1 95.81 598 SER A O 1
ATOM 4841 N N . ALA A 1 599 ? 9.016 -4.75 15.5 1 95.19 599 ALA A N 1
ATOM 4842 C CA . ALA A 1 599 ? 10.289 -5.32 15.938 1 95.19 599 ALA A CA 1
ATOM 4843 C C . ALA A 1 599 ? 11.445 -4.375 15.625 1 95.19 599 ALA A C 1
ATOM 4845 O O . ALA A 1 599 ? 12.609 -4.711 15.867 1 95.19 599 ALA A O 1
ATOM 4846 N N . GLU A 1 600 ? 11.172 -3.199 15.078 1 94.44 600 GLU A N 1
ATOM 4847 C CA . GLU A 1 600 ? 12.148 -2.178 14.719 1 94.44 600 GLU A CA 1
ATOM 4848 C C . GLU A 1 600 ? 13.188 -2.723 13.742 1 94.44 600 GLU A C 1
ATOM 4850 O O . GLU A 1 600 ? 14.391 -2.521 13.922 1 94.44 600 GLU A O 1
ATOM 4855 N N . ARG A 1 601 ? 12.672 -3.512 12.781 1 94.88 601 ARG A N 1
ATOM 4856 C CA . ARG A 1 601 ? 13.539 -4.059 11.742 1 94.88 601 ARG A CA 1
ATOM 4857 C C . ARG A 1 601 ? 13.375 -3.291 10.43 1 94.88 601 ARG A C 1
ATOM 4859 O O . ARG A 1 601 ? 12.281 -2.822 10.117 1 94.88 601 ARG A O 1
ATOM 4866 N N . ASN A 1 602 ? 14.461 -3.229 9.727 1 91.69 602 ASN A N 1
ATOM 4867 C CA . ASN A 1 602 ? 14.469 -2.438 8.5 1 91.69 602 ASN A CA 1
ATOM 4868 C C . ASN A 1 602 ? 13.953 -3.238 7.312 1 91.69 602 ASN A C 1
ATOM 4870 O O . ASN A 1 602 ? 14.148 -4.453 7.242 1 91.69 602 ASN A O 1
ATOM 4874 N N . TYR A 1 603 ? 13.305 -2.564 6.438 1 95.88 603 TYR A N 1
ATOM 4875 C CA . TYR A 1 603 ? 12.852 -3.109 5.164 1 95.88 603 TYR A CA 1
ATOM 4876 C C . TYR A 1 603 ? 12.742 -2.016 4.109 1 95.88 603 TYR A C 1
ATOM 4878 O O . TYR A 1 603 ? 12.734 -0.827 4.438 1 95.88 603 TYR A O 1
ATOM 4886 N N . SER A 1 604 ? 12.766 -2.346 2.881 1 95.94 604 SER A N 1
ATOM 4887 C CA . SER A 1 604 ? 12.375 -1.494 1.765 1 95.94 604 SER A CA 1
ATOM 4888 C C . SER A 1 604 ? 11.266 -2.143 0.937 1 95.94 604 SER A C 1
ATOM 4890 O O . SER A 1 604 ? 11.203 -3.367 0.828 1 95.94 604 SER A O 1
ATOM 4892 N N . LEU A 1 605 ? 10.43 -1.319 0.478 1 98.38 605 LEU A N 1
ATOM 4893 C CA . LEU A 1 605 ? 9.281 -1.826 -0.26 1 98.38 605 LEU A CA 1
ATOM 4894 C C . LEU A 1 605 ? 9.227 -1.227 -1.661 1 98.38 605 LEU A C 1
ATOM 4896 O O . LEU A 1 605 ? 9.508 -0.039 -1.845 1 98.38 605 LEU A O 1
ATOM 4900 N N . LEU A 1 606 ? 9 -2.016 -2.646 1 98.12 606 LEU A N 1
ATOM 4901 C CA . LEU A 1 606 ? 8.586 -1.612 -3.984 1 98.12 606 LEU A CA 1
ATOM 4902 C C . LEU A 1 606 ? 7.141 -2.025 -4.25 1 98.12 606 LEU A C 1
ATOM 4904 O O . LEU A 1 606 ? 6.797 -3.205 -4.137 1 98.12 606 LEU A O 1
ATOM 4908 N N . VAL A 1 607 ? 6.301 -1.087 -4.555 1 98.12 607 VAL A N 1
ATOM 4909 C CA . VAL A 1 607 ? 4.914 -1.431 -4.859 1 98.12 607 VAL A CA 1
ATOM 4910 C C . VAL A 1 607 ? 4.605 -1.084 -6.316 1 98.12 607 VAL A C 1
ATOM 4912 O O . VAL A 1 607 ? 5.219 -0.178 -6.887 1 98.12 607 VAL A O 1
ATOM 4915 N N . TYR A 1 608 ? 3.766 -1.738 -6.891 1 98.31 608 TYR A N 1
ATOM 4916 C CA . TYR A 1 608 ? 3.197 -1.463 -8.203 1 98.31 608 TYR A CA 1
ATOM 4917 C C . TYR A 1 608 ? 1.691 -1.24 -8.109 1 98.31 608 TYR A C 1
ATOM 4919 O O . TYR A 1 608 ? 0.916 -2.199 -8.109 1 98.31 608 TYR A O 1
ATOM 4927 N N . PRO A 1 609 ? 1.275 -0.02 -8.078 1 97.62 609 PRO A N 1
ATOM 4928 C CA . PRO A 1 609 ? -0.128 0.313 -7.82 1 97.62 609 PRO A CA 1
ATOM 4929 C C . PRO A 1 609 ? -1.063 -0.19 -8.914 1 97.62 609 PRO A C 1
ATOM 4931 O O . PRO A 1 609 ? -0.773 -0.026 -10.102 1 97.62 609 PRO A O 1
ATOM 4934 N N . ASP A 1 610 ? -2.148 -0.831 -8.531 1 97.12 610 ASP A N 1
ATOM 4935 C CA . ASP A 1 610 ? -3.287 -1.236 -9.352 1 97.12 610 ASP A CA 1
ATOM 4936 C C . ASP A 1 610 ? -2.904 -2.373 -10.297 1 97.12 610 ASP A C 1
ATOM 4938 O O . ASP A 1 610 ? -3.686 -2.744 -11.172 1 97.12 610 ASP A O 1
ATOM 4942 N N . GLU A 1 611 ? -1.693 -2.895 -10.141 1 97 611 GLU A N 1
ATOM 4943 C CA . GLU A 1 611 ? -1.285 -4.062 -10.914 1 97 611 GLU A CA 1
ATOM 4944 C C . GLU A 1 611 ? -1.772 -5.355 -10.266 1 97 611 GLU A C 1
ATOM 4946 O O . GLU A 1 611 ? -1.901 -5.43 -9.039 1 97 611 GLU A O 1
ATOM 4951 N N . ASN A 1 612 ? -2.074 -6.293 -11.086 1 95.06 612 ASN A N 1
ATOM 4952 C CA . ASN A 1 612 ? -2.453 -7.605 -10.57 1 95.06 612 ASN A CA 1
ATOM 4953 C C . ASN A 1 612 ? -1.228 -8.461 -10.266 1 95.06 612 ASN A C 1
ATOM 4955 O O . ASN A 1 612 ? -0.094 -7.988 -10.352 1 95.06 612 ASN A O 1
ATOM 4959 N N . HIS A 1 613 ? -1.442 -9.711 -9.922 1 95.12 613 HIS A N 1
ATOM 4960 C CA . HIS A 1 613 ? -0.39 -10.625 -9.492 1 95.12 613 HIS A CA 1
ATOM 4961 C C . HIS A 1 613 ? 0.632 -10.844 -10.602 1 95.12 613 HIS A C 1
ATOM 4963 O O . HIS A 1 613 ? 1.816 -11.047 -10.328 1 95.12 613 HIS A O 1
ATOM 4969 N N . TYR A 1 614 ? 0.257 -10.828 -11.82 1 92.25 614 TYR A N 1
ATOM 4970 C CA . TYR A 1 614 ? 1.074 -11.266 -12.945 1 92.25 614 TYR A CA 1
ATOM 4971 C C . TYR A 1 614 ? 1.793 -10.086 -13.594 1 92.25 614 TYR A C 1
ATOM 4973 O O . TYR A 1 614 ? 2.762 -10.273 -14.336 1 92.25 614 TYR A O 1
ATOM 4981 N N . MET A 1 615 ? 1.377 -8.859 -13.305 1 91.94 615 MET A N 1
ATOM 4982 C CA . MET A 1 615 ? 2.025 -7.637 -13.766 1 91.94 615 MET A CA 1
ATOM 4983 C C . MET A 1 615 ? 2.447 -7.762 -15.227 1 91.94 615 MET A C 1
ATOM 4985 O O . MET A 1 615 ? 3.625 -7.598 -15.555 1 91.94 615 MET A O 1
ATOM 4989 N N . ARG A 1 616 ? 1.536 -7.859 -16.141 1 88.31 616 ARG A N 1
ATOM 4990 C CA . ARG A 1 616 ? 1.79 -8.156 -17.547 1 88.31 616 ARG A CA 1
ATOM 4991 C C . ARG A 1 616 ? 2.152 -6.895 -18.312 1 88.31 616 ARG A C 1
ATOM 4993 O O . ARG A 1 616 ? 2.605 -6.969 -19.453 1 88.31 616 ARG A O 1
ATOM 5000 N N . ASN A 1 617 ? 2.102 -5.805 -17.688 1 91.31 617 ASN A N 1
ATOM 5001 C CA . ASN A 1 617 ? 2.518 -4.559 -18.312 1 91.31 617 ASN A CA 1
ATOM 5002 C C . ASN A 1 617 ? 4.023 -4.527 -18.562 1 91.31 617 ASN A C 1
ATOM 5004 O O . ASN A 1 617 ? 4.809 -4.727 -17.625 1 91.31 617 ASN A O 1
ATOM 5008 N N . ASP A 1 618 ? 4.449 -4.273 -19.781 1 93.19 618 ASP A N 1
ATOM 5009 C CA . ASP A 1 618 ? 5.852 -4.344 -20.172 1 93.19 618 ASP A CA 1
ATOM 5010 C C . ASP A 1 618 ? 6.695 -3.361 -19.375 1 93.19 618 ASP A C 1
ATOM 5012 O O . ASP A 1 618 ? 7.797 -3.695 -18.922 1 93.19 618 ASP A O 1
ATOM 5016 N N . ALA A 1 619 ? 6.172 -2.209 -19.234 1 94 619 ALA A N 1
ATOM 5017 C CA . ALA A 1 619 ? 6.918 -1.191 -18.5 1 94 619 ALA A CA 1
ATOM 5018 C C . ALA A 1 619 ? 7.121 -1.609 -17.047 1 94 619 ALA A C 1
ATOM 5020 O O . ALA A 1 619 ? 8.188 -1.387 -16.469 1 94 619 ALA A O 1
ATOM 5021 N N . VAL A 1 620 ? 6.098 -2.158 -16.516 1 96.62 620 VAL A N 1
ATOM 5022 C CA . VAL A 1 620 ? 6.148 -2.623 -15.125 1 96.62 620 VAL A CA 1
ATOM 5023 C C . VAL A 1 620 ? 7.152 -3.766 -15 1 96.62 620 VAL A C 1
ATOM 5025 O O . VAL A 1 620 ? 7.969 -3.783 -14.078 1 96.62 620 VAL A O 1
ATOM 5028 N N . GLN A 1 621 ? 7.141 -4.691 -15.945 1 96.19 621 GLN A N 1
ATOM 5029 C CA . GLN A 1 621 ? 8.062 -5.82 -15.914 1 96.19 621 GLN A CA 1
ATOM 5030 C C . GLN A 1 621 ? 9.508 -5.359 -16.047 1 96.19 621 GLN A C 1
ATOM 5032 O O . GLN A 1 621 ? 10.391 -5.852 -15.336 1 96.19 621 GLN A O 1
ATOM 5037 N N . GLN A 1 622 ? 9.719 -4.484 -16.922 1 96 622 GLN A N 1
ATOM 5038 C CA . GLN A 1 622 ? 11.062 -3.953 -17.109 1 96 622 GLN A CA 1
ATOM 5039 C C . GLN A 1 622 ? 11.57 -3.262 -15.844 1 96 622 GLN A C 1
ATOM 5041 O O . GLN A 1 622 ? 12.703 -3.49 -15.414 1 96 622 GLN A O 1
ATOM 5046 N N . HIS A 1 623 ? 10.734 -2.371 -15.297 1 97 623 HIS A N 1
ATOM 5047 C CA . HIS A 1 623 ? 11.109 -1.685 -14.062 1 97 623 HIS A CA 1
ATOM 5048 C C . HIS A 1 623 ? 11.391 -2.68 -12.945 1 97 623 HIS A C 1
ATOM 5050 O O . HIS A 1 623 ? 12.352 -2.52 -12.195 1 97 623 HIS A O 1
ATOM 5056 N N . LEU A 1 624 ? 10.523 -3.652 -12.844 1 97.5 624 LEU A N 1
ATOM 5057 C CA . LEU A 1 624 ? 10.641 -4.668 -11.805 1 97.5 624 LEU A CA 1
ATOM 5058 C C . LEU A 1 624 ? 11.992 -5.375 -11.883 1 97.5 624 LEU A C 1
ATOM 5060 O O . LEU A 1 624 ? 12.734 -5.43 -10.898 1 97.5 624 LEU A O 1
ATOM 5064 N N . HIS A 1 625 ? 12.367 -5.906 -13.023 1 97 625 HIS A N 1
ATOM 5065 C CA . HIS A 1 625 ? 13.594 -6.684 -13.172 1 97 625 HIS A CA 1
ATOM 5066 C C . HIS A 1 625 ? 14.828 -5.801 -13.016 1 97 625 HIS A C 1
ATOM 5068 O O . HIS A 1 625 ? 15.82 -6.219 -12.414 1 97 625 HIS A O 1
ATOM 5074 N N . LYS A 1 626 ? 14.711 -4.621 -13.516 1 96.06 626 LYS A N 1
ATOM 5075 C CA . LYS A 1 626 ? 15.812 -3.686 -13.32 1 96.06 626 LYS A CA 1
ATOM 5076 C C . LYS A 1 626 ? 16.016 -3.377 -11.836 1 96.06 626 LYS A C 1
ATOM 5078 O O . LYS A 1 626 ? 17.156 -3.277 -11.375 1 96.06 626 LYS A O 1
ATOM 5083 N N . SER A 1 627 ? 14.922 -3.184 -11.156 1 96.81 627 SER A N 1
ATOM 5084 C CA . SER A 1 627 ? 15 -2.879 -9.727 1 96.81 627 SER A CA 1
ATOM 5085 C C . SER A 1 627 ? 15.609 -4.035 -8.945 1 96.81 627 SER A C 1
ATOM 5087 O O . SER A 1 627 ? 16.406 -3.818 -8.031 1 96.81 627 SER A O 1
ATOM 5089 N N . ILE A 1 628 ? 15.227 -5.254 -9.281 1 97.81 628 ILE A N 1
ATOM 5090 C CA . ILE A 1 628 ? 15.789 -6.422 -8.609 1 97.81 628 ILE A CA 1
ATOM 5091 C C . ILE A 1 628 ? 17.297 -6.492 -8.867 1 97.81 628 ILE A C 1
ATOM 5093 O O . ILE A 1 628 ? 18.078 -6.68 -7.934 1 97.81 628 ILE A O 1
ATOM 5097 N N . VAL A 1 629 ? 17.703 -6.316 -10.117 1 97.44 629 VAL A N 1
ATOM 5098 C CA . VAL A 1 629 ? 19.109 -6.371 -10.484 1 97.44 629 VAL A CA 1
ATOM 5099 C C . VAL A 1 629 ? 19.891 -5.281 -9.742 1 97.44 629 VAL A C 1
ATOM 5101 O O . VAL A 1 629 ? 20.938 -5.543 -9.156 1 97.44 629 VAL A O 1
ATOM 5104 N N . SER A 1 630 ? 19.312 -4.086 -9.688 1 95.06 630 SER A N 1
ATOM 5105 C CA . SER A 1 630 ? 19.969 -2.963 -9.023 1 95.06 630 SER A CA 1
ATOM 5106 C C . SER A 1 630 ? 20.109 -3.211 -7.527 1 95.06 630 SER A C 1
ATOM 5108 O O . SER A 1 630 ? 21.125 -2.838 -6.926 1 95.06 630 SER A O 1
ATOM 5110 N N . PHE A 1 631 ? 19.203 -3.734 -6.938 1 96.81 631 PHE A N 1
ATOM 5111 C CA . PHE A 1 631 ? 19.219 -4.027 -5.508 1 96.81 631 PHE A CA 1
ATOM 5112 C C . PHE A 1 631 ? 20.375 -4.961 -5.164 1 96.81 631 PHE A C 1
ATOM 5114 O O . PHE A 1 631 ? 21.141 -4.695 -4.234 1 96.81 631 PHE A O 1
ATOM 5121 N N . PHE A 1 632 ? 20.469 -6.039 -5.891 1 97.81 632 PHE A N 1
ATOM 5122 C CA . PHE A 1 632 ? 21.516 -7.012 -5.582 1 97.81 632 PHE A CA 1
ATOM 5123 C C . PHE A 1 632 ? 22.891 -6.496 -6.004 1 97.81 632 PHE A C 1
ATOM 5125 O O . PHE A 1 632 ? 23.891 -6.777 -5.352 1 97.81 632 PHE A O 1
ATOM 5132 N N . GLU A 1 633 ? 22.938 -5.793 -7.113 1 95.62 633 GLU A N 1
ATOM 5133 C CA . GLU A 1 633 ? 24.203 -5.168 -7.496 1 95.62 633 GLU A CA 1
ATOM 5134 C C . GLU A 1 633 ? 24.719 -4.266 -6.387 1 95.62 633 GLU A C 1
ATOM 5136 O O . GLU A 1 633 ? 25.922 -4.293 -6.074 1 95.62 633 GLU A O 1
ATOM 5141 N N . GLU A 1 634 ? 23.828 -3.492 -5.824 1 91.94 634 GLU A N 1
ATOM 5142 C CA . GLU A 1 634 ? 24.219 -2.6 -4.734 1 91.94 634 GLU A CA 1
ATOM 5143 C C . GLU A 1 634 ? 24.609 -3.387 -3.488 1 91.94 634 GLU A C 1
ATOM 5145 O O . GLU A 1 634 ? 25.594 -3.059 -2.828 1 91.94 634 GLU A O 1
ATOM 5150 N N . CYS A 1 635 ? 23.828 -4.363 -3.168 1 94.62 635 CYS A N 1
ATOM 5151 C CA . CYS A 1 635 ? 24.078 -5.199 -1.997 1 94.62 635 CYS A CA 1
ATOM 5152 C C . CYS A 1 635 ? 25.453 -5.863 -2.082 1 94.62 635 CYS A C 1
ATOM 5154 O O . CYS A 1 635 ? 26.125 -6.043 -1.064 1 94.62 635 CYS A O 1
ATOM 5156 N N . PHE A 1 636 ? 25.906 -6.207 -3.271 1 95.88 636 PHE A N 1
ATOM 5157 C CA . PHE A 1 636 ? 27.109 -7.004 -3.461 1 95.88 636 PHE A CA 1
ATOM 5158 C C . PHE A 1 636 ? 28.328 -6.105 -3.693 1 95.88 636 PHE A C 1
ATOM 5160 O O . PHE A 1 636 ? 29.438 -6.598 -3.936 1 95.88 636 PHE A O 1
ATOM 5167 N N . ARG A 1 637 ? 28.094 -4.828 -3.537 1 88.88 637 ARG A N 1
ATOM 5168 C CA . ARG A 1 637 ? 29.219 -3.912 -3.67 1 88.88 637 ARG A CA 1
ATOM 5169 C C . ARG A 1 637 ? 30.156 -4.023 -2.471 1 88.88 637 ARG A C 1
ATOM 5171 O O . ARG A 1 637 ? 29.719 -4.191 -1.337 1 88.88 637 ARG A O 1
ATOM 5178 N N . ILE A 1 638 ? 31.5 -3.994 -2.74 1 76.06 638 ILE A N 1
ATOM 5179 C CA . ILE A 1 638 ? 32.5 -4.082 -1.684 1 76.06 638 ILE A CA 1
ATOM 5180 C C . ILE A 1 638 ? 32.594 -2.754 -0.938 1 76.06 638 ILE A C 1
ATOM 5182 O O . ILE A 1 638 ? 32.688 -1.692 -1.558 1 76.06 638 ILE A O 1
ATOM 5186 N N . GLN A 1 639 ? 32.031 -2.709 0.255 1 59.41 639 GLN A N 1
ATOM 5187 C CA . GLN A 1 639 ? 32.094 -1.485 1.048 1 59.41 639 GLN A CA 1
ATOM 5188 C C . GLN A 1 639 ? 33.531 -1.256 1.584 1 59.41 639 GLN A C 1
ATOM 5190 O O . GLN A 1 639 ? 34.156 -2.189 2.068 1 59.41 639 GLN A O 1
ATOM 5195 N N . ASP A 1 640 ? 34.25 -0.422 1.113 1 50.56 640 ASP A N 1
ATOM 5196 C CA . ASP A 1 640 ? 35.5 -0.07 1.758 1 50.56 640 ASP A CA 1
ATOM 5197 C C . ASP A 1 640 ? 35.281 0.381 3.199 1 50.56 640 ASP A C 1
ATOM 5199 O O . ASP A 1 640 ? 34.5 1.312 3.451 1 50.56 640 ASP A O 1
ATOM 5203 N N . LYS A 1 641 ? 35.125 -0.457 4.133 1 46.59 641 LYS A N 1
ATOM 5204 C CA . LYS A 1 641 ? 35.094 0.019 5.516 1 46.59 641 LYS A CA 1
ATOM 5205 C C . LYS A 1 641 ? 36.281 0.943 5.789 1 46.59 641 LYS A C 1
ATOM 5207 O O . LYS A 1 641 ? 37.406 0.625 5.438 1 46.59 641 LYS A O 1
ATOM 5212 N N . PRO A 1 642 ? 35.938 2.178 6.215 1 42.66 642 PRO A N 1
ATOM 5213 C CA . PRO A 1 642 ? 37.094 2.967 6.652 1 42.66 642 PRO A CA 1
ATOM 5214 C C . PRO A 1 642 ? 37.969 2.217 7.641 1 42.66 642 PRO A C 1
ATOM 5216 O O . PRO A 1 642 ? 37.5 1.326 8.352 1 42.66 642 PRO A O 1
ATOM 5219 N N . PRO A 1 643 ? 39.25 2.314 7.531 1 32.44 643 PRO A N 1
ATOM 5220 C CA . PRO A 1 643 ? 40.125 1.709 8.555 1 32.44 643 PRO A CA 1
ATOM 5221 C C . PRO A 1 643 ? 39.719 2.115 9.969 1 32.44 643 PRO A C 1
ATOM 5223 O O . PRO A 1 643 ? 39.406 3.283 10.219 1 32.44 643 PRO A O 1
ATOM 5226 N N . ILE A 1 644 ? 39.062 1.28 10.695 1 37.06 644 ILE A N 1
ATOM 5227 C CA . ILE A 1 644 ? 38.938 1.569 12.125 1 37.06 644 ILE A CA 1
ATOM 5228 C C . ILE A 1 644 ? 40.25 2.113 12.656 1 37.06 644 ILE A C 1
ATOM 5230 O O . ILE A 1 644 ? 41.281 1.422 12.617 1 37.06 644 ILE A O 1
ATOM 5234 N N . ILE A 1 645 ? 40.375 3.367 12.789 1 31.83 645 ILE A N 1
ATOM 5235 C CA . ILE A 1 645 ? 41.531 3.885 13.539 1 31.83 645 ILE A CA 1
ATOM 5236 C C . ILE A 1 645 ? 41.5 3.344 14.969 1 31.83 645 ILE A C 1
ATOM 5238 O O . ILE A 1 645 ? 40.562 3.645 15.734 1 31.83 645 ILE A O 1
ATOM 5242 N N . ILE A 1 646 ? 41.969 2.174 15.164 1 33.59 646 ILE A N 1
ATOM 5243 C CA . ILE A 1 646 ? 42.25 1.712 16.516 1 33.59 646 ILE A CA 1
ATOM 5244 C C . ILE A 1 646 ? 43.094 2.75 17.25 1 33.59 646 ILE A C 1
ATOM 5246 O O . ILE A 1 646 ? 44.25 2.977 16.906 1 33.59 646 ILE A O 1
ATOM 5250 N N . ILE A 1 647 ? 42.438 3.785 17.812 1 33.97 647 ILE A N 1
ATOM 5251 C CA . ILE A 1 647 ? 43.156 4.625 18.75 1 33.97 647 ILE A CA 1
ATOM 5252 C C . ILE A 1 647 ? 43.688 3.773 19.906 1 33.97 647 ILE A C 1
ATOM 5254 O O . ILE A 1 647 ? 42.906 3.164 20.641 1 33.97 647 ILE A O 1
ATOM 5258 N N . GLU A 1 648 ? 44.844 3.236 19.734 1 32.5 648 GLU A N 1
ATOM 5259 C CA . GLU A 1 648 ? 45.656 2.627 20.797 1 32.5 648 GLU A CA 1
ATOM 5260 C C . GLU A 1 648 ? 45.719 3.531 22.016 1 32.5 648 GLU A C 1
ATOM 5262 O O . GLU A 1 648 ? 46.25 4.645 21.953 1 32.5 648 GLU A O 1
ATOM 5267 N N . GLU A 1 649 ? 44.719 3.561 22.828 1 33.53 649 GLU A N 1
ATOM 5268 C CA . GLU A 1 649 ? 44.906 4.125 24.156 1 33.53 649 GLU A CA 1
ATOM 5269 C C . GLU A 1 649 ? 46.125 3.516 24.828 1 33.53 649 GLU A C 1
ATOM 5271 O O . GLU A 1 649 ? 46.188 2.301 25.031 1 33.53 649 GLU A O 1
ATOM 5276 N N . GLU A 1 650 ? 47.312 4.055 24.625 1 31.77 650 GLU A N 1
ATOM 5277 C CA . GLU A 1 650 ? 48.469 3.832 25.484 1 31.77 650 GLU A CA 1
ATOM 5278 C C . GLU A 1 650 ? 48.125 3.992 26.953 1 31.77 650 GLU A C 1
ATOM 5280 O O . GLU A 1 650 ? 47.656 5.055 27.375 1 31.77 650 GLU A O 1
ATOM 5285 N N . GLU A 1 651 ? 47.656 2.992 27.641 1 34 651 GLU A N 1
ATOM 5286 C CA . GLU A 1 651 ? 47.656 2.869 29.094 1 34 651 GLU A CA 1
ATOM 5287 C C . GLU A 1 651 ? 49 3.35 29.688 1 34 651 GLU A C 1
ATOM 5289 O O . GLU A 1 651 ? 50.062 2.803 29.391 1 34 651 GLU A O 1
ATOM 5294 N N . GLU A 1 652 ? 49.188 4.633 29.828 1 29.72 652 GLU A N 1
ATOM 5295 C CA . GLU A 1 652 ? 50.25 5.078 30.719 1 29.72 652 GLU A CA 1
ATOM 5296 C C . GLU A 1 652 ? 50.156 4.367 32.062 1 29.72 652 GLU A C 1
ATOM 5298 O O . GLU A 1 652 ? 49.094 4.316 32.688 1 29.72 652 GLU A O 1
ATOM 5303 N N . GLU A 1 653 ? 51 3.365 32.281 1 31.27 653 GLU A N 1
ATOM 5304 C CA . GLU A 1 653 ? 51.469 2.691 33.469 1 31.27 653 GLU A CA 1
ATOM 5305 C C . GLU A 1 653 ? 51.781 3.695 34.594 1 31.27 653 GLU A C 1
ATOM 5307 O O . GLU A 1 653 ? 52.219 3.311 35.656 1 31.27 653 GLU A O 1
ATOM 5312 N N . ASP A 1 654 ? 51 4.758 34.875 1 25.98 654 ASP A N 1
ATOM 5313 C CA . ASP A 1 654 ? 51.219 5.121 36.281 1 25.98 654 ASP A CA 1
ATOM 5314 C C . ASP A 1 654 ? 50.406 4.238 37.219 1 25.98 654 ASP A C 1
ATOM 5316 O O . ASP A 1 654 ? 49.281 3.859 36.906 1 25.98 654 ASP A O 1
ATOM 5320 N N . VAL B 1 1 ? -13.664 9.344 13.625 1 75.31 1 VAL B N 1
ATOM 5321 C CA . VAL B 1 1 ? -12.547 9.867 14.406 1 75.31 1 VAL B CA 1
ATOM 5322 C C . VAL B 1 1 ? -11.406 10.258 13.469 1 75.31 1 VAL B C 1
ATOM 5324 O O . VAL B 1 1 ? -10.992 9.469 12.617 1 75.31 1 VAL B O 1
ATOM 5327 N N . TYR B 1 2 ? -10.969 11.453 13.672 1 77.69 2 TYR B N 1
ATOM 5328 C CA . TYR B 1 2 ? -9.938 12.039 12.828 1 77.69 2 TYR B CA 1
ATOM 5329 C C . TYR B 1 2 ? -8.734 12.484 13.656 1 77.69 2 TYR B C 1
ATOM 5331 O O . TYR B 1 2 ? -8.203 11.703 14.453 1 77.69 2 TYR B O 1
ATOM 5339 N N . ARG B 1 3 ? -8.203 13.672 13.43 1 80.69 3 ARG B N 1
ATOM 5340 C CA . ARG B 1 3 ? -7.008 14.188 14.094 1 80.69 3 ARG B CA 1
ATOM 5341 C C . ARG B 1 3 ? -7.281 14.477 15.562 1 80.69 3 ARG B C 1
ATOM 5343 O O . ARG B 1 3 ? -6.512 14.062 16.438 1 80.69 3 ARG B O 1
ATOM 5350 N N . HIS B 1 4 ? -8.414 15.133 15.836 1 76.69 4 HIS B N 1
ATOM 5351 C CA . HIS B 1 4 ? -8.703 15.641 17.172 1 76.69 4 HIS B CA 1
ATOM 5352 C C . HIS B 1 4 ? -9.867 14.883 17.812 1 76.69 4 HIS B C 1
ATOM 5354 O O . HIS B 1 4 ? -10.047 14.938 19.031 1 76.69 4 HIS B O 1
ATOM 5360 N N . SER B 1 5 ? -10.609 14.234 17.047 1 81.56 5 SER B N 1
ATOM 5361 C CA . SER B 1 5 ? -11.836 13.602 17.516 1 81.56 5 SER B CA 1
ATOM 5362 C C . SER B 1 5 ? -11.562 12.219 18.094 1 81.56 5 SER B C 1
ATOM 5364 O O . SER B 1 5 ? -10.602 11.555 17.688 1 81.56 5 SER B O 1
ATOM 5366 N N . PHE B 1 6 ? -12.352 11.883 19.125 1 82.81 6 PHE B N 1
ATOM 5367 C CA . PHE B 1 6 ? -12.305 10.57 19.734 1 82.81 6 PHE B CA 1
ATOM 5368 C C . PHE B 1 6 ? -13.656 10.211 20.359 1 82.81 6 PHE B C 1
ATOM 5370 O O . PHE B 1 6 ? -14.539 11.062 20.453 1 82.81 6 PHE B O 1
ATOM 5377 N N . THR B 1 7 ? -13.789 9.016 20.672 1 88.25 7 THR B N 1
ATOM 5378 C CA . THR B 1 7 ? -14.906 8.562 21.484 1 88.25 7 THR B CA 1
ATOM 5379 C C . THR B 1 7 ? -14.414 8.047 22.844 1 88.25 7 THR B C 1
ATOM 5381 O O . THR B 1 7 ? -13.258 7.641 22.969 1 88.25 7 THR B O 1
ATOM 5384 N N . ALA B 1 8 ? -15.25 8.203 23.812 1 93.38 8 ALA B N 1
ATOM 5385 C CA . ALA B 1 8 ? -14.852 7.746 25.141 1 93.38 8 ALA B CA 1
ATOM 5386 C C . ALA B 1 8 ? -16.062 7.438 26 1 93.38 8 ALA B C 1
ATOM 5388 O O . ALA B 1 8 ? -17.188 7.863 25.688 1 93.38 8 ALA B O 1
ATOM 5389 N N . TYR B 1 9 ? -15.781 6.605 27 1 94.81 9 TYR B N 1
ATOM 5390 C CA . TYR B 1 9 ? -16.719 6.465 28.109 1 94.81 9 TYR B CA 1
ATOM 5391 C C . TYR B 1 9 ? -16.516 7.555 29.156 1 94.81 9 TYR B C 1
ATOM 5393 O O . TYR B 1 9 ? -15.375 7.859 29.516 1 94.81 9 TYR B O 1
ATOM 5401 N N . TYR B 1 10 ? -17.594 8.18 29.5 1 95.25 10 TYR B N 1
ATOM 5402 C CA . TYR B 1 10 ? -17.484 9.266 30.484 1 95.25 10 TYR B CA 1
ATOM 5403 C C . TYR B 1 10 ? -18.172 8.891 31.781 1 95.25 10 TYR B C 1
ATOM 5405 O O . TYR B 1 10 ? -19.297 8.367 31.766 1 95.25 10 TYR B O 1
ATOM 5413 N N . VAL B 1 11 ? -17.438 9.156 32.875 1 94.62 11 VAL B N 1
ATOM 5414 C CA . VAL B 1 11 ? -17.969 8.898 34.219 1 94.62 11 VAL B CA 1
ATOM 5415 C C . VAL B 1 11 ? -17.984 10.203 35.031 1 94.62 11 VAL B C 1
ATOM 5417 O O . VAL B 1 11 ? -17 10.938 35.031 1 94.62 11 VAL B O 1
ATOM 5420 N N . LEU B 1 12 ? -19.156 10.484 35.625 1 93.81 12 LEU B N 1
ATOM 5421 C CA . LEU B 1 12 ? -19.297 11.625 36.5 1 93.81 12 LEU B CA 1
ATOM 5422 C C . LEU B 1 12 ? -18.984 11.227 37.938 1 93.81 12 LEU B C 1
ATOM 5424 O O . LEU B 1 12 ? -19.438 10.18 38.438 1 93.81 12 LEU B O 1
ATOM 5428 N N . CYS B 1 13 ? -18.25 11.992 38.594 1 94.56 13 CYS B N 1
ATOM 5429 C CA . CYS B 1 13 ? -17.875 11.719 39.969 1 94.56 13 CYS B CA 1
ATOM 5430 C C . CYS B 1 13 ? -18.281 12.867 40.875 1 94.56 13 CYS B C 1
ATOM 5432 O O . CYS B 1 13 ? -17.906 14.023 40.656 1 94.56 13 CYS B O 1
ATOM 5434 N N . ASN B 1 14 ? -19.031 12.539 41.875 1 92.56 14 ASN B N 1
ATOM 5435 C CA . ASN B 1 14 ? -19.297 13.5 42.938 1 92.56 14 ASN B CA 1
ATOM 5436 C C . ASN B 1 14 ? -18.109 13.625 43.875 1 92.56 14 ASN B C 1
ATOM 5438 O O . ASN B 1 14 ? -17.766 12.672 44.594 1 92.56 14 ASN B O 1
ATOM 5442 N N . LEU B 1 15 ? -17.656 14.781 44 1 91.94 15 LEU B N 1
ATOM 5443 C CA . LEU B 1 15 ? -16.391 14.969 44.688 1 91.94 15 LEU B CA 1
ATOM 5444 C C . LEU B 1 15 ? -16.609 14.922 46.219 1 91.94 15 LEU B C 1
ATOM 5446 O O . LEU B 1 15 ? -15.672 14.719 46.969 1 91.94 15 LEU B O 1
ATOM 5450 N N . PHE B 1 16 ? -17.875 15.07 46.656 1 91.62 16 PHE B N 1
ATOM 5451 C CA . PHE B 1 16 ? -18.172 15.031 48.062 1 91.62 16 PHE B CA 1
ATOM 5452 C C . PHE B 1 16 ? -18.484 13.609 48.531 1 91.62 16 PHE B C 1
ATOM 5454 O O . PHE B 1 16 ? -17.984 13.164 49.562 1 91.62 16 PHE B O 1
ATOM 5461 N N . THR B 1 17 ? -19.266 12.977 47.812 1 92.69 17 THR B N 1
ATOM 5462 C CA . THR B 1 17 ? -19.703 11.641 48.188 1 92.69 17 THR B CA 1
ATOM 5463 C C . THR B 1 17 ? -18.875 10.57 47.5 1 92.69 17 THR B C 1
ATOM 5465 O O . THR B 1 17 ? -18.906 9.406 47.875 1 92.69 17 THR B O 1
ATOM 5468 N N . TRP B 1 18 ? -18.234 10.906 46.406 1 92.75 18 TRP B N 1
ATOM 5469 C CA . TRP B 1 18 ? -17.391 10.023 45.625 1 92.75 18 TRP B CA 1
ATOM 5470 C C . TRP B 1 18 ? -18.234 9.008 44.844 1 92.75 18 TRP B C 1
ATOM 5472 O O . TRP B 1 18 ? -17.719 7.961 44.438 1 92.75 18 TRP B O 1
ATOM 5482 N N . GLU B 1 19 ? -19.422 9.297 44.75 1 92.62 19 GLU B N 1
ATOM 5483 C CA . GLU B 1 19 ? -20.297 8.469 43.938 1 92.62 19 GLU B CA 1
ATOM 5484 C C . GLU B 1 19 ? -20.016 8.695 42.438 1 92.62 19 GLU B C 1
ATOM 5486 O O . GLU B 1 19 ? -19.766 9.828 42 1 92.62 19 GLU B O 1
ATOM 5491 N N . HIS B 1 20 ? -19.953 7.531 41.688 1 93 20 HIS B N 1
ATOM 5492 C CA . HIS B 1 20 ? -19.703 7.57 40.25 1 93 20 HIS B CA 1
ATOM 5493 C C . HIS B 1 20 ? -20.969 7.223 39.469 1 93 20 HIS B C 1
ATOM 5495 O O . HIS B 1 20 ? -21.734 6.352 39.875 1 93 20 HIS B O 1
ATOM 5501 N N . ARG B 1 21 ? -21.141 7.953 38.406 1 90.25 21 ARG B N 1
ATOM 5502 C CA . ARG B 1 21 ? -22.25 7.68 37.5 1 90.25 21 ARG B CA 1
ATOM 5503 C C . ARG B 1 21 ? -21.781 7.762 36.062 1 90.25 21 ARG B C 1
ATOM 5505 O O . ARG B 1 21 ? -21.125 8.727 35.656 1 90.25 21 ARG B O 1
ATOM 5512 N N . ASN B 1 22 ? -22.219 6.734 35.281 1 92.69 22 ASN B N 1
ATOM 5513 C CA . ASN B 1 22 ? -21.906 6.766 33.844 1 92.69 22 ASN B CA 1
ATOM 5514 C C . ASN B 1 22 ? -22.781 7.766 33.094 1 92.69 22 ASN B C 1
ATOM 5516 O O . ASN B 1 22 ? -23.984 7.871 33.375 1 92.69 22 ASN B O 1
ATOM 5520 N N . LEU B 1 23 ? -22.172 8.562 32.312 1 94 23 LEU B N 1
ATOM 5521 C CA . LEU B 1 23 ? -22.906 9.484 31.469 1 94 23 LEU B CA 1
ATOM 5522 C C . LEU B 1 23 ? -23.375 8.797 30.188 1 94 23 LEU B C 1
ATOM 5524 O O . LEU B 1 23 ? -22.547 8.359 29.375 1 94 23 LEU B O 1
ATOM 5528 N N . ASN B 1 24 ? -24.672 8.672 30.031 1 92.88 24 ASN B N 1
ATOM 5529 C CA . ASN B 1 24 ? -25.266 8.008 28.891 1 92.88 24 ASN B CA 1
ATOM 5530 C C . ASN B 1 24 ? -26.484 8.773 28.359 1 92.88 24 ASN B C 1
ATOM 5532 O O . ASN B 1 24 ? -27.156 9.469 29.125 1 92.88 24 ASN B O 1
ATOM 5536 N N . PRO B 1 25 ? -26.625 8.625 27.031 1 92.75 25 PRO B N 1
ATOM 5537 C CA . PRO B 1 25 ? -27.938 9.078 26.562 1 92.75 25 PRO B CA 1
ATOM 5538 C C . PRO B 1 25 ? -29.078 8.266 27.172 1 92.75 25 PRO B C 1
ATOM 5540 O O . PRO B 1 25 ? -28.891 7.125 27.594 1 92.75 25 PRO B O 1
ATOM 5543 N N . PRO B 1 26 ? -30.219 8.883 27.188 1 90.88 26 PRO B N 1
ATOM 5544 C CA . PRO B 1 26 ? -31.359 8.195 27.812 1 90.88 26 PRO B CA 1
ATOM 5545 C C . PRO B 1 26 ? -31.688 6.871 27.141 1 90.88 26 PRO B C 1
ATOM 5547 O O . PRO B 1 26 ? -32.188 5.941 27.797 1 90.88 26 PRO B O 1
ATOM 5550 N N . GLU B 1 27 ? -31.359 6.715 25.922 1 89.5 27 GLU B N 1
ATOM 5551 C CA . GLU B 1 27 ? -31.828 5.586 25.125 1 89.5 27 GLU B CA 1
ATOM 5552 C C . GLU B 1 27 ? -30.828 4.441 25.141 1 89.5 27 GLU B C 1
ATOM 5554 O O . GLU B 1 27 ? -31.156 3.311 24.766 1 89.5 27 GLU B O 1
ATOM 5559 N N . VAL B 1 28 ? -29.656 4.68 25.484 1 91.19 28 VAL B N 1
ATOM 5560 C CA . VAL B 1 28 ? -28.609 3.676 25.328 1 91.19 28 VAL B CA 1
ATOM 5561 C C . VAL B 1 28 ? -27.766 3.607 26.609 1 91.19 28 VAL B C 1
ATOM 5563 O O . VAL B 1 28 ? -27.391 4.641 27.172 1 91.19 28 VAL B O 1
ATOM 5566 N N . ARG B 1 29 ? -27.438 2.371 27.016 1 89.69 29 ARG B N 1
ATOM 5567 C CA . ARG B 1 29 ? -26.547 2.172 28.156 1 89.69 29 ARG B CA 1
ATOM 5568 C C . ARG B 1 29 ? -25.125 1.894 27.703 1 89.69 29 ARG B C 1
ATOM 5570 O O . ARG B 1 29 ? -24.906 1.33 26.625 1 89.69 29 ARG B O 1
ATOM 5577 N N . ASN B 1 30 ? -24.234 2.359 28.531 1 90.81 30 ASN B N 1
ATOM 5578 C CA . ASN B 1 30 ? -22.812 2.129 28.297 1 90.81 30 ASN B CA 1
ATOM 5579 C C . ASN B 1 30 ? -22.391 2.594 26.906 1 90.81 30 ASN B C 1
ATOM 5581 O O . ASN B 1 30 ? -21.781 1.838 26.156 1 90.81 30 ASN B O 1
ATOM 5585 N N . ALA B 1 31 ? -22.812 3.783 26.609 1 93 31 ALA B N 1
ATOM 5586 C CA . ALA B 1 31 ? -22.516 4.355 25.297 1 93 31 ALA B CA 1
ATOM 5587 C C . ALA B 1 31 ? -21.188 5.086 25.312 1 93 31 ALA B C 1
ATOM 5589 O O . ALA B 1 31 ? -20.828 5.75 26.281 1 93 31 ALA B O 1
ATOM 5590 N N . GLN B 1 32 ? -20.406 4.887 24.25 1 94.31 32 GLN B N 1
ATOM 5591 C CA . GLN B 1 32 ? -19.25 5.754 24 1 94.31 32 GLN B CA 1
ATOM 5592 C C . GLN B 1 32 ? -19.688 7.07 23.359 1 94.31 32 GLN B C 1
ATOM 5594 O O . GLN B 1 32 ? -20.297 7.074 22.297 1 94.31 32 GLN B O 1
ATOM 5599 N N . LEU B 1 33 ? -19.312 8.133 24.016 1 96.5 33 LEU B N 1
ATOM 5600 C CA . LEU B 1 33 ? -19.734 9.445 23.547 1 96.5 33 LEU B CA 1
ATOM 5601 C C . LEU B 1 33 ? -18.656 10.086 22.688 1 96.5 33 LEU B C 1
ATOM 5603 O O . LEU B 1 33 ? -17.469 9.773 22.828 1 96.5 33 LEU B O 1
ATOM 5607 N N . GLN B 1 34 ? -19.125 10.875 21.75 1 97.12 34 GLN B N 1
ATOM 5608 C CA . GLN B 1 34 ? -18.203 11.602 20.875 1 97.12 34 GLN B CA 1
ATOM 5609 C C . GLN B 1 34 ? -17.672 12.859 21.547 1 97.12 34 GLN B C 1
ATOM 5611 O O . GLN B 1 34 ? -16.641 13.406 21.141 1 97.12 34 GLN B O 1
ATOM 5616 N N . TYR B 1 35 ? -18.375 13.359 22.578 1 97.19 35 TYR B N 1
ATOM 5617 C CA . TYR B 1 35 ? -17.984 14.547 23.328 1 97.19 35 TYR B CA 1
ATOM 5618 C C . TYR B 1 35 ? -18.766 14.633 24.641 1 97.19 35 TYR B C 1
ATOM 5620 O O . TYR B 1 35 ? -19.922 14.242 24.703 1 97.19 35 TYR B O 1
ATOM 5628 N N . ALA B 1 36 ? -18.156 15.102 25.625 1 97.25 36 ALA B N 1
ATOM 5629 C CA . ALA B 1 36 ? -18.797 15.531 26.859 1 97.25 36 ALA B CA 1
ATOM 5630 C C . ALA B 1 36 ? -18.047 16.703 27.484 1 97.25 36 ALA B C 1
ATOM 5632 O O . ALA B 1 36 ? -16.812 16.703 27.531 1 97.25 36 ALA B O 1
ATOM 5633 N N . GLY B 1 37 ? -18.844 17.766 27.891 1 96.12 37 GLY B N 1
ATOM 5634 C CA . GLY B 1 37 ? -18.219 18.922 28.516 1 96.12 37 GLY B CA 1
ATOM 5635 C C . GLY B 1 37 ? -19.156 19.719 29.406 1 96.12 37 GLY B C 1
ATOM 5636 O O . GLY B 1 37 ? -20.375 19.734 29.172 1 96.12 37 GLY B O 1
ATOM 5637 N N . TRP B 1 38 ? -18.625 20.359 30.438 1 96.25 38 TRP B N 1
ATOM 5638 C CA . TRP B 1 38 ? -19.391 21.188 31.359 1 96.25 38 TRP B CA 1
ATOM 5639 C C . TRP B 1 38 ? -19.766 22.516 30.703 1 96.25 38 TRP B C 1
ATOM 5641 O O . TRP B 1 38 ? -19.016 23.031 29.859 1 96.25 38 TRP B O 1
ATOM 5651 N N . GLY B 1 39 ? -20.906 23.062 31.047 1 95 39 GLY B N 1
ATOM 5652 C CA . GLY B 1 39 ? -21.266 24.422 30.688 1 95 39 GLY B CA 1
ATOM 5653 C C . GLY B 1 39 ? -20.656 25.484 31.594 1 95 39 GLY B C 1
ATOM 5654 O O . GLY B 1 39 ? -19.922 25.141 32.531 1 95 39 GLY B O 1
ATOM 5655 N N . PRO B 1 40 ? -20.922 26.703 31.266 1 94.44 40 PRO B N 1
ATOM 5656 C CA . PRO B 1 40 ? -20.281 27.797 32 1 94.44 40 PRO B CA 1
ATOM 5657 C C . PRO B 1 40 ? -20.938 28.062 33.344 1 94.44 40 PRO B C 1
ATOM 5659 O O . PRO B 1 40 ? -20.344 28.719 34.219 1 94.44 40 PRO B O 1
ATOM 5662 N N . LYS B 1 41 ? -22.125 27.484 33.562 1 92.88 41 LYS B N 1
ATOM 5663 C CA . LYS B 1 41 ? -22.844 27.781 34.781 1 92.88 41 LYS B CA 1
ATOM 5664 C C . LYS B 1 41 ? -23.25 26.5 35.5 1 92.88 41 LYS B C 1
ATOM 5666 O O . LYS B 1 41 ? -23.812 25.594 34.906 1 92.88 41 LYS B O 1
ATOM 5671 N N . GLY B 1 42 ? -22.906 26.516 36.75 1 91.94 42 GLY B N 1
ATOM 5672 C CA . GLY B 1 42 ? -23.328 25.391 37.562 1 91.94 42 GLY B CA 1
ATOM 5673 C C . GLY B 1 42 ? -22.812 24.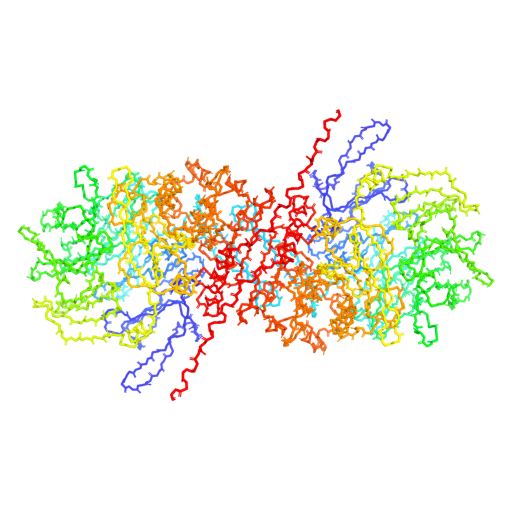062 37.062 1 91.94 42 GLY B C 1
ATOM 5674 O O . GLY B 1 42 ? -21.625 23.906 36.812 1 91.94 42 GLY B O 1
ATOM 5675 N N . GLN B 1 43 ? -23.875 23.156 37 1 93.56 43 GLN B N 1
ATOM 5676 C CA . GLN B 1 43 ? -23.531 21.797 36.594 1 93.56 43 GLN B CA 1
ATOM 5677 C C . GLN B 1 43 ? -24.094 21.484 35.219 1 93.56 43 GLN B C 1
ATOM 5679 O O . GLN B 1 43 ? -24.469 20.344 34.938 1 93.56 43 GLN B O 1
ATOM 5684 N N . GLN B 1 44 ? -24.234 22.562 34.438 1 94.44 44 GLN B N 1
ATOM 5685 C CA . GLN B 1 44 ? -24.688 22.328 33.094 1 94.44 44 GLN B CA 1
ATOM 5686 C C . GLN B 1 44 ? -23.75 21.375 32.344 1 94.44 44 GLN B C 1
ATOM 5688 O O . GLN B 1 44 ? -22.531 21.453 32.5 1 94.44 44 GLN B O 1
ATOM 5693 N N . LEU B 1 45 ? -24.391 20.469 31.656 1 95.44 45 LEU B N 1
ATOM 5694 C CA . LEU B 1 45 ? -23.609 19.453 30.953 1 95.44 45 LEU B CA 1
ATOM 5695 C C . LEU B 1 45 ? -24.125 19.25 29.531 1 95.44 45 LEU B C 1
ATOM 5697 O O . LEU B 1 45 ? -25.344 19.219 29.312 1 95.44 45 LEU B O 1
ATOM 5701 N N . LEU B 1 46 ? -23.188 19.188 28.641 1 96.44 46 LEU B N 1
ATOM 5702 C CA . LEU B 1 46 ? -23.469 18.891 27.234 1 96.44 46 LEU B CA 1
ATOM 5703 C C . LEU B 1 46 ? -22.719 17.641 26.781 1 96.44 46 LEU B C 1
ATOM 5705 O O . LEU B 1 46 ? -21.547 17.453 27.125 1 96.44 46 LEU B O 1
ATOM 5709 N N . PHE B 1 47 ? -23.391 16.719 26.156 1 97.12 47 PHE B N 1
ATOM 5710 C CA . PHE B 1 47 ? -22.656 15.633 25.516 1 97.12 47 PHE B CA 1
ATOM 5711 C C . PHE B 1 47 ? -23.25 15.289 24.172 1 97.12 47 PHE B C 1
ATOM 5713 O O . PHE B 1 47 ? -24.391 15.688 23.859 1 97.12 47 PHE B O 1
ATOM 5720 N N . ILE B 1 48 ? -22.484 14.688 23.312 1 97.69 48 ILE B N 1
ATOM 5721 C CA . ILE B 1 48 ? -22.875 14.391 21.938 1 97.69 48 ILE B CA 1
ATOM 5722 C C . ILE B 1 48 ? -22.75 12.891 21.672 1 97.69 48 ILE B C 1
ATOM 5724 O O . ILE B 1 48 ? -21.719 12.289 21.969 1 97.69 48 ILE B O 1
ATOM 5728 N N . PHE B 1 49 ? -23.797 12.312 21.156 1 96.81 49 PHE B N 1
ATOM 5729 C CA . PHE B 1 49 ? -23.891 10.898 20.828 1 96.81 49 PHE B CA 1
ATOM 5730 C C . PHE B 1 49 ? -24.547 10.703 19.469 1 96.81 49 PHE B C 1
ATOM 5732 O O . PHE B 1 49 ? -25.625 11.242 19.203 1 96.81 49 PHE B O 1
ATOM 5739 N N . GLU B 1 50 ? -23.844 9.992 18.594 1 96.38 50 GLU B N 1
ATOM 5740 C CA . GLU B 1 50 ? -24.312 9.734 17.234 1 96.38 50 GLU B CA 1
ATOM 5741 C C . GLU B 1 50 ? -24.656 11.039 16.516 1 96.38 50 GLU B C 1
ATOM 5743 O O . GLU B 1 50 ? -25.688 11.133 15.836 1 96.38 50 GLU B O 1
ATOM 5748 N N . ASN B 1 51 ? -23.922 12.07 16.812 1 97.25 51 ASN B N 1
ATOM 5749 C CA . ASN B 1 51 ? -23.984 13.391 16.188 1 97.25 51 ASN B CA 1
ATOM 5750 C C . ASN B 1 51 ? -25.234 14.156 16.641 1 97.25 51 ASN B C 1
ATOM 5752 O O . ASN B 1 51 ? -25.672 15.086 15.953 1 97.25 51 ASN B O 1
ATOM 5756 N N . ASN B 1 52 ? -25.797 13.711 17.719 1 97.75 52 ASN B N 1
ATOM 5757 C CA . ASN B 1 52 ? -26.875 14.445 18.359 1 97.75 52 ASN B CA 1
ATOM 5758 C C . ASN B 1 52 ? -26.422 15.109 19.656 1 97.75 52 ASN B C 1
ATOM 5760 O O . ASN B 1 52 ? -25.609 14.547 20.391 1 97.75 52 ASN B O 1
ATOM 5764 N N . ILE B 1 53 ? -27 16.266 19.906 1 97.94 53 ILE B N 1
ATOM 5765 C CA . ILE B 1 53 ? -26.594 17.031 21.078 1 97.94 53 ILE B CA 1
ATOM 5766 C C . ILE B 1 53 ? -27.578 16.797 22.219 1 97.94 53 ILE B C 1
ATOM 5768 O O . ILE B 1 53 ? -28.797 16.938 22.047 1 97.94 53 ILE B O 1
ATOM 5772 N N . TYR B 1 54 ? -27.062 16.438 23.359 1 96.81 54 TYR B N 1
ATOM 5773 C CA . TYR B 1 54 ? -27.828 16.281 24.578 1 96.81 54 TYR B CA 1
ATOM 5774 C C . TYR B 1 54 ? -27.406 17.297 25.641 1 96.81 54 TYR B C 1
ATOM 5776 O O . TYR B 1 54 ? -26.234 17.672 25.719 1 96.81 54 TYR B O 1
ATOM 5784 N N . TYR B 1 55 ? -28.422 17.703 26.422 1 96.5 55 TYR B N 1
ATOM 5785 C CA . TYR B 1 55 ? -28.203 18.719 27.438 1 96.5 55 TYR B CA 1
ATOM 5786 C C . TYR B 1 55 ? -28.781 18.297 28.781 1 96.5 55 TYR B C 1
ATOM 5788 O O . TYR B 1 55 ? -29.875 17.719 28.828 1 96.5 55 TYR B O 1
ATOM 5796 N N . GLN B 1 56 ? -28 18.547 29.781 1 94.94 56 GLN B N 1
ATOM 5797 C CA . GLN B 1 56 ? -28.469 18.391 31.156 1 94.94 56 GLN B CA 1
ATOM 5798 C C . GLN B 1 56 ? -28.25 19.672 31.969 1 94.94 56 GLN B C 1
ATOM 5800 O O . GLN B 1 56 ? -27.125 20.188 32.031 1 94.94 56 GLN B O 1
ATOM 5805 N N . MET B 1 57 ? -29.297 20.062 32.625 1 93.06 57 MET B N 1
ATOM 5806 C CA . MET B 1 57 ? -29.188 21.25 33.469 1 93.06 57 MET B CA 1
ATOM 5807 C C . MET B 1 57 ? -28.266 21.016 34.656 1 93.06 57 MET B C 1
ATOM 5809 O O . MET B 1 57 ? -27.5 21.906 35.031 1 93.06 57 MET B O 1
ATOM 5813 N N . ASN B 1 58 ? -28.422 19.906 35.25 1 91.75 58 ASN B N 1
ATOM 5814 C CA . ASN B 1 58 ? -27.516 19.422 36.281 1 91.75 58 ASN B CA 1
ATOM 5815 C C . ASN B 1 58 ? -27.328 17.922 36.219 1 91.75 58 ASN B C 1
ATOM 5817 O O . ASN B 1 58 ? -28 17.234 35.438 1 91.75 58 ASN B O 1
ATOM 5821 N N . VAL B 1 59 ? -26.469 17.469 37.031 1 88.81 59 VAL B N 1
ATOM 5822 C CA . VAL B 1 59 ? -26.062 16.062 36.969 1 88.81 59 VAL B CA 1
ATOM 5823 C C . VAL B 1 59 ? -27.266 15.172 37.25 1 88.81 59 VAL B C 1
ATOM 5825 O O . VAL B 1 59 ? -27.359 14.062 36.719 1 88.81 59 VAL B O 1
ATOM 5828 N N . GLU B 1 60 ? -28.172 15.711 37.938 1 87.31 60 GLU B N 1
ATOM 5829 C CA . GLU B 1 60 ? -29.297 14.906 38.375 1 87.31 60 GLU B CA 1
ATOM 5830 C C . GLU B 1 60 ? -30.469 15.031 37.406 1 87.31 60 GLU B C 1
ATOM 5832 O O . GLU B 1 60 ? -31.391 14.219 37.438 1 87.31 60 GLU B O 1
ATOM 5837 N N . SER B 1 61 ? -30.375 15.977 36.562 1 89.88 61 SER B N 1
ATOM 5838 C CA . SER B 1 61 ? -31.469 16.219 35.625 1 89.88 61 SER B CA 1
ATOM 5839 C C . SER B 1 61 ? -31.438 15.211 34.5 1 89.88 61 SER B C 1
ATOM 5841 O O . SER B 1 61 ? -30.375 14.664 34.156 1 89.88 61 SER B O 1
ATOM 5843 N N . ARG B 1 62 ? -32.594 15.016 34 1 90.88 62 ARG B N 1
ATOM 5844 C CA . ARG B 1 62 ? -32.688 14.18 32.812 1 90.88 62 ARG B CA 1
ATOM 5845 C C . ARG B 1 62 ? -32.062 14.875 31.594 1 90.88 62 ARG B C 1
ATOM 5847 O O . ARG B 1 62 ? -32.219 16.094 31.438 1 90.88 62 ARG B O 1
ATOM 5854 N N . ALA B 1 63 ? -31.469 14.047 30.766 1 93.25 63 ALA B N 1
ATOM 5855 C CA . ALA B 1 63 ? -30.875 14.594 29.547 1 93.25 63 ALA B CA 1
ATOM 5856 C C . ALA B 1 63 ? -31.938 14.883 28.5 1 93.25 63 ALA B C 1
ATOM 5858 O O . ALA B 1 63 ? -32.812 14.055 28.25 1 93.25 63 ALA B O 1
ATOM 5859 N N . ILE B 1 64 ? -31.891 16.031 27.969 1 92.88 64 ILE B N 1
ATOM 5860 C CA . ILE B 1 64 ? -32.781 16.438 26.906 1 92.88 64 ILE B CA 1
ATOM 5861 C C . ILE B 1 64 ? -32.031 16.469 25.578 1 92.88 64 ILE B C 1
ATOM 5863 O O . ILE B 1 64 ? -30.953 17.031 25.484 1 92.88 64 ILE B O 1
ATOM 5867 N N . ARG B 1 65 ? -32.656 15.852 24.562 1 94.62 65 ARG B N 1
ATOM 5868 C CA . ARG B 1 65 ? -32.094 15.914 23.219 1 94.62 65 ARG B CA 1
ATOM 5869 C C . ARG B 1 65 ? -32.406 17.234 22.547 1 94.62 65 ARG B C 1
ATOM 5871 O O . ARG B 1 65 ? -33.562 17.531 22.25 1 94.62 65 ARG B O 1
ATOM 5878 N N . LEU B 1 66 ? -31.406 18.031 22.281 1 95.25 66 LEU B N 1
ATOM 5879 C CA . LEU B 1 66 ? -31.594 19.344 21.688 1 95.25 66 LEU B CA 1
ATOM 5880 C C . LEU B 1 66 ? -31.766 19.234 20.172 1 95.25 66 LEU B C 1
ATOM 5882 O O . LEU B 1 66 ? -32.469 20.031 19.562 1 95.25 66 LEU B O 1
ATOM 5886 N N . VAL B 1 67 ? -31.031 18.375 19.562 1 94.94 67 VAL B N 1
ATOM 5887 C CA . VAL B 1 67 ? -31.094 18.156 18.125 1 94.94 67 VAL B CA 1
ATOM 5888 C C . VAL B 1 67 ? -31.047 16.656 17.828 1 94.94 67 VAL B C 1
ATOM 5890 O O . VAL B 1 67 ? -30.328 15.914 18.5 1 94.94 67 VAL B O 1
ATOM 5893 N N . SER B 1 68 ? -31.781 16.156 16.797 1 93.69 68 SER B N 1
ATOM 5894 C CA . SER B 1 68 ? -31.891 14.734 16.516 1 93.69 68 SER B CA 1
ATOM 5895 C C . SER B 1 68 ? -31.641 14.43 15.039 1 93.69 68 SER B C 1
ATOM 5897 O O . SER B 1 68 ? -31.984 13.352 14.555 1 93.69 68 SER B O 1
ATOM 5899 N N . THR B 1 69 ? -31.125 15.352 14.32 1 96.5 69 THR B N 1
ATOM 5900 C CA . THR B 1 69 ? -30.938 15.172 12.883 1 96.5 69 THR B CA 1
ATOM 5901 C C . THR B 1 69 ? -29.594 14.523 12.586 1 96.5 69 THR B C 1
ATOM 5903 O O . THR B 1 69 ? -29.219 14.352 11.43 1 96.5 69 THR B O 1
ATOM 5906 N N . GLY B 1 70 ? -28.844 14.195 13.594 1 97.62 70 GLY B N 1
ATOM 5907 C CA . GLY B 1 70 ? -27.516 13.648 13.414 1 97.62 70 GLY B CA 1
ATOM 5908 C C . GLY B 1 70 ? -27.516 12.312 12.688 1 97.62 70 GLY B C 1
ATOM 5909 O O . GLY B 1 70 ? -28.406 11.492 12.875 1 97.62 70 GLY B O 1
ATOM 5910 N N . ARG B 1 71 ? -26.609 12.188 11.781 1 96.81 71 ARG B N 1
ATOM 5911 C CA . ARG B 1 71 ? -26.281 10.93 11.117 1 96.81 71 ARG B CA 1
ATOM 5912 C C . ARG B 1 71 ? -24.797 10.656 11.164 1 96.81 71 ARG B C 1
ATOM 5914 O O . ARG B 1 71 ? -24 11.43 10.633 1 96.81 71 ARG B O 1
ATOM 5921 N N . GLU B 1 72 ? -24.422 9.539 11.758 1 92.31 72 GLU B N 1
ATOM 5922 C CA . GLU B 1 72 ? -23 9.242 11.953 1 92.31 72 GLU B CA 1
ATOM 5923 C C . GLU B 1 72 ? -22.25 9.258 10.625 1 92.31 72 GLU B C 1
ATOM 5925 O O . GLU B 1 72 ? -22.688 8.641 9.648 1 92.31 72 GLU B O 1
ATOM 5930 N N . GLY B 1 73 ? -21.25 10.07 10.617 1 93.31 73 GLY B N 1
ATOM 5931 C CA . GLY B 1 73 ? -20.344 10.141 9.469 1 93.31 73 GLY B CA 1
ATOM 5932 C C . GLY B 1 73 ? -20.875 11.008 8.352 1 93.31 73 GLY B C 1
ATOM 5933 O O . GLY B 1 73 ? -20.203 11.219 7.344 1 93.31 73 GLY B O 1
ATOM 5934 N N . VAL B 1 74 ? -22.062 11.609 8.492 1 96.88 74 VAL B N 1
ATOM 5935 C CA . VAL B 1 74 ? -22.656 12.312 7.363 1 96.88 74 VAL B CA 1
ATOM 5936 C C . VAL B 1 74 ? -23.125 13.695 7.809 1 96.88 74 VAL B C 1
ATOM 5938 O O . VAL B 1 74 ? -22.781 14.703 7.191 1 96.88 74 VAL B O 1
ATOM 5941 N N . ILE B 1 75 ? -23.953 13.711 8.859 1 98.44 75 ILE B N 1
ATOM 5942 C CA . ILE B 1 75 ? -24.469 14.969 9.375 1 98.44 75 ILE B CA 1
ATOM 5943 C C . ILE B 1 75 ? -23.969 15.195 10.797 1 98.44 75 ILE B C 1
ATOM 5945 O O . ILE B 1 75 ? -24.328 14.445 11.711 1 98.44 75 ILE B O 1
ATOM 5949 N N . PHE B 1 76 ? -23.25 16.172 11.008 1 98.19 76 PHE B N 1
ATOM 5950 C CA . PHE B 1 76 ? -22.625 16.469 12.289 1 98.19 76 PHE B CA 1
ATOM 5951 C C . PHE B 1 76 ? -23.297 17.672 12.945 1 98.19 76 PHE B C 1
ATOM 5953 O O . PHE B 1 76 ? -23.438 18.734 12.32 1 98.19 76 PHE B O 1
ATOM 5960 N N . ASN B 1 77 ? -23.688 17.547 14.172 1 98.44 77 ASN B N 1
ATOM 5961 C CA . ASN B 1 77 ? -24.188 18.656 14.969 1 98.44 77 ASN B CA 1
ATOM 5962 C C . ASN B 1 77 ? -23.266 18.953 16.156 1 98.44 77 ASN B C 1
ATOM 5964 O O . ASN B 1 77 ? -23.125 18.125 17.062 1 98.44 77 ASN B O 1
ATOM 5968 N N . GLY B 1 78 ? -22.703 20.094 16.094 1 98.31 78 GLY B N 1
ATOM 5969 C CA . GLY B 1 78 ? -21.891 20.531 17.219 1 98.31 78 GLY B CA 1
ATOM 5970 C C . GLY B 1 78 ? -20.484 19.984 17.188 1 98.31 78 GLY B C 1
ATOM 5971 O O . GLY B 1 78 ? -19.672 20.281 18.062 1 98.31 78 GLY B O 1
ATOM 5972 N N . LEU B 1 79 ? -20.219 19.156 16.25 1 98 79 LEU B N 1
ATOM 5973 C CA . LEU B 1 79 ? -18.859 18.641 16 1 98 79 LEU B CA 1
ATOM 5974 C C . LEU B 1 79 ? -18.453 18.859 14.547 1 98 79 LEU B C 1
ATOM 5976 O O . LEU B 1 79 ? -19.312 19 13.672 1 98 79 LEU B O 1
ATOM 5980 N N . SER B 1 80 ? -17.188 18.859 14.328 1 97.81 80 SER B N 1
ATOM 5981 C CA . SER B 1 80 ? -16.656 19.078 12.984 1 97.81 80 SER B CA 1
ATOM 5982 C C . SER B 1 80 ? -16.609 17.781 12.188 1 97.81 80 SER B C 1
ATOM 5984 O O . SER B 1 80 ? -16.453 16.703 12.758 1 97.81 80 SER B O 1
ATOM 5986 N N . ASP B 1 81 ? -16.875 17.891 10.891 1 97.25 81 ASP B N 1
ATOM 5987 C CA . ASP B 1 81 ? -16.484 16.828 9.977 1 97.25 81 ASP B CA 1
ATOM 5988 C C . ASP B 1 81 ? -14.977 16.875 9.711 1 97.25 81 ASP B C 1
ATOM 5990 O O . ASP B 1 81 ? -14.234 17.547 10.422 1 97.25 81 ASP B O 1
ATOM 5994 N N . TRP B 1 82 ? -14.539 16.078 8.766 1 96.69 82 TRP B N 1
ATOM 5995 C CA . TRP B 1 82 ? -13.102 16.031 8.508 1 96.69 82 TRP B CA 1
ATOM 5996 C C . TRP B 1 82 ? -12.602 17.391 8.016 1 96.69 82 TRP B C 1
ATOM 5998 O O . TRP B 1 82 ? -11.594 17.906 8.516 1 96.69 82 TRP B O 1
ATOM 6008 N N . LEU B 1 83 ? -13.242 17.984 6.992 1 97.88 83 LEU B N 1
ATOM 6009 C CA . LEU B 1 83 ? -12.773 19.219 6.383 1 97.88 83 LEU B CA 1
ATOM 6010 C C . LEU B 1 83 ? -12.656 20.328 7.422 1 97.88 83 LEU B C 1
ATOM 6012 O O . LEU B 1 83 ? -11.641 21.031 7.484 1 97.88 83 LEU B O 1
ATOM 6016 N N . TYR B 1 84 ? -13.68 20.516 8.219 1 97.69 84 TYR B N 1
ATOM 6017 C CA . TYR B 1 84 ? -13.688 21.594 9.195 1 97.69 84 TYR B CA 1
ATOM 6018 C C . TYR B 1 84 ? -12.664 21.344 10.297 1 97.69 84 TYR B C 1
ATOM 6020 O O . TYR B 1 84 ? -12.023 22.281 10.789 1 97.69 84 TYR B O 1
ATOM 6028 N N . GLU B 1 85 ? -12.562 20.141 10.688 1 97 85 GLU B N 1
ATOM 6029 C CA . GLU B 1 85 ? -11.602 19.812 11.734 1 97 85 GLU B CA 1
ATOM 6030 C C . GLU B 1 85 ? -10.172 20.062 11.258 1 97 85 GLU B C 1
ATOM 6032 O O . GLU B 1 85 ? -9.336 20.578 12.008 1 97 85 GLU B O 1
ATOM 6037 N N . GLU B 1 86 ? -9.898 19.719 10.055 1 95.44 86 GLU B N 1
ATOM 6038 C CA . GLU B 1 86 ? -8.523 19.734 9.562 1 95.44 86 GLU B CA 1
ATOM 6039 C C . GLU B 1 86 ? -8.18 21.094 8.945 1 95.44 86 GLU B C 1
ATOM 6041 O O . GLU B 1 86 ? -7.051 21.578 9.078 1 95.44 86 GLU B O 1
ATOM 6046 N N . GLU B 1 87 ? -9.172 21.766 8.305 1 95.56 87 GLU B N 1
ATOM 6047 C CA . GLU B 1 87 ? -8.789 22.859 7.422 1 95.56 87 GLU B CA 1
ATOM 6048 C C . GLU B 1 87 ? -9.422 24.172 7.879 1 95.56 87 GLU B C 1
ATOM 6050 O O . GLU B 1 87 ? -8.898 25.25 7.586 1 95.56 87 GLU B O 1
ATOM 6055 N N . ILE B 1 88 ? -10.523 24.094 8.578 1 97.12 88 ILE B N 1
ATOM 6056 C CA . ILE B 1 88 ? -11.266 25.344 8.742 1 97.12 88 ILE B CA 1
ATOM 6057 C C . ILE B 1 88 ? -11.234 25.766 10.211 1 97.12 88 ILE B C 1
ATOM 6059 O O . ILE B 1 88 ? -10.531 26.719 10.57 1 97.12 88 ILE B O 1
ATOM 6063 N N . LEU B 1 89 ? -11.836 24.891 11.062 1 96.69 89 LEU B N 1
ATOM 6064 C CA . LEU B 1 89 ? -11.914 25.25 12.477 1 96.69 89 LEU B CA 1
ATOM 6065 C C . LEU B 1 89 ? -10.68 24.766 13.227 1 96.69 89 LEU B C 1
ATOM 6067 O O . LEU B 1 89 ? -10.352 25.266 14.305 1 96.69 89 LEU B O 1
ATOM 6071 N N . LYS B 1 90 ? -10.062 23.719 12.711 1 94.56 90 LYS B N 1
ATOM 6072 C CA . LYS B 1 90 ? -8.867 23.109 13.297 1 94.56 90 LYS B CA 1
ATOM 6073 C C . LYS B 1 90 ? -9.156 22.562 14.695 1 94.56 90 LYS B C 1
ATOM 6075 O O . LYS B 1 90 ? -8.281 22.609 15.562 1 94.56 90 LYS B O 1
ATOM 6080 N N . THR B 1 91 ? -10.344 22.219 14.961 1 95.62 91 THR B N 1
ATOM 6081 C CA . THR B 1 91 ? -10.836 21.562 16.172 1 95.62 91 THR B CA 1
ATOM 6082 C C . THR B 1 91 ? -12.055 20.703 15.859 1 95.62 91 THR B C 1
ATOM 6084 O O . THR B 1 91 ? -12.719 20.906 14.844 1 95.62 91 THR B O 1
ATOM 6087 N N . HIS B 1 92 ? -12.273 19.719 16.672 1 96.5 92 HIS B N 1
ATOM 6088 C CA . HIS B 1 92 ? -13.438 18.875 16.453 1 96.5 92 HIS B CA 1
ATOM 6089 C C . HIS B 1 92 ? -14.695 19.516 17.031 1 96.5 92 HIS B C 1
ATOM 6091 O O . HIS B 1 92 ? -15.812 19.062 16.75 1 96.5 92 HIS B O 1
ATOM 6097 N N . ILE B 1 93 ? -14.5 20.516 17.797 1 97.56 93 ILE B N 1
ATOM 6098 C CA . ILE B 1 93 ? -15.617 21.172 18.484 1 97.56 93 ILE B CA 1
ATOM 6099 C C . ILE B 1 93 ? -16.25 22.203 17.562 1 97.56 93 ILE B C 1
ATOM 6101 O O . ILE B 1 93 ? -15.555 23.094 17.047 1 97.56 93 ILE B O 1
ATOM 6105 N N . ALA B 1 94 ? -17.516 22.125 17.422 1 98.44 94 ALA B N 1
ATOM 6106 C CA . ALA B 1 94 ? -18.266 23.078 16.594 1 98.44 94 ALA B CA 1
ATOM 6107 C C . ALA B 1 94 ? -19.547 23.516 17.297 1 98.44 94 ALA B C 1
ATOM 6109 O O . ALA B 1 94 ? -20.609 23.547 16.688 1 98.44 94 ALA B O 1
ATOM 6110 N N . HIS B 1 95 ? -19.469 23.703 18.594 1 98.62 95 HIS B N 1
ATOM 6111 C CA . HIS B 1 95 ? -20.5 24.312 19.422 1 98.62 95 HIS B CA 1
ATOM 6112 C C . HIS B 1 95 ? -19.906 25.312 20.406 1 98.62 95 HIS B C 1
ATOM 6114 O O . HIS B 1 95 ? -18.734 25.219 20.766 1 98.62 95 HIS B O 1
ATOM 6120 N N . TRP B 1 96 ? -20.734 26.328 20.828 1 98.31 96 TRP B N 1
ATOM 6121 C CA . TRP B 1 96 ? -20.234 27.438 21.656 1 98.31 96 TRP B CA 1
ATOM 6122 C C . TRP B 1 96 ? -21.297 27.859 22.672 1 98.31 96 TRP B C 1
ATOM 6124 O O . TRP B 1 96 ? -22.391 28.281 22.281 1 98.31 96 TRP B O 1
ATOM 6134 N N . TRP B 1 97 ? -20.922 27.859 23.938 1 97.56 97 TRP B N 1
ATOM 6135 C CA . TRP B 1 97 ? -21.812 28.297 25.016 1 97.56 97 TRP B CA 1
ATOM 6136 C C . TRP B 1 97 ? -21.891 29.812 25.078 1 97.56 97 TRP B C 1
ATOM 6138 O O . TRP B 1 97 ? -20.875 30.5 24.922 1 97.56 97 TRP B O 1
ATOM 6148 N N . SER B 1 98 ? -23.141 30.297 25.234 1 96.56 98 SER B N 1
ATOM 6149 C CA . SER B 1 98 ? -23.219 31.703 25.609 1 96.56 98 SER B CA 1
ATOM 6150 C C . SER B 1 98 ? -22.609 31.938 27 1 96.56 98 SER B C 1
ATOM 6152 O O . SER B 1 98 ? -22.609 31.047 27.844 1 96.56 98 SER B O 1
ATOM 6154 N N . PRO B 1 99 ? -22.109 33.156 27.234 1 94 99 PRO B N 1
ATOM 6155 C CA . PRO B 1 99 ? -21.406 33.406 28.5 1 94 99 PRO B CA 1
ATOM 6156 C C . PRO B 1 99 ? -22.281 33.125 29.719 1 94 99 PRO B C 1
ATOM 6158 O O . PRO B 1 99 ? -21.766 32.719 30.766 1 94 99 PRO B O 1
ATOM 6161 N N . ASP B 1 100 ? -23.594 33.25 29.656 1 94.06 100 ASP B N 1
ATOM 6162 C CA . ASP B 1 100 ? -24.469 33.062 30.797 1 94.06 100 ASP B CA 1
ATOM 6163 C C . ASP B 1 100 ? -25.031 31.641 30.844 1 94.06 100 ASP B C 1
ATOM 6165 O O . ASP B 1 100 ? -25.828 31.297 31.703 1 94.06 100 ASP B O 1
ATOM 6169 N N . GLY B 1 101 ? -24.75 30.844 29.828 1 95.31 101 GLY B N 1
ATOM 6170 C CA . GLY B 1 101 ? -25.172 29.453 29.797 1 95.31 101 GLY B CA 1
ATOM 6171 C C . GLY B 1 101 ? -26.609 29.281 29.359 1 95.31 101 GLY B C 1
ATOM 6172 O O . GLY B 1 101 ? -27.125 28.156 29.344 1 95.31 101 GLY B O 1
ATOM 6173 N N . ALA B 1 102 ? -27.219 30.297 28.938 1 94.88 102 ALA B N 1
ATOM 6174 C CA . ALA B 1 102 ? -28.641 30.234 28.609 1 94.88 102 ALA B CA 1
ATOM 6175 C C . ALA B 1 102 ? -28.859 29.75 27.188 1 94.88 102 ALA B C 1
ATOM 6177 O O . ALA B 1 102 ? -29.953 29.297 26.844 1 94.88 102 ALA B O 1
ATOM 6178 N N . ARG B 1 103 ? -27.844 29.922 26.359 1 96.56 103 ARG B N 1
ATOM 6179 C CA . ARG B 1 103 ? -27.969 29.562 24.953 1 96.56 103 ARG B CA 1
ATOM 6180 C C . ARG B 1 103 ? -26.75 28.781 24.469 1 96.56 103 ARG B C 1
ATOM 6182 O O . ARG B 1 103 ? -25.688 28.859 25.078 1 96.56 103 ARG B O 1
ATOM 6189 N N . LEU B 1 104 ? -26.953 28 23.484 1 97.56 104 LEU B N 1
ATOM 6190 C CA . LEU B 1 104 ? -25.906 27.266 22.812 1 97.56 104 LEU B CA 1
ATOM 6191 C C . LEU B 1 104 ? -25.938 27.484 21.297 1 97.56 104 LEU B C 1
ATOM 6193 O O . LEU B 1 104 ? -26.984 27.281 20.672 1 97.56 104 LEU B O 1
ATOM 6197 N N . ALA B 1 105 ? -24.844 28.016 20.781 1 98.56 105 ALA B N 1
ATOM 6198 C CA . ALA B 1 105 ? -24.688 28.031 19.328 1 98.56 105 ALA B CA 1
ATOM 6199 C C . ALA B 1 105 ? -24 26.75 18.844 1 98.56 105 ALA B C 1
ATOM 6201 O O . ALA B 1 105 ? -23.078 26.25 19.484 1 98.56 105 ALA B O 1
ATOM 6202 N N . TYR B 1 106 ? -24.484 26.172 17.797 1 98.5 106 TYR B N 1
ATOM 6203 C CA . TYR B 1 106 ? -23.828 25.016 17.234 1 98.5 106 TYR B CA 1
ATOM 6204 C C . TYR B 1 106 ? -23.938 25 15.719 1 98.5 106 TYR B C 1
ATOM 6206 O O . TYR B 1 106 ? -24.891 25.531 15.156 1 98.5 106 TYR B O 1
ATOM 6214 N N . MET B 1 107 ? -22.984 24.453 15.102 1 98.5 107 MET B N 1
ATOM 6215 C CA . MET B 1 107 ? -22.953 24.312 13.648 1 98.5 107 MET B CA 1
ATOM 6216 C C . MET B 1 107 ? -23.453 22.953 13.211 1 98.5 107 MET B C 1
ATOM 6218 O O . MET B 1 107 ? -23.156 21.938 13.859 1 98.5 107 MET B O 1
ATOM 6222 N N . THR B 1 108 ? -24.234 22.891 12.227 1 98.56 108 THR B N 1
ATOM 6223 C CA . THR B 1 108 ? -24.578 21.672 11.523 1 98.56 108 THR B CA 1
ATOM 6224 C C . THR B 1 108 ? -23.797 21.547 10.219 1 98.56 108 THR B C 1
ATOM 6226 O O . THR B 1 108 ? -23.859 22.438 9.367 1 98.56 108 THR B O 1
ATOM 6229 N N . ILE B 1 109 ? -23.047 20.516 10.117 1 98.56 109 ILE B N 1
ATOM 6230 C CA . ILE B 1 109 ? -22.25 20.234 8.922 1 98.56 109 ILE B CA 1
ATOM 6231 C C . ILE B 1 109 ? -22.828 19.016 8.195 1 98.56 109 ILE B C 1
ATOM 6233 O O . ILE B 1 109 ? -22.812 17.906 8.727 1 98.56 109 ILE B O 1
ATOM 6237 N N . ASN B 1 110 ? -23.312 19.203 7.031 1 98.69 110 ASN B N 1
ATOM 6238 C CA . ASN B 1 110 ? -24 18.188 6.238 1 98.69 110 ASN B CA 1
ATOM 6239 C C . ASN B 1 110 ? -23.141 17.719 5.066 1 98.69 110 ASN B C 1
ATOM 6241 O O . ASN B 1 110 ? -23.016 18.422 4.062 1 98.69 110 ASN B O 1
ATOM 6245 N N . ASP B 1 111 ? -22.656 16.484 5.121 1 98.5 111 ASP B N 1
ATOM 6246 C CA . ASP B 1 111 ? -21.766 15.93 4.117 1 98.5 111 ASP B CA 1
ATOM 6247 C C . ASP B 1 111 ? -22.531 15.086 3.098 1 98.5 111 ASP B C 1
ATOM 6249 O O . ASP B 1 111 ? -21.922 14.359 2.309 1 98.5 111 ASP B O 1
ATOM 6253 N N . THR B 1 112 ? -23.797 15.117 3.047 1 98.06 112 THR B N 1
ATOM 6254 C CA . THR B 1 112 ? -24.609 14.258 2.201 1 98.06 112 THR B CA 1
ATOM 6255 C C . THR B 1 112 ? -24.156 14.336 0.747 1 98.06 112 THR B C 1
ATOM 6257 O O . THR B 1 112 ? -24.156 13.328 0.038 1 98.06 112 THR B O 1
ATOM 6260 N N . ARG B 1 113 ? -23.781 15.523 0.334 1 98.06 113 ARG B N 1
ATOM 6261 C CA . ARG B 1 113 ? -23.438 15.711 -1.069 1 98.06 113 ARG B CA 1
ATOM 6262 C C . ARG B 1 113 ? -21.922 15.625 -1.271 1 98.06 113 ARG B C 1
ATOM 6264 O O . ARG B 1 113 ? -21.438 15.719 -2.398 1 98.06 113 ARG B O 1
ATOM 6271 N N . VAL B 1 114 ? -21.125 15.516 -0.25 1 98.5 114 VAL B N 1
ATOM 6272 C CA . VAL B 1 114 ? -19.672 15.391 -0.343 1 98.5 114 VAL B CA 1
ATOM 6273 C C . VAL B 1 114 ? -19.297 13.969 -0.769 1 98.5 114 VAL B C 1
ATOM 6275 O O . VAL B 1 114 ? -19.781 12.992 -0.194 1 98.5 114 VAL B O 1
ATOM 6278 N N . PRO B 1 115 ? -18.438 13.828 -1.802 1 98.06 115 PRO B N 1
ATOM 6279 C CA . PRO B 1 115 ? -18.031 12.484 -2.221 1 98.06 115 PRO B CA 1
ATOM 6280 C C . PRO B 1 115 ? -17.344 11.695 -1.104 1 98.06 115 PRO B C 1
ATOM 6282 O O . PRO B 1 115 ? -16.703 12.289 -0.232 1 98.06 115 PRO B O 1
ATOM 6285 N N . SER B 1 116 ? -17.531 10.398 -1.19 1 96.06 116 SER B N 1
ATOM 6286 C CA . SER B 1 116 ? -16.938 9.516 -0.193 1 96.06 116 SER B CA 1
ATOM 6287 C C . SER B 1 116 ? -15.602 8.961 -0.67 1 96.06 116 SER B C 1
ATOM 6289 O O . SER B 1 116 ? -15.406 8.734 -1.867 1 96.06 116 SER B O 1
ATOM 6291 N N . MET B 1 117 ? -14.703 8.859 0.224 1 95.62 117 MET B N 1
ATOM 6292 C CA . MET B 1 117 ? -13.398 8.227 0.022 1 95.62 117 MET B CA 1
ATOM 6293 C C . MET B 1 117 ? -13.289 6.926 0.811 1 95.62 117 MET B C 1
ATOM 6295 O O . MET B 1 117 ? -13.641 6.883 1.993 1 95.62 117 MET B O 1
ATOM 6299 N N . GLU B 1 118 ? -12.891 5.859 0.164 1 94.19 118 GLU B N 1
ATOM 6300 C CA . GLU B 1 118 ? -12.688 4.57 0.817 1 94.19 118 GLU B CA 1
ATOM 6301 C C . GLU B 1 118 ? -11.219 4.332 1.142 1 94.19 118 GLU B C 1
ATOM 6303 O O . GLU B 1 118 ? -10.367 4.375 0.251 1 94.19 118 GLU B O 1
ATOM 6308 N N . ILE B 1 119 ? -10.891 4.102 2.363 1 95.94 119 ILE B N 1
ATOM 6309 C CA . ILE B 1 119 ? -9.531 3.863 2.836 1 95.94 119 ILE B CA 1
ATOM 6310 C C . ILE B 1 119 ? -9.398 2.412 3.295 1 95.94 119 ILE B C 1
ATOM 6312 O O . ILE B 1 119 ? -10.07 1.985 4.234 1 95.94 119 ILE B O 1
ATOM 6316 N N . PRO B 1 120 ? -8.531 1.677 2.652 1 96 120 PRO B N 1
ATOM 6317 C CA . PRO B 1 120 ? -8.391 0.269 3.033 1 96 120 PRO B CA 1
ATOM 6318 C C . PRO B 1 120 ? -7.699 0.091 4.383 1 96 120 PRO B C 1
ATOM 6320 O O . PRO B 1 120 ? -6.77 0.833 4.707 1 96 120 PRO B O 1
ATOM 6323 N N . LEU B 1 121 ? -8.148 -0.865 5.168 1 96.94 121 LEU B N 1
ATOM 6324 C CA . LEU B 1 121 ? -7.512 -1.388 6.371 1 96.94 121 LEU B CA 1
ATOM 6325 C C . LEU B 1 121 ? -7.164 -2.863 6.207 1 96.94 121 LEU B C 1
ATOM 6327 O O . LEU B 1 121 ? -8.055 -3.705 6.078 1 96.94 121 LEU B O 1
ATOM 6331 N N . TYR B 1 122 ? -5.926 -3.158 6.281 1 97.5 122 TYR B N 1
ATOM 6332 C CA . TYR B 1 122 ? -5.457 -4.453 5.801 1 97.5 122 TYR B CA 1
ATOM 6333 C C . TYR B 1 122 ? -5.395 -5.465 6.938 1 97.5 122 TYR B C 1
ATOM 6335 O O . TYR B 1 122 ? -5.578 -6.664 6.719 1 97.5 122 TYR B O 1
ATOM 6343 N N . THR B 1 123 ? -5.094 -4.934 8.086 1 94.88 123 THR B N 1
ATOM 6344 C CA . THR B 1 123 ? -4.805 -5.867 9.164 1 94.88 123 THR B CA 1
ATOM 6345 C C . THR B 1 123 ? -5.91 -5.836 10.219 1 94.88 123 THR B C 1
ATOM 6347 O O . THR B 1 123 ? -6.852 -5.051 10.117 1 94.88 123 THR B O 1
ATOM 6350 N N . GLY B 1 124 ? -5.965 -6.691 11.141 1 91.19 124 GLY B N 1
ATOM 6351 C CA . GLY B 1 124 ? -6.91 -6.703 12.242 1 91.19 124 GLY B CA 1
ATOM 6352 C C . GLY B 1 124 ? -8.055 -7.68 12.047 1 91.19 124 GLY B C 1
ATOM 6353 O O . GLY B 1 124 ? -8.789 -7.988 12.984 1 91.19 124 GLY B O 1
ATOM 6354 N N . SER B 1 125 ? -8.352 -7.984 10.828 1 95.25 125 SER B N 1
ATOM 6355 C CA . SER B 1 125 ? -9.375 -8.984 10.516 1 95.25 125 SER B CA 1
ATOM 6356 C C . SER B 1 125 ? -8.875 -9.961 9.453 1 95.25 125 SER B C 1
ATOM 6358 O O . SER B 1 125 ? -7.848 -9.727 8.82 1 95.25 125 SER B O 1
ATOM 6360 N N . LEU B 1 126 ? -9.586 -11.094 9.352 1 97.25 126 LEU B N 1
ATOM 6361 C CA . LEU B 1 126 ? -9.219 -12.109 8.367 1 97.25 126 LEU B CA 1
ATOM 6362 C C . LEU B 1 126 ? -9.25 -11.531 6.953 1 97.25 126 LEU B C 1
ATOM 6364 O O . LEU B 1 126 ? -8.367 -11.82 6.145 1 97.25 126 LEU B O 1
ATOM 6368 N N . TYR B 1 127 ? -10.305 -10.742 6.68 1 97.69 127 TYR B N 1
ATOM 6369 C CA . TYR B 1 127 ? -10.422 -10.023 5.414 1 97.69 127 TYR B CA 1
ATOM 6370 C C . TYR B 1 127 ? -10.25 -8.523 5.617 1 97.69 127 TYR B C 1
ATOM 6372 O O . TYR B 1 127 ? -10.742 -7.965 6.598 1 97.69 127 TYR B O 1
ATOM 6380 N N . PRO B 1 128 ? -9.477 -7.859 4.73 1 96.38 128 PRO B N 1
ATOM 6381 C CA . PRO B 1 128 ? -9.359 -6.402 4.824 1 96.38 128 PRO B CA 1
ATOM 6382 C C . PRO B 1 128 ? -10.719 -5.703 4.871 1 96.38 128 PRO B C 1
ATOM 6384 O O . PRO B 1 128 ? -11.695 -6.203 4.309 1 96.38 128 PRO B O 1
ATOM 6387 N N . THR B 1 129 ? -10.781 -4.68 5.566 1 95.62 129 THR B N 1
ATOM 6388 C CA . THR B 1 129 ? -11.984 -3.863 5.656 1 95.62 129 THR B CA 1
ATOM 6389 C C . THR B 1 129 ? -11.742 -2.48 5.059 1 95.62 129 THR B C 1
ATOM 6391 O O . THR B 1 129 ? -10.664 -2.203 4.535 1 95.62 129 THR B O 1
ATOM 6394 N N . VAL B 1 130 ? -12.836 -1.652 4.992 1 93.94 130 VAL B N 1
ATOM 6395 C CA . VAL B 1 130 ? -12.742 -0.33 4.387 1 93.94 130 VAL B CA 1
ATOM 6396 C C . VAL B 1 130 ? -13.32 0.718 5.336 1 93.94 130 VAL B C 1
ATOM 6398 O O . VAL B 1 130 ? -14.391 0.52 5.914 1 93.94 130 VAL B O 1
ATOM 6401 N N . LYS B 1 131 ? -12.523 1.742 5.574 1 92.75 131 LYS B N 1
ATOM 6402 C CA . LYS B 1 131 ? -13.016 2.928 6.27 1 92.75 131 LYS B CA 1
ATOM 6403 C C . LYS B 1 131 ? -13.5 3.982 5.277 1 92.75 131 LYS B C 1
ATOM 6405 O O . LYS B 1 131 ? -12.766 4.371 4.367 1 92.75 131 LYS B O 1
ATOM 6410 N N . THR B 1 132 ? -14.75 4.414 5.477 1 93 132 THR B N 1
ATOM 6411 C CA . THR B 1 132 ? -15.312 5.398 4.566 1 93 132 THR B CA 1
ATOM 6412 C C . THR B 1 132 ? -15.344 6.781 5.211 1 93 132 THR B C 1
ATOM 6414 O O . THR B 1 132 ? -15.734 6.922 6.375 1 93 132 THR B O 1
ATOM 6417 N N . LEU B 1 133 ? -14.906 7.754 4.547 1 93.19 133 LEU B N 1
ATOM 6418 C CA . LEU B 1 133 ? -14.945 9.141 5 1 93.19 133 LEU B CA 1
ATOM 6419 C C . LEU B 1 133 ? -15.352 10.07 3.863 1 93.19 133 LEU B C 1
ATOM 6421 O O . LEU B 1 133 ? -14.992 9.844 2.707 1 93.19 133 LEU B O 1
ATOM 6425 N N . HIS B 1 134 ? -16.188 11.07 4.207 1 96.94 134 HIS B N 1
ATOM 6426 C CA . HIS B 1 134 ? -16.469 12.109 3.223 1 96.94 134 HIS B CA 1
ATOM 6427 C C . HIS B 1 134 ? -15.297 13.086 3.105 1 96.94 134 HIS B C 1
ATOM 6429 O O . HIS B 1 134 ? -14.844 13.648 4.105 1 96.94 134 HIS B O 1
ATOM 6435 N N . TYR B 1 135 ? -14.797 13.25 1.951 1 97.81 135 TYR B N 1
ATOM 6436 C CA . TYR B 1 135 ? -13.602 14.039 1.705 1 97.81 135 TYR B CA 1
ATOM 6437 C C . TYR B 1 135 ? -13.742 14.867 0.435 1 97.81 135 TYR B C 1
ATOM 6439 O O . TYR B 1 135 ? -13.656 14.336 -0.675 1 97.81 135 TYR B O 1
ATOM 6447 N N . PRO B 1 136 ? -13.969 16.141 0.525 1 98.44 136 PRO B N 1
ATOM 6448 C CA . PRO B 1 136 ? -14.078 16.969 -0.676 1 98.44 136 PRO B CA 1
ATOM 6449 C C . PRO B 1 136 ? -12.719 17.297 -1.29 1 98.44 136 PRO B C 1
ATOM 6451 O O . PRO B 1 136 ? -11.953 18.094 -0.726 1 98.44 136 PRO B O 1
ATOM 6454 N N . LYS B 1 137 ? -12.445 16.766 -2.465 1 98.38 137 LYS B N 1
ATOM 6455 C CA . LYS B 1 137 ? -11.266 17.125 -3.248 1 98.38 137 LYS B CA 1
ATOM 6456 C C . LYS B 1 137 ? -11.5 18.422 -4.012 1 98.38 137 LYS B C 1
ATOM 6458 O O . LYS B 1 137 ? -12.625 18.938 -4.062 1 98.38 137 LYS B O 1
ATOM 6463 N N . ALA B 1 138 ? -10.422 19 -4.551 1 98.19 138 ALA B N 1
ATOM 6464 C CA . ALA B 1 138 ? -10.539 20.25 -5.301 1 98.19 138 ALA B CA 1
ATOM 6465 C C . ALA B 1 138 ? -11.594 20.125 -6.398 1 98.19 138 ALA B C 1
ATOM 6467 O O . ALA B 1 138 ? -11.586 19.172 -7.176 1 98.19 138 ALA B O 1
ATOM 6468 N N . GLY B 1 139 ? -12.516 21.047 -6.395 1 97.56 139 GLY B N 1
ATOM 6469 C CA . GLY B 1 139 ? -13.539 21.062 -7.422 1 97.56 139 GLY B CA 1
ATOM 6470 C C . GLY B 1 139 ? -14.797 20.312 -7.031 1 97.56 139 GLY B C 1
ATOM 6471 O O . GLY B 1 139 ? -15.844 20.453 -7.664 1 97.56 139 GLY B O 1
ATOM 6472 N N . SER B 1 140 ? -14.758 19.516 -5.961 1 97.81 140 SER B N 1
ATOM 6473 C CA . SER B 1 140 ? -15.906 18.734 -5.52 1 97.81 140 SER B CA 1
ATOM 6474 C C . SER B 1 140 ? -16.797 19.531 -4.562 1 97.81 140 SER B C 1
ATOM 6476 O O . SER B 1 140 ? -16.422 20.625 -4.133 1 97.81 140 SER B O 1
ATOM 6478 N N . GLU B 1 141 ? -17.953 18.984 -4.219 1 97.88 141 GLU B N 1
ATOM 6479 C CA . GLU B 1 141 ? -18.891 19.641 -3.318 1 97.88 141 GLU B CA 1
ATOM 6480 C C . GLU B 1 141 ? -18.359 19.656 -1.887 1 97.88 141 GLU B C 1
ATOM 6482 O O . GLU B 1 141 ? -17.859 18.641 -1.39 1 97.88 141 GLU B O 1
ATOM 6487 N N . ASN B 1 142 ? -18.391 20.844 -1.305 1 98.38 142 ASN B N 1
ATOM 6488 C CA . ASN B 1 142 ? -18.109 20.984 0.118 1 98.38 142 ASN B CA 1
ATOM 6489 C C . ASN B 1 142 ? -19.344 20.719 0.969 1 98.38 142 ASN B C 1
ATOM 6491 O O . ASN B 1 142 ? -20.453 20.703 0.453 1 98.38 142 ASN B O 1
ATOM 6495 N N . PRO B 1 143 ? -19.156 20.484 2.264 1 98.25 143 PRO B N 1
ATOM 6496 C CA . PRO B 1 143 ? -20.312 20.328 3.133 1 98.25 143 PRO B CA 1
ATOM 6497 C C . PRO B 1 143 ? -21.203 21.578 3.178 1 98.25 143 PRO B C 1
ATOM 6499 O O . PRO B 1 143 ? -20.688 22.703 3.045 1 98.25 143 PRO B O 1
ATOM 6502 N N . VAL B 1 144 ? -22.484 21.359 3.377 1 98 144 VAL B N 1
ATOM 6503 C CA . VAL B 1 144 ? -23.406 22.469 3.637 1 98 144 VAL B CA 1
ATOM 6504 C C . VAL B 1 144 ? -23.422 22.781 5.129 1 98 144 VAL B C 1
ATOM 6506 O O . VAL B 1 144 ? -23.625 21.875 5.957 1 98 144 VAL B O 1
ATOM 6509 N N . ILE B 1 145 ? -23.266 24.062 5.473 1 97.94 145 ILE B N 1
ATOM 6510 C CA . ILE B 1 145 ? -23.125 24.406 6.883 1 97.94 145 ILE B CA 1
ATOM 6511 C C . ILE B 1 145 ? -24.203 25.391 7.285 1 97.94 145 ILE B C 1
ATOM 6513 O O . ILE B 1 145 ? -24.578 26.266 6.5 1 97.94 145 ILE B O 1
ATOM 6517 N N . THR B 1 146 ? -24.719 25.203 8.422 1 97.88 146 THR B N 1
ATOM 6518 C CA . THR B 1 146 ? -25.625 26.172 9.047 1 97.88 146 THR B CA 1
ATOM 6519 C C . THR B 1 146 ? -25.25 26.391 10.508 1 97.88 146 THR B C 1
ATOM 6521 O O . THR B 1 146 ? -24.625 25.531 11.133 1 97.88 146 THR B O 1
ATOM 6524 N N . LEU B 1 147 ? -25.516 27.547 10.945 1 98.69 147 LEU B N 1
ATOM 6525 C CA . LEU B 1 147 ? -25.297 27.906 12.344 1 98.69 147 LEU B CA 1
ATOM 6526 C C . LEU B 1 147 ? -26.625 28.188 13.047 1 98.69 147 LEU B C 1
ATOM 6528 O O . LEU B 1 147 ? -27.422 29.016 12.578 1 98.69 147 LEU B O 1
ATOM 6532 N N . GLN B 1 148 ? -26.844 27.469 14.156 1 97.81 148 GLN B N 1
ATOM 6533 C CA . GLN B 1 148 ? -28.078 27.594 14.922 1 97.81 148 GLN B CA 1
ATOM 6534 C C . GLN B 1 148 ? -27.781 27.984 16.375 1 97.81 148 GLN B C 1
ATOM 6536 O O . GLN B 1 148 ? -26.703 27.672 16.891 1 97.81 148 GLN B O 1
ATOM 6541 N N . VAL B 1 149 ? -28.75 28.641 16.922 1 97.94 149 VAL B N 1
ATOM 6542 C CA . VAL B 1 149 ? -28.719 28.906 18.359 1 97.94 149 VAL B CA 1
ATOM 6543 C C . VAL B 1 149 ? -29.953 28.312 19.031 1 97.94 149 VAL B C 1
ATOM 6545 O O . VAL B 1 149 ? -31.078 28.453 18.531 1 97.94 149 VAL B O 1
ATOM 6548 N N . VAL B 1 150 ? -29.719 27.594 20.078 1 96.75 150 VAL B N 1
ATOM 6549 C CA . VAL B 1 150 ? -30.828 27 20.828 1 96.75 150 VAL B CA 1
ATOM 6550 C C . VAL B 1 150 ? -30.875 27.625 22.234 1 96.75 150 VAL B C 1
ATOM 6552 O O . VAL B 1 150 ? -29.844 27.891 22.844 1 96.75 150 VAL B O 1
ATOM 6555 N N . ASN B 1 151 ? -32.062 27.891 22.594 1 94.12 151 ASN B N 1
ATOM 6556 C CA . ASN B 1 151 ? -32.281 28.328 23.969 1 94.12 151 ASN B CA 1
ATOM 6557 C C . ASN B 1 151 ? -32.438 27.156 24.922 1 94.12 151 ASN B C 1
ATOM 6559 O O . ASN B 1 151 ? -33.188 26.203 24.641 1 94.12 151 ASN B O 1
ATOM 6563 N N . LEU B 1 152 ? -31.766 27.188 26 1 92.56 152 LEU B N 1
ATOM 6564 C CA . LEU B 1 152 ? -31.719 26.047 26.891 1 92.56 152 LEU B CA 1
ATOM 6565 C C . LEU B 1 152 ? -32.719 26.188 28.031 1 92.56 152 LEU B C 1
ATOM 6567 O O . LEU B 1 152 ? -32.938 25.25 28.797 1 92.56 152 LEU B O 1
ATOM 6571 N N . ASN B 1 153 ? -33.188 27.438 28.062 1 85.38 153 ASN B N 1
ATOM 6572 C CA . ASN B 1 153 ? -34.219 27.672 29.062 1 85.38 153 ASN B CA 1
ATOM 6573 C C . ASN B 1 153 ? -35.625 27.625 28.453 1 85.38 153 ASN B C 1
ATOM 6575 O O . ASN B 1 153 ? -35.906 28.344 27.5 1 85.38 153 ASN B O 1
ATOM 6579 N N . GLY B 1 154 ? -36.469 26.672 28.891 1 79.44 154 GLY B N 1
ATOM 6580 C CA . GLY B 1 154 ? -37.812 26.625 28.391 1 79.44 154 GLY B CA 1
ATOM 6581 C C . GLY B 1 154 ? -37.969 25.688 27.203 1 79.44 154 GLY B C 1
ATOM 6582 O O . GLY B 1 154 ? -37.219 24.719 27.062 1 79.44 154 GLY B O 1
ATOM 6583 N N . PRO B 1 155 ? -39.031 26 26.406 1 83.5 155 PRO B N 1
ATOM 6584 C CA . PRO B 1 155 ? -39.281 25.156 25.234 1 83.5 155 PRO B CA 1
ATOM 6585 C C . PRO B 1 155 ? -38.156 25.281 24.188 1 83.5 155 PRO B C 1
ATOM 6587 O O . PRO B 1 155 ? -37.625 26.375 23.984 1 83.5 155 PRO B O 1
ATOM 6590 N N . LEU B 1 156 ? -37.875 24.172 23.656 1 84.19 156 LEU B N 1
ATOM 6591 C CA . LEU B 1 156 ? -36.812 24.109 22.656 1 84.19 156 LEU B CA 1
ATOM 6592 C C . LEU B 1 156 ? -37.156 25.016 21.469 1 84.19 156 LEU B C 1
ATOM 6594 O O . LEU B 1 156 ? -38.219 24.906 20.891 1 84.19 156 LEU B O 1
ATOM 6598 N N . HIS B 1 157 ? -36.406 26.031 21.234 1 89.31 157 HIS B N 1
ATOM 6599 C CA . HIS B 1 157 ? -36.531 26.953 20.125 1 89.31 157 HIS B CA 1
ATOM 6600 C C . HIS B 1 157 ? -35.188 27.125 19.406 1 89.31 157 HIS B C 1
ATOM 6602 O O . HIS B 1 157 ? -34.188 27.516 20.031 1 89.31 157 HIS B O 1
ATOM 6608 N N . LEU B 1 158 ? -35.188 26.812 18.125 1 93.75 158 LEU B N 1
ATOM 6609 C CA . LEU B 1 158 ? -33.969 26.938 17.312 1 93.75 158 LEU B CA 1
ATOM 6610 C C . LEU B 1 158 ? -34.062 28.141 16.391 1 93.75 158 LEU B C 1
ATOM 6612 O O . LEU B 1 158 ? -35.094 28.406 15.789 1 93.75 158 LEU B O 1
ATOM 6616 N N . VAL B 1 159 ? -33 28.922 16.391 1 96.75 159 VAL B N 1
ATOM 6617 C CA . VAL B 1 159 ? -32.906 30.078 15.508 1 96.75 159 VAL B CA 1
ATOM 6618 C C . VAL B 1 159 ? -31.656 29.953 14.641 1 96.75 159 VAL B C 1
ATOM 6620 O O . VAL B 1 159 ? -30.547 29.781 15.156 1 96.75 159 VAL B O 1
ATOM 6623 N N . GLU B 1 160 ? -31.844 30.062 13.336 1 97.44 160 GLU B N 1
ATOM 6624 C CA . GLU B 1 160 ? -30.719 30 12.414 1 97.44 160 GLU B CA 1
ATOM 6625 C C . GLU B 1 160 ? -30.094 31.375 12.195 1 97.44 160 GLU B C 1
ATOM 6627 O O . GLU B 1 160 ? -30.812 32.375 12.078 1 97.44 160 GLU B O 1
ATOM 6632 N N . MET B 1 161 ? -28.781 31.469 12.281 1 98.19 161 MET B N 1
ATOM 6633 C CA . MET B 1 161 ? -28.094 32.688 11.93 1 98.19 161 MET B CA 1
ATOM 6634 C C . MET B 1 161 ? -28.031 32.875 10.414 1 98.19 161 MET B C 1
ATOM 6636 O O . MET B 1 161 ? -27.578 31.984 9.703 1 98.19 161 MET B O 1
ATOM 6640 N N . THR B 1 162 ? -28.438 34.031 9.938 1 97.19 162 THR B N 1
ATOM 6641 C CA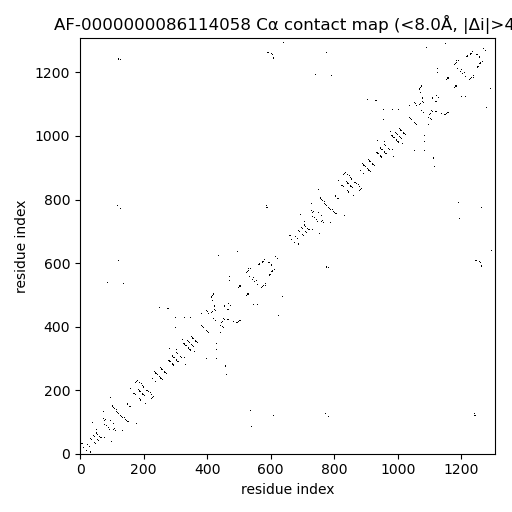 . THR B 1 162 ? -28.594 34.25 8.5 1 97.19 162 THR B CA 1
ATOM 6642 C C . THR B 1 162 ? -27.25 34.594 7.863 1 97.19 162 THR B C 1
ATOM 6644 O O . THR B 1 162 ? -26.594 35.531 8.289 1 97.19 162 THR B O 1
ATOM 6647 N N . PRO B 1 163 ? -26.875 33.938 6.844 1 96.56 163 PRO B N 1
ATOM 6648 C CA . PRO B 1 163 ? -25.656 34.312 6.125 1 96.56 163 PRO B CA 1
ATOM 6649 C C . PRO B 1 163 ? -25.781 35.656 5.434 1 96.56 163 PRO B C 1
ATOM 6651 O O . PRO B 1 163 ? -26.891 36.125 5.195 1 96.56 163 PRO B O 1
ATOM 6654 N N . PRO B 1 164 ? -24.609 36.219 5.129 1 95.75 164 PRO B N 1
ATOM 6655 C CA . PRO B 1 164 ? -24.672 37.5 4.41 1 95.75 164 PRO B CA 1
ATOM 6656 C C . PRO B 1 164 ? -25.297 37.375 3.021 1 95.75 164 PRO B C 1
ATOM 6658 O O . PRO B 1 164 ? -25.047 36.375 2.322 1 95.75 164 PRO B O 1
ATOM 6661 N N . ASP B 1 165 ? -26.109 38.406 2.639 1 93.75 165 ASP B N 1
ATOM 6662 C CA . ASP B 1 165 ? -26.672 38.469 1.292 1 93.75 165 ASP B CA 1
ATOM 6663 C C . ASP B 1 165 ? -25.688 39.094 0.316 1 93.75 165 ASP B C 1
ATOM 6665 O O . ASP B 1 165 ? -25.797 40.281 -0.009 1 93.75 165 ASP B O 1
ATOM 6669 N N . ASP B 1 166 ? -24.734 38.469 -0.056 1 94.31 166 ASP B N 1
ATOM 6670 C CA . ASP B 1 166 ? -23.641 38.875 -0.947 1 94.31 166 ASP B CA 1
ATOM 6671 C C . ASP B 1 166 ? -23.391 37.812 -2.01 1 94.31 166 ASP B C 1
ATOM 6673 O O . ASP B 1 166 ? -23.188 36.625 -1.684 1 94.31 166 ASP B O 1
ATOM 6677 N N . GLN B 1 167 ? -23.375 38.188 -3.273 1 93.5 167 GLN B N 1
ATOM 6678 C CA . GLN B 1 167 ? -23.203 37.281 -4.387 1 93.5 167 GLN B CA 1
ATOM 6679 C C . GLN B 1 167 ? -21.859 36.594 -4.32 1 93.5 167 GLN B C 1
ATOM 6681 O O . GLN B 1 167 ? -21.703 35.438 -4.773 1 93.5 167 GLN B O 1
ATOM 6686 N N . ARG B 1 168 ? -20.984 37.25 -3.852 1 93.12 168 ARG B N 1
ATOM 6687 C CA . ARG B 1 168 ? -19.625 36.688 -3.736 1 93.12 168 ARG B CA 1
ATOM 6688 C C . ARG B 1 168 ? -19.562 35.594 -2.691 1 93.12 168 ARG B C 1
ATOM 6690 O O . ARG B 1 168 ? -18.594 34.844 -2.631 1 93.12 168 ARG B O 1
ATOM 6697 N N . MET B 1 169 ? -20.656 35.406 -1.858 1 92.19 169 MET B N 1
ATOM 6698 C CA . MET B 1 169 ? -20.734 34.406 -0.776 1 92.19 169 MET B CA 1
ATOM 6699 C C . MET B 1 169 ? -21.75 33.312 -1.106 1 92.19 169 MET B C 1
ATOM 6701 O O . MET B 1 169 ? -22.484 32.875 -0.23 1 92.19 169 MET B O 1
ATOM 6705 N N . ARG B 1 170 ? -21.828 32.969 -2.316 1 91.5 170 ARG B N 1
ATOM 6706 C CA . ARG B 1 170 ? -22.719 31.875 -2.705 1 91.5 170 ARG B CA 1
ATOM 6707 C C . ARG B 1 170 ? -22.312 30.562 -2.045 1 91.5 170 ARG B C 1
ATOM 6709 O O . ARG B 1 170 ? -23.172 29.812 -1.552 1 91.5 170 ARG B O 1
ATOM 6716 N N . GLU B 1 171 ? -21.062 30.281 -2.113 1 95 171 GLU B N 1
ATOM 6717 C CA . GLU B 1 171 ? -20.469 29.219 -1.325 1 95 171 GLU B CA 1
ATOM 6718 C C . GLU B 1 171 ? -19.531 29.781 -0.262 1 95 171 GLU B C 1
ATOM 6720 O O . GLU B 1 171 ? -18.719 30.672 -0.546 1 95 171 GLU B O 1
ATOM 6725 N N . TYR B 1 172 ? -19.766 29.312 0.958 1 97.5 172 TYR B N 1
ATOM 6726 C CA . TYR B 1 172 ? -18.984 29.938 2.021 1 97.5 172 TYR B CA 1
ATOM 6727 C C . TYR B 1 172 ? -18.625 28.906 3.092 1 97.5 172 TYR B C 1
ATOM 6729 O O . TYR B 1 172 ? -19.156 27.812 3.111 1 97.5 172 TYR B O 1
ATOM 6737 N N . TYR B 1 173 ? -17.656 29.25 3.855 1 98.25 173 TYR B N 1
ATOM 6738 C CA . TYR B 1 173 ? -17.312 28.609 5.121 1 98.25 173 TYR B CA 1
ATOM 6739 C C . TYR B 1 173 ? -17.688 29.5 6.301 1 98.25 173 TYR B C 1
ATOM 6741 O O . TYR B 1 173 ? -17.672 30.734 6.184 1 98.25 173 TYR B O 1
ATOM 6749 N N . ILE B 1 174 ? -18.047 28.891 7.395 1 98.5 174 ILE B N 1
ATOM 6750 C CA . ILE B 1 174 ? -18.016 29.578 8.688 1 98.5 174 ILE B CA 1
ATOM 6751 C C . ILE B 1 174 ? -16.703 29.266 9.406 1 98.5 174 ILE B C 1
ATOM 6753 O O . ILE B 1 174 ? -16.469 28.109 9.805 1 98.5 174 ILE B O 1
ATOM 6757 N N . THR B 1 175 ? -15.906 30.266 9.57 1 98.12 175 THR B N 1
ATOM 6758 C CA . THR B 1 175 ? -14.547 29.984 10.031 1 98.12 175 THR B CA 1
ATOM 6759 C C . THR B 1 175 ? -14.391 30.359 11.508 1 98.12 175 THR B C 1
ATOM 6761 O O . THR B 1 175 ? -13.422 29.953 12.156 1 98.12 175 THR B O 1
ATOM 6764 N N . MET B 1 176 ? -15.312 31.094 12.008 1 98 176 MET B N 1
ATOM 6765 C CA . MET B 1 176 ? -15.172 31.578 13.383 1 98 176 MET B CA 1
ATOM 6766 C C . MET B 1 176 ? -16.531 31.906 13.984 1 98 176 MET B C 1
ATOM 6768 O O . MET B 1 176 ? -17.375 32.5 13.32 1 98 176 MET B O 1
ATOM 6772 N N . VAL B 1 177 ? -16.797 31.438 15.133 1 98.44 177 VAL B N 1
ATOM 6773 C CA . VAL B 1 177 ? -17.969 31.766 15.945 1 98.44 177 VAL B CA 1
ATOM 6774 C C . VAL B 1 177 ? -17.531 32.125 17.359 1 98.44 177 VAL B C 1
ATOM 6776 O O . VAL B 1 177 ? -16.766 31.406 17.984 1 98.44 177 VAL B O 1
ATOM 6779 N N . LYS B 1 178 ? -17.969 33.281 17.812 1 97.31 178 LYS B N 1
ATOM 6780 C CA . LYS B 1 178 ? -17.641 33.75 19.156 1 97.31 178 LYS B CA 1
ATOM 6781 C C . LYS B 1 178 ? -18.766 34.594 19.734 1 97.31 178 LYS B C 1
ATOM 6783 O O . LYS B 1 178 ? -19.266 35.5 19.078 1 97.31 178 LYS B O 1
ATOM 6788 N N . TRP B 1 179 ? -19.203 34.312 20.953 1 96.94 179 TRP B N 1
ATOM 6789 C CA . TRP B 1 179 ? -20.203 35.125 21.609 1 96.94 179 TRP B CA 1
ATOM 6790 C C . TRP B 1 179 ? -19.641 36.469 22.047 1 96.94 179 TRP B C 1
ATOM 6792 O O . TRP B 1 179 ? -18.641 36.531 22.781 1 96.94 179 TRP B O 1
ATOM 6802 N N . ALA B 1 180 ? -20.234 37.531 21.531 1 94.62 180 ALA B N 1
ATOM 6803 C CA . ALA B 1 180 ? -19.875 38.875 21.984 1 94.62 180 ALA B CA 1
ATOM 6804 C C . ALA B 1 180 ? -20.531 39.188 23.328 1 94.62 180 ALA B C 1
ATOM 6806 O O . ALA B 1 180 ? -19.922 39.844 24.188 1 94.62 180 ALA B O 1
ATOM 6807 N N . THR B 1 181 ? -21.75 38.844 23.422 1 94.5 181 THR B N 1
ATOM 6808 C CA . THR B 1 181 ? -22.547 38.906 24.641 1 94.5 181 THR B CA 1
ATOM 6809 C C . THR B 1 181 ? -23.422 37.656 24.75 1 94.5 181 THR B C 1
ATOM 6811 O O . THR B 1 181 ? -23.266 36.688 24 1 94.5 181 THR B O 1
ATOM 6814 N N . SER B 1 182 ? -24.328 37.688 25.719 1 94.81 182 SER B N 1
ATOM 6815 C CA . SER B 1 182 ? -25.203 36.531 25.906 1 94.81 182 SER B CA 1
ATOM 6816 C C . SER B 1 182 ? -26.281 36.469 24.844 1 94.81 182 SER B C 1
ATOM 6818 O O . SER B 1 182 ? -26.938 35.438 24.688 1 94.81 182 SER B O 1
ATOM 6820 N N . THR B 1 183 ? -26.391 37.5 24.047 1 94.94 183 THR B N 1
ATOM 6821 C CA . THR B 1 183 ? -27.469 37.5 23.062 1 94.94 183 THR B CA 1
ATOM 6822 C C . THR B 1 183 ? -26.922 37.812 21.672 1 94.94 183 THR B C 1
ATOM 6824 O O . THR B 1 183 ? -27.672 37.812 20.688 1 94.94 183 THR B O 1
ATOM 6827 N N . LYS B 1 184 ? -25.672 38.156 21.594 1 95 184 LYS B N 1
ATOM 6828 C CA . LYS B 1 184 ? -25.062 38.469 20.312 1 95 184 LYS B CA 1
ATOM 6829 C C . LYS B 1 184 ? -23.891 37.531 20.016 1 95 184 LYS B C 1
ATOM 6831 O O . LYS B 1 184 ? -23.031 37.312 20.859 1 95 184 LYS B O 1
ATOM 6836 N N . VAL B 1 185 ? -23.859 37.062 18.781 1 97.12 185 VAL B N 1
ATOM 6837 C CA . VAL B 1 185 ? -22.828 36.125 18.359 1 97.12 185 VAL B CA 1
ATOM 6838 C C . VAL B 1 185 ? -22.094 36.656 17.141 1 97.12 185 VAL B C 1
ATOM 6840 O O . VAL B 1 185 ? -22.734 37.031 16.141 1 97.12 185 VAL B O 1
ATOM 6843 N N . ALA B 1 186 ? -20.797 36.75 17.25 1 97.06 186 ALA B N 1
ATOM 6844 C CA . ALA B 1 186 ? -19.969 37.094 16.109 1 97.06 186 ALA B CA 1
ATOM 6845 C C . ALA B 1 186 ? -19.703 35.906 15.219 1 97.06 186 ALA B C 1
ATOM 6847 O O . ALA B 1 186 ? -19.344 34.812 15.711 1 97.06 186 ALA B O 1
ATOM 6848 N N . VAL B 1 187 ? -19.969 36.062 13.93 1 98.19 187 VAL B N 1
ATOM 6849 C CA . VAL B 1 187 ? -19.766 35 12.953 1 98.19 187 VAL B CA 1
ATOM 6850 C C . VAL B 1 187 ? -18.922 35.531 11.789 1 98.19 187 VAL B C 1
ATOM 6852 O O . VAL B 1 187 ? -19.219 36.594 11.234 1 98.19 187 VAL B O 1
ATOM 6855 N N . ASN B 1 188 ? -17.891 34.812 11.453 1 98 188 ASN B N 1
ATOM 6856 C CA . ASN B 1 188 ? -17.094 35.156 10.281 1 98 188 ASN B CA 1
ATOM 6857 C C . ASN B 1 188 ? -17.359 34.219 9.117 1 98 188 ASN B C 1
ATOM 6859 O O . ASN B 1 188 ? -17.234 33 9.25 1 98 188 ASN B O 1
ATOM 6863 N N . TRP B 1 189 ? -17.75 34.781 8.031 1 98.19 189 TRP B N 1
ATOM 6864 C CA . TRP B 1 189 ? -18.047 34.062 6.793 1 98.19 189 TRP B CA 1
ATOM 6865 C C . TRP B 1 189 ? -16.922 34.25 5.773 1 98.19 189 TRP B C 1
ATOM 6867 O O . TRP B 1 189 ? -16.469 35.375 5.547 1 98.19 189 TRP B O 1
ATOM 6877 N N . LEU B 1 190 ? -16.453 33.188 5.223 1 98.31 190 LEU B N 1
ATOM 6878 C CA . LEU B 1 190 ? -15.391 33.188 4.227 1 98.31 190 LEU B CA 1
ATOM 6879 C C . LEU B 1 190 ? -15.852 32.5 2.941 1 98.31 190 LEU B C 1
ATOM 6881 O O . LEU B 1 190 ? -16.406 31.406 2.982 1 98.31 190 LEU B O 1
ATOM 6885 N N . ASN B 1 191 ? -15.672 33.156 1.811 1 97.44 191 ASN B N 1
ATOM 6886 C CA . ASN B 1 191 ? -16.109 32.531 0.567 1 97.44 191 ASN B CA 1
ATOM 6887 C C . ASN B 1 191 ? -15.258 31.297 0.243 1 97.44 191 ASN B C 1
ATOM 6889 O O . ASN B 1 191 ? -14.203 31.094 0.846 1 97.44 191 ASN B O 1
ATOM 6893 N N . ARG B 1 192 ? -15.633 30.547 -0.635 1 96.81 192 ARG B N 1
ATOM 6894 C CA . ARG B 1 192 ? -14.961 29.297 -0.953 1 96.81 192 ARG B CA 1
ATOM 6895 C C . ARG B 1 192 ? -13.523 29.531 -1.401 1 96.81 192 ARG B C 1
ATOM 6897 O O . ARG B 1 192 ? -12.609 28.812 -1.005 1 96.81 192 ARG B O 1
ATOM 6904 N N . GLU B 1 193 ? -13.258 30.609 -2.23 1 95.94 193 GLU B N 1
ATOM 6905 C CA . GLU B 1 193 ? -11.93 30.953 -2.723 1 95.94 193 GLU B CA 1
ATOM 6906 C C . GLU B 1 193 ? -11.031 31.453 -1.595 1 95.94 193 GLU B C 1
ATOM 6908 O O . GLU B 1 193 ? -9.812 31.516 -1.746 1 95.94 193 GLU B O 1
ATOM 6913 N N . GLN B 1 194 ? -11.672 31.875 -0.504 1 97.44 194 GLN B N 1
ATOM 6914 C CA . GLN B 1 194 ? -11.016 32.312 0.719 1 97.44 194 GLN B CA 1
ATOM 6915 C C . GLN B 1 194 ? -10.289 33.625 0.498 1 97.44 194 GLN B C 1
ATOM 6917 O O . GLN B 1 194 ? -9.164 33.812 0.978 1 97.44 194 GLN B O 1
ATOM 6922 N N . ASN B 1 195 ? -10.867 34.469 -0.309 1 97.12 195 ASN B N 1
ATOM 6923 C CA . ASN B 1 195 ? -10.273 35.781 -0.537 1 97.12 195 ASN B CA 1
ATOM 6924 C C . ASN B 1 195 ? -11.227 36.906 -0.147 1 97.12 195 ASN B C 1
ATOM 6926 O O . ASN B 1 195 ? -10.883 38.094 -0.267 1 97.12 195 ASN B O 1
ATOM 6930 N N . ILE B 1 196 ? -12.422 36.562 0.33 1 97.38 196 ILE B N 1
ATOM 6931 C CA . ILE B 1 196 ? -13.391 37.531 0.852 1 97.38 196 ILE B CA 1
ATOM 6932 C C . ILE B 1 196 ? -13.945 37.031 2.184 1 97.38 196 ILE B C 1
ATOM 6934 O O . ILE B 1 196 ? -14.43 35.906 2.275 1 97.38 196 ILE B O 1
ATOM 6938 N N . SER B 1 197 ? -13.891 37.906 3.174 1 97.31 197 SER B N 1
ATOM 6939 C CA . SER B 1 197 ? -14.383 37.562 4.504 1 97.31 197 SER B CA 1
ATOM 6940 C C . SER B 1 197 ? -15.328 38.625 5.039 1 97.31 197 SER B C 1
ATOM 6942 O O . SER B 1 197 ? -15.086 39.812 4.844 1 97.31 197 SER B O 1
ATOM 6944 N N . ILE B 1 198 ? -16.422 38.188 5.594 1 97 198 ILE B N 1
ATOM 6945 C CA . ILE B 1 198 ? -17.391 39.125 6.199 1 97 198 ILE B CA 1
ATOM 6946 C C . ILE B 1 198 ? -17.594 38.75 7.664 1 97 198 ILE B C 1
ATOM 6948 O O . ILE B 1 198 ? -18.078 37.656 7.973 1 97 198 ILE B O 1
ATOM 6952 N N . LEU B 1 199 ? -17.219 39.625 8.523 1 95.88 199 LEU B N 1
ATOM 6953 C CA . LEU B 1 199 ? -17.5 39.469 9.953 1 95.88 199 LEU B CA 1
ATOM 6954 C C . LEU B 1 199 ? -18.859 40.094 10.305 1 95.88 199 LEU B C 1
ATOM 6956 O O . LEU B 1 199 ? -19.109 41.25 10.016 1 95.88 199 LEU B O 1
ATOM 6960 N N . THR B 1 200 ? -19.734 39.281 10.914 1 96.25 200 THR B N 1
ATOM 6961 C CA . THR B 1 200 ? -21.062 39.75 11.281 1 96.25 200 THR B CA 1
ATOM 6962 C C . THR B 1 200 ? -21.281 39.625 12.789 1 96.25 200 THR B C 1
ATOM 6964 O O . THR B 1 200 ? -20.609 38.844 13.453 1 96.25 200 THR B O 1
ATOM 6967 N N . LEU B 1 201 ? -22.078 40.438 13.266 1 94.75 201 LEU B N 1
ATOM 6968 C CA . LEU B 1 201 ? -22.656 40.312 14.602 1 94.75 201 LEU B CA 1
ATOM 6969 C C . LEU B 1 201 ? -24.125 39.938 14.531 1 94.75 201 LEU B C 1
ATOM 6971 O O . LEU B 1 201 ? -24.953 40.719 14.055 1 94.75 201 LEU B O 1
ATOM 6975 N N . CYS B 1 202 ? -24.453 38.812 15.039 1 97.44 202 CYS B N 1
ATOM 6976 C CA . CYS B 1 202 ? -25.797 38.25 14.883 1 97.44 202 CYS B CA 1
ATOM 6977 C C . CYS B 1 202 ? -26.578 38.344 16.188 1 97.44 202 CYS B C 1
ATOM 6979 O O . CYS B 1 202 ? -26.016 38.125 17.266 1 97.44 202 CYS B O 1
ATOM 6981 N N . ASP B 1 203 ? -27.844 38.656 16.016 1 96.94 203 ASP B N 1
ATOM 6982 C CA . ASP B 1 203 ? -28.766 38.562 17.156 1 96.94 203 ASP B CA 1
ATOM 6983 C C . ASP B 1 203 ? -29.266 37.156 17.375 1 96.94 203 ASP B C 1
ATOM 6985 O O . ASP B 1 203 ? -29.906 36.562 16.5 1 96.94 203 ASP B O 1
ATOM 6989 N N . ALA B 1 204 ? -29.062 36.625 18.531 1 96.5 204 ALA B N 1
ATOM 6990 C CA . ALA B 1 204 ? -29.328 35.219 18.828 1 96.5 204 ALA B CA 1
ATOM 6991 C C . ALA B 1 204 ? -30.844 34.938 18.828 1 96.5 204 ALA B C 1
ATOM 6993 O O . ALA B 1 204 ? -31.266 33.812 18.656 1 96.5 204 ALA B O 1
ATOM 6994 N N . THR B 1 205 ? -31.641 35.906 19.047 1 94.19 205 THR B N 1
ATOM 6995 C CA . THR B 1 205 ? -33.094 35.719 19.172 1 94.19 205 THR B CA 1
ATOM 6996 C C . THR B 1 205 ? -33.75 35.781 17.797 1 94.19 205 THR B C 1
ATOM 6998 O O . THR B 1 205 ? -34.688 35.031 17.531 1 94.19 205 THR B O 1
ATOM 7001 N N . THR B 1 206 ? -33.281 36.656 16.938 1 96 206 THR B N 1
ATOM 7002 C CA . THR B 1 206 ? -33.938 36.844 15.656 1 96 206 THR B CA 1
ATOM 7003 C C . THR B 1 206 ? -33.188 36.125 14.547 1 96 206 THR B C 1
ATOM 7005 O O . THR B 1 206 ? -33.781 35.812 13.5 1 96 206 THR B O 1
ATOM 7008 N N . GLY B 1 207 ? -31.922 35.969 14.758 1 97.31 207 GLY B N 1
ATOM 7009 C CA . GLY B 1 207 ? -31.109 35.344 13.734 1 97.31 207 GLY B CA 1
ATOM 7010 C C . GLY B 1 207 ? -30.547 36.312 12.719 1 97.31 207 GLY B C 1
ATOM 7011 O O . GLY B 1 207 ? -29.766 35.938 11.844 1 97.31 207 GLY B O 1
ATOM 7012 N N . ILE B 1 208 ? -30.859 37.594 12.852 1 97.19 208 ILE B N 1
ATOM 7013 C CA . ILE B 1 208 ? -30.391 38.625 11.922 1 97.19 208 ILE B CA 1
ATOM 7014 C C . ILE B 1 208 ? -28.922 38.938 12.188 1 97.19 208 ILE B C 1
ATOM 7016 O O . ILE B 1 208 ? -28.531 39.188 13.328 1 97.19 208 ILE B O 1
ATOM 7020 N N . CYS B 1 209 ? -28.125 38.906 11.18 1 97 209 CYS B N 1
ATOM 7021 C CA . CYS B 1 209 ? -26.703 39.156 11.273 1 97 209 CYS B CA 1
ATOM 7022 C C . CYS B 1 209 ? -26.344 40.469 10.547 1 97 209 CYS B C 1
ATOM 7024 O O . CYS B 1 209 ? -26.609 40.594 9.352 1 97 209 CYS B O 1
ATOM 7026 N N . THR B 1 210 ? -25.703 41.344 11.211 1 93.06 210 THR B N 1
ATOM 7027 C CA . THR B 1 210 ? -25.281 42.625 10.641 1 93.06 210 THR B CA 1
ATOM 7028 C C . THR B 1 210 ? -23.781 42.625 10.352 1 93.06 210 THR B C 1
ATOM 7030 O O . THR B 1 210 ? -22.984 42.25 11.211 1 93.06 210 THR B O 1
ATOM 7033 N N . LYS B 1 211 ? -23.406 43.094 9.188 1 94 211 LYS B N 1
ATOM 7034 C CA . LYS B 1 211 ? -22 43.188 8.805 1 94 211 LYS B CA 1
ATOM 7035 C C . LYS B 1 211 ? -21.25 44.188 9.656 1 94 211 LYS B C 1
ATOM 7037 O O . LYS B 1 211 ? -21.688 45.344 9.789 1 94 211 LYS B O 1
ATOM 7042 N N . LYS B 1 212 ? -20.156 43.781 10.188 1 90.94 212 LYS B N 1
ATOM 7043 C CA . LYS B 1 212 ? -19.312 44.656 10.992 1 90.94 212 LYS B CA 1
ATOM 7044 C C . LYS B 1 212 ? -18.016 45 10.273 1 90.94 212 LYS B C 1
ATOM 7046 O O . LYS B 1 212 ? -17.5 46.094 10.406 1 90.94 212 LYS B O 1
ATOM 7051 N N . HIS B 1 213 ? -17.516 44.031 9.609 1 91.5 213 HIS B N 1
ATOM 7052 C CA . HIS B 1 213 ? -16.266 44.219 8.898 1 91.5 213 HIS B CA 1
ATOM 7053 C C . HIS B 1 213 ? -16.188 43.312 7.668 1 91.5 213 HIS B C 1
ATOM 7055 O O . HIS B 1 213 ? -16.812 42.281 7.625 1 91.5 213 HIS B O 1
ATOM 7061 N N . GLU B 1 214 ? -15.438 43.812 6.707 1 94.06 214 GLU B N 1
ATOM 7062 C CA . GLU B 1 214 ? -15.18 43.062 5.484 1 94.06 214 GLU B CA 1
ATOM 7063 C C . GLU B 1 214 ? -13.703 43.125 5.102 1 94.06 214 GLU B C 1
ATOM 7065 O O . GLU B 1 214 ? -13.07 44.188 5.211 1 94.06 214 GLU B O 1
ATOM 7070 N N . ASP B 1 215 ? -13.156 41.969 4.816 1 93.62 215 ASP B N 1
ATOM 7071 C CA . ASP B 1 215 ? -11.789 41.906 4.316 1 93.62 215 ASP B CA 1
ATOM 7072 C C . ASP B 1 215 ? -11.742 41.25 2.936 1 93.62 215 ASP B C 1
ATOM 7074 O O . ASP B 1 215 ? -12.453 40.281 2.682 1 93.62 215 ASP B O 1
ATOM 7078 N N . GLU B 1 216 ? -10.969 41.812 2.096 1 94.31 216 GLU B N 1
ATOM 7079 C CA . GLU B 1 216 ? -10.742 41.281 0.753 1 94.31 216 GLU B CA 1
ATOM 7080 C C . GLU B 1 216 ? -9.25 41.219 0.43 1 94.31 216 GLU B C 1
ATOM 7082 O O . GLU B 1 216 ? -8.477 42.062 0.883 1 94.31 216 GLU B O 1
ATOM 7087 N N . SER B 1 217 ? -8.883 40.188 -0.261 1 93.75 217 SER B N 1
ATOM 7088 C CA . SER B 1 217 ? -7.5 40.031 -0.69 1 93.75 217 SER B CA 1
ATOM 7089 C C . SER B 1 217 ? -7.426 39.562 -2.148 1 93.75 217 SER B C 1
ATOM 7091 O O . SER B 1 217 ? -8.328 38.906 -2.643 1 93.75 217 SER B O 1
ATOM 7093 N N . GLU B 1 218 ? -6.367 40.062 -2.826 1 89.69 218 GLU B N 1
ATOM 7094 C CA . GLU B 1 218 ? -6.125 39.562 -4.18 1 89.69 218 GLU B CA 1
ATOM 7095 C C . GLU B 1 218 ? -5.637 38.125 -4.168 1 89.69 218 GLU B C 1
ATOM 7097 O O . GLU B 1 218 ? -5.754 37.406 -5.168 1 89.69 218 GLU B O 1
ATOM 7102 N N . ALA B 1 219 ? -5.125 37.719 -3.096 1 95.5 219 ALA B N 1
ATOM 7103 C CA . ALA B 1 219 ? -4.684 36.344 -2.924 1 95.5 219 ALA B CA 1
ATOM 7104 C C . ALA B 1 219 ? -5.637 35.594 -2.016 1 95.5 219 ALA B C 1
ATOM 7106 O O . ALA B 1 219 ? -6.812 35.406 -2.346 1 95.5 219 ALA B O 1
ATOM 7107 N N . TRP B 1 220 ? -5.168 35.156 -0.812 1 96.69 220 TRP B N 1
ATOM 7108 C CA . TRP B 1 220 ? -6.035 34.469 0.138 1 96.69 220 TRP B CA 1
ATOM 7109 C C . TRP B 1 220 ? -5.977 35.125 1.51 1 96.69 220 TRP B C 1
ATOM 7111 O O . TRP B 1 220 ? -5.07 35.938 1.788 1 96.69 220 TRP B O 1
ATOM 7121 N N . LEU B 1 221 ? -7.039 34.875 2.258 1 95.12 221 LEU B N 1
ATOM 7122 C CA . LEU B 1 221 ? -7.09 35.281 3.658 1 95.12 221 LEU B CA 1
ATOM 7123 C C . LEU B 1 221 ? -6.793 34.094 4.574 1 95.12 221 LEU B C 1
ATOM 7125 O O . LEU B 1 221 ? -7.402 33.031 4.438 1 95.12 221 LEU B O 1
ATOM 7129 N N . HIS B 1 222 ? -5.82 34.156 5.422 1 85.81 222 HIS B N 1
ATOM 7130 C CA . HIS B 1 222 ? -5.418 32.938 6.098 1 85.81 222 HIS B CA 1
ATOM 7131 C C . HIS B 1 222 ? -5.668 33.031 7.602 1 85.81 222 HIS B C 1
ATOM 7133 O O . HIS B 1 222 ? -5.398 32.062 8.336 1 85.81 222 HIS B O 1
ATOM 7139 N N . ARG B 1 223 ? -6.156 34 8.227 1 92.56 223 ARG B N 1
ATOM 7140 C CA . ARG B 1 223 ? -6.301 34.125 9.672 1 92.56 223 ARG B CA 1
ATOM 7141 C C . ARG B 1 223 ? -7.762 34.344 10.055 1 92.56 223 ARG B C 1
ATOM 7143 O O . ARG B 1 223 ? -8.047 34.938 11.102 1 92.56 223 ARG B O 1
ATOM 7150 N N . GLN B 1 224 ? -8.562 33.875 9.219 1 93.75 224 GLN B N 1
ATOM 7151 C CA . GLN B 1 224 ? -9.977 34.188 9.367 1 93.75 224 GLN B CA 1
ATOM 7152 C C . GLN B 1 224 ? -10.625 33.344 10.461 1 93.75 224 GLN B C 1
ATOM 7154 O O . GLN B 1 224 ? -11.758 33.594 10.867 1 93.75 224 GLN B O 1
ATOM 7159 N N . ASN B 1 225 ? -9.922 32.344 10.977 1 94.5 225 ASN B N 1
ATOM 7160 C CA . ASN B 1 225 ? -10.477 31.5 12.039 1 94.5 225 ASN B CA 1
ATOM 7161 C C . ASN B 1 225 ? -10.094 32.031 13.422 1 94.5 225 ASN B C 1
ATOM 7163 O O . ASN B 1 225 ? -10.438 31.438 14.438 1 94.5 225 ASN B O 1
ATOM 7167 N N . GLU B 1 226 ? -9.398 33.156 13.508 1 94.94 226 GLU B N 1
ATOM 7168 C CA . GLU B 1 226 ? -8.984 33.719 14.781 1 94.94 226 GLU B CA 1
ATOM 7169 C C . GLU B 1 226 ? -10.133 34.469 15.445 1 94.94 226 GLU B C 1
ATOM 7171 O O . GLU B 1 226 ? -10.836 35.25 14.789 1 94.94 226 GLU B O 1
ATOM 7176 N N . GLU B 1 227 ? -10.281 34.281 16.703 1 95.44 227 GLU B N 1
ATOM 7177 C CA . GLU B 1 227 ? -11.359 34.906 17.469 1 95.44 227 GLU B CA 1
ATOM 7178 C C . GLU B 1 227 ? -11 36.312 17.891 1 95.44 227 GLU B C 1
ATOM 7180 O O . GLU B 1 227 ? -9.898 36.562 18.375 1 95.44 227 GLU B O 1
ATOM 7185 N N . PRO B 1 228 ? -11.875 37.25 17.688 1 95.69 228 PRO B N 1
ATOM 7186 C CA . PRO B 1 228 ? -11.656 38.594 18.25 1 95.69 228 PRO B CA 1
ATOM 7187 C C . PRO B 1 228 ? -11.766 38.594 19.781 1 95.69 228 PRO B C 1
ATOM 7189 O O . PRO B 1 228 ? -12.32 37.656 20.375 1 95.69 228 PRO B O 1
ATOM 7192 N N . ILE B 1 229 ? -11.148 39.594 20.328 1 95.5 229 ILE B N 1
ATOM 7193 C CA . ILE B 1 229 ? -11.305 39.844 21.766 1 95.5 229 ILE B CA 1
ATOM 7194 C C . ILE B 1 229 ? -12.273 41 21.984 1 95.5 229 ILE B C 1
ATOM 7196 O O . ILE B 1 229 ? -12.062 42.094 21.469 1 95.5 229 ILE B O 1
ATOM 7200 N N . PHE B 1 230 ? -13.375 40.781 22.797 1 93.69 230 PHE B N 1
ATOM 7201 C CA . PHE B 1 230 ? -14.414 41.781 23.016 1 93.69 230 PHE B CA 1
ATOM 7202 C C . PHE B 1 230 ? -14.242 42.438 24.375 1 93.69 230 PHE B C 1
ATOM 7204 O O . PHE B 1 230 ? -13.734 41.812 25.312 1 93.69 230 PHE B O 1
ATOM 7211 N N . SER B 1 231 ? -14.672 43.656 24.422 1 92.75 231 SER B N 1
ATOM 7212 C CA . SER B 1 231 ? -14.906 44.281 25.719 1 92.75 231 SER B CA 1
ATOM 7213 C C . SER B 1 231 ? -16.094 43.625 26.438 1 92.75 231 SER B C 1
ATOM 7215 O O . SER B 1 231 ? -16.875 42.906 25.812 1 92.75 231 SER B O 1
ATOM 7217 N N . LYS B 1 232 ? -16.203 43.875 27.703 1 88.25 232 LYS B N 1
ATOM 7218 C CA . LYS B 1 232 ? -17.25 43.25 28.5 1 88.25 232 LYS B CA 1
ATOM 7219 C C . LYS B 1 232 ? -18.641 43.594 27.953 1 88.25 232 LYS B C 1
ATOM 7221 O O . LYS B 1 232 ? -19.531 42.75 27.969 1 88.25 232 LYS B O 1
ATOM 7226 N N . ASP B 1 233 ? -18.781 44.812 27.406 1 87.81 233 ASP B N 1
ATOM 7227 C CA . ASP B 1 233 ? -20.094 45.25 26.938 1 87.81 233 ASP B CA 1
ATOM 7228 C C . ASP B 1 233 ? -20.281 44.875 25.453 1 87.81 233 ASP B C 1
ATOM 7230 O O . ASP B 1 233 ? -21.328 45.156 24.875 1 87.81 233 ASP B O 1
ATOM 7234 N N . GLY B 1 234 ? -19.25 44.375 24.828 1 87.38 234 GLY B N 1
ATOM 7235 C CA . GLY B 1 234 ? -19.328 43.906 23.453 1 87.38 234 GLY B CA 1
ATOM 7236 C C . GLY B 1 234 ? -19.266 45.031 22.438 1 87.38 234 GLY B C 1
ATOM 7237 O O . GLY B 1 234 ? -19.359 44.781 21.234 1 87.38 234 GLY B O 1
ATOM 7238 N N . ARG B 1 235 ? -19.031 46.219 22.828 1 88.69 235 ARG B N 1
ATOM 7239 C CA . ARG B 1 235 ? -19.062 47.375 21.938 1 88.69 235 ARG B CA 1
ATOM 7240 C C . ARG B 1 235 ? -17.719 47.625 21.281 1 88.69 235 ARG B C 1
ATOM 7242 O O . ARG B 1 235 ? -17.625 48.312 20.266 1 88.69 235 ARG B O 1
ATOM 7249 N N . LYS B 1 236 ? -16.719 47.094 21.984 1 91.5 236 LYS B N 1
ATOM 7250 C CA . LYS B 1 236 ? -15.359 47.156 21.453 1 91.5 236 LYS B CA 1
ATOM 7251 C C . LYS B 1 236 ? -14.789 45.781 21.203 1 91.5 236 LYS B C 1
ATOM 7253 O O . LYS B 1 236 ? -15 44.875 22 1 91.5 236 LYS B O 1
ATOM 7258 N N . PHE B 1 237 ? -14.164 45.625 20.078 1 94.19 237 PHE B N 1
ATOM 7259 C CA . PHE B 1 237 ? -13.484 44.344 19.906 1 94.19 237 PHE B CA 1
ATOM 7260 C C . PHE B 1 237 ? -12.195 44.531 19.109 1 94.19 237 PHE B C 1
ATOM 7262 O O . PHE B 1 237 ? -12.039 45.5 18.391 1 94.19 237 PHE B O 1
ATOM 7269 N N . PHE B 1 238 ? -11.258 43.656 19.328 1 96.31 238 PHE B N 1
ATOM 7270 C CA . PHE B 1 238 ? -9.914 43.656 18.766 1 96.31 238 PHE B CA 1
ATOM 7271 C C . PHE B 1 238 ? -9.695 42.438 17.875 1 96.31 238 PHE B C 1
ATOM 7273 O O . PHE B 1 238 ? -10.039 41.344 18.266 1 96.31 238 PHE B O 1
ATOM 7280 N N . PHE B 1 239 ? -9.18 42.625 16.719 1 95.62 239 PHE B N 1
ATOM 7281 C CA . PHE B 1 239 ? -8.883 41.531 15.789 1 95.62 239 PHE B CA 1
ATOM 7282 C C . PHE B 1 239 ? -7.688 41.906 14.914 1 95.62 239 PHE B C 1
ATOM 7284 O O . PHE B 1 239 ? -7.199 43.031 14.938 1 95.62 239 PHE B O 1
ATOM 7291 N N . VAL B 1 240 ? -7.168 40.906 14.234 1 95.69 240 VAL B N 1
ATOM 7292 C CA . VAL B 1 240 ? -5.953 41.094 13.438 1 95.69 240 VAL B CA 1
ATOM 7293 C C . VAL B 1 240 ? -6.324 41.375 11.984 1 95.69 240 VAL B C 1
ATOM 7295 O O . VAL B 1 240 ? -7.195 40.719 11.422 1 95.69 240 VAL B O 1
ATOM 7298 N N . ARG B 1 241 ? -5.691 42.344 11.398 1 93.75 241 ARG B N 1
ATOM 7299 C CA . ARG B 1 241 ? -5.875 42.688 10 1 93.75 241 ARG B CA 1
ATOM 7300 C C . ARG B 1 241 ? -4.543 43.031 9.336 1 93.75 241 ARG B C 1
ATOM 7302 O O . ARG B 1 241 ? -3.604 43.469 10.008 1 93.75 241 ARG B O 1
ATOM 7309 N N . ALA B 1 242 ? -4.516 42.844 8.039 1 95.19 242 ALA B N 1
ATOM 7310 C CA . ALA B 1 242 ? -3.344 43.25 7.273 1 95.19 242 ALA B CA 1
ATOM 7311 C C . ALA B 1 242 ? -3.404 44.75 6.938 1 95.19 242 ALA B C 1
ATOM 7313 O O . ALA B 1 242 ? -4.34 45.188 6.277 1 95.19 242 ALA B O 1
ATOM 7314 N N . ILE B 1 243 ? -2.422 45.438 7.395 1 94.44 243 ILE B N 1
ATOM 7315 C CA . ILE B 1 243 ? -2.404 46.906 7.211 1 94.44 243 ILE B CA 1
ATOM 7316 C C . ILE B 1 243 ? -1.211 47.281 6.344 1 94.44 243 ILE B C 1
ATOM 7318 O O . ILE B 1 243 ? -0.1 46.781 6.539 1 94.44 243 ILE B O 1
ATOM 7322 N N . PRO B 1 244 ? -1.41 48.188 5.402 1 94.81 244 PRO B N 1
ATOM 7323 C CA . PRO B 1 244 ? -0.312 48.625 4.535 1 94.81 244 PRO B CA 1
ATOM 7324 C C . PRO B 1 244 ? 0.77 49.406 5.285 1 94.81 244 PRO B C 1
ATOM 7326 O O . PRO B 1 244 ? 0.457 50.219 6.141 1 94.81 244 PRO B O 1
ATOM 7329 N N . GLN B 1 245 ? 1.918 49.062 5.066 1 94.06 245 GLN B N 1
ATOM 7330 C CA . GLN B 1 245 ? 3.078 49.719 5.629 1 94.06 245 GLN B CA 1
ATOM 7331 C C . GLN B 1 245 ? 3.975 50.281 4.527 1 94.06 245 GLN B C 1
ATOM 7333 O O . GLN B 1 245 ? 5.176 50 4.496 1 94.06 245 GLN B O 1
ATOM 7338 N N . GLY B 1 246 ? 3.438 51 3.529 1 89.94 246 GLY B N 1
ATOM 7339 C CA . GLY B 1 246 ? 4.191 51.594 2.441 1 89.94 246 GLY B CA 1
ATOM 7340 C C . GLY B 1 246 ? 4.668 50.562 1.414 1 89.94 246 GLY B C 1
ATOM 7341 O O . GLY B 1 246 ? 3.91 49.688 1.013 1 89.94 246 GLY B O 1
ATOM 7342 N N . GLY B 1 247 ? 5.883 50.75 0.934 1 86.44 247 GLY B N 1
ATOM 7343 C CA . GLY B 1 247 ? 6.441 49.906 -0.121 1 86.44 247 GLY B CA 1
ATOM 7344 C C . GLY B 1 247 ? 6.746 48.5 0.33 1 86.44 247 GLY B C 1
ATOM 7345 O O . GLY B 1 247 ? 6.934 47.594 -0.498 1 86.44 247 GLY B O 1
ATOM 7346 N N . ARG B 1 248 ? 6.625 48.25 1.573 1 89.62 248 ARG B N 1
ATOM 7347 C CA . ARG B 1 248 ? 6.992 46.938 2.113 1 89.62 248 ARG B CA 1
ATOM 7348 C C . ARG B 1 248 ? 5.797 45.969 2.105 1 89.62 248 ARG B C 1
ATOM 7350 O O . ARG B 1 248 ? 5.945 44.781 2.379 1 89.62 248 ARG B O 1
ATOM 7357 N N . GLY B 1 249 ? 4.648 46.531 1.791 1 93.19 249 GLY B N 1
ATOM 7358 C CA . GLY B 1 249 ? 3.451 45.719 1.741 1 93.19 249 GLY B CA 1
ATOM 7359 C C . GLY B 1 249 ? 2.613 45.812 3.002 1 93.19 249 GLY B C 1
ATOM 7360 O O . GLY B 1 249 ? 2.643 46.812 3.703 1 93.19 249 GLY B O 1
ATOM 7361 N N . LYS B 1 250 ? 1.83 44.781 3.203 1 96.31 250 LYS B N 1
ATOM 7362 C CA . LYS B 1 250 ? 0.971 44.781 4.383 1 96.31 250 LYS B CA 1
ATOM 7363 C C . LYS B 1 250 ? 1.509 43.844 5.461 1 96.31 250 LYS B C 1
ATOM 7365 O O . LYS B 1 250 ? 2.164 42.844 5.148 1 96.31 250 LYS B O 1
ATOM 7370 N N . PHE B 1 251 ? 1.285 44.188 6.637 1 97.06 251 PHE B N 1
ATOM 7371 C CA . PHE B 1 251 ? 1.617 43.344 7.797 1 97.06 251 PHE B CA 1
ATOM 7372 C C . PHE B 1 251 ? 0.416 43.219 8.719 1 97.06 251 PHE B C 1
ATOM 7374 O O . PHE B 1 251 ? -0.5 44.031 8.688 1 97.06 251 PHE B O 1
ATOM 7381 N N . HIS B 1 252 ? 0.374 42.188 9.484 1 96.88 252 HIS B N 1
ATOM 7382 C CA . HIS B 1 252 ? -0.76 41.906 10.367 1 96.88 252 HIS B CA 1
ATOM 7383 C C . HIS B 1 252 ? -0.652 42.688 11.664 1 96.88 252 HIS B C 1
ATOM 7385 O O . HIS B 1 252 ? 0.309 42.531 12.422 1 96.88 252 HIS B O 1
ATOM 7391 N N . HIS B 1 253 ? -1.663 43.438 11.914 1 97.12 253 HIS B N 1
ATOM 7392 C CA . HIS B 1 253 ? -1.676 44.312 13.086 1 97.12 253 HIS B CA 1
ATOM 7393 C C . HIS B 1 253 ? -3.039 44.312 13.766 1 97.12 253 HIS B C 1
ATOM 7395 O O . HIS B 1 253 ? -4.004 43.75 13.219 1 97.12 253 HIS B O 1
ATOM 7401 N N . ILE B 1 254 ? -3.107 44.844 14.969 1 97.56 254 ILE B N 1
ATOM 7402 C CA . ILE B 1 254 ? -4.332 44.844 15.766 1 97.56 254 ILE B CA 1
ATOM 7403 C C . ILE B 1 254 ? -5.207 46.031 15.344 1 97.56 254 ILE B C 1
ATOM 7405 O O . ILE B 1 254 ? -4.766 47.156 15.375 1 97.56 254 ILE B O 1
ATOM 7409 N N . ALA B 1 255 ? -6.328 45.688 14.961 1 95.75 255 ALA B N 1
ATOM 7410 C CA . ALA B 1 255 ? -7.371 46.688 14.719 1 95.75 255 ALA B CA 1
ATOM 7411 C C . ALA B 1 255 ? -8.391 46.688 15.852 1 95.75 255 ALA B C 1
ATOM 7413 O O . ALA B 1 255 ? -8.727 45.656 16.406 1 95.75 255 ALA B O 1
ATOM 7414 N N . MET B 1 256 ? -8.867 47.844 16.188 1 95.44 256 MET B N 1
ATOM 7415 C CA . MET B 1 256 ? -9.914 48.031 17.188 1 95.44 256 MET B CA 1
ATOM 7416 C C . MET B 1 256 ? -11.156 48.625 16.578 1 95.44 256 MET B C 1
ATOM 7418 O O . MET B 1 256 ? -11.086 49.688 15.922 1 95.44 256 MET B O 1
ATOM 7422 N N . SER B 1 257 ? -12.211 47.938 16.672 1 93.69 257 SER B N 1
ATOM 7423 C CA . SER B 1 257 ? -13.508 48.469 16.266 1 93.69 257 SER B CA 1
ATOM 7424 C C . SER B 1 257 ? -14.344 48.875 17.469 1 93.69 257 SER B C 1
ATOM 7426 O O . SER B 1 257 ? -14.422 48.156 18.469 1 93.69 257 SER B O 1
ATOM 7428 N N . SER B 1 258 ? -14.922 50.094 17.375 1 89.88 258 SER B N 1
ATOM 7429 C CA . SER B 1 258 ? -15.742 50.594 18.469 1 89.88 258 SER B CA 1
ATOM 7430 C C . SER B 1 258 ? -17.078 51.156 17.953 1 89.88 258 SER B C 1
ATOM 7432 O O . SER B 1 258 ? -17.109 51.781 16.891 1 89.88 258 SER B O 1
ATOM 7434 N N . SER B 1 259 ? -18.141 50.719 18.547 1 83.06 259 SER B N 1
ATOM 7435 C CA . SER B 1 259 ? -19.469 51.219 18.203 1 83.06 259 SER B CA 1
ATOM 7436 C C . SER B 1 259 ? -19.953 52.219 19.25 1 83.06 259 SER B C 1
ATOM 7438 O O . SER B 1 259 ? -19.688 52.062 20.438 1 83.06 259 SER B O 1
ATOM 7440 N N . LEU B 1 260 ? -20.422 53.406 18.703 1 70.44 260 LEU B N 1
ATOM 7441 C CA . LEU B 1 260 ? -21.062 54.375 19.625 1 70.44 260 LEU B CA 1
ATOM 7442 C C . LEU B 1 260 ? -22.547 54.062 19.781 1 70.44 260 LEU B C 1
ATOM 7444 O O . LEU B 1 260 ? -23.172 53.5 18.875 1 70.44 260 LEU B O 1
ATOM 7448 N N . ALA B 1 261 ? -23.203 54.094 20.984 1 58.19 261 ALA B N 1
ATOM 7449 C CA . ALA B 1 261 ? -24.578 53.781 21.312 1 58.19 261 ALA B CA 1
ATOM 7450 C C . ALA B 1 261 ? -25.547 54.312 20.266 1 58.19 261 ALA B C 1
ATOM 7452 O O . ALA B 1 261 ? -26.516 53.625 19.922 1 58.19 261 ALA B O 1
ATOM 7453 N N . ASN B 1 262 ? -25.344 55.469 19.766 1 52.97 262 ASN B N 1
ATOM 7454 C CA . ASN B 1 262 ? -26.359 56.094 18.906 1 52.97 262 ASN B CA 1
ATOM 7455 C C . ASN B 1 262 ? -25.891 56.125 17.453 1 52.97 262 ASN B C 1
ATOM 7457 O O . ASN B 1 262 ? -26.484 56.844 16.641 1 52.97 262 ASN B O 1
ATOM 7461 N N . ASN B 1 263 ? -24.75 55.531 17.109 1 52.62 263 ASN B N 1
ATOM 7462 C CA . ASN B 1 263 ? -24.266 55.625 15.734 1 52.62 263 ASN B CA 1
ATOM 7463 C C . ASN B 1 263 ? -23.938 54.219 15.164 1 52.62 263 ASN B C 1
ATOM 7465 O O . ASN B 1 263 ? -23.312 53.406 15.836 1 52.62 263 ASN B O 1
ATOM 7469 N N . SER B 1 264 ? -24.688 53.812 14.109 1 55.97 264 SER B N 1
ATOM 7470 C CA . SER B 1 264 ? -24.578 52.562 13.398 1 55.97 264 SER B CA 1
ATOM 7471 C C . SER B 1 264 ? -23.203 52.375 12.773 1 55.97 264 SER B C 1
ATOM 7473 O O . SER B 1 264 ? -22.844 51.281 12.359 1 55.97 264 SER B O 1
ATOM 7475 N N . ASN B 1 265 ? -22.422 53.469 12.844 1 62.62 265 ASN B N 1
ATOM 7476 C CA . ASN B 1 265 ? -21.156 53.375 12.125 1 62.62 265 ASN B CA 1
ATOM 7477 C C . ASN B 1 265 ? -20.031 52.938 13.062 1 62.62 265 ASN B C 1
ATOM 7479 O O . ASN B 1 265 ? -19.859 53.531 14.141 1 62.62 265 ASN B O 1
ATOM 7483 N N . ASP B 1 266 ? -19.375 51.875 12.812 1 76 266 ASP B N 1
ATOM 7484 C CA . ASP B 1 266 ? -18.234 51.375 13.586 1 76 266 ASP B CA 1
ATOM 7485 C C . ASP B 1 266 ? -16.953 52.156 13.242 1 76 266 ASP B C 1
ATOM 7487 O O . ASP B 1 266 ? -16.719 52.469 12.07 1 76 266 ASP B O 1
ATOM 7491 N N . ASN B 1 267 ? -16.328 52.688 14.305 1 86.31 267 ASN B N 1
ATOM 7492 C CA . ASN B 1 267 ? -15.016 53.312 14.148 1 86.31 267 ASN B CA 1
ATOM 7493 C C . ASN B 1 267 ? -13.898 52.281 14.211 1 86.31 267 ASN B C 1
ATOM 7495 O O . ASN B 1 267 ? -13.805 51.531 15.18 1 86.31 267 ASN B O 1
ATOM 7499 N N . LEU B 1 268 ? -13.125 52.25 13.102 1 91.19 268 LEU B N 1
ATOM 7500 C CA . LEU B 1 268 ? -12.031 51.281 13.023 1 91.19 268 LEU B CA 1
ATOM 7501 C C . LEU B 1 268 ? -10.688 52 13.164 1 91.19 268 LEU B C 1
ATOM 7503 O O . LEU B 1 268 ? -10.383 52.938 12.406 1 91.19 268 LEU B O 1
ATOM 7507 N N . GLN B 1 269 ? -9.883 51.594 14.211 1 93.31 269 GLN B N 1
ATOM 7508 C CA . GLN B 1 269 ? -8.562 52.156 14.438 1 93.31 269 GLN B CA 1
ATOM 7509 C C . GLN B 1 269 ? -7.5 51.062 14.492 1 93.31 269 GLN B C 1
ATOM 7511 O O . GLN B 1 269 ? -7.766 49.938 14.984 1 93.31 269 GLN B O 1
ATOM 7516 N N . SER B 1 270 ? -6.289 51.438 14.008 1 94.44 270 SER B N 1
ATOM 7517 C CA . SER B 1 270 ? -5.156 50.531 14.148 1 94.44 270 SER B CA 1
ATOM 7518 C C . SER B 1 270 ? -4.383 50.781 15.43 1 94.44 270 SER B C 1
ATOM 7520 O O . SER B 1 270 ? -3.867 51.875 15.633 1 94.44 270 SER B O 1
ATOM 7522 N N . ILE B 1 271 ? -4.266 49.812 16.219 1 96.62 271 ILE B N 1
ATOM 7523 C CA . ILE B 1 271 ? -3.598 49.969 17.516 1 96.62 271 ILE B CA 1
ATOM 7524 C C . ILE B 1 271 ? -2.088 49.812 17.328 1 96.62 271 ILE B C 1
ATOM 7526 O O . ILE B 1 271 ? -1.31 50.438 18.047 1 96.62 271 ILE B O 1
ATOM 7530 N N . THR B 1 272 ? -1.697 48.938 16.406 1 96.88 272 THR B N 1
ATOM 7531 C CA . THR B 1 272 ? -0.283 48.719 16.125 1 96.88 272 THR B CA 1
ATOM 7532 C C . THR B 1 272 ? 0.026 48.938 14.656 1 96.88 272 THR B C 1
ATOM 7534 O O . THR B 1 272 ? -0.882 48.969 13.82 1 96.88 272 THR B O 1
ATOM 7537 N N . SER B 1 273 ? 1.301 49.125 14.344 1 95.12 273 SER B N 1
ATOM 7538 C CA . SER B 1 273 ? 1.8 49.312 12.984 1 95.12 273 SER B CA 1
ATOM 7539 C C . SER B 1 273 ? 3.305 49.062 12.914 1 95.12 273 SER B C 1
ATOM 7541 O O . SER B 1 273 ? 3.994 49.125 13.93 1 95.12 273 SER B O 1
ATOM 7543 N N . GLY B 1 274 ? 3.748 48.812 11.719 1 95.62 274 GLY B N 1
ATOM 7544 C CA . GLY B 1 274 ? 5.16 48.562 11.5 1 95.62 274 GLY B CA 1
ATOM 7545 C C . GLY B 1 274 ? 5.414 47.375 10.57 1 95.62 274 GLY B C 1
ATOM 7546 O O . GLY B 1 274 ? 4.469 46.75 10.102 1 95.62 274 GLY B O 1
ATOM 7547 N N . ASP B 1 275 ? 6.703 47.156 10.312 1 95.25 275 ASP B N 1
ATOM 7548 C CA . ASP B 1 275 ? 7.09 46.062 9.414 1 95.25 275 ASP B CA 1
ATOM 7549 C C . ASP B 1 275 ? 7.309 44.781 10.18 1 95.25 275 ASP B C 1
ATOM 7551 O O . ASP B 1 275 ? 8.352 44.125 10.039 1 95.25 275 ASP B O 1
ATOM 7555 N N . TRP B 1 276 ? 6.402 44.5 10.977 1 96.88 276 TRP B N 1
ATOM 7556 C CA . TRP B 1 276 ? 6.352 43.25 11.773 1 96.88 276 TRP B CA 1
ATOM 7557 C C . TRP B 1 276 ? 4.914 42.781 11.945 1 96.88 276 TRP B C 1
ATOM 7559 O O . TRP B 1 276 ? 3.969 43.531 11.641 1 96.88 276 TRP B O 1
ATOM 7569 N N . ASP B 1 277 ? 4.719 41.562 12.391 1 97.81 277 ASP B N 1
ATOM 7570 C CA . ASP B 1 277 ? 3.393 40.969 12.477 1 97.81 277 ASP B CA 1
ATOM 7571 C C . ASP B 1 277 ? 2.998 40.719 13.93 1 97.81 277 ASP B C 1
ATOM 7573 O O . ASP B 1 277 ? 3.828 40.281 14.742 1 97.81 277 ASP B O 1
ATOM 7577 N N . VAL B 1 278 ? 1.707 40.969 14.227 1 98.12 278 VAL B N 1
ATOM 7578 C CA . VAL B 1 278 ? 1.062 40.406 15.406 1 98.12 278 VAL B CA 1
ATOM 7579 C C . VAL B 1 278 ? 0.717 38.938 15.148 1 98.12 278 VAL B C 1
ATOM 7581 O O . VAL B 1 278 ? 0.074 38.625 14.148 1 98.12 278 VAL B O 1
ATOM 7584 N N . THR B 1 279 ? 1.199 38.094 16.047 1 97.38 279 THR B N 1
ATOM 7585 C CA . THR B 1 279 ? 0.983 36.656 15.789 1 97.38 279 THR B CA 1
ATOM 7586 C C . THR B 1 279 ? -0.227 36.156 16.562 1 97.38 279 THR B C 1
ATOM 7588 O O . THR B 1 279 ? -0.866 35.188 16.156 1 97.38 279 THR B O 1
ATOM 7591 N N . LYS B 1 280 ? -0.57 36.812 17.672 1 97.38 280 LYS B N 1
ATOM 7592 C CA . LYS B 1 280 ? -1.726 36.406 18.453 1 97.38 280 LYS B CA 1
ATOM 7593 C C . LYS B 1 280 ? -2.146 37.5 19.422 1 97.38 280 LYS B C 1
ATOM 7595 O O . LYS B 1 280 ? -1.3 38.125 20.062 1 97.38 280 LYS B O 1
ATOM 7600 N N . ILE B 1 281 ? -3.439 37.812 19.469 1 97.75 281 ILE B N 1
ATOM 7601 C CA . ILE B 1 281 ? -3.971 38.656 20.531 1 97.75 281 ILE B CA 1
ATOM 7602 C C . ILE B 1 281 ? -4.348 37.812 21.75 1 97.75 281 ILE B C 1
ATOM 7604 O O . ILE B 1 281 ? -5.062 36.812 21.609 1 97.75 281 ILE B O 1
ATOM 7608 N N . LEU B 1 282 ? -3.922 38.188 22.906 1 97.94 282 LEU B N 1
ATOM 7609 C CA . LEU B 1 282 ? -4.059 37.281 24.062 1 97.94 282 LEU B CA 1
ATOM 7610 C C . LEU B 1 282 ? -5.148 37.781 25 1 97.94 282 LEU B C 1
ATOM 7612 O O . LEU B 1 282 ? -5.898 36.969 25.562 1 97.94 282 LEU B O 1
ATOM 7616 N N . ALA B 1 283 ? -5.164 39.125 25.188 1 97.25 283 ALA B N 1
ATOM 7617 C CA . ALA B 1 283 ? -6.102 39.625 26.188 1 97.25 283 ALA B CA 1
ATOM 7618 C C . ALA B 1 283 ? -6.297 41.156 26.047 1 97.25 283 ALA B C 1
ATOM 7620 O O . ALA B 1 283 ? -5.465 41.812 25.453 1 97.25 283 ALA B O 1
ATOM 7621 N N . TYR B 1 284 ? -7.441 41.625 26.562 1 97 284 TYR B N 1
ATOM 7622 C CA . TYR B 1 284 ? -7.738 43.062 26.656 1 97 284 TYR B CA 1
ATOM 7623 C C . TYR B 1 284 ? -8.062 43.438 28.094 1 97 284 TYR B C 1
ATOM 7625 O O . TYR B 1 284 ? -9.016 42.938 28.688 1 97 284 TYR B O 1
ATOM 7633 N N . ASP B 1 285 ? -7.188 44.281 28.609 1 95.81 285 ASP B N 1
ATOM 7634 C CA . ASP B 1 285 ? -7.387 44.844 29.938 1 95.81 285 ASP B CA 1
ATOM 7635 C C . ASP B 1 285 ? -8.195 46.125 29.875 1 95.81 285 ASP B C 1
ATOM 7637 O O . ASP B 1 285 ? -7.629 47.219 29.719 1 95.81 285 ASP B O 1
ATOM 7641 N N . GLU B 1 286 ? -9.438 46.031 30.078 1 93.12 286 GLU B N 1
ATOM 7642 C CA . GLU B 1 286 ? -10.336 47.156 29.953 1 93.12 286 GLU B CA 1
ATOM 7643 C C . GLU B 1 286 ? -10.047 48.219 31.016 1 93.12 286 GLU B C 1
ATOM 7645 O O . GLU B 1 286 ? -10.18 49.406 30.766 1 93.12 286 GLU B O 1
ATOM 7650 N N . ARG B 1 287 ? -9.672 47.812 32.156 1 92 287 ARG B N 1
ATOM 7651 C CA . ARG B 1 287 ? -9.414 48.719 33.281 1 92 287 ARG B CA 1
ATOM 7652 C C . ARG B 1 287 ? -8.227 49.625 32.969 1 92 287 ARG B C 1
ATOM 7654 O O . ARG B 1 287 ? -8.289 50.844 33.219 1 92 287 ARG B O 1
ATOM 7661 N N . ASN B 1 288 ? -7.25 49 32.469 1 92.5 288 ASN B N 1
ATOM 7662 C CA . ASN B 1 288 ? -6.035 49.75 32.188 1 92.5 288 ASN B CA 1
ATOM 7663 C C . ASN B 1 288 ? -5.918 50.156 30.734 1 92.5 288 ASN B C 1
ATOM 7665 O O . ASN B 1 288 ? -4.922 50.75 30.312 1 92.5 288 ASN B O 1
ATOM 7669 N N . GLN B 1 289 ? -6.887 49.781 29.938 1 94.38 289 GLN B N 1
ATOM 7670 C CA . GLN B 1 289 ? -6.961 50.094 28.5 1 94.38 289 GLN B CA 1
ATOM 7671 C C . GLN B 1 289 ? -5.711 49.625 27.766 1 94.38 289 GLN B C 1
ATOM 7673 O O . GLN B 1 289 ? -5.07 50.375 27.062 1 94.38 289 GLN B O 1
ATOM 7678 N N . LYS B 1 290 ? -5.445 48.312 27.984 1 96.12 290 LYS B N 1
ATOM 7679 C CA . LYS B 1 290 ? -4.289 47.719 27.344 1 96.12 290 LYS B CA 1
ATOM 7680 C C . LYS B 1 290 ? -4.676 46.406 26.641 1 96.12 290 LYS B C 1
ATOM 7682 O O . LYS B 1 290 ? -5.512 45.656 27.141 1 96.12 290 LYS B O 1
ATOM 7687 N N . VAL B 1 291 ? -4.086 46.219 25.516 1 97.5 291 VAL B N 1
ATOM 7688 C CA . VAL B 1 291 ? -4.215 44.938 24.828 1 97.5 291 VAL B CA 1
ATOM 7689 C C . VAL B 1 291 ? -2.875 44.188 24.859 1 97.5 291 VAL B C 1
ATOM 7691 O O . VAL B 1 291 ? -1.819 44.812 24.703 1 97.5 291 VAL B O 1
ATOM 7694 N N . TYR B 1 292 ? -2.869 42.906 25.172 1 98 292 TYR B N 1
ATOM 7695 C CA . TYR B 1 292 ? -1.684 42.062 25.219 1 98 292 TYR B CA 1
ATOM 7696 C C . TYR B 1 292 ? -1.62 41.125 24 1 98 292 TYR B C 1
ATOM 7698 O O . TYR B 1 292 ? -2.631 40.562 23.609 1 98 292 TYR B O 1
ATOM 7706 N N . PHE B 1 293 ? -0.458 41.031 23.406 1 98.31 293 PHE B N 1
ATOM 7707 C CA . PHE B 1 293 ? -0.346 40.281 22.172 1 98.31 293 PHE B CA 1
ATOM 7708 C C . PHE B 1 293 ? 1.08 39.781 21.969 1 98.31 293 PHE B C 1
ATOM 7710 O O . PHE B 1 293 ? 2.006 40.25 22.641 1 98.31 293 PHE B O 1
ATOM 7717 N N . LEU B 1 294 ? 1.237 38.812 21.156 1 98.38 294 LEU B N 1
ATOM 7718 C CA . LEU B 1 294 ? 2.537 38.344 20.703 1 98.38 294 LEU B CA 1
ATOM 7719 C C . LEU B 1 294 ? 2.893 38.938 19.344 1 98.38 294 LEU B C 1
ATOM 7721 O O . LEU B 1 294 ? 2.01 39.156 18.516 1 98.38 294 LEU B O 1
ATOM 7725 N N . SER B 1 295 ? 4.184 39.156 19.109 1 97.69 295 SER B N 1
ATOM 7726 C CA . SER B 1 295 ? 4.555 39.781 17.844 1 97.69 295 SER B CA 1
ATOM 7727 C C . SER B 1 295 ? 5.969 39.375 17.422 1 97.69 295 SER B C 1
ATOM 7729 O O . SER B 1 295 ? 6.727 38.844 18.234 1 97.69 295 SER B O 1
ATOM 7731 N N . THR B 1 296 ? 6.312 39.688 16.172 1 97.69 296 THR B N 1
ATOM 7732 C CA . THR B 1 296 ? 7.637 39.469 15.586 1 97.69 296 THR B CA 1
ATOM 7733 C C . THR B 1 296 ? 8.406 40.781 15.5 1 97.69 296 THR B C 1
ATOM 7735 O O . THR B 1 296 ? 9.32 40.938 14.68 1 97.69 296 THR B O 1
ATOM 7738 N N . GLU B 1 297 ? 8.07 41.719 16.281 1 96.38 297 GLU B N 1
ATOM 7739 C CA . GLU B 1 297 ? 8.641 43.062 16.188 1 96.38 297 GLU B CA 1
ATOM 7740 C C . GLU B 1 297 ? 10.164 43 16.281 1 96.38 297 GLU B C 1
ATOM 7742 O O . GLU B 1 297 ? 10.852 43.75 15.57 1 96.38 297 GLU B O 1
ATOM 7747 N N . ASP B 1 298 ? 10.68 42.156 17.109 1 94.69 298 ASP B N 1
ATOM 7748 C CA . ASP B 1 298 ? 12.125 42.031 17.312 1 94.69 298 ASP B CA 1
ATOM 7749 C C . ASP B 1 298 ? 12.781 41.375 16.094 1 94.69 298 ASP B C 1
ATOM 7751 O O . ASP B 1 298 ? 13.891 41.781 15.703 1 94.69 298 ASP B O 1
ATOM 7755 N N . SER B 1 299 ? 12.219 40.312 15.672 1 95.25 299 SER B N 1
ATOM 7756 C CA . SER B 1 299 ? 12.68 39.5 14.539 1 95.25 299 SER B CA 1
ATOM 7757 C C . SER B 1 299 ? 11.617 38.531 14.086 1 95.25 299 SER B C 1
ATOM 7759 O O . SER B 1 299 ? 10.867 38 14.906 1 95.25 299 SER B O 1
ATOM 7761 N N . PRO B 1 300 ? 11.625 38.25 12.734 1 95.94 300 PRO B N 1
ATOM 7762 C CA . PRO B 1 300 ? 10.68 37.219 12.289 1 95.94 300 PRO B CA 1
ATOM 7763 C C . PRO B 1 300 ? 10.93 35.875 12.945 1 95.94 300 PRO B C 1
ATOM 7765 O O . PRO B 1 300 ? 10.016 35.031 13.016 1 95.94 300 PRO B O 1
ATOM 7768 N N . ARG B 1 301 ? 12.109 35.625 13.461 1 97.19 301 ARG B N 1
ATOM 7769 C CA . ARG B 1 301 ? 12.461 34.312 14.047 1 97.19 301 ARG B CA 1
ATOM 7770 C C . ARG B 1 301 ? 12.078 34.281 15.523 1 97.19 301 ARG B C 1
ATOM 7772 O O . ARG B 1 301 ? 12.062 33.188 16.125 1 97.19 301 ARG B O 1
ATOM 7779 N N . ARG B 1 302 ? 11.711 35.375 16.078 1 97.88 302 ARG B N 1
ATOM 7780 C CA . ARG B 1 302 ? 11.492 35.5 17.516 1 97.88 302 ARG B CA 1
ATOM 7781 C C . ARG B 1 302 ? 10.031 35.844 17.812 1 97.88 302 ARG B C 1
ATOM 7783 O O . ARG B 1 302 ? 9.266 36.156 16.906 1 97.88 302 ARG B O 1
ATOM 7790 N N . ARG B 1 303 ? 9.586 35.594 19.062 1 98.56 303 ARG B N 1
ATOM 7791 C CA . ARG B 1 303 ? 8.258 35.938 19.578 1 98.56 303 ARG B CA 1
ATOM 7792 C C . ARG B 1 303 ? 8.344 36.5 21 1 98.56 303 ARG B C 1
ATOM 7794 O O . ARG B 1 303 ? 8.93 35.875 21.891 1 98.56 303 ARG B O 1
ATOM 7801 N N . HIS B 1 304 ? 7.793 37.688 21.172 1 98.31 304 HIS B N 1
ATOM 7802 C CA . HIS B 1 304 ? 7.746 38.281 22.5 1 98.31 304 HIS B CA 1
ATOM 7803 C C . HIS B 1 304 ? 6.336 38.75 22.844 1 98.31 304 HIS B C 1
ATOM 7805 O O . HIS B 1 304 ? 5.496 38.906 21.953 1 98.31 304 HIS B O 1
ATOM 7811 N N . LEU B 1 305 ? 6.148 38.812 24.094 1 98.5 305 LEU B N 1
ATOM 7812 C CA . LEU B 1 305 ? 4.891 39.344 24.625 1 98.5 305 LEU B CA 1
ATOM 7813 C C . LEU B 1 305 ? 4.93 40.875 24.719 1 98.5 305 LEU B C 1
ATOM 7815 O O . LEU B 1 305 ? 5.848 41.438 25.328 1 98.5 305 LEU B O 1
ATOM 7819 N N . TYR B 1 306 ? 3.943 41.531 24.156 1 98.19 306 TYR B N 1
ATOM 7820 C CA . TYR B 1 306 ? 3.844 43 24.172 1 98.19 306 TYR B CA 1
ATOM 7821 C C . TYR B 1 306 ? 2.512 43.438 24.75 1 98.19 306 TYR B C 1
ATOM 7823 O O . TYR B 1 306 ? 1.562 42.656 24.828 1 98.19 306 TYR B O 1
ATOM 7831 N N . SER B 1 307 ? 2.438 44.656 25.219 1 97.19 307 SER B N 1
ATOM 7832 C CA . SER B 1 307 ? 1.202 45.375 25.516 1 97.19 307 SER B CA 1
ATOM 7833 C C . SER B 1 307 ? 1.129 46.688 24.766 1 97.19 307 SER B C 1
ATOM 7835 O O . SER B 1 307 ? 2.16 47.281 24.422 1 97.19 307 SER B O 1
ATOM 7837 N N . ALA B 1 308 ? -0.019 47.125 24.406 1 97.81 308 ALA B N 1
ATOM 7838 C CA . ALA B 1 308 ? -0.264 48.406 23.797 1 97.81 308 ALA B CA 1
ATOM 7839 C C . ALA B 1 308 ? -1.47 49.094 24.438 1 97.81 308 ALA B C 1
ATOM 7841 O O . ALA B 1 308 ? -2.465 48.438 24.75 1 97.81 308 ALA B O 1
ATOM 7842 N N . ASN B 1 309 ? -1.317 50.375 24.578 1 96.81 309 ASN B N 1
ATOM 7843 C CA . ASN B 1 309 ? -2.465 51.156 25.031 1 96.81 309 ASN B CA 1
ATOM 7844 C C . ASN B 1 309 ? -3.557 51.219 23.969 1 96.81 309 ASN B C 1
ATOM 7846 O O . ASN B 1 309 ? -3.262 51.25 22.781 1 96.81 309 ASN B O 1
ATOM 7850 N N . THR B 1 310 ? -4.789 51.25 24.391 1 95.12 310 THR B N 1
ATOM 7851 C CA . THR B 1 310 ? -5.891 51.281 23.438 1 95.12 310 THR B CA 1
ATOM 7852 C C . THR B 1 310 ? -6.555 52.656 23.422 1 95.12 310 THR B C 1
ATOM 7854 O O . THR B 1 310 ? -7.594 52.844 22.781 1 95.12 310 THR B O 1
ATOM 7857 N N . ASN B 1 311 ? -5.996 53.562 24.109 1 90.88 311 ASN B N 1
ATOM 7858 C CA . ASN B 1 311 ? -6.43 54.969 24.094 1 90.88 311 ASN B CA 1
ATOM 7859 C C . ASN B 1 311 ? -5.242 55.906 24 1 90.88 311 ASN B C 1
ATOM 7861 O O . ASN B 1 311 ? -4.117 55.531 24.359 1 90.88 311 ASN B O 1
ATOM 7865 N N . GLY B 1 312 ? -5.41 57 23.422 1 88.69 312 GLY B N 1
ATOM 7866 C CA . GLY B 1 312 ? -4.352 58 23.297 1 88.69 312 GLY B CA 1
ATOM 7867 C C . GLY B 1 312 ? -3.332 57.656 22.234 1 88.69 312 GLY B C 1
ATOM 7868 O O . GLY B 1 312 ? -3.693 57.406 21.078 1 88.69 312 GLY B O 1
ATOM 7869 N N . THR B 1 313 ? -2.037 57.562 22.594 1 86.81 313 THR B N 1
ATOM 7870 C CA . THR B 1 313 ? -0.957 57.406 21.625 1 86.81 313 THR B CA 1
ATOM 7871 C C . THR B 1 313 ? -0.644 55.938 21.422 1 86.81 313 THR B C 1
ATOM 7873 O O . THR B 1 313 ? 0.306 55.594 20.703 1 86.81 313 THR B O 1
ATOM 7876 N N . PHE B 1 314 ? -1.328 55.062 21.734 1 90.38 314 PHE B N 1
ATOM 7877 C CA . PHE B 1 314 ? -1.212 53.625 21.578 1 90.38 314 PHE B CA 1
ATOM 7878 C C . PHE B 1 314 ? 0.222 53.156 21.812 1 90.38 314 PHE B C 1
ATOM 7880 O O . PHE B 1 314 ? 0.791 52.438 21 1 90.38 314 PHE B O 1
ATOM 7887 N N . ASN B 1 315 ? 0.809 53.562 22.953 1 91.25 315 ASN B N 1
ATOM 7888 C CA . ASN B 1 315 ? 2.176 53.219 23.312 1 91.25 315 ASN B CA 1
ATOM 7889 C C . ASN B 1 315 ? 2.324 51.719 23.516 1 91.25 315 ASN B C 1
ATOM 7891 O O . ASN B 1 315 ? 1.467 51.094 24.141 1 91.25 315 ASN B O 1
ATOM 7895 N N . ARG B 1 316 ? 3.363 51.188 22.938 1 95.19 316 ARG B N 1
ATOM 7896 C CA . ARG B 1 316 ? 3.625 49.75 23.047 1 95.19 316 ARG B CA 1
ATOM 7897 C C . ARG B 1 316 ? 4.828 49.5 23.938 1 95.19 316 ARG B C 1
ATOM 7899 O O . ARG B 1 316 ? 5.801 50.25 23.938 1 95.19 316 ARG B O 1
ATOM 7906 N N . ARG B 1 317 ? 4.785 48.375 24.672 1 95.25 317 ARG B N 1
ATOM 7907 C CA . ARG B 1 317 ? 5.871 47.969 25.562 1 95.25 317 ARG B CA 1
ATOM 7908 C C . ARG B 1 317 ? 6.109 46.469 25.453 1 95.25 317 ARG B C 1
ATOM 7910 O O . ARG B 1 317 ? 5.156 45.656 25.438 1 95.25 317 ARG B O 1
ATOM 7917 N N . CYS B 1 318 ? 7.359 46.125 25.344 1 97 318 CYS B N 1
ATOM 7918 C CA . CYS B 1 318 ? 7.703 44.719 25.406 1 97 318 CYS B CA 1
ATOM 7919 C C . CYS B 1 318 ? 7.68 44.219 26.859 1 97 318 CYS B C 1
ATOM 7921 O O . CYS B 1 318 ? 8.438 44.688 27.688 1 97 318 CYS B O 1
ATOM 7923 N N . ILE B 1 319 ? 6.883 43.25 27.109 1 96.69 319 ILE B N 1
ATOM 7924 C CA . ILE B 1 319 ? 6.691 42.75 28.469 1 96.69 319 ILE B CA 1
ATOM 7925 C C . ILE B 1 319 ? 7.715 41.656 28.781 1 96.69 319 ILE B C 1
ATOM 7927 O O . ILE B 1 319 ? 8.312 41.656 29.859 1 96.69 319 ILE B O 1
ATOM 7931 N N . SER B 1 320 ? 7.969 40.781 27.844 1 96.69 320 SER B N 1
ATOM 7932 C CA . SER B 1 320 ? 8.734 39.562 28.109 1 96.69 320 SER B CA 1
ATOM 7933 C C . SER B 1 320 ? 10.219 39.781 27.797 1 96.69 320 SER B C 1
ATOM 7935 O O . SER B 1 320 ? 11.047 38.938 28.141 1 96.69 320 SER B O 1
ATOM 7937 N N . CYS B 1 321 ? 10.648 40.875 27.219 1 94.81 321 CYS B N 1
ATOM 7938 C CA . CYS B 1 321 ? 11.984 41.062 26.656 1 94.81 321 CYS B CA 1
ATOM 7939 C C . CYS B 1 321 ? 13.047 41 27.75 1 94.81 321 CYS B C 1
ATOM 7941 O O . CYS B 1 321 ? 14.203 40.625 27.484 1 94.81 321 CYS B O 1
ATOM 7943 N N . ASP B 1 322 ? 12.688 41.281 29 1 91.56 322 ASP B N 1
ATOM 7944 C CA . ASP B 1 322 ? 13.695 41.312 30.062 1 91.56 322 ASP B CA 1
ATOM 7945 C C . ASP B 1 322 ? 13.297 40.438 31.234 1 91.56 322 ASP B C 1
ATOM 7947 O O . ASP B 1 322 ? 13.812 40.594 32.344 1 91.56 322 ASP B O 1
ATOM 7951 N N . LEU B 1 323 ? 12.43 39.562 31 1 94.88 323 LEU B N 1
ATOM 7952 C CA . LEU B 1 323 ? 11.922 38.812 32.125 1 94.88 323 LEU B CA 1
ATOM 7953 C C . LEU B 1 323 ? 12.742 37.531 32.344 1 94.88 323 LEU B C 1
ATOM 7955 O O . LEU B 1 323 ? 12.969 37.125 33.5 1 94.88 323 LEU B O 1
ATOM 7959 N N . ILE B 1 324 ? 13.023 36.844 31.281 1 93.56 324 ILE B N 1
ATOM 7960 C CA . ILE B 1 324 ? 13.812 35.594 31.344 1 93.56 324 ILE B CA 1
ATOM 7961 C C . ILE B 1 324 ? 15.07 35.75 30.5 1 93.56 324 ILE B C 1
ATOM 7963 O O . ILE B 1 324 ? 14.984 36.062 29.312 1 93.56 324 ILE B O 1
ATOM 7967 N N . GLU B 1 325 ? 16.234 35.406 31.094 1 91.38 325 GLU B N 1
ATOM 7968 C CA . GLU B 1 325 ? 17.5 35.531 30.391 1 91.38 325 GLU B CA 1
ATOM 7969 C C . GLU B 1 325 ? 17.594 34.562 29.234 1 91.38 325 GLU B C 1
ATOM 7971 O O . GLU B 1 325 ? 17.219 33.406 29.359 1 91.38 325 GLU B O 1
ATOM 7976 N N . ASN B 1 326 ? 18.062 35.125 28.125 1 92.44 326 ASN B N 1
ATOM 7977 C CA . ASN B 1 326 ? 18.312 34.312 26.922 1 92.44 326 ASN B CA 1
ATOM 7978 C C . ASN B 1 326 ? 17.047 33.656 26.438 1 92.44 326 ASN B C 1
ATOM 7980 O O . ASN B 1 326 ? 17.047 32.438 26.125 1 92.44 326 ASN B O 1
ATOM 7984 N N . CYS B 1 327 ? 15.875 34.25 26.531 1 96.62 327 CYS B N 1
ATOM 7985 C CA . CYS B 1 327 ? 14.594 33.781 26.016 1 96.62 327 CYS B CA 1
ATOM 7986 C C . CYS B 1 327 ? 14.086 34.688 24.906 1 96.62 327 CYS B C 1
ATOM 7988 O O . CYS B 1 327 ? 13.742 35.844 25.141 1 96.62 327 CYS B O 1
ATOM 7990 N N . THR B 1 328 ? 14.109 34.156 23.688 1 97.88 328 THR B N 1
ATOM 7991 C CA . THR B 1 328 ? 13.758 35 22.547 1 97.88 328 THR B CA 1
ATOM 7992 C C . THR B 1 328 ? 12.5 34.469 21.859 1 97.88 328 THR B C 1
ATOM 7994 O O . THR B 1 328 ? 12.055 35.062 20.859 1 97.88 328 THR B O 1
ATOM 7997 N N . TYR B 1 329 ? 11.93 33.438 22.266 1 98.38 329 TYR B N 1
ATOM 7998 C CA . TYR B 1 329 ? 10.68 32.875 21.75 1 98.38 329 TYR B CA 1
ATOM 7999 C C . TYR B 1 329 ? 9.742 32.5 22.891 1 98.38 329 TYR B C 1
ATOM 8001 O O . TYR B 1 329 ? 10.023 31.578 23.656 1 98.38 329 TYR B O 1
ATOM 8009 N N . VAL B 1 330 ? 8.531 33.156 22.953 1 98.38 330 VAL B N 1
ATOM 8010 C CA . VAL B 1 330 ? 7.688 32.906 24.125 1 98.38 330 VAL B CA 1
ATOM 8011 C C . VAL B 1 330 ? 6.242 32.688 23.672 1 98.38 330 VAL B C 1
ATOM 8013 O O . VAL B 1 330 ? 5.871 33.031 22.562 1 98.38 330 VAL B O 1
ATOM 8016 N N . SER B 1 331 ? 5.484 32.062 24.453 1 98.19 331 SER B N 1
ATOM 8017 C CA . SER B 1 331 ? 4.027 32.062 24.469 1 98.19 331 SER B CA 1
ATOM 8018 C C . SER B 1 331 ? 3.502 32.469 25.844 1 98.19 331 SER B C 1
ATOM 8020 O O . SER B 1 331 ? 4.246 32.469 26.828 1 98.19 331 SER B O 1
ATOM 8022 N N . ALA B 1 332 ? 2.246 32.906 25.859 1 98.31 332 ALA B N 1
ATOM 8023 C CA . ALA B 1 332 ? 1.712 33.375 27.125 1 98.31 332 ALA B CA 1
ATOM 8024 C C . ALA B 1 332 ? 0.203 33.156 27.203 1 98.31 332 ALA B C 1
ATOM 8026 O O . ALA B 1 332 ? -0.458 33 26.172 1 98.31 332 ALA B O 1
ATOM 8027 N N . SER B 1 333 ? -0.266 33.094 28.406 1 97.88 333 SER B N 1
ATOM 8028 C CA . SER B 1 333 ? -1.692 33.062 28.719 1 97.88 333 SER B CA 1
ATOM 8029 C C . SER B 1 333 ? -2.006 33.812 29.984 1 97.88 333 SER B C 1
ATOM 8031 O O . SER B 1 333 ? -1.215 33.812 30.938 1 97.88 333 SER B O 1
ATOM 8033 N N . PHE B 1 334 ? -3.121 34.469 30.047 1 97.56 334 PHE B N 1
ATOM 8034 C CA . PHE B 1 334 ? -3.475 35.312 31.172 1 97.56 334 PHE B CA 1
ATOM 8035 C C . PHE B 1 334 ? -4.566 34.688 32.031 1 97.56 334 PHE B C 1
ATOM 8037 O O . PHE B 1 334 ? -5.383 33.906 31.516 1 97.56 334 PHE B O 1
ATOM 8044 N N . SER B 1 335 ? -4.453 35 33.25 1 96.19 335 SER B N 1
ATOM 8045 C CA . SER B 1 335 ? -5.543 34.625 34.156 1 96.19 335 SER B CA 1
ATOM 8046 C C . SER B 1 335 ? -6.832 35.344 33.781 1 96.19 335 SER B C 1
ATOM 8048 O O . SER B 1 335 ? -6.805 36.375 33.094 1 96.19 335 SER B O 1
ATOM 8050 N N . HIS B 1 336 ? -7.941 34.906 34.281 1 90.06 336 HIS B N 1
ATOM 8051 C CA . HIS B 1 336 ? -9.258 35.438 33.938 1 90.06 336 HIS B CA 1
ATOM 8052 C C . HIS B 1 336 ? -9.367 36.906 34.312 1 90.06 336 HIS B C 1
ATOM 8054 O O . HIS B 1 336 ? -10 37.688 33.625 1 90.06 336 HIS B O 1
ATOM 8060 N N . ASN B 1 337 ? -8.781 37.281 35.438 1 92 337 ASN B N 1
ATOM 8061 C CA . ASN B 1 337 ? -8.852 38.656 35.906 1 92 337 ASN B CA 1
ATOM 8062 C C . ASN B 1 337 ? -7.648 39.469 35.438 1 92 337 ASN B C 1
ATOM 8064 O O . ASN B 1 337 ? -7.52 40.656 35.781 1 92 337 ASN B O 1
ATOM 8068 N N . LEU B 1 338 ? -6.734 38.812 34.719 1 96.06 338 LEU B N 1
ATOM 8069 C CA . LEU B 1 338 ? -5.559 39.438 34.125 1 96.06 338 LEU B CA 1
ATOM 8070 C C . LEU B 1 338 ? -4.578 39.906 35.188 1 96.06 338 LEU B C 1
ATOM 8072 O O . LEU B 1 338 ? -3.727 40.75 34.938 1 96.06 338 LEU B O 1
ATOM 8076 N N . ASP B 1 339 ? -4.695 39.312 36.344 1 95.56 339 ASP B N 1
ATOM 8077 C CA . ASP B 1 339 ? -3.768 39.656 37.438 1 95.56 339 ASP B CA 1
ATOM 8078 C C . ASP B 1 339 ? -2.414 38.969 37.219 1 95.56 339 ASP B C 1
ATOM 8080 O O . ASP B 1 339 ? -1.387 39.5 37.688 1 95.56 339 ASP B O 1
ATOM 8084 N N . PHE B 1 340 ? -2.555 37.875 36.594 1 96.88 340 PHE B N 1
ATOM 8085 C CA . PHE B 1 340 ? -1.347 37.062 36.375 1 96.88 340 PHE B CA 1
ATOM 8086 C C . PHE B 1 340 ? -1.283 36.562 34.969 1 96.88 340 PHE B C 1
ATOM 8088 O O . PHE B 1 340 ? -2.305 36.5 34.281 1 96.88 340 PHE B O 1
ATOM 8095 N N . PHE B 1 341 ? -0.12 36.281 34.531 1 97.69 341 PHE B N 1
ATOM 8096 C CA . PHE B 1 341 ? 0.035 35.562 33.281 1 97.69 341 PHE B CA 1
ATOM 8097 C C . PHE B 1 341 ? 1.125 34.531 33.375 1 97.69 341 PHE B C 1
ATOM 8099 O O . PHE B 1 341 ? 2.08 34.656 34.125 1 97.69 341 PHE B O 1
ATOM 8106 N N . VAL B 1 342 ? 0.914 33.438 32.688 1 98.06 342 VAL B N 1
ATOM 8107 C CA . VAL B 1 342 ? 1.906 32.375 32.5 1 98.06 342 VAL B CA 1
ATOM 8108 C C . VAL B 1 342 ? 2.775 32.688 31.281 1 98.06 342 VAL B C 1
ATOM 8110 O O . VAL B 1 342 ? 2.262 33.062 30.219 1 98.06 342 VAL B O 1
ATOM 8113 N N . LEU B 1 343 ? 4.047 32.688 31.469 1 98.12 343 LEU B N 1
ATOM 8114 C CA . LEU B 1 343 ? 5.008 32.906 30.391 1 98.12 343 LEU B CA 1
ATOM 8115 C C . LEU B 1 343 ? 5.816 31.625 30.125 1 98.12 343 LEU B C 1
ATOM 8117 O O . LEU B 1 343 ? 6.473 31.109 31.031 1 98.12 343 LEU B O 1
ATOM 8121 N N . LYS B 1 344 ? 5.711 31.156 28.969 1 98.19 344 LYS B N 1
ATOM 8122 C CA . LYS B 1 344 ? 6.5 30 28.547 1 98.19 344 LYS B CA 1
ATOM 8123 C C . LYS B 1 344 ? 7.648 30.422 27.625 1 98.19 344 LYS B C 1
ATOM 8125 O O . LYS B 1 344 ? 7.418 30.906 26.516 1 98.19 344 LYS B O 1
ATOM 8130 N N . CYS B 1 345 ? 8.82 30.312 28.094 1 97.81 345 CYS B N 1
ATOM 8131 C CA . CYS B 1 345 ? 9.984 30.453 27.219 1 97.81 345 CYS B CA 1
ATOM 8132 C C . CYS B 1 345 ? 10.219 29.188 26.406 1 97.81 345 CYS B C 1
ATOM 8134 O O . CYS B 1 345 ? 10.57 28.156 26.953 1 97.81 345 CYS B O 1
ATOM 8136 N N . GLU B 1 346 ? 10.102 29.297 25.156 1 97.94 346 GLU B N 1
ATOM 8137 C CA . GLU B 1 346 ? 10.133 28.109 24.297 1 97.94 346 GLU B CA 1
ATOM 8138 C C . GLU B 1 346 ? 11.438 28.031 23.516 1 97.94 346 GLU B C 1
ATOM 8140 O O . GLU B 1 346 ? 11.602 27.156 22.656 1 97.94 346 GLU B O 1
ATOM 8145 N N . GLY B 1 347 ? 12.438 28.969 23.781 1 96.12 347 GLY B N 1
ATOM 8146 C CA . GLY B 1 347 ? 13.75 28.875 23.156 1 96.12 347 GLY B CA 1
ATOM 8147 C C . GLY B 1 347 ? 14.508 30.188 23.172 1 96.12 347 GLY B C 1
ATOM 8148 O O . GLY B 1 347 ? 13.969 31.219 23.578 1 96.12 347 GLY B O 1
ATOM 8149 N N . PRO B 1 348 ? 15.703 30.125 22.828 1 95.31 348 PRO B N 1
ATOM 8150 C CA . PRO B 1 348 ? 16.438 28.984 22.297 1 95.31 348 PRO B CA 1
ATOM 8151 C C . PRO B 1 348 ? 16.891 28.016 23.391 1 95.31 348 PRO B C 1
ATOM 8153 O O . PRO B 1 348 ? 17.297 26.875 23.078 1 95.31 348 PRO B O 1
ATOM 8156 N N . ARG B 1 349 ? 16.859 28.375 24.625 1 90.62 349 ARG B N 1
ATOM 8157 C CA . ARG B 1 349 ? 17.203 27.516 25.75 1 90.62 349 ARG B CA 1
ATOM 8158 C C . ARG B 1 349 ? 16.141 26.438 25.969 1 90.62 349 ARG B C 1
ATOM 8160 O O . ARG B 1 349 ? 15.086 26.469 25.344 1 90.62 349 ARG B O 1
ATOM 8167 N N . VAL B 1 350 ? 16.484 25.484 26.891 1 95.06 350 VAL B N 1
ATOM 8168 C CA . VAL B 1 350 ? 15.477 24.516 27.312 1 95.06 350 VAL B CA 1
ATOM 8169 C C . VAL B 1 350 ? 14.25 25.25 27.844 1 95.06 350 VAL B C 1
ATOM 8171 O O . VAL B 1 350 ? 14.375 26.203 28.609 1 95.06 350 VAL B O 1
ATOM 8174 N N . PRO B 1 351 ? 13.039 24.891 27.422 1 96.75 351 PRO B N 1
ATOM 8175 C CA . PRO B 1 351 ? 11.82 25.609 27.797 1 96.75 351 PRO B CA 1
ATOM 8176 C C . PRO B 1 351 ? 11.594 25.672 29.297 1 96.75 351 PRO B C 1
ATOM 8178 O O . PRO B 1 351 ? 11.859 24.703 30 1 96.75 351 PRO B O 1
ATOM 8181 N N . ILE B 1 352 ? 11.117 26.766 29.75 1 96.12 352 ILE B N 1
ATOM 8182 C CA . ILE B 1 352 ? 10.719 26.953 31.141 1 96.12 352 ILE B CA 1
ATOM 8183 C C . ILE B 1 352 ? 9.375 27.672 31.203 1 96.12 352 ILE B C 1
ATOM 8185 O O . ILE B 1 352 ? 8.992 28.375 30.266 1 96.12 352 ILE B O 1
ATOM 8189 N N . VAL B 1 353 ? 8.609 27.438 32.188 1 97.62 353 VAL B N 1
ATOM 8190 C CA . VAL B 1 353 ? 7.305 28.062 32.375 1 97.62 353 VAL B CA 1
ATOM 8191 C C . VAL B 1 353 ? 7.289 28.828 33.688 1 97.62 353 VAL B C 1
ATOM 8193 O O . VAL B 1 353 ? 7.609 28.266 34.75 1 97.62 353 VAL B O 1
ATOM 8196 N N . THR B 1 354 ? 6.977 30.109 33.656 1 97.19 354 THR B N 1
ATOM 8197 C CA . THR B 1 354 ? 6.902 30.969 34.844 1 97.19 354 THR B CA 1
ATOM 8198 C C . THR B 1 354 ? 5.551 31.672 34.906 1 97.19 354 THR B C 1
ATOM 8200 O O . THR B 1 354 ? 4.863 31.812 33.906 1 97.19 354 THR B O 1
ATOM 8203 N N . VAL B 1 355 ? 5.16 32 36.094 1 97.81 355 VAL B N 1
ATOM 8204 C CA . VAL B 1 355 ? 3.965 32.812 36.312 1 97.81 355 VAL B CA 1
ATOM 8205 C C . VAL B 1 355 ? 4.367 34.219 36.812 1 97.81 355 VAL B C 1
ATOM 8207 O O . VAL B 1 355 ? 5.191 34.344 37.719 1 97.81 355 VAL B O 1
ATOM 8210 N N . HIS B 1 356 ? 3.869 35.25 36.219 1 97.69 356 HIS B N 1
ATOM 8211 C CA . HIS B 1 356 ? 4.219 36.625 36.531 1 97.69 356 HIS B CA 1
ATOM 8212 C C . HIS B 1 356 ? 2.99 37.438 36.938 1 97.69 356 HIS B C 1
ATOM 8214 O O . HIS B 1 356 ? 1.868 37.094 36.531 1 97.69 356 HIS B O 1
ATOM 8220 N N . ASN B 1 357 ? 3.266 38.375 37.75 1 96.38 357 ASN B N 1
ATOM 8221 C CA . ASN B 1 357 ? 2.254 39.375 38 1 96.38 357 ASN B CA 1
ATOM 8222 C C . ASN B 1 357 ? 2.123 40.344 36.812 1 96.38 357 ASN B C 1
ATOM 8224 O O . ASN B 1 357 ? 3.127 40.781 36.25 1 96.38 357 ASN B O 1
ATOM 8228 N N . THR B 1 358 ? 0.867 40.719 36.438 1 95 358 THR B N 1
ATOM 8229 C CA . THR B 1 358 ? 0.654 41.531 35.25 1 95 358 THR B CA 1
ATOM 8230 C C . THR B 1 358 ? 1.041 43 35.5 1 95 358 THR B C 1
ATOM 8232 O O . THR B 1 358 ? 1.51 43.688 34.594 1 95 358 THR B O 1
ATOM 8235 N N . THR B 1 359 ? 0.924 43.469 36.656 1 91.06 359 THR B N 1
ATOM 8236 C CA . THR B 1 359 ? 1.125 44.875 36.969 1 91.06 359 THR B CA 1
ATOM 8237 C C . THR B 1 359 ? 2.613 45.188 37.062 1 91.06 359 THR B C 1
ATOM 8239 O O . THR B 1 359 ? 3.09 46.125 36.438 1 91.06 359 THR B O 1
ATOM 8242 N N . ASP B 1 360 ? 3.408 44.406 37.875 1 91.38 360 ASP B N 1
ATOM 8243 C CA . ASP B 1 360 ? 4.812 44.75 38.062 1 91.38 360 ASP B CA 1
ATOM 8244 C C . ASP B 1 360 ? 5.73 43.75 37.344 1 91.38 360 ASP B C 1
ATOM 8246 O O . ASP B 1 360 ? 6.957 43.875 37.438 1 91.38 360 ASP B O 1
ATOM 8250 N N . ARG B 1 361 ? 5.18 42.719 36.75 1 91.56 361 ARG B N 1
ATOM 8251 C CA . ARG B 1 361 ? 5.879 41.75 35.906 1 91.56 361 ARG B CA 1
ATOM 8252 C C . ARG B 1 361 ? 6.797 40.875 36.719 1 91.56 361 ARG B C 1
ATOM 8254 O O . ARG B 1 361 ? 7.566 40.062 36.188 1 91.56 361 ARG B O 1
ATOM 8261 N N . ARG B 1 362 ? 6.613 40.969 38 1 92.06 362 ARG B N 1
ATOM 8262 C CA . ARG B 1 362 ? 7.461 40.156 38.875 1 92.06 362 ARG B CA 1
ATOM 8263 C C . ARG B 1 362 ? 7.094 38.688 38.781 1 92.06 362 ARG B C 1
ATOM 8265 O O . ARG B 1 362 ? 5.914 38.312 38.719 1 92.06 362 ARG B O 1
ATOM 8272 N N . ALA B 1 363 ? 8.172 37.875 38.812 1 90.81 363 ALA B N 1
ATOM 8273 C CA . ALA B 1 363 ? 7.957 36.438 38.812 1 90.81 363 ALA B CA 1
ATOM 8274 C C . ALA B 1 363 ? 7.453 35.938 40.188 1 90.81 363 ALA B C 1
ATOM 8276 O O . ALA B 1 363 ? 8.031 36.25 41.219 1 90.81 363 ALA B O 1
ATOM 8277 N N . ILE B 1 364 ? 6.453 35.219 40.094 1 90.69 364 ILE B N 1
ATOM 8278 C CA . ILE B 1 364 ? 5.855 34.719 41.344 1 90.69 364 ILE B CA 1
ATOM 8279 C C . ILE B 1 364 ? 6.23 33.281 41.562 1 90.69 364 ILE B C 1
ATOM 8281 O O . ILE B 1 364 ? 6.527 32.875 42.688 1 90.69 364 ILE B O 1
ATOM 8285 N N . ILE B 1 365 ? 6.141 32.469 40.469 1 93.44 365 ILE B N 1
ATOM 8286 C CA . ILE B 1 365 ? 6.375 31.031 40.562 1 93.44 365 ILE B CA 1
ATOM 8287 C C . ILE B 1 365 ? 7.047 30.531 39.312 1 93.44 365 ILE B C 1
ATOM 8289 O O . ILE B 1 365 ? 6.727 30.984 38.188 1 93.44 365 ILE B O 1
ATOM 8293 N N . GLU B 1 366 ? 8.031 29.703 39.5 1 92.12 366 GLU B N 1
ATOM 8294 C CA . GLU B 1 366 ? 8.539 28.906 38.406 1 92.12 366 GLU B CA 1
ATOM 8295 C C . GLU B 1 366 ? 7.809 27.562 38.312 1 92.12 366 GLU B C 1
ATOM 8297 O O . GLU B 1 366 ? 8.141 26.625 39.031 1 92.12 366 GLU B O 1
ATOM 8302 N N . LEU B 1 367 ? 6.938 27.453 37.406 1 94.12 367 LEU B N 1
ATOM 8303 C CA . LEU B 1 367 ? 6.047 26.297 37.312 1 94.12 367 LEU B CA 1
ATOM 8304 C C . LEU B 1 367 ? 6.801 25.078 36.781 1 94.12 367 LEU B C 1
ATOM 8306 O O . LEU B 1 367 ? 6.543 23.953 37.25 1 94.12 367 LEU B O 1
ATOM 8310 N N . GLU B 1 368 ? 7.613 25.141 35.781 1 94.31 368 GLU B N 1
ATOM 8311 C CA . GLU B 1 368 ? 8.375 24.047 35.188 1 94.31 368 GLU B CA 1
ATOM 8312 C C . GLU B 1 368 ? 9.773 24.5 34.781 1 94.31 368 GLU B C 1
ATOM 8314 O O . GLU B 1 368 ? 9.914 25.406 33.969 1 94.31 368 GLU B O 1
ATOM 8319 N N . ARG B 1 369 ? 10.844 23.828 35.281 1 91.12 369 ARG B N 1
ATOM 8320 C CA . ARG B 1 369 ? 12.227 24.203 35 1 91.12 369 ARG B CA 1
ATOM 8321 C C . ARG B 1 369 ? 12.875 23.234 34 1 91.12 369 ARG B C 1
ATOM 8323 O O . ARG B 1 369 ? 13.891 23.562 33.375 1 91.12 369 ARG B O 1
ATOM 8330 N N . ASN B 1 370 ? 12.25 22.219 33.812 1 95.12 370 ASN B N 1
ATOM 8331 C CA . ASN B 1 370 ? 12.812 21.156 33 1 95.12 370 ASN B CA 1
ATOM 8332 C C . ASN B 1 370 ? 14.273 20.891 33.344 1 95.12 370 ASN B C 1
ATOM 8334 O O . ASN B 1 370 ? 15.117 20.797 32.438 1 95.12 370 ASN B O 1
ATOM 8338 N N . SER B 1 371 ? 14.57 20.766 34.562 1 93.38 371 SER B N 1
ATOM 8339 C CA . SER B 1 371 ? 15.938 20.609 35.062 1 93.38 371 SER B CA 1
ATOM 8340 C C . SER B 1 371 ? 16.562 19.312 34.562 1 93.38 371 SER B C 1
ATOM 8342 O O . SER B 1 371 ? 17.766 19.25 34.281 1 93.38 371 SER B O 1
ATOM 8344 N N . HIS B 1 372 ? 15.75 18.312 34.469 1 94.25 372 HIS B N 1
ATOM 8345 C CA . HIS B 1 372 ? 16.266 17.031 34 1 94.25 372 HIS B CA 1
ATOM 8346 C C . HIS B 1 372 ? 16.703 17.141 32.531 1 94.25 372 HIS B C 1
ATOM 8348 O O . HIS B 1 372 ? 17.734 16.562 32.156 1 94.25 372 HIS B O 1
ATOM 8354 N N . VAL B 1 373 ? 15.891 17.812 31.781 1 93.81 373 VAL B N 1
ATOM 8355 C CA . VAL B 1 373 ? 16.219 18 30.375 1 93.81 373 VAL B CA 1
ATOM 8356 C C . VAL B 1 373 ? 17.484 18.844 30.266 1 93.81 373 VAL B C 1
ATOM 8358 O O . VAL B 1 373 ? 18.375 18.547 29.453 1 93.81 373 VAL B O 1
ATOM 8361 N N . LYS B 1 374 ? 17.594 19.859 31.047 1 92.31 374 LYS B N 1
ATOM 8362 C CA . LYS B 1 374 ? 18.75 20.734 31.031 1 92.31 374 LYS B CA 1
ATOM 8363 C C . LYS B 1 374 ? 20.031 19.969 31.375 1 92.31 374 LYS B C 1
ATOM 8365 O O . LYS B 1 374 ? 21.062 20.141 30.719 1 92.31 374 LYS B O 1
ATOM 8370 N N . SER B 1 375 ? 19.969 19.141 32.375 1 94.12 375 SER B N 1
ATOM 8371 C CA . SER B 1 375 ? 21.109 18.344 32.781 1 94.12 375 SER B CA 1
ATOM 8372 C C . SER B 1 375 ? 21.516 17.359 31.688 1 94.12 375 SER B C 1
ATOM 8374 O O . SER B 1 375 ? 22.703 17.172 31.422 1 94.12 375 SER B O 1
ATOM 8376 N N . ALA B 1 376 ? 20.516 16.766 31.109 1 93.44 376 ALA B N 1
ATOM 8377 C CA . ALA B 1 376 ? 20.781 15.812 30.031 1 93.44 376 ALA B CA 1
ATOM 8378 C C . ALA B 1 376 ? 21.469 16.5 28.859 1 93.44 376 ALA B C 1
ATOM 8380 O O . ALA B 1 376 ? 22.359 15.914 28.234 1 93.44 376 ALA B O 1
ATOM 8381 N N . MET B 1 377 ? 21.016 17.609 28.562 1 91.31 377 MET B N 1
ATOM 8382 C CA . MET B 1 377 ? 21.578 18.359 27.438 1 91.31 377 MET B CA 1
ATOM 8383 C C . MET B 1 377 ? 23.016 18.781 27.719 1 91.31 377 MET B C 1
ATOM 8385 O O . MET B 1 377 ? 23.844 18.797 26.812 1 91.31 377 MET B O 1
ATOM 8389 N N . ASN B 1 378 ? 23.281 19.094 28.922 1 90 378 ASN B N 1
ATOM 8390 C CA . ASN B 1 378 ? 24.625 19.531 29.312 1 90 378 ASN B CA 1
ATOM 8391 C C . ASN B 1 378 ? 25.625 18.391 29.188 1 90 378 ASN B C 1
ATOM 8393 O O . ASN B 1 378 ? 26.828 18.641 28.984 1 90 378 ASN B O 1
ATOM 8397 N N . ASP B 1 379 ? 25.125 17.266 29.25 1 91.38 379 ASP B N 1
ATOM 8398 C CA . ASP B 1 379 ? 26 16.094 29.219 1 91.38 379 ASP B CA 1
ATOM 8399 C C . ASP B 1 379 ? 26.172 15.578 27.781 1 91.38 379 ASP B C 1
ATOM 8401 O O . ASP B 1 379 ? 26.828 14.562 27.562 1 91.38 379 ASP B O 1
ATOM 8405 N N . ARG B 1 380 ? 25.547 16.25 26.844 1 90.56 380 ARG B N 1
ATOM 8406 C CA . ARG B 1 380 ? 25.594 15.773 25.469 1 90.56 380 ARG B CA 1
ATOM 8407 C C . ARG B 1 380 ? 26.188 16.828 24.547 1 90.56 380 ARG B C 1
ATOM 8409 O O . ARG B 1 380 ? 26.172 18.016 24.859 1 90.56 380 ARG B O 1
ATOM 8416 N N . GLN B 1 381 ? 26.734 16.328 23.484 1 90.75 381 GLN B N 1
ATOM 8417 C CA . GLN B 1 381 ? 27.219 17.219 22.453 1 90.75 381 GLN B CA 1
ATOM 8418 C C . GLN B 1 381 ? 26.078 17.719 21.562 1 90.75 381 GLN B C 1
ATOM 8420 O O . GLN B 1 381 ? 25.797 17.141 20.516 1 90.75 381 GLN B O 1
ATOM 8425 N N . MET B 1 382 ? 25.516 18.844 22.031 1 94.38 382 MET B N 1
ATOM 8426 C CA . MET B 1 382 ? 24.406 19.406 21.281 1 94.38 382 MET B CA 1
ATOM 8427 C C . MET B 1 382 ? 24.906 20.156 20.047 1 94.38 382 MET B C 1
ATOM 8429 O O . MET B 1 382 ? 25.969 20.766 20.094 1 94.38 382 MET B O 1
ATOM 8433 N N . PRO B 1 383 ? 24.125 20.203 18.984 1 96.56 383 PRO B N 1
ATOM 8434 C CA . PRO B 1 383 ? 24.531 20.922 17.766 1 96.56 383 PRO B CA 1
ATOM 8435 C C . PRO B 1 383 ? 24.656 22.422 17.984 1 96.56 383 PRO B C 1
ATOM 8437 O O . PRO B 1 383 ? 24.078 22.969 18.938 1 96.56 383 PRO B O 1
ATOM 8440 N N . LEU B 1 384 ? 25.453 23.016 17.109 1 96.62 384 LEU B N 1
ATOM 8441 C CA . LEU B 1 384 ? 25.547 24.469 17.031 1 96.62 384 LEU B CA 1
ATOM 8442 C C . LEU B 1 384 ? 24.547 25.031 16.016 1 96.62 384 LEU B C 1
ATOM 8444 O O . LEU B 1 384 ? 24.484 24.547 14.883 1 96.62 384 LEU B O 1
ATOM 8448 N N . VAL B 1 385 ? 23.75 26.031 16.484 1 97.31 385 VAL B N 1
ATOM 8449 C CA . VAL B 1 385 ? 22.75 26.594 15.586 1 97.31 385 VAL B CA 1
ATOM 8450 C C . VAL B 1 385 ? 23.156 28.016 15.18 1 97.31 385 VAL B C 1
ATOM 8452 O O . VAL B 1 385 ? 23.484 28.844 16.031 1 97.31 385 VAL B O 1
ATOM 8455 N N . GLU B 1 386 ? 23.188 28.203 13.883 1 97.31 386 GLU B N 1
ATOM 8456 C CA . GLU B 1 386 ? 23.516 29.5 13.312 1 97.31 386 GLU B CA 1
ATOM 8457 C C . GLU B 1 386 ? 22.406 30 12.383 1 97.31 386 GLU B C 1
ATOM 8459 O O . GLU B 1 386 ? 21.641 29.188 11.836 1 97.31 386 GLU B O 1
ATOM 8464 N N . TYR B 1 387 ? 22.297 31.312 12.305 1 97.56 387 TYR B N 1
ATOM 8465 C CA . TYR B 1 387 ? 21.328 31.906 11.414 1 97.56 387 TYR B CA 1
ATOM 8466 C C . TYR B 1 387 ? 22.016 32.812 10.391 1 97.56 387 TYR B C 1
ATOM 8468 O O . TYR B 1 387 ? 23 33.5 10.711 1 97.56 387 TYR B O 1
ATOM 8476 N N . LYS B 1 388 ? 21.516 32.719 9.195 1 96.5 388 LYS B N 1
ATOM 8477 C CA . LYS B 1 388 ? 22.047 33.531 8.102 1 96.5 388 LYS B CA 1
ATOM 8478 C C . LYS B 1 388 ? 20.922 34.156 7.27 1 96.5 388 LYS B C 1
ATOM 8480 O O . LYS B 1 388 ? 19.875 33.531 7.102 1 96.5 388 LYS B O 1
ATOM 8485 N N . ASP B 1 389 ? 21.141 35.344 6.789 1 95.5 389 ASP B N 1
ATOM 8486 C CA . ASP B 1 389 ? 20.203 36 5.871 1 95.5 389 ASP B CA 1
ATOM 8487 C C . ASP B 1 389 ? 20.578 35.719 4.418 1 95.5 389 ASP B C 1
ATOM 8489 O O . ASP B 1 389 ? 21.75 35.75 4.051 1 95.5 389 ASP B O 1
ATOM 8493 N N . VAL B 1 390 ? 19.609 35.312 3.707 1 96.69 390 VAL B N 1
ATOM 8494 C CA . VAL B 1 390 ? 19.766 35.094 2.27 1 96.69 390 VAL B CA 1
ATOM 8495 C C . VAL B 1 390 ? 18.969 36.156 1.513 1 96.69 390 VAL B C 1
ATOM 8497 O O . VAL B 1 390 ? 17.766 36.312 1.727 1 96.69 390 VAL B O 1
ATOM 8500 N N . ARG B 1 391 ? 19.688 36.844 0.592 1 95.56 391 ARG B N 1
ATOM 8501 C CA . ARG B 1 391 ? 19.016 37.875 -0.177 1 95.56 391 ARG B CA 1
ATOM 8502 C C . ARG B 1 391 ? 18.438 37.312 -1.475 1 95.56 391 ARG B C 1
ATOM 8504 O O . ARG B 1 391 ? 19.172 36.781 -2.295 1 95.56 391 ARG B O 1
ATOM 8511 N N . ILE B 1 392 ? 17.203 37.438 -1.564 1 94.62 392 ILE B N 1
ATOM 8512 C CA . ILE B 1 392 ? 16.5 37.094 -2.787 1 94.62 392 ILE B CA 1
ATOM 8513 C C . ILE B 1 392 ? 15.633 38.25 -3.248 1 94.62 392 ILE B C 1
ATOM 8515 O O . ILE B 1 392 ? 14.664 38.625 -2.582 1 94.62 392 ILE B O 1
ATOM 8519 N N . GLU B 1 393 ? 15.945 38.812 -4.398 1 90.69 393 GLU B N 1
ATOM 8520 C CA . GLU B 1 393 ? 15.281 40.031 -4.859 1 90.69 393 GLU B CA 1
ATOM 8521 C C . GLU B 1 393 ? 15.32 41.094 -3.787 1 90.69 393 GLU B C 1
ATOM 8523 O O . GLU B 1 393 ? 16.391 41.438 -3.268 1 90.69 393 GLU B O 1
ATOM 8528 N N . ASP B 1 394 ? 14.117 41.5 -3.311 1 88.19 394 ASP B N 1
ATOM 8529 C CA . ASP B 1 394 ? 14.062 42.594 -2.344 1 88.19 394 ASP B CA 1
ATOM 8530 C C . ASP B 1 394 ? 13.844 42.062 -0.928 1 88.19 394 ASP B C 1
ATOM 8532 O O . ASP B 1 394 ? 13.609 42.844 0 1 88.19 394 ASP B O 1
ATOM 8536 N N . TYR B 1 395 ? 14.055 40.75 -0.768 1 94.38 395 TYR B N 1
ATOM 8537 C CA . TYR B 1 395 ? 13.75 40.156 0.535 1 94.38 395 TYR B CA 1
ATOM 8538 C C . TYR B 1 395 ? 15.016 39.688 1.234 1 94.38 395 TYR B C 1
ATOM 8540 O O . TYR B 1 395 ? 15.961 39.25 0.582 1 94.38 395 TYR B O 1
ATOM 8548 N N . LYS B 1 396 ? 15 39.875 2.525 1 94.06 396 LYS B N 1
ATOM 8549 C CA . LYS B 1 396 ? 15.969 39.219 3.404 1 94.06 396 LYS B CA 1
ATOM 8550 C C . LYS B 1 396 ? 15.352 38 4.078 1 94.06 396 LYS B C 1
ATOM 8552 O O . LYS B 1 396 ? 14.609 38.125 5.055 1 94.06 396 LYS B O 1
ATOM 8557 N N . LEU B 1 397 ? 15.758 36.875 3.633 1 96.25 397 LEU B N 1
ATOM 8558 C CA . LEU B 1 397 ? 15.109 35.625 4.059 1 96.25 397 LEU B CA 1
ATOM 8559 C C . LEU B 1 397 ? 16.016 34.844 5.004 1 96.25 397 LEU B C 1
ATOM 8561 O O . LEU B 1 397 ? 17.234 34.938 4.91 1 96.25 397 LEU B O 1
ATOM 8565 N N . GLN B 1 398 ? 15.438 34.125 5.859 1 95.88 398 GLN B N 1
ATOM 8566 C CA . GLN B 1 398 ? 16.125 33.562 7.004 1 95.88 398 GLN B CA 1
ATOM 8567 C C . GLN B 1 398 ? 16.531 32.094 6.727 1 95.88 398 GLN B C 1
ATOM 8569 O O . GLN B 1 398 ? 15.719 31.312 6.23 1 95.88 398 GLN B O 1
ATOM 8574 N N . MET B 1 399 ? 17.719 31.734 7.031 1 98 399 MET B N 1
ATOM 8575 C CA . MET B 1 399 ? 18.234 30.375 6.953 1 98 399 MET B CA 1
ATOM 8576 C C . MET B 1 399 ? 18.797 29.938 8.297 1 98 399 MET B C 1
ATOM 8578 O O . MET B 1 399 ? 19.438 30.719 9 1 98 399 MET B O 1
ATOM 8582 N N . GLN B 1 400 ? 18.469 28.766 8.664 1 98.12 400 GLN B N 1
ATOM 8583 C CA . GLN B 1 400 ? 19.031 28.156 9.859 1 98.12 400 GLN B CA 1
ATOM 8584 C C . GLN B 1 400 ? 20.016 27.031 9.484 1 98.12 400 GLN B C 1
ATOM 8586 O O . GLN B 1 400 ? 19.719 26.203 8.633 1 98.12 400 GLN B O 1
ATOM 8591 N N . ILE B 1 401 ? 21.188 27.047 10.039 1 98.5 401 ILE B N 1
ATOM 8592 C CA . ILE B 1 401 ? 22.203 26.031 9.82 1 98.5 401 ILE B CA 1
ATOM 8593 C C . ILE B 1 401 ? 22.531 25.328 11.141 1 98.5 401 ILE B C 1
ATOM 8595 O O . ILE B 1 401 ? 22.844 25.984 12.141 1 98.5 401 ILE B O 1
ATOM 8599 N N . ILE B 1 402 ? 22.438 24.062 11.148 1 98.5 402 ILE B N 1
ATOM 8600 C CA . ILE B 1 402 ? 22.719 23.25 12.32 1 98.5 402 ILE B CA 1
ATOM 8601 C C . ILE B 1 402 ? 23.984 22.422 12.086 1 98.5 402 ILE B C 1
ATOM 8603 O O . ILE B 1 402 ? 24.016 21.562 11.203 1 98.5 402 ILE B O 1
ATOM 8607 N N . LYS B 1 403 ? 24.984 22.688 12.922 1 98.5 403 LYS B N 1
ATOM 8608 C CA . LYS B 1 403 ? 26.297 22.094 12.742 1 98.5 403 LYS B CA 1
ATOM 8609 C C . LYS B 1 403 ? 26.641 21.156 13.898 1 98.5 403 LYS B C 1
ATOM 8611 O O . LYS B 1 403 ? 26.109 21.312 15.008 1 98.5 403 LYS B O 1
ATOM 8616 N N . PRO B 1 404 ? 27.484 20.156 13.602 1 97.75 404 PRO B N 1
ATOM 8617 C CA . PRO B 1 404 ? 27.953 19.328 14.711 1 97.75 404 PRO B CA 1
ATOM 8618 C C . PRO B 1 404 ? 28.703 20.125 15.773 1 97.75 404 PRO B C 1
ATOM 8620 O O . PRO B 1 404 ? 29.328 21.141 15.469 1 97.75 404 PRO B O 1
ATOM 8623 N N . ALA B 1 405 ? 28.641 19.609 17 1 96.12 405 ALA B N 1
ATOM 8624 C CA . ALA B 1 405 ? 29.328 20.25 18.125 1 96.12 405 ALA B CA 1
ATOM 8625 C C . ALA B 1 405 ? 30.828 20.328 17.875 1 96.12 405 ALA B C 1
ATOM 8627 O O . ALA B 1 405 ? 31.5 21.266 18.328 1 96.12 405 ALA B O 1
ATOM 8628 N N . THR B 1 406 ? 31.375 19.422 17.062 1 95.44 406 THR B N 1
ATOM 8629 C CA . THR B 1 406 ? 32.812 19.328 16.797 1 95.44 406 THR B CA 1
ATOM 8630 C C . THR B 1 406 ? 33.125 19.953 15.438 1 95.44 406 THR B C 1
ATOM 8632 O O . THR B 1 406 ? 34.125 19.594 14.812 1 95.44 406 THR B O 1
ATOM 8635 N N . PHE B 1 407 ? 32.406 20.828 15 1 97.5 407 PHE B N 1
ATOM 8636 C CA . PHE B 1 407 ? 32.531 21.438 13.688 1 97.5 407 PHE B CA 1
ATOM 8637 C C . PHE B 1 407 ? 33.938 22.016 13.5 1 97.5 407 PHE B C 1
ATOM 8639 O O . PHE B 1 407 ? 34.5 22.609 14.422 1 97.5 407 PHE B O 1
ATOM 8646 N N . SER B 1 408 ? 34.469 21.75 12.273 1 97.19 408 SER B N 1
ATOM 8647 C CA . SER B 1 408 ? 35.719 22.312 11.82 1 97.19 408 SER B CA 1
ATOM 8648 C C . SER B 1 408 ? 35.625 22.812 10.383 1 97.19 408 SER B C 1
ATOM 8650 O O . SER B 1 408 ? 35.094 22.125 9.516 1 97.19 408 SER B O 1
ATOM 8652 N N . GLU B 1 409 ? 36.188 23.984 10.156 1 95.81 409 GLU B N 1
ATOM 8653 C CA . GLU B 1 409 ? 36.188 24.562 8.812 1 95.81 409 GLU B CA 1
ATOM 8654 C C . GLU B 1 409 ? 37.031 23.75 7.852 1 95.81 409 GLU B C 1
ATOM 8656 O O . GLU B 1 409 ? 36.906 23.891 6.633 1 95.81 409 GLU B O 1
ATOM 8661 N N . LYS B 1 410 ? 37.844 22.922 8.367 1 95.44 410 LYS B N 1
ATOM 8662 C CA . LYS B 1 410 ? 38.812 22.172 7.547 1 95.44 410 LYS B CA 1
ATOM 8663 C C . LYS B 1 410 ? 38.219 20.828 7.125 1 95.44 410 LYS B C 1
ATOM 8665 O O . LYS B 1 410 ? 38.719 20.188 6.199 1 95.44 410 LYS B O 1
ATOM 8670 N N . ALA B 1 411 ? 37.156 20.5 7.75 1 95.62 411 ALA B N 1
ATOM 8671 C CA . ALA B 1 411 ? 36.531 19.219 7.434 1 95.62 411 ALA B CA 1
ATOM 8672 C C . ALA B 1 411 ? 35.5 19.375 6.301 1 95.62 411 ALA B C 1
ATOM 8674 O O . ALA B 1 411 ? 35.25 20.5 5.855 1 95.62 411 ALA B O 1
ATOM 8675 N N . HIS B 1 412 ? 35.094 18.234 5.77 1 96.44 412 HIS B N 1
ATOM 8676 C CA . HIS B 1 412 ? 34.031 18.203 4.75 1 96.44 412 HIS B CA 1
ATOM 8677 C C . HIS B 1 412 ? 32.812 17.438 5.25 1 96.44 412 HIS B C 1
ATOM 8679 O O . HIS B 1 412 ? 32.906 16.234 5.547 1 96.44 412 HIS B O 1
ATOM 8685 N N . TYR B 1 413 ? 31.719 18.125 5.281 1 98 413 TYR B N 1
ATOM 8686 C CA . TYR B 1 413 ? 30.516 17.547 5.867 1 98 413 TYR B CA 1
ATOM 8687 C C . TYR B 1 413 ? 29.438 17.312 4.801 1 98 413 TYR B C 1
ATOM 8689 O O . TYR B 1 413 ? 29.312 18.109 3.857 1 98 413 TYR B O 1
ATOM 8697 N N . PRO B 1 414 ? 28.672 16.172 4.902 1 98.19 414 PRO B N 1
ATOM 8698 C CA . PRO B 1 414 ? 27.422 16.109 4.129 1 98.19 414 PRO B CA 1
ATOM 8699 C C . PRO B 1 414 ? 26.406 17.172 4.551 1 98.19 414 PRO B C 1
ATOM 8701 O O . PRO B 1 414 ? 26.516 17.734 5.648 1 98.19 414 PRO B O 1
ATOM 8704 N N . LEU B 1 415 ? 25.5 17.484 3.67 1 98.69 415 LEU B N 1
ATOM 8705 C CA . LEU B 1 415 ? 24.5 18.516 3.922 1 98.69 415 LEU B CA 1
ATOM 8706 C C . LEU B 1 415 ? 23.094 17.953 3.721 1 98.69 415 LEU B C 1
ATOM 8708 O O . LEU B 1 415 ? 22.812 17.328 2.695 1 98.69 415 LEU B O 1
ATOM 8712 N N . LEU B 1 416 ? 22.266 18.078 4.707 1 98.75 416 LEU B N 1
ATOM 8713 C CA . LEU B 1 416 ? 20.859 17.734 4.582 1 98.75 416 LEU B CA 1
ATOM 8714 C C . LEU B 1 416 ? 20 19 4.578 1 98.75 416 LEU B C 1
ATOM 8716 O O . LEU B 1 416 ? 20.062 19.797 5.508 1 98.75 416 LEU B O 1
ATOM 8720 N N . PHE B 1 417 ? 19.219 19.203 3.547 1 98.62 417 PHE B N 1
ATOM 8721 C CA . PHE B 1 417 ? 18.234 20.281 3.465 1 98.62 417 PHE B CA 1
ATOM 8722 C C . PHE B 1 417 ? 16.875 19.812 3.932 1 98.62 417 PHE B C 1
ATOM 8724 O O . PHE B 1 417 ? 16.234 19 3.264 1 98.62 417 PHE B O 1
ATOM 8731 N N . VAL B 1 418 ? 16.422 20.297 5.059 1 98.5 418 VAL B N 1
ATOM 8732 C CA . VAL B 1 418 ? 15.102 19.969 5.578 1 98.5 418 VAL B CA 1
ATOM 8733 C C . VAL B 1 418 ? 14.094 21.031 5.156 1 98.5 418 VAL B C 1
ATOM 8735 O O . VAL B 1 418 ? 14.219 22.188 5.535 1 98.5 418 VAL B O 1
ATOM 8738 N N . VAL B 1 419 ? 13.117 20.562 4.359 1 96.38 419 VAL B N 1
ATOM 8739 C CA . VAL B 1 419 ? 12.148 21.5 3.793 1 96.38 419 VAL B CA 1
ATOM 8740 C C . VAL B 1 419 ? 10.781 21.281 4.438 1 96.38 419 VAL B C 1
ATOM 8742 O O . VAL B 1 419 ? 10.234 20.172 4.391 1 96.38 419 VAL B O 1
ATOM 8745 N N . ASP B 1 420 ? 10.406 22.188 5.117 1 80.94 420 ASP B N 1
ATOM 8746 C CA . ASP B 1 420 ? 9.102 22.109 5.77 1 80.94 420 ASP B CA 1
ATOM 8747 C C . ASP B 1 420 ? 8.281 23.359 5.492 1 80.94 420 ASP B C 1
ATOM 8749 O O . ASP B 1 420 ? 8.836 24.422 5.191 1 80.94 420 ASP B O 1
ATOM 8753 N N . GLY B 1 421 ? 6.941 23.094 5.293 1 79.06 421 GLY B N 1
ATOM 8754 C CA . GLY B 1 421 ? 6.113 24.281 5.488 1 79.06 421 GLY B CA 1
ATOM 8755 C C . GLY B 1 421 ? 5.203 24.562 4.312 1 79.06 421 GLY B C 1
ATOM 8756 O O . GLY B 1 421 ? 5.668 24.688 3.178 1 79.06 421 GLY B O 1
ATOM 8757 N N . SER B 1 422 ? 4.031 24.547 4.562 1 92.19 422 SER B N 1
ATOM 8758 C CA . SER B 1 422 ? 3.008 25.047 3.658 1 92.19 422 SER B CA 1
ATOM 8759 C C . SER B 1 422 ? 2.986 26.578 3.652 1 92.19 422 SER B C 1
ATOM 8761 O O . SER B 1 422 ? 3.602 27.219 4.512 1 92.19 422 SER B O 1
ATOM 8763 N N . PRO B 1 423 ? 2.453 27.188 2.652 1 95.75 423 PRO B N 1
ATOM 8764 C CA . PRO B 1 423 ? 2.396 28.656 2.648 1 95.75 423 PRO B CA 1
ATOM 8765 C C . PRO B 1 423 ? 1.891 29.219 3.971 1 95.75 423 PRO B C 1
ATOM 8767 O O . PRO B 1 423 ? 0.894 28.734 4.516 1 95.75 423 PRO B O 1
ATOM 8770 N N . GLY B 1 424 ? 2.645 30.156 4.465 1 94.94 424 GLY B N 1
ATOM 8771 C CA . GLY B 1 424 ? 2.258 30.781 5.719 1 94.94 424 GLY B CA 1
ATOM 8772 C C . GLY B 1 424 ? 2.916 30.156 6.93 1 94.94 424 GLY B C 1
ATOM 8773 O O . GLY B 1 424 ? 2.859 30.703 8.031 1 94.94 424 GLY B O 1
ATOM 8774 N N . SER B 1 425 ? 3.615 29.062 6.715 1 94.5 425 SER B N 1
ATOM 8775 C CA . SER B 1 425 ? 4.316 28.406 7.812 1 94.5 425 SER B CA 1
ATOM 8776 C C . SER B 1 425 ? 5.73 28.953 7.973 1 94.5 425 SER B C 1
ATOM 8778 O O . SER B 1 425 ? 6.191 29.734 7.152 1 94.5 425 SER B O 1
ATOM 8780 N N . GLN B 1 426 ? 6.352 28.578 9.055 1 95.75 426 GLN B N 1
ATOM 8781 C CA . GLN B 1 426 ? 7.715 28.984 9.367 1 95.75 426 GLN B CA 1
ATOM 8782 C C . GLN B 1 426 ? 8.547 27.797 9.836 1 95.75 426 GLN B C 1
ATOM 8784 O O . GLN B 1 426 ? 8.117 27.016 10.688 1 95.75 426 GLN B O 1
ATOM 8789 N N . SER B 1 427 ? 9.719 27.672 9.203 1 96.06 427 SER B N 1
ATOM 8790 C CA . SER B 1 427 ? 10.617 26.578 9.578 1 96.06 427 SER B CA 1
ATOM 8791 C C . SER B 1 427 ? 11.82 27.094 10.352 1 96.06 427 SER B C 1
ATOM 8793 O O . SER B 1 427 ? 12.469 26.344 11.086 1 96.06 427 SER B O 1
ATOM 8795 N N . VAL B 1 428 ? 12.078 28.359 10.219 1 97.25 428 VAL B N 1
ATOM 8796 C CA . VAL B 1 428 ? 13.25 28.953 10.852 1 97.25 428 VAL B CA 1
ATOM 8797 C C . VAL B 1 428 ? 12.82 29.828 12.023 1 97.25 428 VAL B C 1
ATOM 8799 O O . VAL B 1 428 ? 12.234 30.906 11.82 1 97.25 428 VAL B O 1
ATOM 8802 N N . SER B 1 429 ? 12.984 29.391 13.188 1 96.69 429 SER B N 1
ATOM 8803 C CA . SER B 1 429 ? 12.727 30.141 14.414 1 96.69 429 SER B CA 1
ATOM 8804 C C . SER B 1 429 ? 13.742 29.812 15.5 1 96.69 429 SER B C 1
ATOM 8806 O O . SER B 1 429 ? 14.57 28.906 15.32 1 96.69 429 SER B O 1
ATOM 8808 N N . GLU B 1 430 ? 13.703 30.531 16.547 1 97.56 430 GLU B N 1
ATOM 8809 C CA . GLU B 1 430 ? 14.648 30.297 17.625 1 97.56 430 GLU B CA 1
ATOM 8810 C C . GLU B 1 430 ? 14.055 29.375 18.688 1 97.56 430 GLU B C 1
ATOM 8812 O O . GLU B 1 430 ? 14.578 29.281 19.797 1 97.56 430 GLU B O 1
ATOM 8817 N N . LYS B 1 431 ? 12.969 28.703 18.359 1 97 431 LYS B N 1
ATOM 8818 C CA . LYS B 1 431 ? 12.359 27.734 19.281 1 97 431 LYS B CA 1
ATOM 8819 C C . LYS B 1 431 ? 13.297 26.562 19.562 1 97 431 LYS B C 1
ATOM 8821 O O . LYS B 1 431 ? 14.016 26.109 18.656 1 97 431 LYS B O 1
ATOM 8826 N N . PHE B 1 432 ? 13.219 26.078 20.766 1 96.12 432 PHE B N 1
ATOM 8827 C CA . PHE B 1 432 ? 13.984 24.906 21.172 1 96.12 432 PHE B CA 1
ATOM 8828 C C . PHE B 1 432 ? 13.438 23.641 20.516 1 96.12 432 PHE B C 1
ATOM 8830 O O . PHE B 1 432 ? 12.227 23.391 20.547 1 96.12 432 PHE B O 1
ATOM 8837 N N . GLU B 1 433 ? 14.305 22.906 19.859 1 93.69 433 GLU B N 1
ATOM 8838 C CA . GLU B 1 433 ? 13.867 21.688 19.172 1 93.69 433 GLU B CA 1
ATOM 8839 C C . GLU B 1 433 ? 14.922 20.609 19.234 1 93.69 433 GLU B C 1
ATOM 8841 O O . GLU B 1 433 ? 16.109 20.859 19.031 1 93.69 433 GLU B O 1
ATOM 8846 N N . VAL B 1 434 ? 14.57 19.344 19.625 1 94.06 434 VAL B N 1
ATOM 8847 C CA . VAL B 1 434 ? 15.375 18.141 19.531 1 94.06 434 VAL B CA 1
ATOM 8848 C C . VAL B 1 434 ? 14.594 17.062 18.781 1 94.06 434 VAL B C 1
ATOM 8850 O O . VAL B 1 434 ? 13.492 16.688 19.188 1 94.06 434 VAL B O 1
ATOM 8853 N N . ASN B 1 435 ? 15.07 16.594 17.703 1 94.44 435 ASN B N 1
ATOM 8854 C CA . ASN B 1 435 ? 14.391 15.602 16.891 1 94.44 435 ASN B CA 1
ATOM 8855 C C . ASN B 1 435 ? 15.391 14.75 16.109 1 94.44 435 ASN B C 1
ATOM 8857 O O . ASN B 1 435 ? 16.578 14.695 16.453 1 94.44 435 ASN B O 1
ATOM 8861 N N . TRP B 1 436 ? 14.883 14.047 15.094 1 95.88 436 TRP B N 1
ATOM 8862 C CA . TRP B 1 436 ? 15.719 13.102 14.359 1 95.88 436 TRP B CA 1
ATOM 8863 C C . TRP B 1 436 ? 16.844 13.828 13.625 1 95.88 436 TRP B C 1
ATOM 8865 O O . TRP B 1 436 ? 17.922 13.266 13.422 1 95.88 436 TRP B O 1
ATOM 8875 N N . VAL B 1 437 ? 16.656 15.086 13.211 1 97 437 VAL B N 1
ATOM 8876 C CA . VAL B 1 437 ? 17.703 15.883 12.57 1 97 437 VAL B CA 1
ATOM 8877 C C . VAL B 1 437 ? 18.875 16.062 13.539 1 97 437 VAL B C 1
ATOM 8879 O O . VAL B 1 437 ? 20.031 15.969 13.141 1 97 437 VAL B O 1
ATOM 8882 N N . THR B 1 438 ? 18.516 16.297 14.82 1 96.31 438 THR B N 1
ATOM 8883 C CA . THR B 1 438 ? 19.547 16.438 15.859 1 96.31 438 THR B CA 1
ATOM 8884 C C . THR B 1 438 ? 20.406 15.18 15.938 1 96.31 438 THR B C 1
ATOM 8886 O O . THR B 1 438 ? 21.625 15.273 16.094 1 96.31 438 THR B O 1
ATOM 8889 N N . THR B 1 439 ? 19.75 14.07 15.82 1 95.31 439 THR B N 1
ATOM 8890 C CA . THR B 1 439 ? 20.469 12.797 15.867 1 95.31 439 THR B CA 1
ATOM 8891 C C . THR B 1 439 ? 21.422 12.672 14.68 1 95.31 439 THR B C 1
ATOM 8893 O O . THR B 1 439 ? 22.562 12.25 14.844 1 95.31 439 THR B O 1
ATOM 8896 N N . LEU B 1 440 ? 20.969 13.008 13.562 1 96.31 440 LEU B N 1
ATOM 8897 C CA . LEU B 1 440 ? 21.781 12.914 12.352 1 96.31 440 LEU B CA 1
ATOM 8898 C C . LEU B 1 440 ? 23 13.836 12.445 1 96.31 440 LEU B C 1
ATOM 8900 O O . LEU B 1 440 ? 24.109 13.445 12.062 1 96.31 440 LEU B O 1
ATOM 8904 N N . VAL B 1 441 ? 22.812 15.039 12.977 1 97.62 441 VAL B N 1
ATOM 8905 C CA . VAL B 1 441 ? 23.875 16.031 13.102 1 97.62 441 VAL B CA 1
ATOM 8906 C C . VAL B 1 441 ? 24.875 15.578 14.164 1 97.62 441 VAL B C 1
ATOM 8908 O O . VAL B 1 441 ? 26.078 15.617 13.938 1 97.62 441 VAL B O 1
ATOM 8911 N N . SER B 1 442 ? 24.406 15.109 15.258 1 95.94 442 SER B N 1
ATOM 8912 C CA . SER B 1 442 ? 25.25 14.805 16.406 1 95.94 442 SER B CA 1
ATOM 8913 C C . SER B 1 442 ? 25.953 13.461 16.234 1 95.94 442 SER B C 1
ATOM 8915 O O . SER B 1 442 ? 27.109 13.312 16.609 1 95.94 442 SER B O 1
ATOM 8917 N N . SER B 1 443 ? 25.281 12.531 15.617 1 94.88 443 SER B N 1
ATOM 8918 C CA . SER B 1 443 ? 25.812 11.172 15.578 1 94.88 443 SER B CA 1
ATOM 8919 C C . SER B 1 443 ? 26.578 10.914 14.289 1 94.88 443 SER B C 1
ATOM 8921 O O . SER B 1 443 ? 27.484 10.07 14.258 1 94.88 443 SER B O 1
ATOM 8923 N N . PHE B 1 444 ? 26.281 11.656 13.242 1 95.75 444 PHE B N 1
ATOM 8924 C CA . PHE B 1 444 ? 26.859 11.281 11.961 1 95.75 444 PHE B CA 1
ATOM 8925 C C . PHE B 1 444 ? 27.547 12.477 11.312 1 95.75 444 PHE B C 1
ATOM 8927 O O . PHE B 1 444 ? 27.922 12.422 10.133 1 95.75 444 PHE B O 1
ATOM 8934 N N . SER B 1 445 ? 27.688 13.594 12 1 96.38 445 SER B N 1
ATOM 8935 C CA . SER B 1 445 ? 28.422 14.781 11.57 1 96.38 445 SER B CA 1
ATOM 8936 C C . SER B 1 445 ? 27.875 15.312 10.242 1 96.38 445 SER B C 1
ATOM 8938 O O . SER B 1 445 ? 28.656 15.586 9.32 1 96.38 445 SER B O 1
ATOM 8940 N N . VAL B 1 446 ? 26.594 15.328 10.172 1 98.19 446 VAL B N 1
ATOM 8941 C CA . VAL B 1 446 ? 25.906 15.945 9.047 1 98.19 446 VAL B CA 1
ATOM 8942 C C . VAL B 1 446 ? 25.547 17.391 9.375 1 98.19 446 VAL B C 1
ATOM 8944 O O . VAL B 1 446 ? 25.203 17.703 10.516 1 98.19 446 VAL B O 1
ATOM 8947 N N . ILE B 1 447 ? 25.719 18.281 8.461 1 98.69 447 ILE B N 1
ATOM 8948 C CA . ILE B 1 447 ? 25.188 19.625 8.609 1 98.69 447 ILE B CA 1
ATOM 8949 C C . ILE B 1 447 ? 23.766 19.672 8.062 1 98.69 447 ILE B C 1
ATOM 8951 O O . ILE B 1 447 ? 23.484 19.141 6.992 1 98.69 447 ILE B O 1
ATOM 8955 N N . ALA B 1 448 ? 22.891 20.234 8.812 1 98.56 448 ALA B N 1
ATOM 8956 C CA . ALA B 1 448 ? 21.516 20.406 8.352 1 98.56 448 ALA B CA 1
ATOM 8957 C C . ALA B 1 448 ? 21.188 21.875 8.156 1 98.56 448 ALA B C 1
ATOM 8959 O O . ALA B 1 448 ? 21.781 22.75 8.805 1 98.56 448 ALA B O 1
ATOM 8960 N N . MET B 1 449 ? 20.281 22.172 7.254 1 98.44 449 MET B N 1
ATOM 8961 C CA . MET B 1 449 ? 19.844 23.547 7.055 1 98.44 449 MET B CA 1
ATOM 8962 C C . MET B 1 449 ? 18.344 23.609 6.812 1 98.44 449 MET B C 1
ATOM 8964 O O . MET B 1 449 ? 17.75 22.656 6.324 1 98.44 449 MET B O 1
ATOM 8968 N N . LYS B 1 450 ? 17.734 24.625 7.184 1 98.06 450 LYS B N 1
ATOM 8969 C CA . LYS B 1 450 ? 16.359 25.031 6.926 1 98.06 450 LYS B CA 1
ATOM 8970 C C . LYS B 1 450 ? 16.297 26.438 6.34 1 98.06 450 LYS B C 1
ATOM 8972 O O . LYS B 1 450 ? 17.219 27.25 6.543 1 98.06 450 LYS B O 1
ATOM 8977 N N . PHE B 1 451 ? 15.203 26.688 5.602 1 98 451 PHE B N 1
ATOM 8978 C CA . PHE B 1 451 ? 15.125 27.969 4.918 1 98 451 PHE B CA 1
ATOM 8979 C C . PHE B 1 451 ? 13.672 28.391 4.719 1 98 451 PHE B C 1
ATOM 8981 O O . PHE B 1 451 ? 12.828 27.562 4.379 1 98 451 PHE B O 1
ATOM 8988 N N . ASP B 1 452 ? 13.359 29.609 5.035 1 97.31 452 ASP B N 1
ATOM 8989 C CA . ASP B 1 452 ? 12.055 30.203 4.746 1 97.31 452 ASP B CA 1
ATOM 8990 C C . ASP B 1 452 ? 12.117 31.125 3.539 1 97.31 452 ASP B C 1
ATOM 8992 O O . ASP B 1 452 ? 12.602 32.25 3.646 1 97.31 452 ASP B O 1
ATOM 8996 N N . GLY B 1 453 ? 11.641 30.656 2.408 1 96.38 453 GLY B N 1
ATOM 8997 C CA . GLY B 1 453 ? 11.594 31.438 1.183 1 96.38 453 GLY B CA 1
ATOM 8998 C C . GLY B 1 453 ? 10.289 32.188 1.001 1 96.38 453 GLY B C 1
ATOM 8999 O O . GLY B 1 453 ? 9.547 32.375 1.963 1 96.38 453 GLY B O 1
ATOM 9000 N N . ARG B 1 454 ? 10.094 32.812 -0.207 1 95.56 454 ARG B N 1
ATOM 9001 C CA . ARG B 1 454 ? 8.82 33.438 -0.531 1 95.56 454 ARG B CA 1
ATOM 9002 C C . ARG B 1 454 ? 7.66 32.469 -0.307 1 95.56 454 ARG B C 1
ATOM 9004 O O . ARG B 1 454 ? 7.762 31.281 -0.632 1 95.56 454 ARG B O 1
ATOM 9011 N N . GLY B 1 455 ? 6.598 32.938 0.3 1 96.31 455 GLY B N 1
ATOM 9012 C CA . GLY B 1 455 ? 5.457 32.125 0.691 1 96.31 455 GLY B CA 1
ATOM 9013 C C . GLY B 1 455 ? 5.438 31.797 2.172 1 96.31 455 GLY B C 1
ATOM 9014 O O . GLY B 1 455 ? 4.422 31.328 2.697 1 96.31 455 GLY B O 1
ATOM 9015 N N . SER B 1 456 ? 6.523 32 2.867 1 96 456 SER B N 1
ATOM 9016 C CA . SER B 1 456 ? 6.586 31.734 4.301 1 96 456 SER B CA 1
ATOM 9017 C C . SER B 1 456 ? 5.828 32.781 5.098 1 96 456 SER B C 1
ATOM 9019 O O . SER B 1 456 ? 5.41 33.812 4.551 1 96 456 SER B O 1
ATOM 9021 N N . GLY B 1 457 ? 5.664 32.5 6.387 1 94.94 457 GLY B N 1
ATOM 9022 C CA . GLY B 1 457 ? 4.859 33.375 7.227 1 94.94 457 GLY B CA 1
ATOM 9023 C C . GLY B 1 457 ? 5.688 34.312 8.094 1 94.94 457 GLY B C 1
ATOM 9024 O O . GLY B 1 457 ? 6.918 34.219 8.086 1 94.94 457 GLY B O 1
ATOM 9025 N N . PHE B 1 458 ? 5.012 35.312 8.641 1 95.94 458 PHE B N 1
ATOM 9026 C CA . PHE B 1 458 ? 5.484 36.188 9.695 1 95.94 458 PHE B CA 1
ATOM 9027 C C . PHE B 1 458 ? 6.422 37.25 9.133 1 95.94 458 PHE B C 1
ATOM 9029 O O . PHE B 1 458 ? 7.309 37.75 9.836 1 95.94 458 PHE B O 1
ATOM 9036 N N . GLN B 1 459 ? 6.316 37.531 7.84 1 94.75 459 GLN B N 1
ATOM 9037 C CA . GLN B 1 459 ? 7.082 38.594 7.215 1 94.75 459 GLN B CA 1
ATOM 9038 C C . GLN B 1 459 ? 6.211 39.406 6.27 1 94.75 459 GLN B C 1
ATOM 9040 O O . GLN B 1 459 ? 6.668 39.844 5.203 1 94.75 459 GLN B O 1
ATOM 9045 N N . GLY B 1 460 ? 4.922 39.469 6.637 1 95 460 GLY B N 1
ATOM 9046 C CA . GLY B 1 460 ? 4.008 40.312 5.852 1 95 460 GLY B CA 1
ATOM 9047 C C . GLY B 1 460 ? 3.314 39.531 4.75 1 95 460 GLY B C 1
ATOM 9048 O O . GLY B 1 460 ? 3.707 38.406 4.434 1 95 460 GLY B O 1
ATOM 9049 N N . THR B 1 461 ? 2.328 40.156 4.102 1 95.75 461 THR B N 1
ATOM 9050 C CA . THR B 1 461 ? 1.497 39.438 3.121 1 95.75 461 THR B CA 1
ATOM 9051 C C . THR B 1 461 ? 2.129 39.5 1.734 1 95.75 461 THR B C 1
ATOM 9053 O O . THR B 1 461 ? 1.863 38.656 0.886 1 95.75 461 THR B O 1
ATOM 9056 N N . LYS B 1 462 ? 2.938 40.594 1.52 1 95.75 462 LYS B N 1
ATOM 9057 C CA . LYS B 1 462 ? 3.588 40.688 0.216 1 95.75 462 LYS B CA 1
ATOM 9058 C C . LYS B 1 462 ? 4.441 39.438 -0.059 1 95.75 462 LYS B C 1
ATOM 9060 O O . LYS B 1 462 ? 4.301 38.812 -1.106 1 95.75 462 LYS B O 1
ATOM 9065 N N . LEU B 1 463 ? 5.332 39.094 0.886 1 95.56 463 LEU B N 1
ATOM 9066 C CA . LEU B 1 463 ? 6.16 37.906 0.771 1 95.56 463 LEU B CA 1
ATOM 9067 C C . LEU B 1 463 ? 5.289 36.656 0.69 1 95.56 463 LEU B C 1
ATOM 9069 O O . LEU B 1 463 ? 5.543 35.75 -0.132 1 95.56 463 LEU B O 1
ATOM 9073 N N . LEU B 1 464 ? 4.258 36.594 1.475 1 96.31 464 LEU B N 1
ATOM 9074 C CA . LEU B 1 464 ? 3.373 35.438 1.59 1 96.31 464 LEU B CA 1
ATOM 9075 C C . LEU B 1 464 ? 2.662 35.188 0.268 1 96.31 464 LEU B C 1
ATOM 9077 O O . LEU B 1 464 ? 2.602 34.031 -0.183 1 96.31 464 LEU B O 1
ATOM 9081 N N . HIS B 1 465 ? 2.182 36.156 -0.413 1 96.81 465 HIS B N 1
ATOM 9082 C CA . HIS B 1 465 ? 1.273 36.031 -1.546 1 96.81 465 HIS B CA 1
ATOM 9083 C C . HIS B 1 465 ? 2.043 35.906 -2.857 1 96.81 465 HIS B C 1
ATOM 9085 O O . HIS B 1 465 ? 1.443 35.75 -3.922 1 96.81 465 HIS B O 1
ATOM 9091 N N . GLU B 1 466 ? 3.395 35.938 -2.736 1 96.06 466 GLU B N 1
ATOM 9092 C CA . GLU B 1 466 ? 4.199 35.75 -3.941 1 96.06 466 GLU B CA 1
ATOM 9093 C C . GLU B 1 466 ? 3.889 34.406 -4.621 1 96.06 466 GLU B C 1
ATOM 9095 O O . GLU B 1 466 ? 4.004 34.281 -5.84 1 96.06 466 GLU B O 1
ATOM 9100 N N . VAL B 1 467 ? 3.457 33.469 -3.857 1 96.62 467 VAL B N 1
ATOM 9101 C CA . VAL B 1 467 ? 3.354 32.094 -4.387 1 96.62 467 VAL B CA 1
ATOM 9102 C C . VAL B 1 467 ? 1.922 31.828 -4.84 1 96.62 467 VAL B C 1
ATOM 9104 O O . VAL B 1 467 ? 1.572 30.703 -5.168 1 96.62 467 VAL B O 1
ATOM 9107 N N . ARG B 1 468 ? 1.078 32.844 -4.887 1 96.25 468 ARG B N 1
ATOM 9108 C CA . ARG B 1 468 ? -0.308 32.719 -5.324 1 96.25 468 ARG B CA 1
ATOM 9109 C C . ARG B 1 468 ? -0.385 32.094 -6.719 1 96.25 468 ARG B C 1
ATOM 9111 O O . ARG B 1 468 ? 0.253 32.594 -7.652 1 96.25 468 ARG B O 1
ATOM 9118 N N . ARG B 1 469 ? -1.094 31.016 -6.895 1 96.25 469 ARG B N 1
ATOM 9119 C CA . ARG B 1 469 ? -1.379 30.328 -8.148 1 96.25 469 ARG B CA 1
ATOM 9120 C C . ARG B 1 469 ? -0.108 29.734 -8.75 1 96.25 469 ARG B C 1
ATOM 9122 O O . ARG B 1 469 ? -0.069 29.406 -9.938 1 96.25 469 ARG B O 1
ATOM 9129 N N . LYS B 1 470 ? 0.931 29.656 -7.926 1 95.94 470 LYS B N 1
ATOM 9130 C CA . LYS B 1 470 ? 2.195 29.141 -8.43 1 95.94 470 LYS B CA 1
ATOM 9131 C C . LYS B 1 470 ? 2.922 28.328 -7.359 1 95.94 470 LYS B C 1
ATOM 9133 O O . LYS B 1 470 ? 4.117 28.516 -7.133 1 95.94 470 LYS B O 1
ATOM 9138 N N . LEU B 1 471 ? 2.148 27.547 -6.715 1 96.69 471 LEU B N 1
ATOM 9139 C CA . LEU B 1 471 ? 2.752 26.75 -5.652 1 96.69 471 LEU B CA 1
ATOM 9140 C C . LEU B 1 471 ? 3.93 25.938 -6.184 1 96.69 471 LEU B C 1
ATOM 9142 O O . LEU B 1 471 ? 3.852 25.359 -7.27 1 96.69 471 LEU B O 1
ATOM 9146 N N . GLY B 1 472 ? 5.047 25.969 -5.488 1 96.12 472 GLY B N 1
ATOM 9147 C CA . GLY B 1 472 ? 6.207 25.141 -5.793 1 96.12 472 GLY B CA 1
ATOM 9148 C C . GLY B 1 472 ? 7.223 25.844 -6.676 1 96.12 472 GLY B C 1
ATOM 9149 O O . GLY B 1 472 ? 8.414 25.531 -6.633 1 96.12 472 GLY B O 1
ATOM 9150 N N . PHE B 1 473 ? 6.793 26.781 -7.477 1 96.19 473 PHE B N 1
ATOM 9151 C CA . PHE B 1 473 ? 7.668 27.391 -8.469 1 96.19 473 PHE B CA 1
ATOM 9152 C C . PHE B 1 473 ? 8.695 28.297 -7.809 1 96.19 473 PHE B C 1
ATOM 9154 O O . PHE B 1 473 ? 9.898 28.062 -7.906 1 96.19 473 PHE B O 1
ATOM 9161 N N . LEU B 1 474 ? 8.195 29.297 -7.129 1 96.25 474 LEU B N 1
ATOM 9162 C CA . LEU B 1 474 ? 9.102 30.25 -6.508 1 96.25 474 LEU B CA 1
ATOM 9163 C C . LEU B 1 474 ? 9.797 29.641 -5.297 1 96.25 474 LEU B C 1
ATOM 9165 O O . LEU B 1 474 ? 10.953 29.953 -5.012 1 96.25 474 LEU B O 1
ATOM 9169 N N . GLU B 1 475 ? 9.094 28.766 -4.594 1 96.44 475 GLU B N 1
ATOM 9170 C CA . GLU B 1 475 ? 9.703 28.094 -3.449 1 96.44 475 GLU B CA 1
ATOM 9171 C C . GLU B 1 475 ? 10.898 27.25 -3.879 1 96.44 475 GLU B C 1
ATOM 9173 O O . GLU B 1 475 ? 11.945 27.281 -3.232 1 96.44 475 GLU B O 1
ATOM 9178 N N . GLU B 1 476 ? 10.719 26.5 -4.934 1 95.62 476 GLU B N 1
ATOM 9179 C CA . GLU B 1 476 ? 11.828 25.719 -5.465 1 95.62 476 GLU B CA 1
ATOM 9180 C C . GLU B 1 476 ? 13.016 26.609 -5.82 1 95.62 476 GLU B C 1
ATOM 9182 O O . GLU B 1 476 ? 14.156 26.312 -5.465 1 95.62 476 GLU B O 1
ATOM 9187 N N . LYS B 1 477 ? 12.742 27.672 -6.516 1 95.62 477 LYS B N 1
ATOM 9188 C CA . LYS B 1 477 ? 13.781 28.609 -6.93 1 95.62 477 LYS B CA 1
ATOM 9189 C C . LYS B 1 477 ? 14.523 29.172 -5.719 1 95.62 477 LYS B C 1
ATOM 9191 O O . LYS B 1 477 ? 15.758 29.219 -5.711 1 95.62 477 LYS B O 1
ATOM 9196 N N . ASP B 1 478 ? 13.781 29.594 -4.727 1 96.62 478 ASP B N 1
ATOM 9197 C CA . ASP B 1 478 ? 14.375 30.188 -3.535 1 96.62 478 ASP B CA 1
ATOM 9198 C C . ASP B 1 478 ? 15.219 29.172 -2.771 1 96.62 478 ASP B C 1
ATOM 9200 O O . ASP B 1 478 ? 16.328 29.484 -2.322 1 96.62 478 ASP B O 1
ATOM 9204 N N . HIS B 1 479 ? 14.672 27.984 -2.582 1 96.75 479 HIS B N 1
ATOM 9205 C CA . HIS B 1 479 ? 15.398 26.938 -1.865 1 96.75 479 HIS B CA 1
ATOM 9206 C C . HIS B 1 479 ? 16.672 26.562 -2.596 1 96.75 479 HIS B C 1
ATOM 9208 O O . HIS B 1 479 ? 17.703 26.312 -1.965 1 96.75 479 HIS B O 1
ATOM 9214 N N . MET B 1 480 ? 16.656 26.484 -3.898 1 95.81 480 MET B N 1
ATOM 9215 C CA . MET B 1 480 ? 17.844 26.156 -4.676 1 95.81 480 MET B CA 1
ATOM 9216 C C . MET B 1 480 ? 18.891 27.25 -4.566 1 95.81 480 MET B C 1
ATOM 9218 O O . MET B 1 480 ? 20.094 26.969 -4.551 1 95.81 480 MET B O 1
ATOM 9222 N N . GLN B 1 481 ? 18.438 28.469 -4.523 1 95.62 481 GLN B N 1
ATOM 9223 C CA . GLN B 1 481 ? 19.375 29.562 -4.344 1 95.62 481 GLN B CA 1
ATOM 9224 C C . GLN B 1 481 ? 20.047 29.5 -2.973 1 95.62 481 GLN B C 1
ATOM 9226 O O . GLN B 1 481 ? 21.25 29.703 -2.855 1 95.62 481 GLN B O 1
ATOM 9231 N N . ALA B 1 482 ? 19.234 29.281 -1.99 1 97 482 ALA B N 1
ATOM 9232 C CA . ALA B 1 482 ? 19.797 29.125 -0.649 1 97 482 ALA B CA 1
ATOM 9233 C C . ALA B 1 482 ? 20.797 27.969 -0.603 1 97 482 ALA B C 1
ATOM 9235 O O . ALA B 1 482 ? 21.859 28.078 0.024 1 97 482 ALA B O 1
ATOM 9236 N N . LEU B 1 483 ? 20.453 26.906 -1.216 1 96.94 483 LEU B N 1
ATOM 9237 C CA . LEU B 1 483 ? 21.344 25.75 -1.28 1 96.94 483 LEU B CA 1
ATOM 9238 C C . LEU B 1 483 ? 22.656 26.109 -1.959 1 96.94 483 LEU B C 1
ATOM 9240 O O . LEU B 1 483 ? 23.734 25.719 -1.492 1 96.94 483 LEU B O 1
ATOM 9244 N N . SER B 1 484 ? 22.562 26.812 -3.043 1 95.56 484 SER B N 1
ATOM 9245 C CA . SER B 1 484 ? 23.766 27.203 -3.791 1 95.56 484 SER B CA 1
ATOM 9246 C C . SER B 1 484 ? 24.719 28.016 -2.926 1 95.56 484 SER B C 1
ATOM 9248 O O . SER B 1 484 ? 25.938 27.875 -3.043 1 95.56 484 SER B O 1
ATOM 9250 N N . GLU B 1 485 ? 24.188 28.844 -2.086 1 96.06 485 GLU B N 1
ATOM 9251 C CA . GLU B 1 485 ? 25.031 29.609 -1.175 1 96.06 485 GLU B CA 1
ATOM 9252 C C . GLU B 1 485 ? 25.766 28.703 -0.199 1 96.06 485 GLU B C 1
ATOM 9254 O O . GLU B 1 485 ? 26.938 28.906 0.09 1 96.06 485 GLU B O 1
ATOM 9259 N N . MET B 1 486 ? 25.109 27.734 0.28 1 97.12 486 MET B N 1
ATOM 9260 C CA . MET B 1 486 ? 25.719 26.797 1.219 1 97.12 486 MET B CA 1
ATOM 9261 C C . MET B 1 486 ? 26.781 25.953 0.524 1 97.12 486 MET B C 1
ATOM 9263 O O . MET B 1 486 ? 27.797 25.594 1.125 1 97.12 486 MET B O 1
ATOM 9267 N N . LEU B 1 487 ? 26.516 25.578 -0.73 1 96.94 487 LEU B N 1
ATOM 9268 C CA . LEU B 1 487 ? 27.422 24.703 -1.475 1 96.94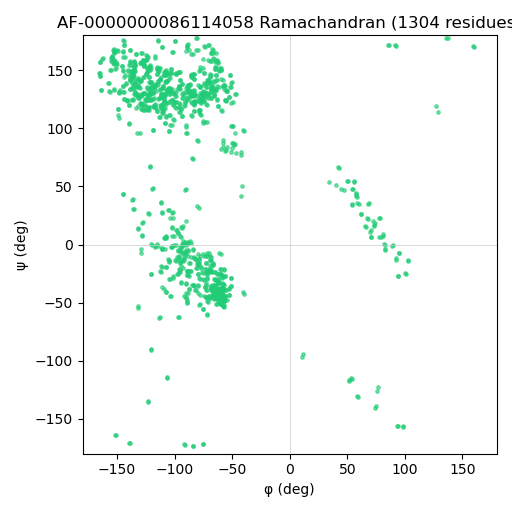 487 LEU B CA 1
ATOM 9269 C C . LEU B 1 487 ? 28.734 25.422 -1.783 1 96.94 487 LEU B C 1
ATOM 9271 O O . LEU B 1 487 ? 29.719 24.766 -2.133 1 96.94 487 LEU B O 1
ATOM 9275 N N . MET B 1 488 ? 28.812 26.734 -1.61 1 96.38 488 MET B N 1
ATOM 9276 C CA . MET B 1 488 ? 30.031 27.5 -1.821 1 96.38 488 MET B CA 1
ATOM 9277 C C . MET B 1 488 ? 30.953 27.391 -0.616 1 96.38 488 MET B C 1
ATOM 9279 O O . MET B 1 488 ? 32.156 27.703 -0.714 1 96.38 488 MET B O 1
ATOM 9283 N N . GLU B 1 489 ? 30.359 26.953 0.48 1 97 489 GLU B N 1
ATOM 9284 C CA . GLU B 1 489 ? 31.188 26.797 1.669 1 97 489 GLU B CA 1
ATOM 9285 C C . GLU B 1 489 ? 32.156 25.641 1.502 1 97 489 GLU B C 1
ATOM 9287 O O . GLU B 1 489 ? 31.766 24.531 1.099 1 97 489 GLU B O 1
ATOM 9292 N N . LYS B 1 490 ? 33.375 25.797 1.925 1 96.75 490 LYS B N 1
ATOM 9293 C CA . LYS B 1 490 ? 34.438 24.812 1.702 1 96.75 490 LYS B CA 1
ATOM 9294 C C . LYS B 1 490 ? 34.219 23.578 2.561 1 96.75 490 LYS B C 1
ATOM 9296 O O . LYS B 1 490 ? 34.656 22.484 2.191 1 96.75 490 LYS B O 1
ATOM 9301 N N . PHE B 1 491 ? 33.562 23.688 3.586 1 97.5 491 PHE B N 1
ATOM 9302 C CA . PHE B 1 491 ? 33.406 22.562 4.508 1 97.5 491 PHE B CA 1
ATOM 9303 C C . PHE B 1 491 ? 32.25 21.688 4.094 1 97.5 491 PHE B C 1
ATOM 9305 O O . PHE B 1 491 ? 31.969 20.672 4.734 1 97.5 491 PHE B O 1
ATOM 9312 N N . ILE B 1 492 ? 31.578 22.016 3.004 1 98.19 492 ILE B N 1
ATOM 9313 C CA . ILE B 1 492 ? 30.484 21.188 2.52 1 98.19 492 ILE B CA 1
ATOM 9314 C C . ILE B 1 492 ? 30.969 20.281 1.397 1 98.19 492 ILE B C 1
ATOM 9316 O O . ILE B 1 492 ? 31.656 20.719 0.477 1 98.19 492 ILE B O 1
ATOM 9320 N N . ASP B 1 493 ? 30.656 19.031 1.5 1 96.94 493 ASP B N 1
ATOM 9321 C CA . ASP B 1 493 ? 30.891 18.078 0.421 1 96.94 493 ASP B CA 1
ATOM 9322 C C . ASP B 1 493 ? 29.734 18.078 -0.574 1 96.94 493 ASP B C 1
ATOM 9324 O O . ASP B 1 493 ? 28.672 17.5 -0.301 1 96.94 493 ASP B O 1
ATOM 9328 N N . ASN B 1 494 ? 29.953 18.531 -1.711 1 95.75 494 ASN B N 1
ATOM 9329 C CA . ASN B 1 494 ? 28.906 18.75 -2.699 1 95.75 494 ASN B CA 1
ATOM 9330 C C . ASN B 1 494 ? 28.391 17.438 -3.275 1 95.75 494 ASN B C 1
ATOM 9332 O O . ASN B 1 494 ? 27.359 17.406 -3.939 1 95.75 494 ASN B O 1
ATOM 9336 N N . GLN B 1 495 ? 29.078 16.328 -2.98 1 94.19 495 GLN B N 1
ATOM 9337 C CA . GLN B 1 495 ? 28.656 15.023 -3.486 1 94.19 495 GLN B CA 1
ATOM 9338 C C . GLN B 1 495 ? 27.734 14.328 -2.498 1 94.19 495 GLN B C 1
ATOM 9340 O O . GLN B 1 495 ? 27.109 13.312 -2.83 1 94.19 495 GLN B O 1
ATOM 9345 N N . ARG B 1 496 ? 27.656 14.867 -1.326 1 96.81 496 ARG B N 1
ATOM 9346 C CA . ARG B 1 496 ? 26.844 14.273 -0.276 1 96.81 496 ARG B CA 1
ATOM 9347 C C . ARG B 1 496 ? 25.781 15.258 0.208 1 96.81 496 ARG B C 1
ATOM 9349 O O . ARG B 1 496 ? 25.781 15.656 1.375 1 96.81 496 ARG B O 1
ATOM 9356 N N . VAL B 1 497 ? 24.844 15.57 -0.643 1 97.75 497 VAL B N 1
ATOM 9357 C CA . VAL B 1 497 ? 23.766 16.516 -0.36 1 97.75 497 VAL B CA 1
ATOM 9358 C C . VAL B 1 497 ? 22.422 15.797 -0.453 1 97.75 497 VAL B C 1
ATOM 9360 O O . VAL B 1 497 ? 22.172 15.047 -1.398 1 97.75 497 VAL B O 1
ATOM 9363 N N . GLY B 1 498 ? 21.625 15.969 0.529 1 98.31 498 GLY B N 1
ATOM 9364 C CA . GLY B 1 498 ? 20.297 15.375 0.555 1 98.31 498 GLY B CA 1
ATOM 9365 C C . GLY B 1 498 ? 19.203 16.375 0.864 1 98.31 498 GLY B C 1
ATOM 9366 O O . GLY B 1 498 ? 19.484 17.5 1.307 1 98.31 498 GLY B O 1
ATOM 9367 N N . VAL B 1 499 ? 17.984 16 0.604 1 98.44 499 VAL B N 1
ATOM 9368 C CA . VAL B 1 499 ? 16.828 16.844 0.888 1 98.44 499 VAL B CA 1
ATOM 9369 C C . VAL B 1 499 ? 15.695 15.992 1.46 1 98.44 499 VAL B C 1
ATOM 9371 O O . VAL B 1 499 ? 15.531 14.836 1.072 1 98.44 499 VAL B O 1
ATOM 9374 N N . PHE B 1 500 ? 14.945 16.5 2.445 1 98.62 500 PHE B N 1
ATOM 9375 C CA . PHE B 1 500 ? 13.836 15.781 3.059 1 98.62 500 PHE B CA 1
ATOM 9376 C C . PHE B 1 500 ? 12.688 16.734 3.383 1 98.62 500 PHE B C 1
ATOM 9378 O O . PHE B 1 500 ? 12.914 17.859 3.83 1 98.62 500 PHE B O 1
ATOM 9385 N N . GLY B 1 501 ? 11.469 16.297 3.127 1 98.19 501 GLY B N 1
ATOM 9386 C CA . GLY B 1 501 ? 10.297 17.062 3.51 1 98.19 501 GLY B CA 1
ATOM 9387 C C . GLY B 1 501 ? 9.078 16.203 3.771 1 98.19 501 GLY B C 1
ATOM 9388 O O . GLY B 1 501 ? 9.062 15.023 3.418 1 98.19 501 GLY B O 1
ATOM 9389 N N . GLN B 1 502 ? 8.055 16.781 4.41 1 97.38 502 GLN B N 1
ATOM 9390 C CA . GLN B 1 502 ? 6.812 16.094 4.754 1 97.38 502 GLN B CA 1
ATOM 9391 C C . GLN B 1 502 ? 5.602 16.875 4.246 1 97.38 502 GLN B C 1
ATOM 9393 O O . GLN B 1 502 ? 5.586 18.109 4.293 1 97.38 502 GLN B O 1
ATOM 9398 N N . GLU B 1 503 ? 4.531 16.141 3.797 1 97.12 503 GLU B N 1
ATOM 9399 C CA . GLU B 1 503 ? 3.301 16.734 3.295 1 97.12 503 GLU B CA 1
ATOM 9400 C C . GLU B 1 503 ? 3.592 17.75 2.182 1 97.12 503 GLU B C 1
ATOM 9402 O O . GLU B 1 503 ? 4.18 17.391 1.157 1 97.12 503 GLU B O 1
ATOM 9407 N N . TYR B 1 504 ? 3.312 19.031 2.389 1 97.81 504 TYR B N 1
ATOM 9408 C CA . TYR B 1 504 ? 3.703 20.047 1.421 1 97.81 504 TYR B CA 1
ATOM 9409 C C . TYR B 1 504 ? 5.219 20.109 1.279 1 97.81 504 TYR B C 1
ATOM 9411 O O . TYR B 1 504 ? 5.738 20.328 0.181 1 97.81 504 TYR B O 1
ATOM 9419 N N . GLY B 1 505 ? 5.957 19.953 2.371 1 97.81 505 GLY B N 1
ATOM 9420 C CA . GLY B 1 505 ? 7.406 19.828 2.297 1 97.81 505 GLY B CA 1
ATOM 9421 C C . GLY B 1 505 ? 7.859 18.641 1.456 1 97.81 505 GLY B C 1
ATOM 9422 O O . GLY B 1 505 ? 8.898 18.719 0.795 1 97.81 505 GLY B O 1
ATOM 9423 N N . GLY B 1 506 ? 7.062 17.516 1.568 1 97.94 506 GLY B N 1
ATOM 9424 C CA . GLY B 1 506 ? 7.336 16.391 0.704 1 97.94 506 GLY B CA 1
ATOM 9425 C C . GLY B 1 506 ? 7.164 16.703 -0.77 1 97.94 506 GLY B C 1
ATOM 9426 O O . GLY B 1 506 ? 7.914 16.203 -1.61 1 97.94 506 GLY B O 1
ATOM 9427 N N . TYR B 1 507 ? 6.168 17.5 -1.124 1 98.12 507 TYR B N 1
ATOM 9428 C CA . TYR B 1 507 ? 5.988 18.031 -2.471 1 98.12 507 TYR B CA 1
ATOM 9429 C C . TYR B 1 507 ? 7.215 18.828 -2.908 1 98.12 507 TYR B C 1
ATOM 9431 O O . TYR B 1 507 ? 7.77 18.578 -3.98 1 98.12 507 TYR B O 1
ATOM 9439 N N . LEU B 1 508 ? 7.727 19.672 -2.031 1 97.69 508 LEU B N 1
ATOM 9440 C CA . LEU B 1 508 ? 8.852 20.547 -2.348 1 97.69 508 LEU B CA 1
ATOM 9441 C C . LEU B 1 508 ? 10.148 19.75 -2.447 1 97.69 508 LEU B C 1
ATOM 9443 O O . LEU B 1 508 ? 10.961 19.984 -3.342 1 97.69 508 LEU B O 1
ATOM 9447 N N . SER B 1 509 ? 10.375 18.844 -1.474 1 97.81 509 SER B N 1
ATOM 9448 C CA . SER B 1 509 ? 11.602 18.062 -1.529 1 97.81 509 SER B CA 1
ATOM 9449 C C . SER B 1 509 ? 11.68 17.234 -2.816 1 97.81 509 SER B C 1
ATOM 9451 O O . SER B 1 509 ? 12.758 17.078 -3.389 1 97.81 509 SER B O 1
ATOM 9453 N N . THR B 1 510 ? 10.516 16.719 -3.258 1 97.06 510 THR B N 1
ATOM 9454 C CA . THR B 1 510 ? 10.477 15.969 -4.508 1 97.06 510 THR B CA 1
ATOM 9455 C C . THR B 1 510 ? 10.773 16.875 -5.695 1 97.06 510 THR B C 1
ATOM 9457 O O . THR B 1 510 ? 11.508 16.5 -6.609 1 97.06 510 THR B O 1
ATOM 9460 N N . LEU B 1 511 ? 10.234 18.125 -5.691 1 95.94 511 LEU B N 1
ATOM 9461 C CA . LEU B 1 511 ? 10.531 19.094 -6.73 1 95.94 511 LEU B CA 1
ATOM 9462 C C . LEU B 1 511 ? 12.031 19.391 -6.785 1 95.94 511 LEU B C 1
ATOM 9464 O O . LEU B 1 511 ? 12.625 19.406 -7.867 1 95.94 511 LEU B O 1
ATOM 9468 N N . MET B 1 512 ? 12.57 19.609 -5.645 1 96.06 512 MET B N 1
ATOM 9469 C CA . MET B 1 512 ? 13.984 19.969 -5.559 1 96.06 512 MET B CA 1
ATOM 9470 C C . MET B 1 512 ? 14.867 18.812 -6.035 1 96.06 512 MET B C 1
ATOM 9472 O O . MET B 1 512 ? 15.852 19.031 -6.738 1 96.06 512 MET B O 1
ATOM 9476 N N . LEU B 1 513 ? 14.523 17.625 -5.613 1 95.5 513 LEU B N 1
ATOM 9477 C CA . LEU B 1 513 ? 15.281 16.422 -5.988 1 95.5 513 LEU B CA 1
ATOM 9478 C C . LEU B 1 513 ? 15.367 16.297 -7.504 1 95.5 513 LEU B C 1
ATOM 9480 O O . LEU B 1 513 ? 16.359 15.789 -8.031 1 95.5 513 LEU B O 1
ATOM 9484 N N . THR B 1 514 ? 14.383 16.859 -8.242 1 92 514 THR B N 1
ATOM 9485 C CA . THR B 1 514 ? 14.305 16.719 -9.688 1 92 514 THR B CA 1
ATOM 9486 C C . THR B 1 514 ? 14.805 17.984 -10.383 1 92 514 THR B C 1
ATOM 9488 O O . THR B 1 514 ? 14.766 18.078 -11.617 1 92 514 THR B O 1
ATOM 9491 N N . ALA B 1 515 ? 15.203 19.016 -9.773 1 86.62 515 ALA B N 1
ATOM 9492 C CA . ALA B 1 515 ? 15.547 20.328 -10.32 1 86.62 515 ALA B CA 1
ATOM 9493 C C . ALA B 1 515 ? 16.859 20.281 -11.086 1 86.62 515 ALA B C 1
ATOM 9495 O O . ALA B 1 515 ? 17.078 21.078 -12.008 1 86.62 515 ALA B O 1
ATOM 9496 N N . GLY B 1 516 ? 17.906 19.484 -10.906 1 71.69 516 GLY B N 1
ATOM 9497 C CA . GLY B 1 516 ? 19.25 19.609 -11.445 1 71.69 516 GLY B CA 1
ATOM 9498 C C . GLY B 1 516 ? 19.375 19.109 -12.875 1 71.69 516 GLY B C 1
ATOM 9499 O O . GLY B 1 516 ? 20.469 19.062 -13.438 1 71.69 516 GLY B O 1
ATOM 9500 N N . GLU B 1 517 ? 18.25 19.25 -13.781 1 63.09 517 GLU B N 1
ATOM 9501 C CA . GLU B 1 517 ? 18.219 18.766 -15.156 1 63.09 517 GLU B CA 1
ATOM 9502 C C . GLU B 1 517 ? 19.422 17.859 -15.445 1 63.09 517 GLU B C 1
ATOM 9504 O O . GLU B 1 517 ? 19.562 16.797 -14.836 1 63.09 517 GLU B O 1
ATOM 9509 N N . GLU B 1 518 ? 20.547 18.484 -16.078 1 63.91 518 GLU B N 1
ATOM 9510 C CA . GLU B 1 518 ? 21.703 17.75 -16.578 1 63.91 518 GLU B CA 1
ATOM 9511 C C . GLU B 1 518 ? 22.734 17.547 -15.469 1 63.91 518 GLU B C 1
ATOM 9513 O O . GLU B 1 518 ? 23.578 16.656 -15.547 1 63.91 518 GLU B O 1
ATOM 9518 N N . ASN B 1 519 ? 22.656 18.344 -14.266 1 73.56 519 ASN B N 1
ATOM 9519 C CA . ASN B 1 519 ? 23.625 18.203 -13.18 1 73.56 519 ASN B CA 1
ATOM 9520 C C . ASN B 1 519 ? 22.938 18.047 -11.828 1 73.56 519 ASN B C 1
ATOM 9522 O O . ASN B 1 519 ? 22.656 19.047 -11.156 1 73.56 519 ASN B O 1
ATOM 9526 N N . PRO B 1 520 ? 22.766 16.844 -11.398 1 81.25 520 PRO B N 1
ATOM 9527 C CA . PRO B 1 520 ? 22.062 16.641 -10.125 1 81.25 520 PRO B CA 1
ATOM 9528 C C . PRO B 1 520 ? 22.828 17.188 -8.93 1 81.25 520 PRO B C 1
ATOM 9530 O O . PRO B 1 520 ? 24.031 16.953 -8.812 1 81.25 520 PRO B O 1
ATOM 9533 N N . LEU B 1 521 ? 22.156 18 -8.148 1 90 521 LEU B N 1
ATOM 9534 C CA . LEU B 1 521 ? 22.766 18.594 -6.969 1 90 521 LEU B CA 1
ATOM 9535 C C . LEU B 1 521 ? 22.609 17.688 -5.75 1 90 521 LEU B C 1
ATOM 9537 O O . LEU B 1 521 ? 23.375 17.781 -4.793 1 90 521 LEU B O 1
ATOM 9541 N N . PHE B 1 522 ? 21.609 16.844 -5.848 1 96.06 522 PHE B N 1
ATOM 9542 C CA . PHE B 1 522 ? 21.328 15.992 -4.695 1 96.06 522 PHE B CA 1
ATOM 9543 C C . PHE B 1 522 ? 21.75 14.547 -4.969 1 96.06 522 PHE B C 1
ATOM 9545 O O . PHE B 1 522 ? 21.578 14.047 -6.082 1 96.06 522 PHE B O 1
ATOM 9552 N N . ALA B 1 523 ? 22.297 13.938 -3.951 1 95.38 523 ALA B N 1
ATOM 9553 C CA . ALA B 1 523 ? 22.594 12.508 -4.02 1 95.38 523 ALA B CA 1
ATOM 9554 C C . ALA B 1 523 ? 21.375 11.672 -3.67 1 95.38 523 ALA B C 1
ATOM 9556 O O . ALA B 1 523 ? 21.203 10.57 -4.188 1 95.38 523 ALA B O 1
ATOM 9557 N N . CYS B 1 524 ? 20.594 12.188 -2.758 1 96.88 524 CYS B N 1
ATOM 9558 C CA . CYS B 1 524 ? 19.422 11.453 -2.305 1 96.88 524 CYS B CA 1
ATOM 9559 C C . CYS B 1 524 ? 18.359 12.406 -1.781 1 96.88 524 CYS B C 1
ATOM 9561 O O . CYS B 1 524 ? 18.641 13.578 -1.513 1 96.88 524 CYS B O 1
ATOM 9563 N N . GLY B 1 525 ? 17.141 11.953 -1.69 1 97.81 525 GLY B N 1
ATOM 9564 C CA . GLY B 1 525 ? 16.016 12.727 -1.182 1 97.81 525 GLY B CA 1
ATOM 9565 C C . GLY B 1 525 ? 14.922 11.859 -0.575 1 97.81 525 GLY B C 1
ATOM 9566 O O . GLY B 1 525 ? 14.844 10.656 -0.857 1 97.81 525 GLY B O 1
ATOM 9567 N N . GLY B 1 526 ? 14.148 12.406 0.295 1 98.12 526 GLY B N 1
ATOM 9568 C CA . GLY B 1 526 ? 13.039 11.734 0.945 1 98.12 526 GLY B CA 1
ATOM 9569 C C . GLY B 1 526 ? 11.789 12.594 1.031 1 98.12 526 GLY B C 1
ATOM 9570 O O . GLY B 1 526 ? 11.875 13.82 1.11 1 98.12 526 GLY B O 1
ATOM 9571 N N . ALA B 1 527 ? 10.664 11.984 0.983 1 98.44 527 ALA B N 1
ATOM 9572 C CA . ALA B 1 527 ? 9.367 12.648 1.129 1 98.44 527 ALA B CA 1
ATOM 9573 C C . ALA B 1 527 ? 8.414 11.805 1.969 1 98.44 527 ALA B C 1
ATOM 9575 O O . ALA B 1 527 ? 8.148 10.648 1.641 1 98.44 527 ALA B O 1
ATOM 9576 N N . LEU B 1 528 ? 7.957 12.336 3.055 1 98.38 528 LEU B N 1
ATOM 9577 C CA . LEU B 1 528 ? 6.965 11.695 3.91 1 98.38 528 LEU B CA 1
ATOM 9578 C C . LEU B 1 528 ? 5.562 12.203 3.59 1 98.38 528 LEU B C 1
ATOM 9580 O O . LEU B 1 528 ? 5.281 13.391 3.746 1 98.38 528 LEU B O 1
ATOM 9584 N N . SER B 1 529 ? 4.605 11.344 3.143 1 98.12 529 SER B N 1
ATOM 9585 C CA . SER B 1 529 ? 3.229 11.664 2.785 1 98.12 529 SER B CA 1
ATOM 9586 C C . SER B 1 529 ? 3.166 12.844 1.825 1 98.12 529 SER B C 1
ATOM 9588 O O . SER B 1 529 ? 2.445 13.812 2.072 1 98.12 529 SER B O 1
ATOM 9590 N N . PRO B 1 530 ? 3.877 12.766 0.71 1 98.31 530 PRO B N 1
ATOM 9591 C CA . PRO B 1 530 ? 3.934 13.922 -0.188 1 98.31 530 PRO B CA 1
ATOM 9592 C C . PRO B 1 530 ? 2.605 14.18 -0.893 1 98.31 530 PRO B C 1
ATOM 9594 O O . PRO B 1 530 ? 1.914 13.242 -1.289 1 98.31 530 PRO B O 1
ATOM 9597 N N . ILE B 1 531 ? 2.246 15.43 -1.017 1 98.38 531 ILE B N 1
ATOM 9598 C CA . ILE B 1 531 ? 1.21 15.836 -1.962 1 98.38 531 ILE B CA 1
ATOM 9599 C C . ILE B 1 531 ? 1.766 15.797 -3.383 1 98.38 531 ILE B C 1
ATOM 9601 O O . ILE B 1 531 ? 2.795 16.406 -3.672 1 98.38 531 ILE B O 1
ATOM 9605 N N . THR B 1 532 ? 1.172 15.086 -4.273 1 98.5 532 THR B N 1
ATOM 9606 C CA . THR B 1 532 ? 1.75 14.922 -5.602 1 98.5 532 THR B CA 1
ATOM 9607 C C . THR B 1 532 ? 0.886 15.602 -6.656 1 98.5 532 THR B C 1
ATOM 9609 O O . THR B 1 532 ? 1.356 15.898 -7.758 1 98.5 532 THR B O 1
ATOM 9612 N N . ASP B 1 533 ? -0.352 15.797 -6.387 1 98.38 533 ASP B N 1
ATOM 9613 C CA . ASP B 1 533 ? -1.365 16.438 -7.227 1 98.38 533 ASP B CA 1
ATOM 9614 C C . ASP B 1 533 ? -2.416 17.141 -6.375 1 98.38 533 ASP B C 1
ATOM 9616 O O . ASP B 1 533 ? -3.201 16.5 -5.68 1 98.38 533 ASP B O 1
ATOM 9620 N N . PHE B 1 534 ? -2.469 18.438 -6.527 1 98.38 534 PHE B N 1
ATOM 9621 C CA . PHE B 1 534 ? -3.34 19.219 -5.66 1 98.38 534 PHE B CA 1
ATOM 9622 C C . PHE B 1 534 ? -4.805 19.016 -6.027 1 98.38 534 PHE B C 1
ATOM 9624 O O . PHE B 1 534 ? -5.699 19.344 -5.246 1 98.38 534 PHE B O 1
ATOM 9631 N N . LYS B 1 535 ? -5.094 18.484 -7.188 1 98.19 535 LYS B N 1
ATOM 9632 C CA . LYS B 1 535 ? -6.445 18.078 -7.555 1 98.19 535 LYS B CA 1
ATOM 9633 C C . LYS B 1 535 ? -6.961 16.969 -6.629 1 98.19 535 LYS B C 1
ATOM 9635 O O . LYS B 1 535 ? -8.164 16.891 -6.367 1 98.19 535 LYS B O 1
ATOM 9640 N N . LEU B 1 536 ? -6.027 16.156 -6.109 1 98.31 536 LEU B N 1
ATOM 9641 C CA . LEU B 1 536 ? -6.375 15.008 -5.266 1 98.31 536 LEU B CA 1
ATOM 9642 C C . LEU B 1 536 ? -6.457 15.422 -3.801 1 98.31 536 LEU B C 1
ATOM 9644 O O . LEU B 1 536 ? -6.824 14.609 -2.945 1 98.31 536 LEU B O 1
ATOM 9648 N N . TYR B 1 537 ? -6.117 16.656 -3.443 1 98.19 537 TYR B N 1
ATOM 9649 C CA . TYR B 1 537 ? -6.043 17.109 -2.061 1 98.19 537 TYR B CA 1
ATOM 9650 C C . TYR B 1 537 ? -7.301 17.875 -1.671 1 98.19 537 TYR B C 1
ATOM 9652 O O . TYR B 1 537 ? -8.195 18.078 -2.496 1 98.19 537 TYR B O 1
ATOM 9660 N N . ALA B 1 538 ? -7.43 18.266 -0.45 1 97.88 538 ALA B N 1
ATOM 9661 C CA . ALA B 1 538 ? -8.625 18.875 0.116 1 97.88 538 ALA B CA 1
ATOM 9662 C C . ALA B 1 538 ? -9 20.141 -0.653 1 97.88 538 ALA B C 1
ATOM 9664 O O . ALA B 1 538 ? -8.133 20.953 -1.01 1 97.88 538 ALA B O 1
ATOM 9665 N N . SER B 1 539 ? -10.266 20.312 -0.929 1 98.25 539 SER B N 1
ATOM 9666 C CA . SER B 1 539 ? -10.773 21.484 -1.655 1 98.25 539 SER B CA 1
ATOM 9667 C C . SER B 1 539 ? -10.352 22.781 -0.985 1 98.25 539 SER B C 1
ATOM 9669 O O . SER B 1 539 ? -9.812 23.672 -1.641 1 98.25 539 SER B O 1
ATOM 9671 N N . ALA B 1 540 ? -10.531 22.875 0.356 1 97.75 540 ALA B N 1
ATOM 9672 C CA . ALA B 1 540 ? -10.258 24.109 1.073 1 97.75 540 ALA B CA 1
ATOM 9673 C C . ALA B 1 540 ? -8.797 24.516 0.929 1 97.75 540 ALA B C 1
ATOM 9675 O O . ALA B 1 540 ? -8.492 25.703 0.753 1 97.75 540 ALA B O 1
ATOM 9676 N N . PHE B 1 541 ? -7.914 23.594 0.955 1 97.38 541 PHE B N 1
ATOM 9677 C CA . PHE B 1 541 ? -6.492 23.891 0.853 1 97.38 541 PHE B CA 1
ATOM 9678 C C . PHE B 1 541 ? -6.113 24.25 -0.58 1 97.38 541 PHE B C 1
ATOM 9680 O O . PHE B 1 541 ? -5.535 25.312 -0.828 1 97.38 541 PHE B O 1
ATOM 9687 N N . SER B 1 542 ? -6.398 23.391 -1.51 1 98.19 542 SER B N 1
ATOM 9688 C CA . SER B 1 542 ? -5.961 23.547 -2.893 1 98.19 542 SER B CA 1
ATOM 9689 C C . SER B 1 542 ? -6.547 24.812 -3.518 1 98.19 542 SER B C 1
ATOM 9691 O O . SER B 1 542 ? -5.844 25.562 -4.195 1 98.19 542 SER B O 1
ATOM 9693 N N . GLU B 1 543 ? -7.812 25.062 -3.25 1 97.69 543 GLU B N 1
ATOM 9694 C CA . GLU B 1 543 ? -8.492 26.188 -3.887 1 97.69 543 GLU B CA 1
ATOM 9695 C C . GLU B 1 543 ? -8.062 27.516 -3.262 1 97.69 543 GLU B C 1
ATOM 9697 O O . GLU B 1 543 ? -8.133 28.562 -3.91 1 97.69 543 GLU B O 1
ATOM 9702 N N . ARG B 1 544 ? -7.613 27.422 -2.021 1 97.06 544 ARG B N 1
ATOM 9703 C CA . ARG B 1 544 ? -7.078 28.609 -1.356 1 97.06 544 ARG B CA 1
ATOM 9704 C C . ARG B 1 544 ? -5.887 29.188 -2.123 1 97.06 544 ARG B C 1
ATOM 9706 O O . ARG B 1 544 ? -5.789 30.391 -2.318 1 97.06 544 ARG B O 1
ATOM 9713 N N . TYR B 1 545 ? -5.062 28.312 -2.627 1 97.38 545 TYR B N 1
ATOM 9714 C CA . TYR B 1 545 ? -3.785 28.766 -3.162 1 97.38 545 TYR B CA 1
ATOM 9715 C C . TYR B 1 545 ? -3.805 28.766 -4.688 1 97.38 545 TYR B C 1
ATOM 9717 O O . TYR B 1 545 ? -3.121 29.578 -5.32 1 97.38 545 TYR B O 1
ATOM 9725 N N . LEU B 1 546 ? -4.594 27.859 -5.273 1 97.56 546 LEU B N 1
ATOM 9726 C CA . LEU B 1 546 ? -4.508 27.688 -6.719 1 97.56 546 LEU B CA 1
ATOM 9727 C C . LEU B 1 546 ? -5.773 28.188 -7.406 1 97.56 546 LEU B C 1
ATOM 9729 O O . LEU B 1 546 ? -5.832 28.25 -8.641 1 97.56 546 LEU B O 1
ATOM 9733 N N . GLY B 1 547 ? -6.734 28.594 -6.633 1 96.38 547 GLY B N 1
ATOM 9734 C CA . GLY B 1 547 ? -8.016 29 -7.195 1 96.38 547 GLY B CA 1
ATOM 9735 C C . GLY B 1 547 ? -8.969 27.844 -7.402 1 96.38 547 GLY B C 1
ATOM 9736 O O . GLY B 1 547 ? -8.594 26.688 -7.215 1 96.38 547 GLY B O 1
ATOM 9737 N N . LEU B 1 548 ? -10.195 28.172 -7.75 1 96.38 548 LEU B N 1
ATOM 9738 C CA . LEU B 1 548 ? -11.211 27.141 -7.965 1 96.38 548 LEU B CA 1
ATOM 9739 C C . LEU B 1 548 ? -10.828 26.234 -9.125 1 96.38 548 LEU B C 1
ATOM 9741 O O . LEU B 1 548 ? -10.578 26.703 -10.234 1 96.38 548 LEU B O 1
ATOM 9745 N N . TYR B 1 549 ? -10.773 24.953 -8.859 1 96.19 549 TYR B N 1
ATOM 9746 C CA . TYR B 1 549 ? -10.391 23.969 -9.867 1 96.19 549 TYR B CA 1
ATOM 9747 C C . TYR B 1 549 ? -11.336 24.031 -11.062 1 96.19 549 TYR B C 1
ATOM 9749 O O . TYR B 1 549 ? -10.906 23.844 -12.203 1 96.19 549 TYR B O 1
ATOM 9757 N N . THR B 1 550 ? -12.625 24.203 -10.875 1 93.31 550 THR B N 1
ATOM 9758 C CA . THR B 1 550 ? -13.664 24.188 -11.898 1 93.31 550 THR B CA 1
ATOM 9759 C C . THR B 1 550 ? -13.523 25.406 -12.82 1 93.31 550 THR B C 1
ATOM 9761 O O . THR B 1 550 ? -13.961 25.359 -13.977 1 93.31 550 THR B O 1
ATOM 9764 N N . SER B 1 551 ? -12.898 26.422 -12.352 1 91.06 551 SER B N 1
ATOM 9765 C CA . SER B 1 551 ? -12.758 27.656 -13.117 1 91.06 551 SER B CA 1
ATOM 9766 C C . SER B 1 551 ? -11.5 27.625 -13.977 1 91.06 551 SER B C 1
ATOM 9768 O O . SER B 1 551 ? -11.539 27.984 -15.156 1 91.06 551 SER B O 1
ATOM 9770 N N . ASP B 1 552 ? -10.359 27.297 -13.406 1 89.25 552 ASP B N 1
ATOM 9771 C CA . ASP B 1 552 ? -9.062 27.266 -14.062 1 89.25 552 ASP B CA 1
ATOM 9772 C C . ASP B 1 552 ? -8.164 26.188 -13.469 1 89.25 552 ASP B C 1
ATOM 9774 O O . ASP B 1 552 ? -7.641 26.344 -12.359 1 89.25 552 ASP B O 1
ATOM 9778 N N . ASN B 1 553 ? -7.996 25.219 -14.242 1 92.5 553 ASN B N 1
ATOM 9779 C CA . ASN B 1 553 ? -7.223 24.125 -13.688 1 92.5 553 ASN B CA 1
ATOM 9780 C C . ASN B 1 553 ? -5.773 24.141 -14.172 1 92.5 553 ASN B C 1
ATOM 9782 O O . ASN B 1 553 ? -5.031 23.188 -13.969 1 92.5 553 ASN B O 1
ATOM 9786 N N . ARG B 1 554 ? -5.363 25.25 -14.914 1 94.75 554 ARG B N 1
ATOM 9787 C CA . ARG B 1 554 ? -4.012 25.359 -15.453 1 94.75 554 ARG B CA 1
ATOM 9788 C C . ARG B 1 554 ? -2.975 25.328 -14.336 1 94.75 554 ARG B C 1
ATOM 9790 O O . ARG B 1 554 ? -1.958 24.641 -14.453 1 94.75 554 ARG B O 1
ATOM 9797 N N . ALA B 1 555 ? -3.209 26.047 -13.227 1 96.5 555 ALA B N 1
ATOM 9798 C CA . ALA B 1 555 ? -2.281 26.078 -12.102 1 96.5 555 ALA B CA 1
ATOM 9799 C C . ALA B 1 555 ? -2.107 24.672 -11.5 1 96.5 555 ALA B C 1
ATOM 9801 O O . ALA B 1 555 ? -1.006 24.312 -11.094 1 96.5 555 ALA B O 1
ATOM 9802 N N . TYR B 1 556 ? -3.213 23.953 -11.453 1 97.75 556 TYR B N 1
ATOM 9803 C CA . TYR B 1 556 ? -3.174 22.594 -10.922 1 97.75 556 TYR B CA 1
ATOM 9804 C C . TYR B 1 556 ? -2.289 21.703 -11.773 1 97.75 556 TYR B C 1
ATOM 9806 O O . TYR B 1 556 ? -1.486 20.922 -11.25 1 97.75 556 TYR B O 1
ATOM 9814 N N . GLU B 1 557 ? -2.326 21.812 -13.102 1 96.94 557 GLU B N 1
ATOM 9815 C CA . GLU B 1 557 ? -1.533 21 -14.031 1 96.94 557 GLU B CA 1
ATOM 9816 C C . GLU B 1 557 ? -0.046 21.312 -13.898 1 96.94 557 GLU B C 1
ATOM 9818 O O . GLU B 1 557 ? 0.79 20.406 -13.945 1 96.94 557 GLU B O 1
ATOM 9823 N N . LEU B 1 558 ? 0.212 22.547 -13.688 1 96.06 558 LEU B N 1
ATOM 9824 C CA . LEU B 1 558 ? 1.603 22.984 -13.633 1 96.06 558 LEU B CA 1
ATOM 9825 C C . LEU B 1 558 ? 2.268 22.531 -12.344 1 96.06 558 LEU B C 1
ATOM 9827 O O . LEU B 1 558 ? 3.496 22.438 -12.266 1 96.06 558 LEU B O 1
ATOM 9831 N N . THR B 1 559 ? 1.49 22.234 -11.344 1 97.19 559 THR B N 1
ATOM 9832 C CA . THR B 1 559 ? 2.041 21.891 -10.031 1 97.19 559 THR B CA 1
ATOM 9833 C C . THR B 1 559 ? 2.178 20.391 -9.867 1 97.19 559 THR B C 1
ATOM 9835 O O . THR B 1 559 ? 2.707 19.906 -8.859 1 97.19 559 THR B O 1
ATOM 9838 N N . LYS B 1 560 ? 1.767 19.578 -10.828 1 97.06 560 LYS B N 1
ATOM 9839 C CA . LYS B 1 560 ? 1.795 18.125 -10.719 1 97.06 560 LYS B CA 1
ATOM 9840 C C . LYS B 1 560 ? 3.229 17.609 -10.703 1 97.06 560 LYS B C 1
ATOM 9842 O O . LYS B 1 560 ? 4.043 17.984 -11.547 1 97.06 560 LYS B O 1
ATOM 9847 N N . LEU B 1 561 ? 3.506 16.719 -9.789 1 97.38 561 LEU B N 1
ATOM 9848 C CA . LEU B 1 561 ? 4.84 16.125 -9.703 1 97.38 561 LEU B CA 1
ATOM 9849 C C . LEU B 1 561 ? 5.078 15.156 -10.852 1 97.38 561 LEU B C 1
ATOM 9851 O O . LEU B 1 561 ? 6.223 14.867 -11.203 1 97.38 561 LEU B O 1
ATOM 9855 N N . ALA B 1 562 ? 4.012 14.57 -11.422 1 95.88 562 ALA B N 1
ATOM 9856 C CA . ALA B 1 562 ? 4.098 13.586 -12.492 1 95.88 562 ALA B CA 1
ATOM 9857 C C . ALA B 1 562 ? 4.973 14.094 -13.633 1 95.88 562 ALA B C 1
ATOM 9859 O O . ALA B 1 562 ? 5.68 13.32 -14.281 1 95.88 562 ALA B O 1
ATOM 9860 N N . ARG B 1 563 ? 5.031 15.352 -13.828 1 92.38 563 ARG B N 1
ATOM 9861 C CA . ARG B 1 563 ? 5.762 15.953 -14.93 1 92.38 563 ARG B CA 1
ATOM 9862 C C . ARG B 1 563 ? 7.266 15.961 -14.656 1 92.38 563 ARG B C 1
ATOM 9864 O O . ARG B 1 563 ? 8.07 16.078 -15.586 1 92.38 563 ARG B O 1
ATOM 9871 N N . ARG B 1 564 ? 7.609 15.836 -13.453 1 94.12 564 ARG B N 1
ATOM 9872 C CA . ARG B 1 564 ? 8.992 16.047 -13.039 1 94.12 564 ARG B CA 1
ATOM 9873 C C . ARG B 1 564 ? 9.734 14.734 -12.891 1 94.12 564 ARG B C 1
ATOM 9875 O O . ARG B 1 564 ? 10.969 14.703 -12.867 1 94.12 564 ARG B O 1
ATOM 9882 N N . VAL B 1 565 ? 9.055 13.617 -12.852 1 93.44 565 VAL B N 1
ATOM 9883 C CA . VAL B 1 565 ? 9.656 12.344 -12.445 1 93.44 565 VAL B CA 1
ATOM 9884 C C . VAL B 1 565 ? 10.727 11.938 -13.445 1 93.44 565 VAL B C 1
ATOM 9886 O O . VAL B 1 565 ? 11.703 11.266 -13.086 1 93.44 565 VAL B O 1
ATOM 9889 N N . ARG B 1 566 ? 10.625 12.289 -14.711 1 92.06 566 ARG B N 1
ATOM 9890 C CA . ARG B 1 566 ? 11.578 11.906 -15.75 1 92.06 566 ARG B CA 1
ATOM 9891 C C . ARG B 1 566 ? 12.938 12.555 -15.516 1 92.06 566 ARG B C 1
ATOM 9893 O O . ARG B 1 566 ? 13.945 12.102 -16.062 1 92.06 566 ARG B O 1
ATOM 9900 N N . MET B 1 567 ? 12.938 13.57 -14.688 1 92.25 567 MET B N 1
ATOM 9901 C CA . MET B 1 567 ? 14.18 14.297 -14.438 1 92.25 567 MET B CA 1
ATOM 9902 C C . MET B 1 567 ? 15.023 13.594 -13.383 1 92.25 567 MET B C 1
ATOM 9904 O O . MET B 1 567 ? 16.188 13.922 -13.188 1 92.25 567 MET B O 1
ATOM 9908 N N . LEU B 1 568 ? 14.352 12.617 -12.734 1 92 568 LEU B N 1
ATOM 9909 C CA . LEU B 1 568 ? 15.117 11.828 -11.773 1 92 568 LEU B CA 1
ATOM 9910 C C . LEU B 1 568 ? 16.094 10.898 -12.484 1 92 568 LEU B C 1
ATOM 9912 O O . LEU B 1 568 ? 15.734 10.242 -13.469 1 92 568 LEU B O 1
ATOM 9916 N N . ASN B 1 569 ? 17.266 10.891 -12.102 1 85.25 569 ASN B N 1
ATOM 9917 C CA . ASN B 1 569 ? 18.281 10.07 -12.75 1 85.25 569 ASN B CA 1
ATOM 9918 C C . ASN B 1 569 ? 18.922 9.086 -11.773 1 85.25 569 ASN B C 1
ATOM 9920 O O . ASN B 1 569 ? 18.344 8.047 -11.461 1 85.25 569 ASN B O 1
ATOM 9924 N N . LYS B 1 570 ? 20.016 9.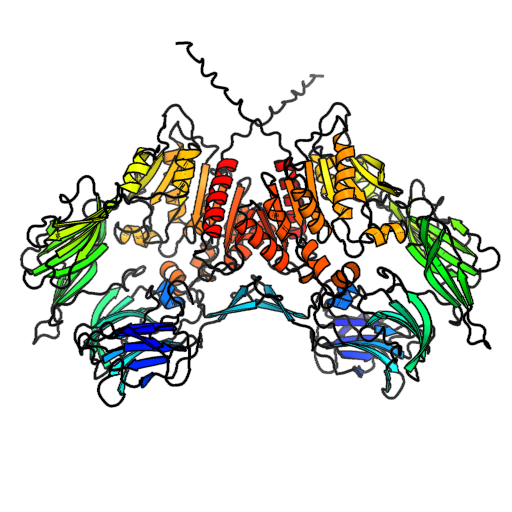477 -11.078 1 83.69 570 LYS B N 1
ATOM 9925 C CA . LYS B 1 570 ? 20.766 8.555 -10.227 1 83.69 570 LYS B CA 1
ATOM 9926 C C . LYS B 1 570 ? 20.453 8.789 -8.758 1 83.69 570 LYS B C 1
ATOM 9928 O O . LYS B 1 570 ? 20.891 8.023 -7.895 1 83.69 570 LYS B O 1
ATOM 9933 N N . GLU B 1 571 ? 19.641 9.75 -8.492 1 91.81 571 GLU B N 1
ATOM 9934 C CA . GLU B 1 571 ? 19.344 10.094 -7.102 1 91.81 571 GLU B CA 1
ATOM 9935 C C . GLU B 1 571 ? 18.547 8.977 -6.422 1 91.81 571 GLU B C 1
ATOM 9937 O O . GLU B 1 571 ? 17.656 8.383 -7.027 1 91.81 571 GLU B O 1
ATOM 9942 N N . LYS B 1 572 ? 18.969 8.672 -5.227 1 94.44 572 LYS B N 1
ATOM 9943 C CA . LYS B 1 572 ? 18.156 7.77 -4.418 1 94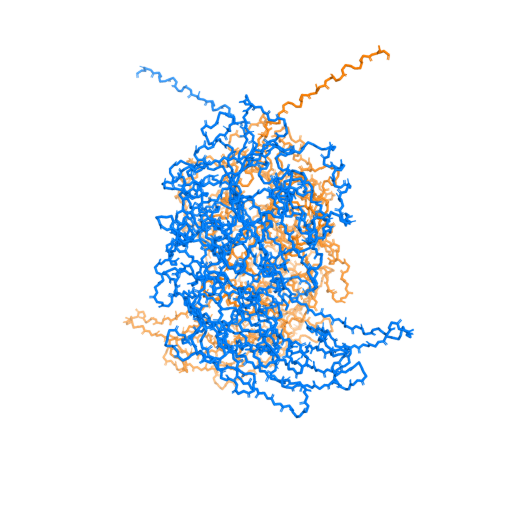.44 572 LYS B CA 1
ATOM 9944 C C . LYS B 1 572 ? 16.922 8.484 -3.875 1 94.44 572 LYS B C 1
ATOM 9946 O O . LYS B 1 572 ? 17.031 9.57 -3.299 1 94.44 572 LYS B O 1
ATOM 9951 N N . PHE B 1 573 ? 15.812 7.953 -4.094 1 97.44 573 PHE B N 1
ATOM 9952 C CA . PHE B 1 573 ? 14.562 8.594 -3.703 1 97.44 573 PHE B CA 1
ATOM 9953 C C . PHE B 1 573 ? 13.758 7.688 -2.779 1 97.44 573 PHE B C 1
ATOM 9955 O O . PHE B 1 573 ? 13.336 6.598 -3.178 1 97.44 573 PHE B O 1
ATOM 9962 N N . MET B 1 574 ? 13.484 8.07 -1.553 1 98.25 574 MET B N 1
ATOM 9963 C CA . MET B 1 574 ? 12.688 7.324 -0.581 1 98.25 574 MET B CA 1
ATOM 9964 C C . MET B 1 574 ? 11.344 7.996 -0.347 1 98.25 574 MET B C 1
ATOM 9966 O O . MET B 1 574 ? 11.281 9.18 -0.007 1 98.25 574 MET B O 1
ATOM 9970 N N . ILE B 1 575 ? 10.32 7.316 -0.549 1 98.69 575 ILE B N 1
ATOM 9971 C CA . ILE B 1 575 ? 8.969 7.777 -0.247 1 98.69 575 ILE B CA 1
ATOM 9972 C C . ILE B 1 575 ? 8.445 7.055 0.99 1 98.69 575 ILE B C 1
ATOM 9974 O O . ILE B 1 575 ? 8.625 5.844 1.135 1 98.69 575 ILE B O 1
ATOM 9978 N N . ILE B 1 576 ? 7.879 7.723 1.921 1 98.75 576 ILE B N 1
ATOM 9979 C CA . ILE B 1 576 ? 7.293 7.152 3.127 1 98.75 576 ILE B CA 1
ATOM 9980 C C . ILE B 1 576 ? 5.809 7.512 3.199 1 98.75 576 ILE B C 1
ATOM 9982 O O . ILE B 1 576 ? 5.438 8.672 3.004 1 98.75 576 ILE B O 1
ATOM 9986 N N . HIS B 1 577 ? 4.957 6.582 3.494 1 98.75 577 HIS B N 1
ATOM 9987 C CA . HIS B 1 577 ? 3.535 6.902 3.525 1 98.75 577 HIS B CA 1
ATOM 9988 C C . HIS B 1 577 ? 2.768 5.91 4.395 1 98.75 577 HIS B C 1
ATOM 9990 O O . HIS B 1 577 ? 3.021 4.703 4.336 1 98.75 577 HIS B O 1
ATOM 9996 N N . ALA B 1 578 ? 1.838 6.359 5.184 1 98.25 578 ALA B N 1
ATOM 9997 C CA . ALA B 1 578 ? 0.893 5.504 5.895 1 98.25 578 ALA B CA 1
ATOM 9998 C C . ALA B 1 578 ? -0.287 5.125 5.004 1 98.25 578 ALA B C 1
ATOM 10000 O O . ALA B 1 578 ? -0.787 5.957 4.242 1 98.25 578 ALA B O 1
ATOM 10001 N N . THR B 1 579 ? -0.788 3.896 5.102 1 97.75 579 THR B N 1
ATOM 10002 C CA . THR B 1 579 ? -1.788 3.443 4.141 1 97.75 579 THR B CA 1
ATOM 10003 C C . THR B 1 579 ? -3.17 3.979 4.504 1 97.75 579 THR B C 1
ATOM 10005 O O . THR B 1 579 ? -4.051 4.07 3.648 1 97.75 579 THR B O 1
ATOM 10008 N N . ALA B 1 580 ? -3.416 4.289 5.777 1 97.19 580 ALA B N 1
ATOM 10009 C CA . ALA B 1 580 ? -4.723 4.793 6.188 1 97.19 580 ALA B CA 1
ATOM 10010 C C . ALA B 1 580 ? -4.668 6.293 6.469 1 97.19 580 ALA B C 1
ATOM 10012 O O . ALA B 1 580 ? -5.355 6.789 7.367 1 97.19 580 ALA B O 1
ATOM 10013 N N . ASP B 1 581 ? -3.775 6.973 5.777 1 97.19 581 ASP B N 1
ATOM 10014 C CA . ASP B 1 581 ? -3.641 8.422 5.863 1 97.19 581 ASP B CA 1
ATOM 10015 C C . ASP B 1 581 ? -4.918 9.125 5.402 1 97.19 581 ASP B C 1
ATOM 10017 O O . ASP B 1 581 ? -5.297 9.023 4.234 1 97.19 581 ASP B O 1
ATOM 10021 N N . GLU B 1 582 ? -5.562 9.906 6.297 1 96.06 582 GLU B N 1
ATOM 10022 C CA . GLU B 1 582 ? -6.832 10.555 5.98 1 96.06 582 GLU B CA 1
ATOM 10023 C C . GLU B 1 582 ? -6.621 11.992 5.512 1 96.06 582 GLU B C 1
ATOM 10025 O O . GLU B 1 582 ? -7.57 12.656 5.082 1 96.06 582 GLU B O 1
ATOM 10030 N N . LYS B 1 583 ? -5.402 12.477 5.652 1 96.38 583 LYS B N 1
ATOM 10031 C CA . LYS B 1 583 ? -5.105 13.852 5.266 1 96.38 583 LYS B CA 1
ATOM 10032 C C . LYS B 1 583 ? -4.504 13.914 3.865 1 96.38 583 LYS B C 1
ATOM 10034 O O . LYS B 1 583 ? -5.031 14.594 2.982 1 96.38 583 LYS B O 1
ATOM 10039 N N . VAL B 1 584 ? -3.379 13.328 3.662 1 97.62 584 VAL B N 1
ATOM 10040 C CA . VAL B 1 584 ? -2.787 13.062 2.354 1 97.62 584 VAL B CA 1
ATOM 10041 C C . VAL B 1 584 ? -2.938 11.586 2.006 1 97.62 584 VAL B C 1
ATOM 10043 O O . VAL B 1 584 ? -2.109 10.766 2.402 1 97.62 584 VAL B O 1
ATOM 10046 N N . HIS B 1 585 ? -3.932 11.305 1.247 1 98 585 HIS B N 1
ATOM 10047 C CA . HIS B 1 585 ? -4.285 9.906 1.002 1 98 585 HIS B CA 1
ATOM 10048 C C . HIS B 1 585 ? -3.178 9.18 0.246 1 98 585 HIS B C 1
ATOM 10050 O O . HIS B 1 585 ? -2.471 9.789 -0.562 1 98 585 HIS B O 1
ATOM 10056 N N . PHE B 1 586 ? -3.059 7.883 0.463 1 98.31 586 PHE B N 1
ATOM 10057 C CA . PHE B 1 586 ? -2.051 7.043 -0.175 1 98.31 586 PHE B CA 1
ATOM 10058 C C . PHE B 1 586 ? -2.156 7.129 -1.692 1 98.31 586 PHE B C 1
ATOM 10060 O O . PHE B 1 586 ? -1.209 6.793 -2.406 1 98.31 586 PHE B O 1
ATOM 10067 N N . GLN B 1 587 ? -3.281 7.523 -2.236 1 98.5 587 GLN B N 1
ATOM 10068 C CA . GLN B 1 587 ? -3.49 7.734 -3.666 1 98.5 587 GLN B CA 1
ATOM 10069 C C . GLN B 1 587 ? -2.402 8.625 -4.258 1 98.5 587 GLN B C 1
ATOM 10071 O O . GLN B 1 587 ? -1.995 8.438 -5.406 1 98.5 587 GLN B O 1
ATOM 10076 N N . HIS B 1 588 ? -1.934 9.617 -3.49 1 98.69 588 HIS B N 1
ATOM 10077 C CA . HIS B 1 588 ? -0.862 10.5 -3.943 1 98.69 588 HIS B CA 1
ATOM 10078 C C . HIS B 1 588 ? 0.405 9.711 -4.254 1 98.69 588 HIS B C 1
ATOM 10080 O O . HIS B 1 588 ? 0.971 9.836 -5.344 1 98.69 588 HIS B O 1
ATOM 10086 N N . THR B 1 589 ? 0.838 8.891 -3.332 1 98.69 589 THR B N 1
ATOM 10087 C CA . THR B 1 589 ? 2.029 8.07 -3.506 1 98.69 589 THR B CA 1
ATOM 10088 C C . THR B 1 589 ? 1.822 7.051 -4.625 1 98.69 589 THR B C 1
ATOM 10090 O O . THR B 1 589 ? 2.719 6.828 -5.438 1 98.69 589 THR B O 1
ATOM 10093 N N . ALA B 1 590 ? 0.625 6.426 -4.641 1 98.62 590 ALA B N 1
ATOM 10094 C CA . ALA B 1 590 ? 0.323 5.469 -5.707 1 98.62 590 ALA B CA 1
ATOM 10095 C C . ALA B 1 590 ? 0.452 6.121 -7.082 1 98.62 590 ALA B C 1
ATOM 10097 O O . ALA B 1 590 ? 1.021 5.531 -8 1 98.62 590 ALA B O 1
ATOM 10098 N N . ASP B 1 591 ? -0.096 7.305 -7.199 1 98.19 591 ASP B N 1
ATOM 10099 C CA . ASP B 1 591 ? -0.016 8.047 -8.453 1 98.19 591 ASP B CA 1
ATOM 10100 C C . ASP B 1 591 ? 1.434 8.367 -8.812 1 98.19 591 ASP B C 1
ATOM 10102 O O . ASP B 1 591 ? 1.854 8.172 -9.953 1 98.19 591 ASP B O 1
ATOM 10106 N N . LEU B 1 592 ? 2.168 8.867 -7.863 1 98.44 592 LEU B N 1
ATOM 10107 C CA . LEU B 1 592 ? 3.572 9.203 -8.078 1 98.44 592 LEU B CA 1
ATOM 10108 C C . LEU B 1 592 ? 4.359 7.984 -8.539 1 98.44 592 LEU B C 1
ATOM 10110 O O . LEU B 1 592 ? 5.113 8.055 -9.508 1 98.44 592 LEU B O 1
ATOM 10114 N N . ILE B 1 593 ? 4.23 6.859 -7.91 1 98.25 593 ILE B N 1
ATOM 10115 C CA . ILE B 1 593 ? 4.965 5.637 -8.211 1 98.25 593 ILE B CA 1
ATOM 10116 C C . ILE B 1 593 ? 4.602 5.148 -9.609 1 98.25 593 ILE B C 1
ATOM 10118 O O . ILE B 1 593 ? 5.465 4.676 -10.359 1 98.25 593 ILE B O 1
ATOM 10122 N N . THR B 1 594 ? 3.291 5.195 -9.953 1 97.81 594 THR B N 1
ATOM 10123 C CA . THR B 1 594 ? 2.867 4.809 -11.297 1 97.81 594 THR B CA 1
ATOM 10124 C C . THR B 1 594 ? 3.664 5.566 -12.359 1 97.81 594 THR B C 1
ATOM 10126 O O . THR B 1 594 ? 4.117 4.977 -13.336 1 97.81 594 THR B O 1
ATOM 10129 N N . HIS B 1 595 ? 3.871 6.867 -12.164 1 97.38 595 HIS B N 1
ATOM 10130 C CA . HIS B 1 595 ? 4.629 7.68 -13.109 1 97.38 595 HIS B CA 1
ATOM 10131 C C . HIS B 1 595 ? 6.117 7.352 -13.047 1 97.38 595 HIS B C 1
ATOM 10133 O O . HIS B 1 595 ? 6.801 7.344 -14.07 1 97.38 595 HIS B O 1
ATOM 10139 N N . LEU B 1 596 ? 6.668 7.113 -11.836 1 97.38 596 LEU B N 1
ATOM 10140 C CA . LEU B 1 596 ? 8.07 6.727 -11.695 1 97.38 596 LEU B CA 1
ATOM 10141 C C . LEU B 1 596 ? 8.352 5.43 -12.445 1 97.38 596 LEU B C 1
ATOM 10143 O O . LEU B 1 596 ? 9.359 5.324 -13.156 1 97.38 596 LEU B O 1
ATOM 10147 N N . VAL B 1 597 ? 7.453 4.426 -12.32 1 97.06 597 VAL B N 1
ATOM 10148 C CA . VAL B 1 597 ? 7.602 3.125 -12.961 1 97.06 597 VAL B CA 1
ATOM 10149 C C . VAL B 1 597 ? 7.543 3.287 -14.484 1 97.06 597 VAL B C 1
ATOM 10151 O O . VAL B 1 597 ? 8.375 2.73 -15.203 1 97.06 597 VAL B O 1
ATOM 10154 N N . SER B 1 598 ? 6.582 4.09 -14.93 1 95.81 598 SER B N 1
ATOM 10155 C CA . SER B 1 598 ? 6.438 4.324 -16.359 1 95.81 598 SER B CA 1
ATOM 10156 C C . SER B 1 598 ? 7.684 4.988 -16.938 1 95.81 598 SER B C 1
ATOM 10158 O O . SER B 1 598 ? 8.039 4.75 -18.094 1 95.81 598 SER B O 1
ATOM 10160 N N . ALA B 1 599 ? 8.344 5.812 -16.125 1 95.25 599 ALA B N 1
ATOM 10161 C CA . ALA B 1 599 ? 9.547 6.523 -16.562 1 95.25 599 ALA B CA 1
ATOM 10162 C C . ALA B 1 599 ? 10.805 5.711 -16.266 1 95.25 599 ALA B C 1
ATOM 10164 O O . ALA B 1 599 ? 11.922 6.172 -16.516 1 95.25 599 ALA B O 1
ATOM 10165 N N . GLU B 1 600 ? 10.68 4.512 -15.711 1 94.56 600 GLU B N 1
ATOM 10166 C CA . GLU B 1 600 ? 11.766 3.605 -15.359 1 94.56 600 GLU B CA 1
ATOM 10167 C C . GLU B 1 600 ? 12.734 4.262 -14.383 1 94.56 600 GLU B C 1
ATOM 10169 O O . GLU B 1 600 ? 13.953 4.195 -14.57 1 94.56 600 GLU B O 1
ATOM 10174 N N . ARG B 1 601 ? 12.148 5 -13.422 1 94.88 601 ARG B N 1
ATOM 10175 C CA . ARG B 1 601 ? 12.953 5.637 -12.391 1 94.88 601 ARG B CA 1
ATOM 10176 C C . ARG B 1 601 ? 12.883 4.855 -11.086 1 94.88 601 ARG B C 1
ATOM 10178 O O . ARG B 1 601 ? 11.852 4.258 -10.766 1 94.88 601 ARG B O 1
ATOM 10185 N N . ASN B 1 602 ? 13.969 4.914 -10.391 1 91.56 602 ASN B N 1
ATOM 10186 C CA . ASN B 1 602 ? 14.07 4.125 -9.164 1 91.56 602 ASN B CA 1
ATOM 10187 C C . ASN B 1 602 ? 13.469 4.867 -7.973 1 91.56 602 ASN B C 1
ATOM 10189 O O . ASN B 1 602 ? 13.531 6.094 -7.902 1 91.56 602 ASN B O 1
ATOM 10193 N N . TYR B 1 603 ? 12.906 4.117 -7.098 1 95.88 603 TYR B N 1
ATOM 10194 C CA . TYR B 1 603 ? 12.398 4.609 -5.82 1 95.88 603 TYR B CA 1
ATOM 10195 C C . TYR B 1 603 ? 12.414 3.512 -4.766 1 95.88 603 TYR B C 1
ATOM 10197 O O . TYR B 1 603 ? 12.539 2.328 -5.094 1 95.88 603 TYR B O 1
ATOM 10205 N N . SER B 1 604 ? 12.406 3.842 -3.535 1 95.94 604 SER B N 1
ATOM 10206 C CA . SER B 1 604 ? 12.109 2.951 -2.418 1 95.94 604 SER B CA 1
ATOM 10207 C C . SER B 1 604 ? 10.945 3.475 -1.588 1 95.94 604 SER B C 1
ATOM 10209 O O . SER B 1 604 ? 10.742 4.688 -1.482 1 95.94 604 SER B O 1
ATOM 10211 N N . LEU B 1 605 ? 10.203 2.561 -1.124 1 98.38 605 LEU B N 1
ATOM 10212 C CA . LEU B 1 605 ? 9.008 2.936 -0.38 1 98.38 605 LEU B CA 1
ATOM 10213 C C . LEU B 1 605 ? 9.023 2.338 1.021 1 98.38 605 LEU B C 1
ATOM 10215 O O . LEU B 1 605 ? 9.43 1.187 1.204 1 98.38 605 LEU B O 1
ATOM 10219 N N . LEU B 1 606 ? 8.727 3.109 2.01 1 98.12 606 LEU B N 1
ATOM 10220 C CA . LEU B 1 606 ? 8.359 2.664 3.352 1 98.12 606 LEU B CA 1
ATOM 10221 C C . LEU B 1 606 ? 6.883 2.912 3.625 1 98.12 606 LEU B C 1
ATOM 10223 O O . LEU B 1 606 ? 6.406 4.043 3.516 1 98.12 606 LEU B O 1
ATOM 10227 N N . VAL B 1 607 ? 6.16 1.875 3.924 1 98.12 607 VAL B N 1
ATOM 10228 C CA . VAL B 1 607 ? 4.746 2.057 4.234 1 98.12 607 VAL B CA 1
ATOM 10229 C C . VAL B 1 607 ? 4.484 1.678 5.691 1 98.12 607 VAL B C 1
ATOM 10231 O O . VAL B 1 607 ? 5.195 0.847 6.262 1 98.12 607 VAL B O 1
ATOM 10234 N N . TYR B 1 608 ? 3.578 2.24 6.266 1 98.31 608 TYR B N 1
ATOM 10235 C CA . TYR B 1 608 ? 3.053 1.902 7.582 1 98.31 608 TYR B CA 1
ATOM 10236 C C . TYR B 1 608 ? 1.582 1.516 7.5 1 98.31 608 TYR B C 1
ATOM 10238 O O . TYR B 1 608 ? 0.704 2.383 7.5 1 98.31 608 TYR B O 1
ATOM 10246 N N . PRO B 1 609 ? 1.304 0.255 7.469 1 97.62 609 PRO B N 1
ATOM 10247 C CA . PRO B 1 609 ? -0.056 -0.23 7.223 1 97.62 609 PRO B CA 1
ATOM 10248 C C . PRO B 1 609 ? -1.035 0.169 8.32 1 97.62 609 PRO B C 1
ATOM 10250 O O . PRO B 1 609 ? -0.722 0.042 9.508 1 97.62 609 PRO B O 1
ATOM 10253 N N . ASP B 1 610 ? -2.193 0.676 7.945 1 97.12 610 ASP B N 1
ATOM 10254 C CA . ASP B 1 610 ? -3.363 0.954 8.773 1 97.12 610 ASP B CA 1
ATOM 10255 C C . ASP B 1 610 ? -3.105 2.127 9.711 1 97.12 610 ASP B C 1
ATOM 10257 O O . ASP B 1 610 ? -3.92 2.414 10.594 1 97.12 610 ASP B O 1
ATOM 10261 N N . GLU B 1 611 ? -1.953 2.783 9.555 1 97 611 GLU B N 1
ATOM 10262 C CA . GLU B 1 611 ? -1.675 3.99 10.328 1 97 611 GLU B CA 1
ATOM 10263 C C . GLU B 1 611 ? -2.309 5.219 9.68 1 97 611 GLU B C 1
ATOM 10265 O O . GLU B 1 611 ? -2.445 5.281 8.453 1 97 611 GLU B O 1
ATOM 10270 N N . ASN B 1 612 ? -2.713 6.113 10.5 1 95.06 612 ASN B N 1
ATOM 10271 C CA . ASN B 1 612 ? -3.234 7.375 9.984 1 95.06 612 ASN B CA 1
ATOM 10272 C C . ASN B 1 612 ? -2.115 8.367 9.68 1 95.06 612 ASN B C 1
ATOM 10274 O O . ASN B 1 612 ? -0.935 8.016 9.766 1 95.06 612 ASN B O 1
ATOM 10278 N N . HIS B 1 613 ? -2.463 9.578 9.336 1 95.19 613 HIS B N 1
ATOM 10279 C CA . HIS B 1 613 ? -1.52 10.602 8.898 1 95.19 613 HIS B CA 1
ATOM 10280 C C . HIS B 1 613 ? -0.524 10.938 10 1 95.19 613 HIS B C 1
ATOM 10282 O O . HIS B 1 613 ? 0.629 11.273 9.727 1 95.19 613 HIS B O 1
ATOM 10288 N N . TYR B 1 614 ? -0.892 10.883 11.227 1 92.31 614 TYR B N 1
ATOM 10289 C CA . TYR B 1 614 ? -0.123 11.414 12.352 1 92.31 614 TYR B CA 1
ATOM 10290 C C . TYR B 1 614 ? 0.725 10.32 12.992 1 92.31 614 TYR B C 1
ATOM 10292 O O . TYR B 1 614 ? 1.673 10.617 13.727 1 92.31 614 TYR B O 1
ATOM 10300 N N . MET B 1 615 ? 0.44 9.047 12.711 1 92 615 MET B N 1
ATOM 10301 C CA . MET B 1 615 ? 1.223 7.906 13.164 1 92 615 MET B CA 1
ATOM 10302 C C . MET B 1 615 ? 1.635 8.078 14.625 1 92 615 MET B C 1
ATOM 10304 O O . MET B 1 615 ? 2.824 8.047 14.945 1 92 615 MET B O 1
ATOM 10308 N N . ARG B 1 616 ? 0.727 8.078 15.531 1 88.25 616 ARG B N 1
ATOM 10309 C CA . ARG B 1 616 ? 0.953 8.398 16.938 1 88.25 616 ARG B CA 1
ATOM 10310 C C . ARG B 1 616 ? 1.456 7.184 17.703 1 88.25 616 ARG B C 1
ATOM 10312 O O . ARG B 1 616 ? 1.903 7.305 18.844 1 88.25 616 ARG B O 1
ATOM 10319 N N . ASN B 1 617 ? 1.528 6.098 17.078 1 91.25 617 ASN B N 1
ATOM 10320 C CA . ASN B 1 617 ? 2.086 4.902 17.703 1 91.25 617 ASN B CA 1
ATOM 10321 C C . ASN B 1 617 ? 3.588 5.039 17.938 1 91.25 617 ASN B C 1
ATOM 10323 O O . ASN B 1 617 ? 4.34 5.328 17 1 91.25 617 ASN B O 1
ATOM 10327 N N . ASP B 1 618 ? 4.039 4.832 19.172 1 93.19 618 ASP B N 1
ATOM 10328 C CA . ASP B 1 618 ? 5.43 5.062 19.562 1 93.19 618 ASP B CA 1
ATOM 10329 C C . ASP B 1 618 ? 6.375 4.18 18.75 1 93.19 618 ASP B C 1
ATOM 10331 O O . ASP B 1 618 ? 7.426 4.637 18.297 1 93.19 618 ASP B O 1
ATOM 10335 N N . ALA B 1 619 ? 5.988 2.973 18.625 1 94 619 ALA B N 1
ATOM 10336 C CA . ALA B 1 619 ? 6.84 2.047 17.875 1 94 619 ALA B CA 1
ATOM 10337 C C . ALA B 1 619 ? 6.984 2.484 16.422 1 94 619 ALA B C 1
ATOM 10339 O O . ALA B 1 619 ? 8.07 2.379 15.844 1 94 619 ALA B O 1
ATOM 10340 N N . VAL B 1 620 ? 5.902 2.916 15.891 1 96.62 620 VAL B N 1
ATOM 10341 C CA . VAL B 1 620 ? 5.895 3.383 14.508 1 96.62 620 VAL B CA 1
ATOM 10342 C C . VAL B 1 620 ? 6.766 4.629 14.375 1 96.62 620 VAL B C 1
ATOM 10344 O O . VAL B 1 620 ? 7.566 4.738 13.445 1 96.62 620 VAL B O 1
ATOM 10347 N N . GLN B 1 621 ? 6.656 5.551 15.312 1 96.19 621 GLN B N 1
ATOM 10348 C CA . GLN B 1 621 ? 7.441 6.781 15.281 1 96.19 621 GLN B CA 1
ATOM 10349 C C . GLN B 1 621 ? 8.938 6.48 15.398 1 96.19 621 GLN B C 1
ATOM 10351 O O . GLN B 1 621 ? 9.75 7.07 14.688 1 96.19 621 GLN B O 1
ATOM 10356 N N . GLN B 1 622 ? 9.25 5.637 16.266 1 96 622 GLN B N 1
ATOM 10357 C CA . GLN B 1 622 ? 10.648 5.258 16.453 1 96 622 GLN B CA 1
ATOM 10358 C C . GLN B 1 622 ? 11.219 4.625 15.188 1 96 622 GLN B C 1
ATOM 10360 O O . GLN B 1 622 ? 12.312 4.977 14.75 1 96 622 GLN B O 1
ATOM 10365 N N . HIS B 1 623 ? 10.484 3.646 14.648 1 97 623 HIS B N 1
ATOM 10366 C CA . HIS B 1 623 ? 10.93 3.006 13.414 1 97 623 HIS B CA 1
ATOM 10367 C C . HIS B 1 623 ? 11.086 4.023 12.297 1 97 623 HIS B C 1
ATOM 10369 O O . HIS B 1 623 ? 12.062 3.971 11.539 1 97 623 HIS B O 1
ATOM 10375 N N . LEU B 1 624 ? 10.117 4.891 12.203 1 97.56 624 LEU B N 1
ATOM 10376 C CA . LEU B 1 624 ? 10.117 5.91 11.156 1 97.56 624 LEU B CA 1
ATOM 10377 C C . LEU B 1 624 ? 11.383 6.762 11.234 1 97.56 624 LEU B C 1
ATOM 10379 O O . LEU B 1 624 ? 12.102 6.898 10.242 1 97.56 624 LEU B O 1
ATOM 10383 N N . HIS B 1 625 ? 11.711 7.332 12.375 1 97 625 HIS B N 1
ATOM 10384 C CA . HIS B 1 625 ? 12.844 8.242 12.516 1 97 625 HIS B CA 1
ATOM 10385 C C . HIS B 1 625 ? 14.164 7.496 12.352 1 97 625 HIS B C 1
ATOM 10387 O O . HIS B 1 625 ? 15.102 8.023 11.758 1 97 625 HIS B O 1
ATOM 10393 N N . LYS B 1 626 ? 14.18 6.309 12.852 1 96.12 626 LYS B N 1
ATOM 10394 C CA . LYS B 1 626 ? 15.383 5.504 12.648 1 96.12 626 LYS B CA 1
ATOM 10395 C C . LYS B 1 626 ? 15.609 5.219 11.164 1 96.12 626 LYS B C 1
ATOM 10397 O O . LYS B 1 626 ? 16.75 5.242 10.695 1 96.12 626 LYS B O 1
ATOM 10402 N N . SER B 1 627 ? 14.539 4.91 10.492 1 96.81 627 SER B N 1
ATOM 10403 C CA . SER B 1 627 ? 14.633 4.613 9.07 1 96.81 627 SER B CA 1
ATOM 10404 C C . SER B 1 627 ? 15.109 5.832 8.281 1 96.81 627 SER B C 1
ATOM 10406 O O . SER B 1 627 ? 15.914 5.703 7.359 1 96.81 627 SER B O 1
ATOM 10408 N N . ILE B 1 628 ? 14.602 7.004 8.617 1 97.81 628 ILE B N 1
ATOM 10409 C CA . ILE B 1 628 ? 15.023 8.227 7.941 1 97.81 628 ILE B CA 1
ATOM 10410 C C . ILE B 1 628 ? 16.516 8.461 8.188 1 97.81 628 ILE B C 1
ATOM 10412 O O . ILE B 1 628 ? 17.266 8.734 7.254 1 97.81 628 ILE B O 1
ATOM 10416 N N . VAL B 1 629 ? 16.938 8.336 9.438 1 97.44 629 VAL B N 1
ATOM 10417 C CA . VAL B 1 629 ? 18.344 8.547 9.797 1 97.44 629 VAL B CA 1
ATOM 10418 C C . VAL B 1 629 ? 19.219 7.547 9.047 1 97.44 629 VAL B C 1
ATOM 10420 O O . VAL B 1 629 ? 20.25 7.926 8.461 1 97.44 629 VAL B O 1
ATOM 10423 N N . SER B 1 630 ? 18.797 6.297 9 1 95.06 630 SER B N 1
ATOM 10424 C CA . SER B 1 630 ? 19.562 5.25 8.336 1 95.06 630 SER B CA 1
ATOM 10425 C C . SER B 1 630 ? 19.672 5.516 6.836 1 95.06 630 SER B C 1
ATOM 10427 O O . SER B 1 630 ? 20.703 5.25 6.227 1 95.06 630 SER B O 1
ATOM 10429 N N . PHE B 1 631 ? 18.703 5.934 6.246 1 96.81 631 PHE B N 1
ATOM 10430 C CA . PHE B 1 631 ? 18.672 6.227 4.816 1 96.81 631 PHE B CA 1
ATOM 10431 C C . PHE B 1 631 ? 19.719 7.285 4.469 1 96.81 631 PHE B C 1
ATOM 10433 O O . PHE B 1 631 ? 20.5 7.105 3.531 1 96.81 631 PHE B O 1
ATOM 10440 N N . PHE B 1 632 ? 19.703 8.375 5.195 1 97.81 632 PHE B N 1
ATOM 10441 C CA . PHE B 1 632 ? 20.625 9.453 4.883 1 97.81 632 PHE B CA 1
ATOM 10442 C C . PHE B 1 632 ? 22.047 9.094 5.297 1 97.81 632 PHE B C 1
ATOM 10444 O O . PHE B 1 632 ? 23.016 9.484 4.637 1 97.81 632 PHE B O 1
ATOM 10451 N N . GLU B 1 633 ? 22.188 8.398 6.402 1 95.62 633 GLU B N 1
ATOM 10452 C CA . GLU B 1 633 ? 23.516 7.918 6.777 1 95.62 633 GLU B CA 1
ATOM 10453 C C . GLU B 1 633 ? 24.125 7.082 5.66 1 95.62 633 GLU B C 1
ATOM 10455 O O . GLU B 1 633 ? 25.312 7.238 5.34 1 95.62 633 GLU B O 1
ATOM 10460 N N . GLU B 1 634 ? 23.312 6.215 5.105 1 91.94 634 GLU B N 1
ATOM 10461 C CA . GLU B 1 634 ? 23.797 5.371 4.016 1 91.94 634 GLU B CA 1
ATOM 10462 C C . GLU B 1 634 ? 24.094 6.195 2.766 1 91.94 634 GLU B C 1
ATOM 10464 O O . GLU B 1 634 ? 25.109 5.977 2.096 1 91.94 634 GLU B O 1
ATOM 10469 N N . CYS B 1 635 ? 23.219 7.074 2.453 1 94.69 635 CYS B N 1
ATOM 10470 C CA . CYS B 1 635 ? 23.359 7.934 1.281 1 94.69 635 CYS B CA 1
ATOM 10471 C C . CYS B 1 635 ? 24.641 8.742 1.354 1 94.69 635 CYS B C 1
ATOM 10473 O O . CYS B 1 635 ? 25.281 8.992 0.33 1 94.69 635 CYS B O 1
ATOM 10475 N N . PHE B 1 636 ? 25.078 9.141 2.535 1 95.88 636 PHE B N 1
ATOM 10476 C CA . PHE B 1 636 ? 26.188 10.07 2.715 1 95.88 636 PHE B CA 1
ATOM 10477 C C . PHE B 1 636 ? 27.5 9.312 2.938 1 95.88 636 PHE B C 1
ATOM 10479 O O . PHE B 1 636 ? 28.547 9.922 3.168 1 95.88 636 PHE B O 1
ATOM 10486 N N . ARG B 1 637 ? 27.406 8.008 2.783 1 88.88 637 ARG B N 1
ATOM 10487 C CA . ARG B 1 637 ? 28.641 7.227 2.906 1 88.88 637 ARG B CA 1
ATOM 10488 C C . ARG B 1 637 ? 29.547 7.438 1.7 1 88.88 637 ARG B C 1
ATOM 10490 O O . ARG B 1 637 ? 29.062 7.559 0.57 1 88.88 637 ARG B O 1
ATOM 10497 N N . ILE B 1 638 ? 30.875 7.555 1.947 1 76.12 638 ILE B N 1
ATOM 10498 C CA . ILE B 1 638 ? 31.844 7.754 0.883 1 76.12 638 ILE B CA 1
ATOM 10499 C C . ILE B 1 638 ? 32.062 6.441 0.134 1 76.12 638 ILE B C 1
ATOM 10501 O O . ILE B 1 638 ? 32.281 5.398 0.751 1 76.12 638 ILE B O 1
ATOM 10505 N N . GLN B 1 639 ? 31.516 6.348 -1.072 1 59.31 639 GLN B N 1
ATOM 10506 C CA . GLN B 1 639 ? 31.719 5.141 -1.865 1 59.31 639 GLN B CA 1
ATOM 10507 C C . GLN B 1 639 ? 33.125 5.074 -2.424 1 59.31 639 GLN B C 1
ATOM 10509 O O . GLN B 1 639 ? 33.656 6.074 -2.918 1 59.31 639 GLN B O 1
ATOM 10514 N N . ASP B 1 640 ? 33.969 4.328 -1.967 1 50.97 640 ASP B N 1
ATOM 10515 C CA . ASP B 1 640 ? 35.25 4.117 -2.633 1 50.97 640 ASP B CA 1
ATOM 10516 C C . ASP B 1 640 ? 35.031 3.648 -4.074 1 50.97 640 ASP B C 1
ATOM 10518 O O . ASP B 1 640 ? 34.375 2.633 -4.312 1 50.97 640 ASP B O 1
ATOM 10522 N N . LYS B 1 641 ? 34.781 4.445 -4.992 1 46.69 641 LYS B N 1
ATOM 10523 C CA . LYS B 1 641 ? 34.781 3.971 -6.371 1 46.69 641 LYS B CA 1
ATOM 10524 C C . LYS B 1 641 ? 36.062 3.213 -6.68 1 46.69 641 LYS B C 1
ATOM 10526 O O . LYS B 1 641 ? 37.156 3.676 -6.352 1 46.69 641 LYS B O 1
ATOM 10531 N N . PRO B 1 642 ? 35.906 1.936 -7.105 1 43.03 642 PRO B N 1
ATOM 10532 C CA . PRO B 1 642 ? 37.125 1.303 -7.57 1 43.03 642 PRO B CA 1
ATOM 10533 C C . PRO B 1 642 ? 37.875 2.162 -8.578 1 43.03 642 PRO B C 1
ATOM 10535 O O . PRO B 1 642 ? 37.281 2.982 -9.273 1 43.03 642 PRO B O 1
ATOM 10538 N N . PRO B 1 643 ? 39.188 2.223 -8.5 1 33.19 643 PRO B N 1
ATOM 10539 C CA . PRO B 1 643 ? 39.938 2.932 -9.539 1 33.19 643 PRO B CA 1
ATOM 10540 C C . PRO B 1 643 ? 39.562 2.49 -10.953 1 33.19 643 PRO B C 1
ATOM 10542 O O . PRO B 1 643 ? 39.375 1.296 -11.195 1 33.19 643 PRO B O 1
ATOM 10545 N N . ILE B 1 644 ? 38.781 3.234 -11.672 1 37.03 644 ILE B N 1
ATOM 10546 C CA . ILE B 1 644 ? 38.656 2.943 -13.094 1 37.03 644 ILE B CA 1
ATOM 10547 C C . ILE B 1 644 ? 40.031 2.566 -13.672 1 37.03 644 ILE B C 1
ATOM 10549 O O . ILE B 1 644 ? 40.969 3.371 -13.648 1 37.03 644 ILE B O 1
ATOM 10553 N N . ILE B 1 645 ? 40.344 1.33 -13.805 1 32.19 645 ILE B N 1
ATOM 10554 C CA . ILE B 1 645 ? 41.5 0.951 -14.57 1 32.19 645 ILE B CA 1
ATOM 10555 C C . ILE B 1 645 ? 41.375 1.48 -16 1 32.19 645 ILE B C 1
ATOM 10557 O O . ILE B 1 645 ? 40.5 1.065 -16.75 1 32.19 645 ILE B O 1
ATOM 10561 N N . ILE B 1 646 ? 41.75 2.693 -16.203 1 33.81 646 ILE B N 1
ATOM 10562 C CA . ILE B 1 646 ? 41.938 3.188 -17.562 1 33.81 646 ILE B CA 1
ATOM 10563 C C . ILE B 1 646 ? 42.906 2.277 -18.312 1 33.81 646 ILE B C 1
ATOM 10565 O O . ILE B 1 646 ? 44.094 2.213 -17.984 1 33.81 646 ILE B O 1
ATOM 10569 N N . ILE B 1 647 ? 42.406 1.155 -18.891 1 34.31 647 ILE B N 1
ATOM 10570 C CA . ILE B 1 647 ? 43.219 0.416 -19.828 1 34.31 647 ILE B CA 1
ATOM 10571 C C . ILE B 1 647 ? 43.625 1.327 -20.984 1 34.31 647 ILE B C 1
ATOM 10573 O O . ILE B 1 647 ? 42.781 1.817 -21.734 1 34.31 647 ILE B O 1
ATOM 10577 N N . GLU B 1 648 ? 44.75 2.008 -20.844 1 33.34 648 GLU B N 1
ATOM 10578 C CA . GLU B 1 648 ? 45.438 2.727 -21.891 1 33.34 648 GLU B CA 1
ATOM 10579 C C . GLU B 1 648 ? 45.656 1.847 -23.125 1 33.34 648 GLU B C 1
ATOM 10581 O O . GLU B 1 648 ? 46.312 0.814 -23.062 1 33.34 648 GLU B O 1
ATOM 10586 N N . GLU B 1 649 ? 44.656 1.687 -23.938 1 33.84 649 GLU B N 1
ATOM 10587 C CA . GLU B 1 649 ? 44.906 1.15 -25.281 1 33.84 649 GLU B CA 1
ATOM 10588 C C . GLU B 1 649 ? 46.062 1.903 -25.953 1 33.84 649 GLU B C 1
ATOM 10590 O O . GLU B 1 649 ? 45.969 3.117 -26.141 1 33.84 649 GLU B O 1
ATOM 10595 N N . GLU B 1 650 ? 47.281 1.519 -25.766 1 32.44 650 GLU B N 1
ATOM 10596 C CA . GLU B 1 650 ? 48.406 1.89 -26.625 1 32.44 650 GLU B CA 1
ATOM 10597 C C . GLU B 1 650 ? 48.094 1.692 -28.094 1 32.44 650 GLU B C 1
ATOM 10599 O O . GLU B 1 650 ? 47.781 0.577 -28.531 1 32.44 650 GLU B O 1
ATOM 10604 N N . GLU B 1 651 ? 47.5 2.611 -28.766 1 34.69 651 GLU B N 1
ATOM 10605 C CA . GLU B 1 651 ? 47.469 2.744 -30.219 1 34.69 651 GLU B CA 1
ATOM 10606 C C . GLU B 1 651 ? 48.812 2.469 -30.844 1 34.69 651 GLU B C 1
ATOM 10608 O O . GLU B 1 651 ? 49.781 3.182 -30.562 1 34.69 651 GLU B O 1
ATOM 10613 N N . GLU B 1 652 ? 49.25 1.229 -30.984 1 29.59 652 GLU B N 1
ATOM 10614 C CA . GLU B 1 652 ? 50.312 0.951 -31.922 1 29.59 652 GLU B CA 1
ATOM 10615 C C . GLU B 1 652 ? 50.062 1.597 -33.281 1 29.59 652 GLU B C 1
ATOM 10617 O O . GLU B 1 652 ? 49 1.397 -33.875 1 29.59 652 GLU B O 1
ATOM 10622 N N . GLU B 1 653 ? 50.625 2.758 -33.5 1 31.66 653 GLU B N 1
ATOM 10623 C CA . GLU B 1 653 ? 50.938 3.477 -34.719 1 31.66 653 GLU B CA 1
ATOM 10624 C C . GLU B 1 653 ? 51.5 2.541 -35.781 1 31.66 653 GLU B C 1
ATOM 10626 O O . GLU B 1 653 ? 52.656 2.135 -35.719 1 31.66 653 GLU B O 1
ATOM 10631 N N . ASP B 1 654 ? 50.875 1.363 -36.125 1 25.12 654 ASP B N 1
ATOM 10632 C CA . ASP B 1 654 ? 51.156 1.049 -37.5 1 25.12 654 ASP B CA 1
ATOM 10633 C C . ASP B 1 654 ? 50.219 1.822 -38.438 1 25.12 654 ASP B C 1
ATOM 10635 O O . ASP B 1 654 ? 49.062 2.053 -38.125 1 25.12 654 ASP B O 1
#

pLDDT: mean 93.26, std 10.53, range [25.12, 98.75]

Solvent-accessible surface area (backbone atoms only — not comparable to full-atom values): 68903 Å² total; per-residue (Å²): 121,65,94,74,43,52,71,41,77,46,71,46,66,39,87,84,80,64,49,74,42,77,54,52,58,93,88,45,78,91,40,67,27,59,44,74,48,74,47,78,42,87,50,20,34,38,35,28,48,66,30,16,35,32,39,19,70,29,86,85,44,72,72,42,75,77,45,80,79,32,34,76,88,37,24,27,41,32,31,42,53,61,62,37,21,70,72,48,60,61,35,38,70,29,55,48,70,21,76,74,46,50,33,38,37,32,30,37,38,36,32,82,75,20,48,70,40,68,35,58,30,45,65,97,46,92,54,50,48,72,49,75,44,54,53,33,27,34,66,51,46,66,58,51,73,48,44,35,28,35,42,70,67,74,72,83,46,79,27,55,52,51,76,77,96,44,83,82,43,77,50,59,42,77,28,30,77,47,62,45,41,72,52,31,35,34,38,27,39,26,20,62,48,27,23,41,35,41,34,24,47,21,34,51,82,78,9,53,49,44,80,74,45,76,48,75,44,97,51,55,61,87,66,62,49,62,77,62,50,60,40,91,84,42,45,33,36,37,41,78,42,75,43,77,53,71,94,73,29,26,18,32,23,41,32,36,39,37,51,52,96,90,41,98,60,69,46,79,44,70,53,50,86,56,100,33,24,54,76,45,82,74,49,74,40,76,89,76,34,31,37,33,30,31,28,20,73,90,34,68,44,32,27,41,40,32,37,28,29,74,59,89,82,28,56,70,45,72,63,42,73,81,69,47,87,78,43,50,18,48,50,72,50,64,43,94,84,51,57,32,29,40,40,32,33,42,3,59,42,82,45,35,32,34,34,25,33,55,88,80,59,46,76,74,45,77,77,40,66,50,60,68,58,48,54,53,51,71,74,42,71,58,61,42,78,46,77,45,77,44,78,52,91,95,40,81,27,49,29,33,39,37,32,27,60,81,67,55,79,85,40,70,23,35,37,38,39,48,38,56,52,49,79,54,31,75,63,46,55,42,55,50,82,83,54,63,68,51,48,40,18,50,74,64,52,25,30,37,35,31,56,36,44,63,13,27,40,60,66,31,49,50,42,28,49,66,33,55,48,35,65,61,56,57,39,44,53,42,51,51,51,54,48,53,59,52,60,69,38,78,29,41,36,71,77,24,22,33,32,32,15,46,32,56,8,7,32,46,24,52,52,52,62,26,60,32,67,96,56,70,61,43,44,30,31,31,22,37,39,33,54,36,41,52,59,69,30,47,25,70,62,34,16,36,47,41,38,52,43,82,79,46,47,63,43,48,62,72,50,31,45,68,78,43,46,72,43,46,70,87,43,46,37,39,39,34,39,29,49,32,13,79,72,53,43,42,47,30,54,40,48,47,47,50,45,25,34,72,58,62,39,73,66,39,31,45,72,40,65,59,27,40,70,78,47,80,48,65,52,53,42,51,34,51,46,50,49,54,46,50,51,51,55,58,63,54,50,83,73,70,69,74,77,76,76,75,75,74,75,75,76,73,83,120,119,64,94,76,42,53,69,41,76,48,72,46,69,39,88,84,78,63,50,75,42,77,54,51,61,93,88,44,76,91,40,67,26,59,44,75,48,74,48,79,42,88,51,18,34,38,36,28,47,66,30,17,36,32,37,19,71,29,86,84,43,72,72,40,74,77,44,79,78,33,34,77,89,37,24,27,41,33,32,42,54,62,62,37,22,70,71,46,60,61,36,38,72,30,55,47,70,20,78,74,45,50,31,38,36,31,32,37,37,34,32,81,74,20,50,69,36,67,36,59,29,47,65,96,47,92,54,50,47,72,48,77,44,55,53,34,27,36,64,51,46,65,58,50,72,47,43,33,30,35,40,68,66,74,73,84,46,80,26,56,55,50,74,77,95,44,82,80,44,76,50,59,44,79,29,29,76,47,63,44,41,72,54,32,33,33,37,27,39,28,18,61,51,27,24,43,35,41,33,24,47,21,34,50,84,78,11,55,48,44,82,74,46,75,47,75,44,98,50,54,61,86,67,63,48,63,78,63,49,61,38,92,86,41,46,34,38,36,40,78,43,73,41,78,52,70,95,72,29,27,16,32,23,42,32,38,38,37,52,52,98,90,42,95,62,67,47,78,43,71,53,48,85,56,100,33,23,54,75,43,82,73,47,74,40,74,91,77,35,31,37,33,31,31,28,19,73,91,33,68,42,31,28,40,41,31,38,28,29,73,60,89,82,28,57,70,45,71,64,42,74,79,70,47,86,77,42,50,18,50,52,74,50,64,43,96,85,50,56,31,30,40,40,32,32,41,3,59,43,82,46,34,31,35,32,26,33,56,87,81,59,46,76,75,45,76,76,41,68,48,60,67,58,49,53,53,49,70,75,43,71,57,62,42,80,45,77,46,77,44,80,53,93,96,40,82,28,49,30,33,40,38,34,26,60,80,66,54,79,86,42,69,24,34,38,37,39,47,38,56,53,50,80,53,32,75,62,47,57,43,55,50,82,85,54,64,66,51,48,39,18,52,74,63,50,23,32,35,35,32,56,36,42,64,12,26,39,60,67,30,50,50,44,28,50,67,33,55,48,34,66,61,56,57,38,45,54,40,51,51,52,55,48,52,58,54,61,70,38,78,28,41,34,70,77,26,21,33,31,31,16,45,32,58,7,7,31,47,23,52,52,53,62,29,60,32,67,97,57,70,60,44,44,28,30,32,21,37,37,33,53,34,39,52,58,69,30,47,24,70,63,36,16,36,47,42,39,52,43,82,80,45,48,64,42,49,62,74,51,30,44,70,78,42,46,71,43,47,69,84,43,45,37,39,39,33,40,30,49,32,14,79,72,54,43,43,46,30,54,41,49,48,46,51,44,25,36,71,57,62,39,73,67,39,32,44,72,38,64,59,27,39,71,78,46,81,48,64,53,54,43,52,36,49,46,50,49,53,46,49,51,52,55,59,64,53,50,82,73,70,68,72,78,77,77,76,77,76,75,76,75,74,86,118

Organism: NCBI:txid247094